Protein AF-A0A5N7ZNZ2-F1 (afdb_monomer_lite)

Radius of gyration: 47.09 Å; chains: 1; bounding box: 98×61×135 Å

pLDDT: mean 89.03, std 13.92, range [23.64, 98.94]

Secondary structure (DSSP, 8-state):
----S-------SSSSSSS-----PPPPPPEE-TTSTT-EEEE-TTS-EEEEPPPP-TTSEEEEEEEE--B-TT-EEEE--TT-EEETTTEEE---GGGTT---SEEEEEE-SSS-EEE-SEEEEESS--EEEEE-TT-EEESSEEEES-SEEEEE-SEEEEETTEEEEEEESS-EEEE-TT-EEEEEEEEEEEEESEEEE-S-EEEEEEEEEESSEEEETTT--EEEPPP-SPPPPSEEEEE-TT--EEESEEEEEE-STT-EEEEEEEEEESSS-EEEEESSEEEEEEEEESS-EEEEESEEEE-S-EEESSEEEEEESSEEEESSEEEESSEEEEEEEEEEESSEEEESB-TTS-B-S--EEEEEEEEEEESSEEEESSEEEEEEEEEE-TT-EEEEEEEEEEEEEEE-TT-EEEEEEEEEEEESEEE-TTT-EEEESSEEEEEESSEEE--SS-EEEESS-EEEE-SEEE-TT-EEEESS-EEEE-SEEE-TT-EEEESS-EEEE-TT--EE-TT-EEEESSEEEEES---EE-TT-EEEESSEEE-SS---TT-EEEEEEE-TTS-EEEEEEE-TT--EEEEE-S-----SHHHHHHHHHHHTT-S-TTS-TTBS-----EEEEEEE-SS---TTSS-SEEEEEEE-SSSGGGGTS--EEEEEE----HHHHHHHHHHSSS---THHHHHHHHHHHHTEEEEEEEE-----TTSEEEEEEEEE-TTSPEEEEEE----HHHHHHHHHHHHHHHS--SHHHHHHHTTSPPSSTTS--------SPPPPSSSPPSS-TTTTT-TT--GGGTTSPPPPEEEETTEEE--TTTT-GGG--

Structure (mmCIF, N/CA/C/O backbone):
data_AF-A0A5N7ZNZ2-F1
#
_entry.id   AF-A0A5N7ZNZ2-F1
#
loop_
_atom_site.group_PDB
_atom_site.id
_atom_site.type_symbol
_atom_site.label_atom_id
_atom_site.label_alt_id
_atom_site.label_comp_id
_atom_site.label_asym_id
_atom_site.label_entity_id
_atom_site.label_seq_id
_atom_site.pdbx_PDB_ins_code
_atom_site.Cartn_x
_atom_site.Cartn_y
_atom_site.Cartn_z
_atom_site.occupancy
_atom_site.B_iso_or_equiv
_atom_site.auth_seq_id
_atom_site.auth_comp_id
_atom_site.auth_asym_id
_atom_site.auth_atom_id
_atom_site.pdbx_PDB_model_num
ATOM 1 N N . MET A 1 1 ? 37.853 -30.680 23.975 1.00 35.12 1 MET A N 1
ATOM 2 C CA . MET A 1 1 ? 36.609 -31.463 24.114 1.00 35.12 1 MET A CA 1
ATOM 3 C C . MET A 1 1 ? 35.555 -30.789 23.258 1.00 35.12 1 MET A C 1
ATOM 5 O O . MET A 1 1 ? 34.639 -30.162 23.763 1.00 35.12 1 MET A O 1
ATOM 9 N N . ASP A 1 2 ? 35.855 -30.598 21.981 1.00 25.61 2 ASP A N 1
ATOM 10 C CA . ASP A 1 2 ? 35.909 -31.630 20.929 1.00 25.61 2 ASP A CA 1
ATOM 11 C C . ASP A 1 2 ? 34.486 -31.968 20.499 1.00 25.61 2 ASP A C 1
ATOM 13 O O . ASP A 1 2 ? 33.646 -32.247 21.343 1.00 25.61 2 ASP A O 1
ATOM 17 N N . MET A 1 3 ? 34.132 -32.053 19.230 1.00 23.64 3 MET A N 1
ATOM 18 C CA . MET A 1 3 ? 34.713 -31.676 17.944 1.00 23.64 3 MET A CA 1
ATOM 19 C C . MET A 1 3 ? 33.673 -32.210 16.938 1.00 23.64 3 MET A C 1
ATOM 21 O O . MET A 1 3 ? 32.916 -33.122 17.261 1.00 23.64 3 MET A O 1
ATOM 25 N N . GLU A 1 4 ? 33.689 -31.696 15.713 1.00 26.95 4 GLU A N 1
ATOM 26 C CA . GLU A 1 4 ? 33.139 -32.367 14.525 1.00 26.95 4 GLU A CA 1
ATOM 27 C C . GLU A 1 4 ? 31.609 -32.479 14.389 1.00 26.95 4 GLU A C 1
ATOM 29 O O . GLU A 1 4 ? 30.967 -33.437 14.812 1.00 26.95 4 GLU A O 1
ATOM 34 N N . ARG A 1 5 ? 31.045 -31.597 13.558 1.00 27.83 5 ARG A N 1
ATOM 35 C CA . ARG A 1 5 ? 30.730 -31.962 12.164 1.00 27.83 5 ARG A CA 1
ATOM 36 C C . ARG A 1 5 ? 30.298 -30.733 11.363 1.00 27.83 5 ARG A C 1
ATOM 38 O O . ARG A 1 5 ? 29.478 -29.944 11.815 1.00 27.83 5 ARG A O 1
ATOM 45 N N . ASN A 1 6 ? 30.837 -30.656 10.147 1.00 27.77 6 ASN A N 1
ATOM 46 C CA . ASN A 1 6 ? 30.476 -29.774 9.028 1.00 27.77 6 ASN A CA 1
ATOM 47 C C . ASN A 1 6 ? 31.319 -28.503 8.842 1.00 27.77 6 ASN A C 1
ATOM 49 O O . ASN A 1 6 ? 30.806 -27.401 8.682 1.00 27.77 6 ASN A O 1
ATOM 53 N N . ALA A 1 7 ? 32.630 -28.712 8.724 1.00 28.34 7 ALA A N 1
ATOM 54 C CA . ALA A 1 7 ? 33.482 -27.945 7.823 1.00 28.34 7 ALA A CA 1
ATOM 55 C C . ALA A 1 7 ? 33.935 -28.880 6.691 1.00 28.34 7 ALA A C 1
ATOM 57 O O . ALA A 1 7 ? 34.848 -29.667 6.895 1.00 28.34 7 ALA A O 1
ATOM 58 N N . LEU A 1 8 ? 33.276 -28.840 5.529 1.00 28.53 8 LEU A N 1
ATOM 59 C CA . LEU A 1 8 ? 33.817 -29.305 4.244 1.00 28.53 8 LEU A CA 1
ATOM 60 C C . LEU A 1 8 ? 32.889 -28.838 3.109 1.00 28.53 8 LEU A C 1
ATOM 62 O O . LEU A 1 8 ? 31.674 -28.975 3.205 1.00 28.53 8 LEU A O 1
ATOM 66 N N . HIS A 1 9 ? 33.507 -28.308 2.047 1.00 27.06 9 HIS A N 1
ATOM 67 C CA . HIS A 1 9 ? 32.933 -27.802 0.785 1.00 27.06 9 HIS A CA 1
ATOM 68 C C . HIS A 1 9 ? 32.663 -26.288 0.661 1.00 27.06 9 HIS A C 1
ATOM 70 O O . HIS A 1 9 ? 31.628 -25.848 0.174 1.00 27.06 9 HIS A O 1
ATOM 76 N N . PHE A 1 10 ? 33.689 -25.490 0.969 1.00 32.69 10 PHE A N 1
ATOM 77 C CA . PHE A 1 10 ? 34.067 -24.316 0.167 1.00 32.69 10 PHE A CA 1
ATOM 78 C C . PHE A 1 10 ? 35.216 -24.777 -0.756 1.00 32.69 10 PHE A C 1
ATOM 80 O O . PHE A 1 10 ? 36.362 -24.815 -0.310 1.00 32.69 10 PHE A O 1
ATOM 87 N N . PRO A 1 11 ? 34.924 -25.341 -1.947 1.00 30.41 11 PRO A N 1
ATOM 88 C CA . PRO A 1 11 ? 35.205 -24.603 -3.184 1.00 30.41 11 PRO A CA 1
ATOM 89 C C . PRO A 1 11 ? 34.279 -25.033 -4.347 1.00 30.41 11 PRO A C 1
ATOM 91 O O . PRO A 1 11 ? 34.526 -26.029 -5.018 1.00 30.41 11 PRO A O 1
ATOM 94 N N . ALA A 1 12 ? 33.216 -24.275 -4.624 1.00 29.36 12 ALA A N 1
ATOM 95 C CA . ALA A 1 12 ? 32.423 -24.445 -5.855 1.00 29.36 12 ALA A CA 1
ATOM 96 C C . ALA A 1 12 ? 31.863 -23.119 -6.409 1.00 29.36 12 ALA A C 1
ATOM 98 O O . ALA A 1 12 ? 30.965 -23.120 -7.242 1.00 29.36 12 ALA A O 1
ATOM 99 N N . VAL A 1 13 ? 32.403 -21.976 -5.967 1.00 34.12 13 VAL A N 1
ATOM 100 C CA . VAL A 1 13 ? 31.957 -20.634 -6.400 1.00 34.12 13 VAL A CA 1
ATOM 101 C C . VAL A 1 13 ? 32.888 -20.018 -7.461 1.00 34.12 13 VAL A C 1
ATOM 103 O O . VAL A 1 13 ? 32.553 -19.008 -8.064 1.00 34.12 13 VAL A O 1
ATOM 106 N N . LEU A 1 14 ? 34.009 -20.669 -7.800 1.00 29.91 14 LEU A N 1
ATOM 107 C CA . LEU A 1 14 ? 34.929 -20.185 -8.845 1.00 29.91 14 LEU A CA 1
ATOM 108 C C . LEU A 1 14 ? 34.781 -20.893 -10.209 1.00 29.91 14 LEU A C 1
ATOM 110 O O . LEU A 1 14 ? 35.432 -20.500 -11.169 1.00 29.91 14 LEU A O 1
ATOM 114 N N . ALA A 1 15 ? 33.908 -21.901 -10.329 1.00 28.52 15 ALA A N 1
ATOM 115 C CA . ALA A 1 15 ? 33.717 -22.666 -11.572 1.00 28.52 15 ALA A CA 1
ATOM 116 C C . ALA A 1 15 ? 32.475 -22.250 -12.395 1.00 28.52 15 ALA A C 1
ATOM 118 O O . ALA A 1 15 ? 32.305 -22.710 -13.519 1.00 28.52 15 ALA A O 1
ATOM 119 N N . GLY A 1 16 ? 31.623 -21.359 -11.870 1.00 28.38 16 GLY A N 1
ATOM 120 C CA . GLY A 1 16 ? 30.408 -20.875 -12.550 1.00 28.38 16 GLY A CA 1
ATOM 121 C C . GLY A 1 16 ? 30.561 -19.558 -13.325 1.00 28.38 16 GLY A C 1
ATOM 122 O O . GLY A 1 16 ? 29.616 -19.131 -13.979 1.00 28.38 16 GLY A O 1
ATOM 123 N N . LEU A 1 17 ? 31.731 -18.911 -13.264 1.00 33.12 17 LEU A N 1
ATOM 124 C CA . LEU A 1 17 ? 32.000 -17.595 -13.871 1.00 33.12 17 LEU A CA 1
ATOM 125 C C . LEU A 1 17 ? 32.788 -17.655 -15.195 1.00 33.12 17 LEU A C 1
ATOM 127 O O . LEU A 1 17 ? 33.138 -16.613 -15.738 1.00 33.12 17 LEU A O 1
ATOM 131 N N . LEU A 1 18 ? 33.056 -18.849 -15.741 1.00 29.39 18 LEU A N 1
ATOM 132 C CA . LEU A 1 18 ? 33.894 -19.024 -16.943 1.00 29.39 18 LEU A CA 1
ATOM 133 C C . LEU A 1 18 ? 33.196 -19.656 -18.159 1.00 29.39 18 LEU A C 1
ATOM 135 O O . LEU A 1 18 ? 33.851 -19.909 -19.164 1.00 29.39 18 LEU A O 1
ATOM 139 N N . PHE A 1 19 ? 31.875 -19.847 -18.140 1.00 35.25 19 PHE A N 1
ATOM 140 C CA . PHE A 1 19 ? 31.144 -20.423 -19.278 1.00 35.25 19 PHE A CA 1
ATOM 141 C C . PHE A 1 19 ? 30.035 -19.503 -19.800 1.00 35.25 19 PHE A C 1
ATOM 143 O O . PHE A 1 19 ? 28.869 -19.849 -19.720 1.00 35.25 19 PHE A O 1
ATOM 150 N N . PHE A 1 20 ? 30.412 -18.336 -20.338 1.00 36.81 20 PHE A N 1
ATOM 151 C CA . PHE A 1 20 ? 29.726 -17.654 -21.459 1.00 36.81 20 PHE A CA 1
ATOM 152 C C . PHE A 1 20 ? 30.643 -16.652 -22.191 1.00 36.81 20 PHE A C 1
ATOM 154 O O . PHE A 1 20 ? 30.159 -15.762 -22.887 1.00 36.81 20 PHE A O 1
ATOM 161 N N . ALA A 1 21 ? 31.972 -16.801 -22.113 1.00 31.41 21 ALA A N 1
ATOM 162 C CA . ALA A 1 21 ? 32.845 -16.136 -23.076 1.00 31.41 21 ALA A CA 1
ATOM 163 C C . ALA A 1 21 ? 32.678 -16.857 -24.421 1.00 31.41 21 ALA A C 1
ATOM 165 O O . ALA A 1 21 ? 33.382 -17.819 -24.723 1.00 31.41 21 ALA A O 1
ATOM 166 N N . HIS A 1 22 ? 31.690 -16.429 -25.209 1.00 35.78 22 HIS A N 1
ATOM 167 C CA . HIS A 1 22 ? 31.670 -16.756 -26.627 1.00 35.78 22 HIS A CA 1
ATOM 168 C C . HIS A 1 22 ? 33.010 -16.279 -27.192 1.00 35.78 22 HIS A C 1
ATOM 170 O O . HIS A 1 22 ? 33.364 -15.118 -26.945 1.00 35.78 22 HIS A O 1
ATOM 176 N N . PRO A 1 23 ? 33.774 -17.123 -27.908 1.00 33.56 23 PRO A N 1
ATOM 177 C CA . PRO A 1 23 ? 34.955 -16.645 -28.604 1.00 33.56 23 PRO A CA 1
ATOM 178 C C . PRO A 1 23 ? 34.503 -15.470 -29.468 1.00 33.56 23 PRO A C 1
ATOM 180 O O . PRO A 1 23 ? 33.624 -15.619 -30.316 1.00 33.56 23 PRO A O 1
ATOM 183 N N . HIS A 1 24 ? 35.029 -14.279 -29.178 1.00 42.50 24 HIS A N 1
ATOM 184 C CA . HIS A 1 24 ? 34.807 -13.093 -29.988 1.00 42.50 24 HIS A CA 1
ATOM 185 C C . HIS A 1 24 ? 35.516 -13.343 -31.317 1.00 42.50 24 HIS A C 1
ATOM 187 O O . HIS A 1 24 ? 36.673 -12.972 -31.502 1.00 42.50 24 HIS A O 1
ATOM 193 N N . ALA A 1 25 ? 34.853 -14.063 -32.223 1.00 44.03 25 ALA A N 1
ATOM 194 C CA . ALA A 1 25 ? 35.240 -14.079 -33.617 1.00 44.03 25 ALA A CA 1
ATOM 195 C C . ALA A 1 25 ? 35.281 -12.616 -34.063 1.00 44.03 25 ALA A C 1
ATOM 197 O O . ALA A 1 25 ? 34.319 -11.879 -33.831 1.00 44.03 25 ALA A O 1
ATOM 198 N N . ALA A 1 26 ? 36.409 -12.183 -34.629 1.00 54.25 26 ALA A N 1
ATOM 199 C CA . ALA A 1 26 ? 36.518 -10.852 -35.203 1.00 54.25 26 ALA A CA 1
ATOM 200 C C . ALA A 1 26 ? 35.339 -10.655 -36.167 1.00 54.25 26 ALA A C 1
ATOM 202 O O . ALA A 1 26 ? 35.155 -11.461 -37.084 1.00 54.25 26 ALA A O 1
ATOM 203 N N . ALA A 1 27 ? 34.502 -9.646 -35.912 1.00 62.41 27 ALA A N 1
ATOM 204 C CA . ALA A 1 27 ? 33.362 -9.367 -36.769 1.00 62.41 27 ALA A CA 1
ATOM 205 C C . ALA A 1 27 ? 33.850 -9.129 -38.200 1.00 62.41 27 ALA A C 1
ATOM 207 O O . ALA A 1 27 ? 34.858 -8.452 -38.420 1.00 62.41 27 ALA A O 1
ATOM 208 N N . ALA A 1 28 ? 33.138 -9.693 -39.175 1.00 73.19 28 ALA A N 1
ATOM 209 C CA . ALA A 1 28 ? 33.431 -9.439 -40.576 1.00 73.19 28 ALA A CA 1
ATOM 210 C C . ALA A 1 28 ? 33.364 -7.922 -40.854 1.00 73.19 28 ALA A C 1
ATOM 212 O O . ALA A 1 28 ? 32.512 -7.234 -40.283 1.00 73.19 28 ALA A O 1
ATOM 213 N N . PRO A 1 29 ? 34.241 -7.373 -41.707 1.00 81.44 29 PRO A N 1
ATOM 214 C CA . PRO A 1 29 ? 34.249 -5.941 -41.978 1.00 81.44 29 PRO A CA 1
ATOM 215 C C . PRO A 1 29 ? 32.922 -5.483 -42.600 1.00 81.44 29 PRO A C 1
ATOM 217 O O . PRO A 1 29 ? 32.229 -6.254 -43.271 1.00 81.44 29 PRO A O 1
ATOM 220 N N . LEU A 1 30 ? 32.580 -4.211 -42.380 1.00 92.69 30 LEU A N 1
ATOM 221 C CA . LEU A 1 30 ? 31.444 -3.535 -43.011 1.00 92.69 30 LEU A CA 1
ATOM 222 C C . LEU A 1 30 ? 31.459 -3.767 -44.533 1.00 92.69 30 LEU A C 1
ATOM 224 O O . LEU A 1 30 ? 32.468 -3.517 -45.191 1.00 92.69 30 LEU A O 1
ATOM 228 N N . SER A 1 31 ? 30.346 -4.234 -45.101 1.00 94.62 31 SER A N 1
ATOM 229 C CA . SER A 1 31 ? 30.234 -4.519 -46.537 1.00 94.62 31 SER A CA 1
ATOM 230 C C . SER A 1 31 ? 28.839 -4.217 -47.077 1.00 94.62 31 SER A C 1
ATOM 232 O O . SER A 1 31 ? 27.827 -4.528 -46.447 1.00 94.62 31 SER A O 1
ATOM 234 N N . LEU A 1 32 ? 28.784 -3.620 -48.269 1.00 94.81 32 LEU A N 1
ATOM 235 C CA . LEU A 1 32 ? 27.533 -3.374 -48.985 1.00 94.81 32 LEU A CA 1
ATOM 236 C C . LEU A 1 32 ? 27.066 -4.638 -49.706 1.00 94.81 32 LEU A C 1
ATOM 238 O O . LEU A 1 32 ? 27.868 -5.402 -50.241 1.00 94.81 32 LEU A O 1
ATOM 242 N N . ASP A 1 33 ? 25.754 -4.839 -49.728 1.00 93.50 33 ASP A N 1
ATOM 243 C CA . ASP A 1 33 ? 25.126 -5.861 -50.560 1.00 93.50 33 ASP A CA 1
ATOM 244 C C . ASP A 1 33 ? 25.162 -5.417 -52.038 1.00 93.50 33 ASP A C 1
ATOM 246 O O . ASP A 1 33 ? 24.949 -4.231 -52.314 1.00 93.50 33 ASP A O 1
ATOM 250 N N . PRO A 1 34 ? 25.376 -6.321 -53.013 1.00 86.62 34 PRO A N 1
ATOM 251 C CA . PRO A 1 34 ? 25.319 -5.971 -54.436 1.00 86.62 34 PRO A CA 1
ATOM 252 C C . PRO A 1 34 ? 23.996 -5.305 -54.864 1.00 86.62 34 PRO A C 1
ATOM 254 O O . PRO A 1 34 ? 23.964 -4.543 -55.826 1.00 86.62 34 PRO A O 1
ATOM 257 N N . GLY A 1 35 ? 22.903 -5.564 -54.143 1.00 85.88 35 GLY A N 1
ATOM 258 C CA . GLY A 1 35 ? 21.587 -4.957 -54.319 1.00 85.88 35 GLY A CA 1
ATOM 259 C C . GLY A 1 35 ? 21.371 -3.631 -53.575 1.00 85.88 35 GLY A C 1
ATOM 260 O O . GLY A 1 35 ? 20.227 -3.185 -53.489 1.00 85.88 35 GLY A O 1
ATOM 261 N N . SER A 1 36 ? 22.418 -2.996 -53.034 1.00 85.81 36 SER A N 1
ATOM 262 C CA . SER A 1 36 ? 22.360 -1.714 -52.298 1.00 85.81 36 SER A CA 1
ATOM 263 C C . SER A 1 36 ? 22.228 -0.467 -53.196 1.00 85.81 36 SER A C 1
ATOM 265 O O . SER A 1 36 ? 22.301 0.672 -52.733 1.00 85.81 36 SER A O 1
ATOM 267 N N . GLY A 1 37 ? 22.021 -0.655 -54.502 1.00 86.94 37 GLY A N 1
ATOM 268 C CA . GLY A 1 37 ? 21.868 0.442 -55.457 1.00 86.94 37 GLY A CA 1
ATOM 269 C C . GLY A 1 37 ? 23.177 1.201 -55.676 1.00 86.94 37 GLY A C 1
ATOM 270 O O . GLY A 1 37 ? 24.203 0.592 -55.962 1.00 86.94 37 GLY A O 1
ATOM 271 N N . ASN A 1 38 ? 23.141 2.533 -55.570 1.00 92.25 38 ASN A N 1
ATOM 272 C CA . ASN A 1 38 ? 24.313 3.395 -55.757 1.00 92.25 38 ASN A CA 1
ATOM 273 C C . ASN A 1 38 ? 25.069 3.725 -54.459 1.00 92.25 38 ASN A C 1
ATOM 275 O O . ASN A 1 38 ? 25.960 4.573 -54.489 1.00 92.25 38 ASN A O 1
ATOM 279 N N . ALA A 1 39 ? 24.735 3.095 -53.328 1.00 95.31 39 ALA A N 1
ATOM 280 C CA . ALA A 1 39 ? 25.502 3.268 -52.096 1.00 95.31 39 ALA A CA 1
ATOM 281 C C . ALA A 1 39 ? 26.981 2.890 -52.305 1.00 95.31 39 ALA A C 1
ATOM 283 O O . ALA A 1 39 ? 27.296 1.954 -53.040 1.00 95.31 39 ALA A O 1
ATOM 284 N N . GLY A 1 40 ? 27.891 3.607 -51.645 1.00 95.25 40 GLY A N 1
ATOM 285 C CA . GLY A 1 40 ? 29.333 3.389 -51.770 1.00 95.25 40 GLY A CA 1
ATOM 286 C C . GLY A 1 40 ? 30.051 3.398 -50.425 1.00 95.25 40 GLY A C 1
ATOM 287 O O . GLY A 1 40 ? 29.650 4.114 -49.509 1.00 95.25 40 GLY A O 1
ATOM 288 N N . LEU A 1 41 ? 31.127 2.618 -50.319 1.00 95.44 41 LEU A N 1
ATOM 289 C CA . LEU A 1 41 ? 32.038 2.624 -49.173 1.00 95.44 41 LEU A CA 1
ATOM 290 C C . LEU A 1 41 ? 33.310 3.402 -49.510 1.00 95.44 41 LEU A C 1
ATOM 292 O O . LEU A 1 41 ? 33.876 3.252 -50.591 1.00 95.44 41 LEU A O 1
ATOM 296 N N . GLY A 1 42 ? 33.764 4.203 -48.557 1.00 93.50 42 GLY A N 1
ATOM 297 C CA . GLY A 1 42 ? 35.041 4.900 -48.579 1.00 93.50 42 GLY A CA 1
ATOM 298 C C . GLY A 1 42 ? 35.561 5.105 -47.159 1.00 93.50 42 GLY A C 1
ATOM 299 O O . GLY A 1 42 ? 35.106 4.459 -46.215 1.00 93.50 42 GLY A O 1
ATOM 300 N N . SER A 1 43 ? 36.500 6.029 -47.000 1.00 94.12 43 SER A N 1
ATOM 301 C CA . SER A 1 43 ? 37.065 6.399 -45.703 1.00 94.12 43 SER A CA 1
ATOM 302 C C . SER A 1 43 ? 37.302 7.903 -45.630 1.00 94.12 43 SER A C 1
ATOM 304 O O . SER A 1 43 ? 37.616 8.542 -46.636 1.00 94.12 43 SER A O 1
ATOM 306 N N . ALA A 1 44 ? 37.181 8.466 -44.433 1.00 94.12 44 ALA A N 1
ATOM 307 C CA . ALA A 1 44 ? 37.608 9.825 -44.140 1.00 94.12 44 ALA A CA 1
ATOM 308 C C . ALA A 1 44 ? 39.145 9.923 -44.131 1.00 94.12 44 ALA A C 1
ATOM 310 O O . ALA A 1 44 ? 39.849 8.910 -44.104 1.00 94.12 44 ALA A O 1
ATOM 311 N N . GLY A 1 45 ? 39.678 11.149 -44.124 1.00 88.75 45 GLY A N 1
ATOM 312 C CA . GLY A 1 45 ? 41.129 11.387 -44.155 1.00 88.75 45 GLY A CA 1
ATOM 313 C C . GLY A 1 45 ? 41.891 10.806 -42.956 1.00 88.75 45 GLY A C 1
ATOM 314 O O . GLY A 1 45 ? 43.085 10.546 -43.060 1.00 88.75 45 GLY A O 1
ATOM 315 N N . ASN A 1 46 ? 41.202 10.562 -41.839 1.00 91.19 46 ASN A N 1
ATOM 316 C CA . ASN A 1 46 ? 41.744 9.941 -40.629 1.00 91.19 46 ASN A CA 1
ATOM 317 C C . ASN A 1 46 ? 41.471 8.425 -40.526 1.00 91.19 46 ASN A C 1
ATOM 319 O O . ASN A 1 46 ? 41.767 7.828 -39.494 1.00 91.19 46 ASN A O 1
ATOM 323 N N . GLY A 1 47 ? 40.909 7.803 -41.568 1.00 91.81 47 GLY A N 1
ATOM 324 C CA . GLY A 1 47 ? 40.682 6.358 -41.638 1.00 91.81 47 GLY A CA 1
ATOM 325 C C . GLY A 1 47 ? 39.322 5.867 -41.134 1.00 91.81 47 GLY A C 1
ATOM 326 O O . GLY A 1 47 ? 39.041 4.681 -41.284 1.00 91.81 47 GLY A O 1
ATOM 327 N N . VAL A 1 48 ? 38.453 6.738 -40.601 1.00 96.56 48 VAL A N 1
ATOM 328 C CA . VAL A 1 48 ? 37.084 6.343 -40.214 1.00 96.56 48 VAL A CA 1
ATOM 329 C C . VAL A 1 48 ? 36.291 5.923 -41.463 1.00 96.56 48 VAL A C 1
ATOM 331 O O . VAL A 1 48 ? 36.274 6.680 -42.441 1.00 96.56 48 VAL A O 1
ATOM 334 N N . PRO A 1 49 ? 35.624 4.753 -41.477 1.00 97.25 49 PRO A N 1
ATOM 335 C CA . PRO A 1 49 ? 34.790 4.330 -42.598 1.00 97.25 49 PRO A CA 1
ATOM 336 C C . PRO A 1 49 ? 33.659 5.323 -42.903 1.00 97.25 49 PRO A C 1
ATOM 338 O O . PRO A 1 49 ? 32.980 5.819 -42.002 1.00 97.25 49 PRO A O 1
ATOM 341 N N . VAL A 1 50 ? 33.424 5.580 -44.191 1.00 97.75 50 VAL A N 1
ATOM 342 C CA . VAL A 1 50 ? 32.359 6.462 -44.688 1.00 97.75 50 VAL A CA 1
ATOM 343 C C . VAL A 1 50 ? 31.451 5.679 -45.632 1.00 97.75 50 VAL A C 1
ATOM 345 O O . VAL A 1 50 ? 31.901 5.153 -46.648 1.00 97.75 50 VAL A O 1
ATOM 348 N N . VAL A 1 51 ? 30.156 5.641 -45.330 1.00 98.06 51 VAL A N 1
ATOM 349 C CA . VAL A 1 51 ? 29.110 5.161 -46.237 1.00 98.06 51 VAL A CA 1
ATOM 350 C C . VAL A 1 51 ? 28.510 6.366 -46.949 1.00 98.06 51 VAL A C 1
ATOM 352 O O . VAL A 1 51 ? 27.771 7.154 -46.356 1.00 98.06 51 VAL A O 1
ATOM 355 N N . ASN A 1 52 ? 28.783 6.487 -48.243 1.00 97.69 52 ASN A N 1
ATOM 356 C CA . ASN A 1 52 ? 28.001 7.341 -49.126 1.00 97.69 52 ASN A CA 1
ATOM 357 C C . ASN A 1 52 ? 26.653 6.660 -49.354 1.00 97.69 52 ASN A C 1
ATOM 359 O O . ASN A 1 52 ? 26.542 5.749 -50.174 1.00 97.69 52 ASN A O 1
ATOM 363 N N . ILE A 1 53 ? 25.642 7.078 -48.592 1.00 98.00 53 ILE A N 1
ATOM 364 C CA . ILE A 1 53 ? 24.303 6.488 -48.646 1.00 98.00 53 ILE A CA 1
ATOM 365 C C . ILE A 1 53 ? 23.705 6.584 -50.059 1.00 98.00 53 ILE A C 1
ATOM 367 O O . ILE A 1 53 ? 24.031 7.500 -50.823 1.00 98.00 53 ILE A O 1
ATOM 371 N N . ALA A 1 54 ? 22.821 5.647 -50.396 1.00 97.06 54 ALA A N 1
ATOM 372 C CA . ALA A 1 54 ? 22.084 5.626 -51.652 1.00 97.06 54 ALA A CA 1
ATOM 373 C C . ALA A 1 54 ? 21.191 6.866 -51.807 1.00 97.06 54 ALA A C 1
ATOM 375 O O . ALA A 1 54 ? 20.779 7.491 -50.821 1.00 97.06 54 ALA A O 1
ATOM 376 N N . SER A 1 55 ? 20.843 7.197 -53.050 1.00 96.00 55 SER A N 1
ATOM 377 C CA . SER A 1 55 ? 19.921 8.300 -53.335 1.00 96.00 55 SER A CA 1
ATOM 378 C C . SER A 1 55 ? 18.577 8.097 -52.614 1.00 96.00 55 SER A C 1
ATOM 380 O O . SER A 1 55 ? 17.992 7.017 -52.725 1.00 96.00 55 SER A O 1
ATOM 382 N N . PRO A 1 56 ? 18.051 9.106 -51.895 1.00 96.25 56 PRO A N 1
ATOM 383 C CA . PRO A 1 56 ? 16.746 8.988 -51.264 1.00 96.25 56 PRO A CA 1
ATOM 384 C C . PRO A 1 56 ? 15.626 8.912 -52.310 1.00 96.25 56 PRO A C 1
ATOM 386 O O . PRO A 1 56 ? 15.676 9.567 -53.355 1.00 96.25 56 PRO A O 1
ATOM 389 N N . ASN A 1 57 ? 14.592 8.128 -52.009 1.00 93.69 57 ASN A N 1
ATOM 390 C CA . ASN A 1 57 ? 13.384 8.035 -52.827 1.00 93.69 57 ASN A CA 1
ATOM 391 C C . ASN A 1 57 ? 12.459 9.257 -52.643 1.00 93.69 57 ASN A C 1
ATOM 393 O O . ASN A 1 57 ? 12.765 10.178 -51.882 1.00 93.69 57 ASN A O 1
ATOM 397 N N . ALA A 1 58 ? 11.294 9.269 -53.304 1.00 92.19 58 ALA A N 1
ATOM 398 C CA . ALA A 1 58 ? 10.341 10.387 -53.222 1.00 92.19 58 ALA A CA 1
ATOM 399 C C . ALA A 1 58 ? 9.835 10.663 -51.787 1.00 92.19 58 ALA A C 1
ATOM 401 O O . ALA A 1 58 ? 9.496 11.797 -51.444 1.00 92.19 58 ALA A O 1
ATOM 402 N N . ASN A 1 59 ? 9.850 9.649 -50.917 1.00 91.62 59 ASN A N 1
ATOM 403 C CA . ASN A 1 59 ? 9.487 9.767 -49.504 1.00 91.62 59 ASN A CA 1
ATOM 404 C C . ASN A 1 59 ? 10.651 10.255 -48.619 1.00 91.62 59 ASN A C 1
ATOM 406 O O . ASN A 1 59 ? 10.465 10.484 -47.421 1.00 91.62 59 ASN A O 1
ATOM 410 N N . GLY A 1 60 ? 11.838 10.482 -49.190 1.00 94.19 60 GLY A N 1
ATOM 411 C CA . GLY A 1 60 ? 13.039 10.908 -48.470 1.00 94.19 60 GLY A CA 1
ATOM 412 C C . GLY A 1 60 ? 13.748 9.774 -47.726 1.00 94.19 60 GLY A C 1
ATOM 413 O O . GLY A 1 60 ? 14.558 10.056 -46.841 1.00 94.19 60 GLY A O 1
ATOM 414 N N . LEU A 1 61 ? 13.434 8.513 -48.045 1.00 96.56 61 LEU A N 1
ATOM 415 C CA . LEU A 1 61 ? 14.099 7.333 -47.496 1.00 96.56 61 LEU A CA 1
ATOM 416 C C . LEU A 1 61 ? 15.285 6.941 -48.382 1.00 96.56 61 LEU A C 1
ATOM 418 O O . LEU A 1 61 ? 15.103 6.650 -49.562 1.00 96.56 61 LEU A O 1
ATOM 422 N N . SER A 1 62 ? 16.478 6.888 -47.797 1.00 97.44 62 SER A N 1
ATOM 423 C CA . SER A 1 62 ? 17.648 6.221 -48.367 1.00 97.44 62 SER A CA 1
ATOM 424 C C . SER A 1 62 ? 17.711 4.789 -47.831 1.00 97.44 62 SER A C 1
ATOM 426 O O . SER A 1 62 ? 17.864 4.580 -46.625 1.00 97.44 62 SER A O 1
ATOM 428 N N . HIS A 1 63 ? 17.547 3.800 -48.713 1.00 96.75 63 HIS A N 1
ATOM 429 C CA . HIS A 1 63 ? 17.573 2.376 -48.364 1.00 96.75 63 HIS A CA 1
ATOM 430 C C . HIS A 1 63 ? 18.901 1.761 -48.797 1.00 96.75 63 HIS A C 1
ATOM 432 O O . HIS A 1 63 ? 19.195 1.666 -49.983 1.00 96.75 63 HIS A O 1
ATOM 438 N N . ASN A 1 64 ? 19.695 1.355 -47.813 1.00 97.56 64 ASN A N 1
ATOM 439 C CA . ASN A 1 64 ? 21.046 0.842 -47.973 1.00 97.56 64 ASN A CA 1
ATOM 440 C C . ASN A 1 64 ? 21.063 -0.605 -47.484 1.00 97.56 64 ASN A C 1
ATOM 442 O O . ASN A 1 64 ? 20.712 -0.878 -46.335 1.00 97.56 64 ASN A O 1
ATOM 446 N N . LYS A 1 65 ? 21.456 -1.535 -48.351 1.00 97.38 65 LYS A N 1
ATOM 447 C CA . LYS A 1 65 ? 21.568 -2.958 -48.025 1.00 97.38 65 LYS A CA 1
ATOM 448 C C . LYS A 1 65 ? 23.019 -3.336 -47.750 1.00 97.38 65 LYS A C 1
ATOM 450 O O . LYS A 1 65 ? 23.924 -2.918 -48.475 1.00 97.38 65 LYS A O 1
ATOM 455 N N . PHE A 1 66 ? 23.236 -4.131 -46.711 1.00 97.44 66 PHE A N 1
ATOM 456 C CA . PHE A 1 66 ? 24.561 -4.534 -46.250 1.00 97.44 66 PHE A CA 1
ATOM 457 C C . PHE A 1 66 ? 24.666 -6.053 -46.153 1.00 97.44 66 PHE A C 1
ATOM 459 O O . PHE A 1 66 ? 23.837 -6.694 -45.509 1.00 97.44 66 PHE A O 1
ATOM 466 N N . GLY A 1 67 ? 25.734 -6.620 -46.716 1.00 95.19 67 GLY A N 1
ATOM 467 C CA . GLY A 1 67 ? 26.095 -8.015 -46.460 1.00 95.19 67 GLY A CA 1
ATOM 468 C C . GLY A 1 67 ? 26.562 -8.216 -45.014 1.00 95.19 67 GLY A C 1
ATOM 469 O O . GLY A 1 67 ? 26.276 -9.244 -44.405 1.00 95.19 67 GLY A O 1
ATOM 470 N N . GLN A 1 68 ? 27.241 -7.215 -44.445 1.00 95.25 68 GLN A N 1
ATOM 471 C CA . GLN A 1 68 ? 27.625 -7.126 -43.033 1.00 95.25 68 GLN A CA 1
ATOM 472 C C . GLN A 1 68 ? 27.576 -5.660 -42.597 1.00 95.25 68 GLN A C 1
ATOM 474 O O . GLN A 1 68 ? 28.145 -4.804 -43.275 1.00 95.25 68 GLN A O 1
ATOM 479 N N . PHE A 1 69 ? 26.954 -5.370 -41.455 1.00 97.44 69 PHE A N 1
ATOM 480 C CA . PHE A 1 69 ? 26.973 -4.038 -40.847 1.00 97.44 69 PHE A CA 1
ATOM 481 C C . PHE A 1 69 ? 27.581 -4.125 -39.452 1.00 97.44 69 PHE A C 1
ATOM 483 O O . PHE A 1 69 ? 26.910 -4.544 -38.510 1.00 97.44 69 PHE A O 1
ATOM 490 N N . ASN A 1 70 ? 28.851 -3.745 -39.337 1.00 97.00 70 ASN A N 1
ATOM 491 C CA . ASN A 1 70 ? 29.602 -3.709 -38.087 1.00 97.00 70 ASN A CA 1
ATOM 492 C C . ASN A 1 70 ? 30.294 -2.350 -37.968 1.00 97.00 70 ASN A C 1
ATOM 494 O O . ASN A 1 70 ? 30.678 -1.762 -38.980 1.00 97.00 70 ASN A O 1
ATOM 498 N N . VAL A 1 71 ? 30.441 -1.858 -36.742 1.00 97.31 71 VAL A N 1
ATOM 499 C CA . VAL A 1 71 ? 31.064 -0.563 -36.446 1.00 97.31 71 VAL A CA 1
ATOM 500 C C . VAL A 1 71 ? 32.219 -0.807 -35.491 1.00 97.31 71 VAL A C 1
ATOM 502 O O . VAL A 1 71 ? 32.010 -1.317 -34.389 1.00 97.31 71 VAL A O 1
ATOM 505 N N . GLY A 1 72 ? 33.432 -0.475 -35.931 1.00 94.88 72 GLY A N 1
ATOM 506 C CA . GLY A 1 72 ? 34.627 -0.536 -35.099 1.00 94.88 72 GLY A CA 1
ATOM 507 C C . GLY A 1 72 ? 34.666 0.587 -34.060 1.00 94.88 72 GLY A C 1
ATOM 508 O O . GLY A 1 72 ? 33.769 1.427 -33.979 1.00 94.88 72 GLY A O 1
ATOM 509 N N . ARG A 1 73 ? 35.721 0.610 -33.242 1.00 94.56 73 ARG A N 1
ATOM 510 C CA . ARG A 1 73 ? 35.894 1.631 -32.188 1.00 94.56 73 ARG A CA 1
ATOM 511 C C . ARG A 1 73 ? 36.153 3.024 -32.759 1.00 94.56 73 ARG A C 1
ATOM 513 O O . ARG A 1 73 ? 35.868 4.016 -32.102 1.00 94.56 73 ARG A O 1
ATOM 520 N N . GLU A 1 74 ? 36.681 3.080 -33.975 1.00 94.12 74 GLU A N 1
ATOM 521 C CA . GLU A 1 74 ? 36.860 4.283 -34.782 1.00 94.12 74 GLU A CA 1
ATOM 522 C C . GLU A 1 74 ? 35.531 4.933 -35.203 1.00 94.12 74 GLU A C 1
ATOM 524 O O . GLU A 1 74 ? 35.512 6.108 -35.559 1.00 94.12 74 GLU A O 1
ATOM 529 N N . GLY A 1 75 ? 34.420 4.195 -35.120 1.00 96.62 75 GLY A N 1
ATOM 530 C CA . GLY A 1 75 ? 33.092 4.659 -35.502 1.00 96.62 75 GLY A CA 1
ATOM 531 C C . GLY A 1 75 ? 32.780 4.496 -36.992 1.00 96.62 75 GLY A C 1
ATOM 532 O O . GLY A 1 75 ? 33.503 3.841 -37.741 1.00 96.62 75 GLY A O 1
ATOM 533 N N . LEU A 1 76 ? 31.646 5.051 -37.415 1.00 98.19 76 LEU A N 1
ATOM 534 C CA . LEU A 1 76 ? 31.141 4.981 -38.787 1.00 98.19 76 LEU A CA 1
ATOM 535 C C . LEU A 1 76 ? 30.450 6.289 -39.163 1.00 98.19 76 LEU A C 1
ATOM 537 O O . LEU A 1 76 ? 29.606 6.783 -38.418 1.00 98.19 76 LEU A O 1
ATOM 541 N N . ILE A 1 77 ? 30.733 6.801 -40.359 1.00 98.56 77 ILE A N 1
ATOM 542 C CA . ILE A 1 77 ? 30.081 7.997 -40.894 1.00 98.56 77 ILE A CA 1
ATOM 543 C C . ILE A 1 77 ? 29.099 7.606 -41.997 1.00 98.56 77 ILE A C 1
ATOM 545 O O . ILE A 1 77 ? 29.470 6.995 -42.997 1.00 98.56 77 ILE A O 1
ATOM 549 N N . LEU A 1 78 ? 27.845 8.015 -41.852 1.00 98.44 78 LEU A N 1
ATOM 550 C CA . LEU A 1 78 ? 26.822 7.988 -42.890 1.00 98.44 78 LEU A CA 1
ATOM 551 C C . LEU A 1 78 ? 26.793 9.368 -43.557 1.00 98.44 78 LEU A C 1
ATOM 553 O O . LEU A 1 78 ? 26.333 10.350 -42.972 1.00 98.44 78 LEU A O 1
ATOM 557 N N . ASN A 1 79 ? 27.315 9.468 -44.778 1.00 97.69 79 ASN A N 1
ATOM 558 C CA . ASN A 1 79 ? 27.442 10.742 -45.477 1.00 97.69 79 ASN A CA 1
ATOM 559 C C . ASN A 1 79 ? 26.108 11.157 -46.111 1.00 97.69 79 ASN A C 1
ATOM 561 O O . ASN A 1 79 ? 25.761 10.712 -47.209 1.00 97.69 79 ASN A O 1
ATOM 565 N N . ASN A 1 80 ? 25.368 12.023 -45.419 1.00 97.88 80 ASN A N 1
ATOM 566 C CA . ASN A 1 80 ? 24.103 12.598 -45.868 1.00 97.88 80 ASN A CA 1
ATOM 567 C C . ASN A 1 80 ? 24.269 14.023 -46.436 1.00 97.88 80 ASN A C 1
ATOM 569 O O . ASN A 1 80 ? 23.287 14.753 -46.570 1.00 97.88 80 ASN A O 1
ATOM 573 N N . SER A 1 81 ? 25.496 14.455 -46.757 1.00 96.75 81 SER A N 1
ATOM 574 C CA . SER A 1 81 ? 25.752 15.815 -47.239 1.00 96.75 81 SER A CA 1
ATOM 575 C C . SER A 1 81 ? 25.940 15.883 -48.758 1.00 96.75 81 SER A C 1
ATOM 577 O O . SER A 1 81 ? 26.911 15.325 -49.262 1.00 96.75 81 SER A O 1
ATOM 579 N N . PRO A 1 82 ? 25.103 16.624 -49.511 1.00 93.06 82 PRO A N 1
ATOM 580 C CA . PRO A 1 82 ? 25.317 16.840 -50.946 1.00 93.06 82 PRO A CA 1
ATOM 581 C C . PRO A 1 82 ? 26.556 17.696 -51.267 1.00 93.06 82 PRO A C 1
ATOM 583 O O . PRO A 1 82 ? 27.153 17.538 -52.326 1.00 93.06 82 PRO A O 1
ATOM 586 N N . GLY A 1 83 ? 26.937 18.610 -50.364 1.00 90.31 83 GLY A N 1
ATOM 587 C CA . GLY A 1 83 ? 27.979 19.626 -50.587 1.00 90.31 83 GLY A CA 1
ATOM 588 C C . GLY A 1 83 ? 29.249 19.456 -49.746 1.00 90.31 83 GLY A C 1
ATOM 589 O O . GLY A 1 83 ? 30.064 20.371 -49.699 1.00 90.31 83 GLY A O 1
ATOM 590 N N . GLY A 1 84 ? 29.410 18.316 -49.067 1.00 90.81 84 GLY A N 1
ATOM 591 C CA . GLY A 1 84 ? 30.468 18.088 -48.074 1.00 90.81 84 GLY A CA 1
ATOM 592 C C . GLY A 1 84 ? 30.052 18.526 -46.671 1.00 90.81 84 GLY A C 1
ATOM 593 O O . GLY A 1 84 ? 29.080 19.261 -46.493 1.00 90.81 84 GLY A O 1
ATOM 594 N N . ALA A 1 85 ? 30.717 18.005 -45.648 1.00 94.62 85 ALA A N 1
ATOM 595 C CA . ALA A 1 85 ? 30.381 18.293 -44.256 1.00 94.62 85 ALA A CA 1
ATOM 596 C C . ALA A 1 85 ? 31.620 18.216 -43.365 1.00 94.62 85 ALA A C 1
ATOM 598 O O . ALA A 1 85 ? 32.586 17.522 -43.681 1.00 94.62 85 ALA A O 1
ATOM 599 N N . GLN A 1 86 ? 31.563 18.909 -42.231 1.00 96.25 86 GLN A N 1
ATOM 600 C CA . GLN A 1 86 ? 32.511 18.710 -41.144 1.00 96.25 86 GLN A CA 1
ATOM 601 C C . GLN A 1 86 ? 31.952 17.626 -40.218 1.00 96.25 86 GLN A C 1
ATOM 603 O O . GLN A 1 86 ? 31.001 17.879 -39.484 1.00 96.25 86 GLN A O 1
ATOM 608 N N . SER A 1 87 ? 32.519 16.424 -40.290 1.00 96.44 87 SER A N 1
ATOM 609 C CA . SER A 1 87 ? 32.182 15.300 -39.416 1.00 96.44 87 SER A CA 1
ATOM 610 C C . SER A 1 87 ? 32.952 15.389 -38.095 1.00 96.44 87 SER A C 1
ATOM 612 O O . SER A 1 87 ? 34.122 15.782 -38.068 1.00 96.44 87 SER A O 1
ATOM 614 N N . GLN A 1 88 ? 32.296 15.011 -37.001 1.00 95.88 88 GLN A N 1
ATOM 615 C CA . GLN A 1 88 ? 32.893 14.904 -35.672 1.00 95.88 88 GLN A CA 1
ATOM 616 C C . GLN A 1 88 ? 33.890 13.743 -35.592 1.00 95.88 88 GLN A C 1
ATOM 618 O O . GLN A 1 88 ? 34.946 13.887 -34.980 1.00 95.88 88 GLN A O 1
ATOM 623 N N . LEU A 1 89 ? 33.582 12.611 -36.233 1.00 96.06 89 LEU A N 1
ATOM 624 C CA . LEU A 1 89 ? 34.439 11.424 -36.242 1.00 96.06 89 LEU A CA 1
ATOM 625 C C . LEU A 1 89 ? 35.567 11.517 -37.279 1.00 96.06 89 LEU A C 1
ATOM 627 O O . LEU A 1 89 ? 36.685 11.092 -37.006 1.00 96.06 89 LEU A O 1
ATOM 631 N N . GLY A 1 90 ? 35.287 12.051 -38.471 1.00 93.88 90 GLY A N 1
ATOM 632 C CA . GLY A 1 90 ? 36.161 11.977 -39.650 1.00 93.88 90 GLY A CA 1
ATOM 633 C C . GLY A 1 90 ? 36.826 13.285 -40.078 1.00 93.88 90 GLY A C 1
ATOM 634 O O . GLY A 1 90 ? 37.648 13.278 -40.996 1.00 93.88 90 GLY A O 1
ATOM 635 N N . GLY A 1 91 ? 36.474 14.415 -39.457 1.00 94.81 91 GLY A N 1
ATOM 636 C CA . GLY A 1 91 ? 36.889 15.740 -39.917 1.00 94.81 91 GLY A CA 1
ATOM 637 C C . GLY A 1 91 ? 36.177 16.162 -41.208 1.00 94.81 91 GLY A C 1
ATOM 638 O O . GLY A 1 91 ? 35.017 15.822 -41.432 1.00 94.81 91 GLY A O 1
ATOM 639 N N . ALA A 1 92 ? 36.848 16.931 -42.067 1.00 94.38 92 ALA A N 1
ATOM 640 C CA . ALA A 1 92 ? 36.258 17.373 -43.330 1.00 94.38 92 ALA A CA 1
ATOM 641 C C . ALA A 1 92 ? 36.064 16.183 -44.288 1.00 94.38 92 ALA A C 1
ATOM 643 O O . ALA A 1 92 ? 37.031 15.511 -44.653 1.00 94.38 92 ALA A O 1
ATOM 644 N N . ILE A 1 93 ? 34.825 15.948 -44.725 1.00 95.75 93 ILE A N 1
ATOM 645 C CA . ILE A 1 93 ? 34.483 14.909 -45.703 1.00 95.75 93 ILE A CA 1
ATOM 646 C C . ILE A 1 93 ? 33.899 15.521 -46.981 1.00 95.75 93 ILE A C 1
ATOM 648 O O . ILE A 1 93 ? 33.189 16.531 -46.949 1.00 95.75 93 ILE A O 1
ATOM 652 N N . ALA A 1 94 ? 34.183 14.887 -48.121 1.00 94.69 94 ALA A N 1
ATOM 653 C CA . ALA A 1 94 ? 33.617 15.278 -49.409 1.00 94.69 94 ALA A CA 1
ATOM 654 C C . ALA A 1 94 ? 32.097 15.036 -49.462 1.00 94.69 94 ALA A C 1
ATOM 656 O O . ALA A 1 94 ? 31.555 14.209 -48.727 1.00 94.69 94 ALA A O 1
ATOM 657 N N . GLY A 1 95 ? 31.403 15.753 -50.349 1.00 94.56 95 GLY A N 1
ATOM 658 C CA . GLY A 1 95 ? 29.971 15.549 -50.571 1.00 94.56 95 GLY A CA 1
ATOM 659 C C . GLY A 1 95 ? 29.665 14.154 -51.108 1.00 94.56 95 GLY A C 1
ATOM 660 O O . GLY A 1 95 ? 30.437 13.591 -51.884 1.00 94.56 95 GLY A O 1
ATOM 661 N N . ASN A 1 96 ? 28.533 13.595 -50.695 1.00 96.94 96 ASN A N 1
ATOM 662 C CA . ASN A 1 96 ? 28.034 12.337 -51.215 1.00 96.94 96 ASN A CA 1
ATOM 663 C C . ASN A 1 96 ? 27.488 12.552 -52.644 1.00 96.94 96 ASN A C 1
ATOM 665 O O . ASN A 1 96 ? 26.453 13.212 -52.808 1.00 96.94 96 ASN A O 1
ATOM 669 N N . PRO A 1 97 ? 28.122 11.961 -53.677 1.00 94.81 97 PRO A N 1
ATOM 670 C CA . PRO A 1 97 ? 27.734 12.165 -55.074 1.00 94.81 97 PRO A CA 1
ATOM 671 C C . PRO A 1 97 ? 26.333 11.622 -55.401 1.00 94.81 97 PRO A C 1
ATOM 673 O O . PRO A 1 97 ? 25.730 12.021 -56.396 1.00 94.81 97 PRO A O 1
ATOM 676 N N . ASN A 1 98 ? 25.776 10.751 -54.556 1.00 96.06 98 ASN A N 1
ATOM 677 C CA . ASN A 1 98 ? 24.454 10.157 -54.751 1.00 96.06 98 ASN A CA 1
ATOM 678 C C . ASN A 1 98 ? 23.300 11.117 -54.419 1.00 96.06 98 ASN A C 1
ATOM 680 O O . ASN A 1 98 ? 22.151 10.846 -54.777 1.00 96.06 98 ASN A O 1
ATOM 684 N N . LEU A 1 99 ? 23.563 12.231 -53.726 1.00 93.75 99 LEU A N 1
ATOM 685 C CA . LEU A 1 99 ? 22.529 13.095 -53.141 1.00 93.75 99 LEU A CA 1
ATOM 686 C C . LEU A 1 99 ? 22.129 14.286 -54.023 1.00 93.75 99 LEU A C 1
ATOM 688 O O . LEU A 1 99 ? 21.616 15.282 -53.518 1.00 93.75 99 LEU A O 1
ATOM 692 N N . GLY A 1 100 ? 22.285 14.189 -55.347 1.00 75.19 100 GLY A N 1
ATOM 693 C CA . GLY A 1 100 ? 21.920 15.258 -56.293 1.00 75.19 100 GLY A CA 1
ATOM 694 C C . GLY A 1 100 ? 20.453 15.731 -56.235 1.00 75.19 100 GLY A C 1
ATOM 695 O O . GLY A 1 100 ? 20.137 16.788 -56.771 1.00 75.19 100 GLY A O 1
ATOM 696 N N . LYS A 1 101 ? 19.558 14.981 -55.569 1.00 70.44 101 LYS A N 1
ATOM 697 C CA . LYS A 1 101 ? 18.144 15.334 -55.314 1.00 70.44 101 LYS A CA 1
ATOM 698 C C . LYS A 1 101 ? 17.873 15.864 -53.891 1.00 70.44 101 LYS A C 1
ATOM 700 O O . LYS A 1 101 ? 16.717 16.097 -53.546 1.00 70.44 101 LYS A O 1
ATOM 705 N N . GLY A 1 102 ? 18.910 16.051 -53.075 1.00 89.06 102 GLY A N 1
ATOM 706 C CA . GLY A 1 102 ? 18.824 16.476 -51.676 1.00 89.06 102 GLY A CA 1
ATOM 707 C C . GLY A 1 102 ? 19.171 15.369 -50.674 1.00 89.06 102 GLY A C 1
ATOM 708 O O . GLY A 1 102 ? 19.297 14.196 -51.025 1.00 89.06 102 GLY A O 1
ATOM 709 N N . ALA A 1 103 ? 19.342 15.766 -49.412 1.00 96.25 103 ALA A N 1
ATOM 710 C CA . ALA A 1 103 ? 19.659 14.869 -48.303 1.00 96.25 103 ALA A CA 1
ATOM 711 C C . ALA A 1 103 ? 18.467 13.970 -47.919 1.00 96.25 103 ALA A C 1
ATOM 713 O O . ALA A 1 103 ? 17.300 14.349 -48.061 1.00 96.25 103 ALA A O 1
ATOM 714 N N . ALA A 1 104 ? 18.756 12.778 -47.400 1.00 97.19 104 ALA A N 1
ATOM 715 C CA . ALA A 1 104 ? 17.755 11.856 -46.880 1.00 97.19 104 ALA A CA 1
ATOM 716 C C . ALA A 1 104 ? 17.162 12.366 -45.556 1.00 97.19 104 ALA A C 1
ATOM 718 O O . ALA A 1 104 ? 17.864 12.954 -44.736 1.00 97.19 104 ALA A O 1
ATOM 719 N N . ARG A 1 105 ? 15.872 12.088 -45.326 1.00 96.38 105 ARG A N 1
ATOM 720 C CA . ARG A 1 105 ? 15.191 12.292 -44.030 1.00 96.38 105 ARG A CA 1
ATOM 721 C C . ARG A 1 105 ? 15.179 11.025 -43.176 1.00 96.38 105 ARG A C 1
ATOM 723 O O . ARG A 1 105 ? 15.085 11.105 -41.952 1.00 96.38 105 ARG A O 1
ATOM 730 N N . LYS A 1 106 ? 15.270 9.860 -43.824 1.00 97.62 106 LYS A N 1
ATOM 731 C CA . LYS A 1 106 ? 15.398 8.541 -43.199 1.00 97.62 106 LYS A CA 1
ATOM 732 C C . LYS A 1 106 ? 16.508 7.756 -43.878 1.00 97.62 106 LYS A C 1
ATOM 734 O O . LYS A 1 106 ? 16.571 7.738 -45.105 1.00 97.62 106 LYS A O 1
ATOM 739 N N . ILE A 1 107 ? 17.336 7.083 -43.093 1.00 98.44 107 ILE A N 1
ATOM 740 C CA . ILE A 1 107 ? 18.413 6.220 -43.576 1.00 98.44 107 ILE A CA 1
ATOM 741 C C . ILE A 1 107 ? 18.184 4.835 -42.984 1.00 98.44 107 ILE A C 1
ATOM 743 O O . ILE A 1 107 ? 18.338 4.639 -41.781 1.00 98.44 107 ILE A O 1
ATOM 747 N N . LEU A 1 108 ? 17.801 3.881 -43.828 1.00 98.38 108 LEU A N 1
ATOM 748 C CA . LEU A 1 108 ? 17.642 2.481 -43.451 1.00 98.38 108 LEU A CA 1
ATOM 749 C C . LEU A 1 108 ? 18.881 1.700 -43.884 1.00 98.38 108 LEU A C 1
ATOM 751 O O . LEU A 1 108 ? 19.148 1.597 -45.080 1.00 98.38 108 LEU A O 1
ATOM 755 N N . GLY A 1 109 ? 19.603 1.143 -42.917 1.00 97.88 109 GLY A N 1
ATOM 756 C CA . GLY A 1 109 ? 20.567 0.068 -43.112 1.00 97.88 109 GLY A CA 1
ATOM 757 C C . GLY A 1 109 ? 19.893 -1.280 -42.880 1.00 97.88 109 GLY A C 1
ATOM 758 O O . GLY A 1 109 ? 19.622 -1.645 -41.739 1.00 97.88 109 GLY A O 1
ATOM 759 N N . GLU A 1 110 ? 19.605 -2.015 -43.950 1.00 97.88 110 GLU A N 1
ATOM 760 C CA . GLU A 1 110 ? 19.067 -3.378 -43.883 1.00 97.88 110 GLU A CA 1
ATOM 761 C C . GLU A 1 110 ? 20.204 -4.387 -44.074 1.00 97.88 110 GLU A C 1
ATOM 763 O O . GLU A 1 110 ? 20.885 -4.372 -45.101 1.00 97.88 110 GLU A O 1
ATOM 768 N N . VAL A 1 111 ? 20.413 -5.273 -43.100 1.00 97.75 111 VAL A N 1
ATOM 769 C CA . VAL A 1 111 ? 21.393 -6.359 -43.215 1.00 97.75 111 VAL A CA 1
ATOM 770 C C . VAL A 1 111 ? 20.741 -7.556 -43.901 1.00 97.75 111 VAL A C 1
ATOM 772 O O . VAL A 1 111 ? 19.762 -8.110 -43.404 1.00 97.75 111 VAL A O 1
ATOM 775 N N . THR A 1 112 ? 21.288 -7.947 -45.050 1.00 95.19 112 THR A N 1
ATOM 776 C CA . THR A 1 112 ? 20.829 -9.085 -45.864 1.00 95.19 112 THR A CA 1
ATOM 777 C C . THR A 1 112 ? 21.635 -10.359 -45.603 1.00 95.19 112 THR A C 1
ATOM 779 O O . THR A 1 112 ? 21.174 -11.451 -45.933 1.00 95.19 112 THR A O 1
ATOM 782 N N . GLY A 1 113 ? 22.829 -10.237 -45.012 1.00 91.50 113 GLY A N 1
ATOM 783 C CA . GLY A 1 113 ? 23.667 -11.370 -44.620 1.00 91.50 113 GLY A CA 1
ATOM 784 C C . GLY A 1 113 ? 23.208 -12.065 -43.334 1.00 91.50 113 GLY A C 1
ATOM 785 O O . GLY A 1 113 ? 22.466 -11.509 -42.533 1.00 91.50 113 GLY A O 1
ATOM 786 N N . GLY A 1 114 ? 23.696 -13.291 -43.118 1.00 91.00 114 GLY A N 1
ATOM 787 C CA . GLY A 1 114 ? 23.251 -14.183 -42.036 1.00 91.00 114 GLY A CA 1
ATOM 788 C C . GLY A 1 114 ? 23.840 -13.935 -40.639 1.00 91.00 114 GLY A C 1
ATOM 789 O O . GLY A 1 114 ? 23.652 -14.775 -39.759 1.00 91.00 114 GLY A O 1
ATOM 790 N N . SER A 1 115 ? 24.587 -12.846 -40.435 1.00 92.69 115 SER A N 1
ATOM 791 C CA . SER A 1 115 ? 25.358 -12.599 -39.205 1.00 92.69 115 SER A CA 1
ATOM 792 C C . SER A 1 115 ? 24.794 -11.429 -38.389 1.00 92.69 115 SER A C 1
ATOM 794 O O . SER A 1 115 ? 24.330 -10.447 -38.976 1.00 92.69 115 SER A O 1
ATOM 796 N N . PRO A 1 116 ? 24.869 -11.479 -37.045 1.00 95.75 116 PRO A N 1
ATOM 797 C CA . PRO A 1 116 ? 24.506 -10.348 -36.196 1.00 95.75 116 PRO A CA 1
ATOM 798 C C . PRO A 1 116 ? 25.472 -9.169 -36.372 1.00 95.75 116 PRO A C 1
ATOM 800 O O . PRO A 1 116 ? 26.642 -9.350 -36.712 1.00 95.75 116 PRO A O 1
ATOM 803 N N . SER A 1 117 ? 24.981 -7.964 -36.090 1.00 98.00 117 SER A N 1
ATOM 804 C CA . SER A 1 117 ? 25.766 -6.726 -36.107 1.00 98.00 117 SER A CA 1
ATOM 805 C C . SER A 1 117 ? 26.460 -6.479 -34.768 1.00 98.00 117 SER A C 1
ATOM 807 O O . SER A 1 117 ? 25.830 -6.588 -33.720 1.00 98.00 117 SER A O 1
ATOM 809 N N . GLN A 1 118 ? 27.728 -6.073 -34.794 1.00 97.12 118 GLN A N 1
ATOM 810 C CA . GLN A 1 118 ? 28.492 -5.604 -33.636 1.00 97.12 118 GLN A CA 1
ATOM 811 C C . GLN A 1 118 ? 28.797 -4.112 -33.770 1.00 97.12 118 GLN A C 1
ATOM 813 O O . GLN A 1 118 ? 29.393 -3.675 -34.755 1.00 97.12 118 GLN A O 1
ATOM 818 N N . LEU A 1 119 ? 28.393 -3.333 -32.768 1.00 97.81 119 LEU A N 1
ATOM 819 C CA . LEU A 1 119 ? 28.566 -1.886 -32.715 1.00 97.81 119 LEU A CA 1
ATOM 820 C C . LEU A 1 119 ? 29.490 -1.530 -31.542 1.00 97.81 119 LEU A C 1
ATOM 822 O O . LEU A 1 119 ? 29.074 -1.579 -30.383 1.00 97.81 119 LEU A O 1
ATOM 826 N N . LEU A 1 120 ? 30.744 -1.197 -31.849 1.00 96.69 120 LEU A N 1
ATOM 827 C CA . LEU A 1 120 ? 31.809 -0.927 -30.871 1.00 96.69 120 LEU A CA 1
ATOM 828 C C . LEU A 1 120 ? 32.190 0.559 -30.765 1.00 96.69 120 LEU A C 1
ATOM 830 O O . LEU A 1 120 ? 33.103 0.904 -30.017 1.00 96.69 120 LEU A O 1
ATOM 834 N N . GLY A 1 121 ? 31.533 1.423 -31.538 1.00 95.50 121 GLY A N 1
ATOM 835 C CA . GLY A 1 121 ? 31.813 2.853 -31.608 1.00 95.50 121 GLY A CA 1
ATOM 836 C C . GLY A 1 121 ? 30.614 3.650 -32.115 1.00 95.50 121 GLY A C 1
ATOM 837 O O . GLY A 1 121 ? 29.535 3.100 -32.360 1.00 95.50 121 GLY A O 1
ATOM 838 N N . ALA A 1 122 ? 30.793 4.963 -32.241 1.00 97.19 122 ALA A N 1
ATOM 839 C CA . ALA A 1 122 ? 29.720 5.874 -32.620 1.00 97.19 122 ALA A CA 1
ATOM 840 C C . ALA A 1 122 ? 29.370 5.792 -34.114 1.00 97.19 122 ALA A C 1
ATOM 842 O O . ALA A 1 122 ? 30.237 5.599 -34.965 1.00 97.19 122 ALA A O 1
ATOM 843 N N . ILE A 1 123 ? 28.092 5.987 -34.428 1.00 98.44 123 ILE A N 1
ATOM 844 C CA . ILE A 1 123 ? 27.586 6.180 -35.785 1.00 98.44 123 ILE A CA 1
ATOM 845 C C . ILE A 1 123 ? 27.193 7.648 -35.919 1.00 98.44 123 ILE A C 1
ATOM 847 O O . ILE A 1 123 ? 26.370 8.152 -35.154 1.00 98.44 123 ILE A O 1
ATOM 851 N N . GLU A 1 124 ? 27.762 8.333 -36.899 1.00 98.19 124 GLU A N 1
ATOM 852 C CA . GLU A 1 124 ? 27.496 9.739 -37.182 1.00 98.19 124 GLU A CA 1
ATOM 853 C C . GLU A 1 124 ? 26.758 9.895 -38.510 1.00 98.19 124 GLU A C 1
ATOM 855 O O . GLU A 1 124 ? 27.135 9.283 -39.507 1.00 98.19 124 GLU A O 1
ATOM 860 N N . ILE A 1 125 ? 25.746 10.766 -38.560 1.00 98.31 125 ILE A N 1
ATOM 861 C CA . ILE A 1 125 ? 25.241 11.298 -39.832 1.00 98.31 125 ILE A CA 1
ATOM 862 C C . ILE A 1 125 ? 25.950 12.616 -40.124 1.00 98.31 125 ILE A C 1
ATOM 864 O O . ILE A 1 125 ? 25.751 13.599 -39.417 1.00 98.31 125 ILE A O 1
ATOM 868 N N . ALA A 1 126 ? 26.740 12.667 -41.192 1.00 97.31 126 ALA A N 1
ATOM 869 C CA . ALA A 1 126 ? 27.392 13.901 -41.615 1.00 97.31 126 ALA A CA 1
ATOM 870 C C . ALA A 1 126 ? 26.498 14.689 -42.588 1.00 97.31 126 ALA A C 1
ATOM 872 O O . ALA A 1 126 ? 25.996 14.133 -43.567 1.00 97.31 126 ALA A O 1
ATOM 873 N N . GLY A 1 127 ? 26.318 15.990 -42.339 1.00 95.81 127 GLY A N 1
ATOM 874 C CA . GLY A 1 127 ? 25.377 16.847 -43.073 1.00 95.81 127 GLY A CA 1
ATOM 875 C C . GLY A 1 127 ? 24.036 17.013 -42.342 1.00 95.81 127 GLY A C 1
ATOM 876 O O . GLY A 1 127 ? 24.008 16.983 -41.111 1.00 95.81 127 GLY A O 1
ATOM 877 N N . PRO A 1 128 ? 22.915 17.220 -43.058 1.00 96.50 128 PRO A N 1
ATOM 878 C CA . PRO A 1 128 ? 21.589 17.273 -42.441 1.00 96.50 128 PRO A CA 1
ATOM 879 C C . PRO A 1 128 ? 21.265 15.988 -41.661 1.00 96.50 128 PRO A C 1
ATOM 881 O O . PRO A 1 128 ? 21.389 14.886 -42.198 1.00 96.50 128 PRO A O 1
ATOM 884 N N . GLY A 1 129 ? 20.836 16.128 -40.403 1.00 96.94 129 GLY A N 1
ATOM 885 C CA . GLY A 1 129 ? 20.450 14.994 -39.558 1.00 96.94 129 GLY A CA 1
ATOM 886 C C . GLY A 1 129 ? 19.220 14.253 -40.095 1.00 96.94 129 GLY A C 1
ATOM 887 O O . GLY A 1 129 ? 18.320 14.852 -40.688 1.00 96.94 129 GLY A O 1
ATOM 888 N N . ALA A 1 130 ? 19.169 12.939 -39.877 1.00 97.81 130 ALA A N 1
ATOM 889 C CA . ALA A 1 130 ? 18.091 12.071 -40.352 1.00 97.81 130 ALA A CA 1
ATOM 890 C C . ALA A 1 130 ? 17.758 10.976 -39.329 1.00 97.81 130 ALA A C 1
ATOM 892 O O . ALA A 1 130 ? 18.541 10.685 -38.427 1.00 97.81 130 ALA A O 1
ATOM 893 N N . HIS A 1 131 ? 16.590 10.347 -39.469 1.00 98.25 131 HIS A N 1
ATOM 894 C CA . HIS A 1 131 ? 16.252 9.158 -38.683 1.00 98.25 131 HIS A CA 1
ATOM 895 C C . HIS A 1 131 ? 17.049 7.959 -39.202 1.00 98.25 131 HIS A C 1
ATOM 897 O O . HIS A 1 131 ? 16.848 7.537 -40.342 1.00 98.25 131 HIS A O 1
ATOM 903 N N . PHE A 1 132 ? 17.942 7.419 -38.375 1.00 98.50 132 PHE A N 1
ATOM 904 C CA . PHE A 1 132 ? 18.714 6.221 -38.703 1.00 98.50 132 PHE A CA 1
ATOM 905 C C . PHE A 1 132 ? 18.023 4.951 -38.202 1.00 98.50 132 PHE A C 1
ATOM 907 O O . PHE A 1 132 ? 17.589 4.886 -37.053 1.00 98.50 132 PHE A O 1
ATOM 914 N N . ILE A 1 133 ? 17.949 3.927 -39.049 1.00 98.75 133 ILE A N 1
ATOM 915 C CA . ILE A 1 133 ? 17.424 2.606 -38.704 1.00 98.75 133 ILE A CA 1
ATOM 916 C C . ILE A 1 133 ? 18.450 1.549 -39.096 1.00 98.75 133 ILE A C 1
ATOM 918 O O . ILE A 1 133 ? 18.803 1.456 -40.270 1.00 98.75 133 ILE A O 1
ATOM 922 N N . LEU A 1 134 ? 18.863 0.712 -38.146 1.00 98.62 134 LEU A N 1
ATOM 923 C CA . LEU A 1 134 ? 19.590 -0.525 -38.422 1.00 98.62 134 LEU A CA 1
ATOM 924 C C . LEU A 1 134 ? 18.649 -1.714 -38.223 1.00 98.62 134 LEU A C 1
ATOM 926 O O . LEU A 1 134 ? 18.242 -1.998 -37.095 1.00 98.62 134 LEU A O 1
ATOM 930 N N . ALA A 1 135 ? 18.323 -2.410 -39.310 1.00 98.50 135 ALA A N 1
ATOM 931 C CA . ALA A 1 135 ? 17.495 -3.608 -39.301 1.00 98.50 135 ALA A CA 1
ATOM 932 C C . ALA A 1 135 ? 18.347 -4.852 -39.574 1.00 98.50 135 ALA A C 1
ATOM 934 O O . ALA A 1 135 ? 18.802 -5.064 -40.699 1.00 98.50 135 ALA A O 1
ATOM 935 N N . ASN A 1 136 ? 18.549 -5.682 -38.549 1.00 98.06 136 ASN A N 1
ATOM 936 C CA . ASN A 1 136 ? 19.260 -6.954 -38.659 1.00 98.06 136 ASN A CA 1
ATOM 937 C C . ASN A 1 136 ? 18.508 -8.075 -37.913 1.00 98.06 136 ASN A C 1
ATOM 939 O O . ASN A 1 136 ? 18.636 -8.196 -36.689 1.00 98.06 136 ASN A O 1
ATOM 943 N N . PRO A 1 137 ? 17.759 -8.939 -38.626 1.00 97.00 137 PRO A N 1
ATOM 944 C CA . PRO A 1 137 ? 17.031 -10.057 -38.023 1.00 97.00 137 PRO A CA 1
ATOM 945 C C . PRO A 1 137 ? 17.885 -11.072 -37.256 1.00 97.00 137 PRO A C 1
ATOM 947 O O . PRO A 1 137 ? 17.356 -11.795 -36.409 1.00 97.00 137 PRO A O 1
ATOM 950 N N . HIS A 1 138 ? 19.194 -11.117 -37.511 1.00 96.00 138 HIS A N 1
ATOM 951 C CA . HIS A 1 138 ? 20.128 -12.018 -36.835 1.00 96.00 138 HIS A CA 1
ATOM 952 C C . HIS A 1 138 ? 20.605 -11.486 -35.477 1.00 96.00 138 HIS A C 1
ATOM 954 O O . HIS A 1 138 ? 21.123 -12.260 -34.674 1.00 96.00 138 HIS A O 1
ATOM 960 N N . GLY A 1 139 ? 20.370 -10.205 -35.184 1.00 96.88 139 GLY A N 1
ATOM 961 C CA . GLY A 1 139 ? 20.673 -9.578 -33.901 1.00 96.88 139 GLY A CA 1
ATOM 962 C C . GLY A 1 139 ? 21.627 -8.392 -34.000 1.00 96.88 139 GLY A C 1
ATOM 963 O O . GLY A 1 139 ? 22.276 -8.168 -35.023 1.00 96.88 139 GLY A O 1
ATOM 964 N N . VAL A 1 140 ? 21.699 -7.624 -32.915 1.00 98.19 140 VAL A N 1
ATOM 965 C CA . VAL A 1 140 ? 22.569 -6.449 -32.782 1.00 98.19 140 VAL A CA 1
ATOM 966 C C . VAL A 1 140 ? 23.173 -6.429 -31.380 1.00 98.19 140 VAL A C 1
ATOM 968 O O . VAL A 1 140 ? 22.444 -6.445 -30.395 1.00 98.19 140 VAL A O 1
ATOM 971 N N . THR A 1 141 ? 24.491 -6.335 -31.272 1.00 98.06 141 THR A N 1
ATOM 972 C CA . THR A 1 141 ? 25.184 -6.128 -29.997 1.00 98.06 141 THR A CA 1
ATOM 973 C C . THR A 1 141 ? 25.825 -4.748 -29.990 1.00 98.06 141 THR A C 1
ATOM 975 O O . THR A 1 141 ? 26.591 -4.411 -30.891 1.00 98.06 141 THR A O 1
ATOM 978 N N . CYS A 1 142 ? 25.528 -3.956 -28.966 1.00 97.69 142 CYS A N 1
ATOM 979 C CA . CYS A 1 142 ? 26.152 -2.666 -28.704 1.00 97.69 142 CYS A CA 1
ATOM 980 C C . CYS A 1 142 ? 27.080 -2.776 -27.493 1.00 97.69 142 CYS A C 1
ATOM 982 O O . CYS A 1 142 ? 26.655 -3.200 -26.418 1.00 97.69 142 CYS A O 1
ATOM 984 N N . ASN A 1 143 ? 28.334 -2.367 -27.671 1.00 96.31 143 ASN A N 1
ATOM 985 C CA . ASN A 1 143 ? 29.330 -2.289 -26.610 1.00 96.31 143 ASN A CA 1
ATOM 986 C C . ASN A 1 143 ? 30.135 -0.995 -26.773 1.00 96.31 143 ASN A C 1
ATOM 988 O O . ASN A 1 143 ? 31.171 -0.975 -27.436 1.00 96.31 143 ASN A O 1
ATOM 992 N N . GLY A 1 144 ? 29.618 0.093 -26.201 1.00 95.31 144 GLY A N 1
ATOM 993 C CA . GLY A 1 144 ? 30.158 1.442 -26.377 1.00 95.31 144 GLY A CA 1
ATOM 994 C C . GLY A 1 144 ? 29.691 2.124 -27.662 1.00 95.31 144 GLY A C 1
ATOM 995 O O . GLY A 1 144 ? 30.375 3.015 -28.160 1.00 95.31 144 GLY A O 1
ATOM 996 N N . CYS A 1 145 ? 28.555 1.703 -28.224 1.00 96.94 145 CYS A N 1
ATOM 997 C CA . CYS A 1 145 ? 27.996 2.376 -29.389 1.00 96.94 145 CYS A CA 1
ATOM 998 C C . CYS A 1 145 ? 27.328 3.702 -28.998 1.00 96.94 145 CYS A C 1
ATOM 1000 O O . CYS A 1 145 ? 26.811 3.862 -27.889 1.00 96.94 145 CYS A O 1
ATOM 1002 N N . GLY A 1 146 ? 27.313 4.643 -29.940 1.00 97.00 146 GLY A N 1
ATOM 1003 C CA . GLY A 1 146 ? 26.641 5.927 -29.781 1.00 97.00 146 GLY A CA 1
ATOM 1004 C C . GLY A 1 146 ? 2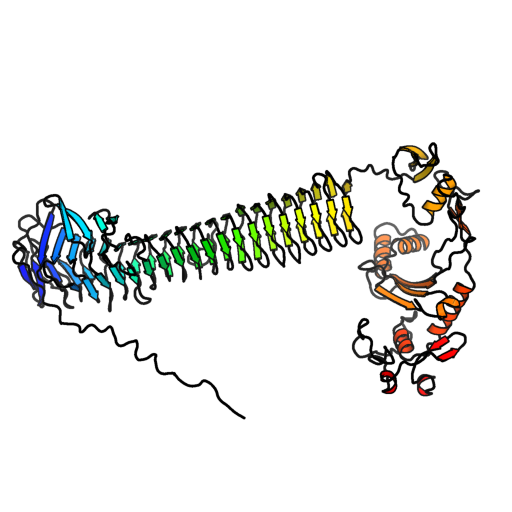6.126 6.477 -31.103 1.00 97.00 146 GLY A C 1
ATOM 1005 O O . GLY A 1 146 ? 26.426 5.934 -32.167 1.00 97.00 146 GLY A O 1
ATOM 1006 N N . PHE A 1 147 ? 25.332 7.540 -31.039 1.00 97.62 147 PHE A N 1
ATOM 1007 C CA . PHE A 1 147 ? 24.632 8.093 -32.198 1.00 97.62 147 PHE A CA 1
ATOM 1008 C C . PHE A 1 147 ? 24.767 9.613 -32.221 1.00 97.62 147 PHE A C 1
ATOM 1010 O O . PHE A 1 147 ? 24.363 10.280 -31.271 1.00 97.62 147 PHE A O 1
ATOM 1017 N N . ILE A 1 148 ? 25.316 10.147 -33.312 1.00 96.81 148 ILE A N 1
ATOM 1018 C CA . ILE A 1 148 ? 25.670 11.564 -33.449 1.00 96.81 148 ILE A CA 1
ATOM 1019 C C . ILE A 1 148 ? 24.867 12.186 -34.593 1.00 96.81 148 ILE A C 1
ATOM 1021 O O . ILE A 1 148 ? 24.785 11.618 -35.688 1.00 96.81 148 ILE A O 1
ATOM 1025 N N . ASN A 1 149 ? 24.310 13.377 -34.348 1.00 95.75 149 ASN A N 1
ATOM 1026 C CA . ASN A 1 149 ? 23.512 14.148 -35.312 1.00 95.75 149 ASN A CA 1
ATOM 1027 C C . ASN A 1 149 ? 22.276 13.385 -35.840 1.00 95.75 149 ASN A C 1
ATOM 1029 O O . ASN A 1 149 ? 21.948 13.401 -37.030 1.00 95.75 149 ASN A O 1
ATOM 1033 N N . MET A 1 150 ? 21.577 12.692 -34.937 1.00 97.19 150 MET A N 1
ATOM 1034 C CA . MET A 1 150 ? 20.373 11.926 -35.259 1.00 97.19 150 MET A CA 1
ATOM 1035 C C . MET A 1 150 ? 19.196 12.411 -34.407 1.00 97.19 150 MET A C 1
ATOM 1037 O O . MET A 1 150 ? 19.202 12.194 -33.200 1.00 97.19 150 MET A O 1
ATOM 1041 N N . PRO A 1 151 ? 18.134 13.004 -34.984 1.00 96.88 151 PRO A N 1
ATOM 1042 C CA . PRO A 1 151 ? 16.924 13.309 -34.215 1.00 96.88 151 PRO A CA 1
ATOM 1043 C C . PRO A 1 151 ? 16.227 12.040 -33.695 1.00 96.88 151 PRO A C 1
ATOM 1045 O O . PRO A 1 151 ? 15.529 12.083 -32.682 1.00 96.88 151 PRO A O 1
ATOM 1048 N N . ARG A 1 152 ? 16.417 10.907 -34.383 1.00 98.12 152 ARG A N 1
ATOM 1049 C CA . ARG A 1 152 ? 15.842 9.606 -34.038 1.00 98.12 152 ARG A CA 1
ATOM 1050 C C . ARG A 1 152 ? 16.766 8.480 -34.492 1.00 98.12 152 ARG A C 1
ATOM 1052 O O . ARG A 1 152 ? 17.303 8.551 -35.598 1.00 98.12 152 ARG A O 1
ATOM 1059 N N . ALA A 1 153 ? 16.906 7.436 -33.683 1.00 98.38 153 ALA A N 1
ATOM 1060 C CA . ALA A 1 153 ? 17.658 6.239 -34.052 1.00 98.38 153 ALA A CA 1
ATOM 1061 C C . ALA A 1 153 ? 16.937 4.966 -33.590 1.00 98.38 153 ALA A C 1
ATOM 1063 O O . ALA A 1 153 ? 16.429 4.905 -32.471 1.00 98.38 153 ALA A O 1
ATOM 1064 N N . THR A 1 154 ? 16.900 3.955 -34.458 1.00 98.69 154 THR A N 1
ATOM 1065 C CA . THR A 1 154 ? 16.212 2.680 -34.221 1.00 98.69 154 THR A CA 1
ATOM 1066 C C . THR A 1 154 ? 17.163 1.517 -34.475 1.00 98.69 154 THR A C 1
ATOM 1068 O O . THR A 1 154 ? 17.697 1.375 -35.576 1.00 98.69 154 THR A O 1
ATOM 1071 N N . LEU A 1 155 ? 17.327 0.641 -33.487 1.00 98.69 155 LEU A N 1
ATOM 1072 C CA . LEU A 1 155 ? 17.917 -0.681 -33.683 1.00 98.69 155 LEU A CA 1
ATOM 1073 C C . LEU A 1 155 ? 16.794 -1.712 -33.688 1.00 98.69 155 LEU A C 1
ATOM 1075 O O . LEU A 1 155 ? 15.992 -1.773 -32.751 1.00 98.69 155 LEU A O 1
ATOM 1079 N N . THR A 1 156 ? 16.721 -2.531 -34.734 1.00 98.69 156 THR A N 1
ATOM 1080 C CA . THR A 1 156 ? 15.674 -3.541 -34.839 1.00 98.69 156 THR A CA 1
ATOM 1081 C C . THR A 1 156 ? 16.158 -4.881 -35.370 1.00 98.69 156 THR A C 1
ATOM 1083 O O . THR A 1 156 ? 17.003 -4.953 -36.257 1.00 98.69 156 THR A O 1
ATOM 1086 N N . THR A 1 157 ? 15.575 -5.958 -34.846 1.00 98.38 157 THR A N 1
ATOM 1087 C CA . THR A 1 157 ? 15.658 -7.302 -35.440 1.00 98.38 157 THR A CA 1
ATOM 1088 C C . THR A 1 157 ? 14.432 -7.637 -36.286 1.00 98.38 157 THR A C 1
ATOM 1090 O O . THR A 1 157 ? 14.293 -8.742 -36.806 1.00 98.38 157 THR A O 1
ATOM 1093 N N . GLY A 1 158 ? 13.505 -6.691 -36.420 1.00 97.62 158 GLY A N 1
ATOM 1094 C CA . GLY A 1 158 ? 12.365 -6.826 -37.300 1.00 97.62 158 GLY A CA 1
ATOM 1095 C C . GLY A 1 158 ? 12.769 -6.619 -38.751 1.00 97.62 158 GLY A C 1
ATOM 1096 O O . GLY A 1 158 ? 13.555 -5.730 -39.081 1.00 97.62 158 GLY A O 1
ATOM 1097 N N . LYS A 1 159 ? 12.188 -7.422 -39.639 1.00 97.38 159 LYS A N 1
ATOM 1098 C CA . LYS A 1 159 ? 12.305 -7.202 -41.076 1.00 97.38 159 LYS A CA 1
ATOM 1099 C C . LYS A 1 159 ? 11.526 -5.932 -41.455 1.00 97.38 159 LYS A C 1
ATOM 1101 O O . LYS A 1 159 ? 10.358 -5.827 -41.069 1.00 97.38 159 LYS A O 1
ATOM 1106 N N . PRO A 1 160 ? 12.114 -4.983 -42.205 1.00 97.56 160 PRO A N 1
ATOM 1107 C CA . PRO A 1 160 ? 11.401 -3.796 -42.667 1.00 97.56 160 PRO A CA 1
ATOM 1108 C C . PRO A 1 160 ? 10.174 -4.158 -43.516 1.00 97.56 160 PRO A C 1
ATOM 1110 O O . PRO A 1 160 ? 10.236 -5.014 -44.400 1.00 97.56 160 PRO A O 1
ATOM 1113 N N . ILE A 1 161 ? 9.053 -3.491 -43.254 1.00 97.19 161 ILE A N 1
ATOM 1114 C CA . ILE A 1 161 ? 7.797 -3.633 -43.993 1.00 97.19 161 ILE A CA 1
ATOM 1115 C C . ILE A 1 161 ? 7.581 -2.368 -44.809 1.00 97.19 161 ILE A C 1
ATOM 1117 O O . ILE A 1 161 ? 7.584 -1.269 -44.254 1.00 97.19 161 ILE A O 1
ATOM 1121 N N . PHE A 1 162 ? 7.321 -2.523 -46.102 1.00 95.94 162 PHE A N 1
ATOM 1122 C CA . PHE A 1 162 ? 7.102 -1.409 -47.015 1.00 95.94 162 PHE A CA 1
ATOM 1123 C C . PHE A 1 162 ? 5.655 -1.340 -47.507 1.00 95.94 162 PHE A C 1
ATOM 1125 O O . PHE A 1 162 ? 5.011 -2.365 -47.728 1.00 95.94 162 PHE A O 1
ATOM 1132 N N . ASP A 1 163 ? 5.173 -0.115 -47.683 1.00 93.00 163 ASP A N 1
ATOM 1133 C CA . ASP A 1 163 ? 3.938 0.243 -48.379 1.00 93.00 163 ASP A CA 1
ATOM 1134 C C . ASP A 1 163 ? 4.335 1.083 -49.603 1.00 93.00 163 ASP A C 1
ATOM 1136 O O . ASP A 1 163 ? 4.695 2.259 -49.483 1.00 93.00 163 ASP A O 1
ATOM 1140 N N . GLY A 1 164 ? 4.427 0.432 -50.765 1.00 92.25 164 GLY A N 1
ATOM 1141 C CA . GLY A 1 164 ? 5.154 0.977 -51.914 1.00 92.25 164 GLY A CA 1
ATOM 1142 C C . GLY A 1 164 ? 6.628 1.228 -51.569 1.00 92.25 164 GLY A C 1
ATOM 1143 O O . GLY A 1 164 ? 7.325 0.327 -51.112 1.00 92.25 164 GLY A O 1
ATOM 1144 N N . GLU A 1 165 ? 7.105 2.461 -51.756 1.00 90.38 165 GLU A N 1
ATOM 1145 C CA . GLU A 1 165 ? 8.478 2.872 -51.409 1.00 90.38 165 GLU A CA 1
ATOM 1146 C C . GLU A 1 165 ? 8.618 3.437 -49.977 1.00 90.38 165 GLU A C 1
ATOM 1148 O O . GLU A 1 165 ? 9.692 3.895 -49.573 1.00 90.38 165 GLU A O 1
ATOM 1153 N N . ARG A 1 166 ? 7.535 3.465 -49.193 1.00 93.38 166 ARG A N 1
ATOM 1154 C CA . ARG A 1 166 ? 7.526 4.022 -47.835 1.00 93.38 166 ARG A CA 1
ATOM 1155 C C . ARG A 1 166 ? 7.746 2.916 -46.805 1.00 93.38 166 ARG A C 1
ATOM 1157 O O . ARG A 1 166 ? 7.047 1.908 -46.818 1.00 93.38 166 ARG A O 1
ATOM 1164 N N . LEU A 1 167 ? 8.662 3.131 -45.861 1.00 96.06 167 LEU A N 1
ATOM 1165 C CA . LEU A 1 167 ? 8.816 2.257 -44.694 1.00 96.06 167 LEU A CA 1
ATOM 1166 C C . LEU A 1 167 ? 7.592 2.404 -43.775 1.00 96.06 167 LEU A C 1
ATOM 1168 O O . LEU A 1 167 ? 7.362 3.477 -43.216 1.00 96.06 167 LEU A O 1
ATOM 1172 N N . ALA A 1 168 ? 6.809 1.335 -43.643 1.00 96.25 168 ALA A N 1
ATOM 1173 C CA . ALA A 1 168 ? 5.579 1.293 -42.858 1.00 96.25 168 ALA A CA 1
ATOM 1174 C C . ALA A 1 168 ? 5.793 0.755 -41.434 1.00 96.25 168 ALA A C 1
ATOM 1176 O O . ALA A 1 168 ? 5.088 1.162 -40.517 1.00 96.25 168 ALA A O 1
ATOM 1177 N N . GLY A 1 169 ? 6.757 -0.142 -41.223 1.00 97.56 169 GLY A N 1
ATOM 1178 C CA . GLY A 1 169 ? 7.005 -0.729 -39.907 1.00 97.56 169 GLY A CA 1
ATOM 1179 C C . GLY A 1 169 ? 7.964 -1.908 -39.945 1.00 97.56 169 GLY A C 1
ATOM 1180 O O . GLY A 1 169 ? 8.753 -2.036 -40.881 1.00 97.56 169 GLY A O 1
ATOM 1181 N N . TYR A 1 170 ? 7.874 -2.771 -38.937 1.00 98.31 170 TYR A N 1
ATOM 1182 C CA . TYR A 1 170 ? 8.795 -3.887 -38.727 1.00 98.31 170 TYR A CA 1
ATOM 1183 C C . TYR A 1 170 ? 8.040 -5.172 -38.380 1.00 98.31 170 TYR A C 1
ATOM 1185 O O . TYR A 1 170 ? 7.129 -5.159 -37.547 1.00 98.31 170 TYR A O 1
ATOM 1193 N N . ASP A 1 171 ? 8.427 -6.283 -39.007 1.00 97.75 171 ASP A N 1
ATOM 1194 C CA . ASP A 1 171 ? 7.940 -7.627 -38.685 1.00 97.75 171 ASP A CA 1
ATOM 1195 C C . ASP A 1 171 ? 8.988 -8.378 -37.855 1.00 97.75 171 ASP A C 1
ATOM 1197 O O . ASP A 1 171 ? 10.042 -8.767 -38.361 1.00 97.75 171 ASP A O 1
ATOM 1201 N N . VAL A 1 172 ? 8.720 -8.549 -36.563 1.00 97.38 172 VAL A N 1
ATOM 1202 C CA . VAL A 1 172 ? 9.635 -9.130 -35.578 1.00 97.38 172 VAL A CA 1
ATOM 1203 C C . VAL A 1 172 ? 9.271 -10.592 -35.335 1.00 97.38 172 VAL A C 1
ATOM 1205 O O . VAL A 1 172 ? 8.329 -10.909 -34.608 1.00 97.38 172 VAL A O 1
ATOM 1208 N N . ASP A 1 173 ? 10.057 -11.501 -35.911 1.00 93.44 173 ASP A N 1
ATOM 1209 C CA . ASP A 1 173 ? 9.925 -12.951 -35.714 1.00 93.44 173 ASP A CA 1
ATOM 1210 C C . ASP A 1 173 ? 10.974 -13.552 -34.765 1.00 93.44 173 ASP A C 1
ATOM 1212 O O . ASP A 1 173 ? 10.746 -14.609 -34.163 1.00 93.44 173 ASP A O 1
ATOM 1216 N N . GLY A 1 174 ? 12.124 -12.897 -34.631 1.00 92.56 174 GLY A N 1
ATOM 1217 C CA . GLY A 1 174 ? 13.315 -13.431 -33.982 1.00 92.56 174 GLY A CA 1
ATOM 1218 C C . GLY A 1 174 ? 14.352 -12.352 -33.699 1.00 92.56 174 GLY A C 1
ATOM 1219 O O . GLY A 1 174 ? 14.050 -11.160 -33.738 1.00 92.56 174 GLY A O 1
ATOM 1220 N N . GLY A 1 175 ? 15.570 -12.794 -33.405 1.00 94.06 175 GLY A N 1
ATOM 1221 C CA . GLY A 1 175 ? 16.703 -11.921 -33.134 1.00 94.06 175 GLY A CA 1
ATOM 1222 C C . GLY A 1 175 ? 16.795 -11.445 -31.685 1.00 94.06 175 GLY A C 1
ATOM 1223 O O . GLY A 1 175 ? 15.855 -11.531 -30.884 1.00 94.06 175 GLY A O 1
ATOM 1224 N N . HIS A 1 176 ? 17.993 -10.980 -31.358 1.00 96.62 176 HIS A N 1
ATOM 1225 C CA . HIS A 1 176 ? 18.370 -10.518 -30.037 1.00 96.62 176 HIS A CA 1
ATOM 1226 C C . HIS A 1 176 ? 19.093 -9.175 -30.136 1.00 96.62 176 HIS A C 1
ATOM 1228 O O . HIS A 1 176 ? 19.937 -9.009 -31.016 1.00 96.62 176 HIS A O 1
ATOM 1234 N N . ILE A 1 177 ? 18.784 -8.240 -29.235 1.00 98.31 177 ILE A N 1
ATOM 1235 C CA . ILE A 1 177 ? 19.586 -7.025 -29.054 1.00 98.31 177 ILE A CA 1
ATOM 1236 C C . ILE A 1 177 ? 20.264 -7.069 -27.686 1.00 98.31 177 ILE A C 1
ATOM 1238 O O . ILE A 1 177 ? 19.579 -7.137 -26.667 1.00 98.31 177 ILE A O 1
ATOM 1242 N N . GLY A 1 178 ? 21.593 -7.020 -27.672 1.00 97.19 178 GLY A N 1
ATOM 1243 C CA . GLY A 1 178 ? 22.400 -6.995 -26.452 1.00 97.19 178 GLY A CA 1
ATOM 1244 C C . GLY A 1 178 ? 23.049 -5.632 -26.236 1.00 97.19 178 GLY A C 1
ATOM 1245 O O . GLY A 1 178 ? 23.716 -5.119 -27.134 1.00 97.19 178 GLY A O 1
ATOM 1246 N N . ILE A 1 179 ? 22.871 -5.049 -25.051 1.00 97.38 179 ILE A N 1
ATOM 1247 C CA . ILE A 1 179 ? 23.614 -3.870 -24.588 1.00 97.38 179 ILE A CA 1
ATOM 1248 C C . ILE A 1 179 ? 24.607 -4.334 -23.528 1.00 97.38 179 ILE A C 1
ATOM 1250 O O . ILE A 1 179 ? 24.213 -4.781 -22.451 1.00 97.38 179 ILE A O 1
ATOM 1254 N N . GLU A 1 180 ? 25.894 -4.258 -23.840 1.00 95.00 180 GLU A N 1
ATOM 1255 C CA . GLU A 1 180 ? 26.960 -4.909 -23.080 1.00 95.00 180 GLU A CA 1
ATOM 1256 C C . GLU A 1 180 ? 28.154 -3.973 -22.859 1.00 95.00 180 GLU A C 1
ATOM 1258 O O . GLU A 1 180 ? 28.232 -2.886 -23.430 1.00 95.00 180 GLU A O 1
ATOM 1263 N N . GLY A 1 181 ? 29.101 -4.403 -22.019 1.00 93.75 181 GLY A N 1
ATOM 1264 C CA . GLY A 1 181 ? 30.378 -3.720 -21.805 1.00 93.75 181 GLY A CA 1
ATOM 1265 C C . GLY A 1 181 ? 30.231 -2.234 -21.466 1.00 93.75 181 GLY A C 1
ATOM 1266 O O . GLY A 1 181 ? 29.731 -1.893 -20.398 1.00 93.75 181 GLY A O 1
ATOM 1267 N N . ALA A 1 182 ? 30.686 -1.356 -22.364 1.00 93.94 182 ALA A N 1
ATOM 1268 C CA . ALA A 1 182 ? 30.655 0.097 -22.180 1.00 93.94 182 ALA A CA 1
ATOM 1269 C C . ALA A 1 182 ? 29.255 0.732 -22.337 1.00 93.94 182 ALA A C 1
ATOM 1271 O O . ALA A 1 182 ? 29.107 1.930 -22.101 1.00 93.94 182 ALA A O 1
ATOM 1272 N N . GLY A 1 183 ? 28.228 -0.048 -22.687 1.00 96.12 183 GLY A N 1
ATOM 1273 C CA . GLY A 1 183 ? 26.844 0.422 -22.766 1.00 96.12 183 GLY A CA 1
ATOM 1274 C C . GLY A 1 183 ? 26.489 1.101 -24.087 1.00 96.12 183 GLY A C 1
ATOM 1275 O O . GLY A 1 183 ? 27.135 0.873 -25.110 1.00 96.12 183 GLY A O 1
ATOM 1276 N N . LEU A 1 184 ? 25.423 1.902 -24.056 1.00 97.62 184 LEU A N 1
ATOM 1277 C CA . LEU A 1 184 ? 24.878 2.632 -25.203 1.00 97.62 184 LEU A CA 1
ATOM 1278 C C . LEU A 1 184 ? 24.656 4.103 -24.840 1.00 97.62 184 LEU A C 1
ATOM 1280 O O . LEU A 1 184 ? 23.968 4.403 -23.858 1.00 97.62 184 LEU A O 1
ATOM 1284 N N . ASP A 1 185 ? 25.183 5.011 -25.663 1.00 97.31 185 ASP A N 1
ATOM 1285 C CA . ASP A 1 185 ? 24.995 6.457 -25.510 1.00 97.31 185 ASP A CA 1
ATOM 1286 C C . ASP A 1 185 ? 24.134 7.050 -26.636 1.00 97.31 185 ASP A C 1
ATOM 1288 O O . ASP A 1 185 ? 24.566 7.220 -27.775 1.00 97.31 185 ASP A O 1
ATOM 1292 N N . ALA A 1 186 ? 22.889 7.381 -26.307 1.00 97.19 186 ALA A N 1
ATOM 1293 C CA . ALA A 1 186 ? 21.943 8.069 -27.176 1.00 97.19 186 ALA A CA 1
ATOM 1294 C C . ALA A 1 186 ? 21.482 9.406 -26.566 1.00 97.19 186 ALA A C 1
ATOM 1296 O O . ALA A 1 186 ? 20.365 9.855 -26.829 1.00 97.19 186 ALA A O 1
ATOM 1297 N N . ARG A 1 187 ? 22.312 10.067 -25.741 1.00 95.50 187 ARG A N 1
ATOM 1298 C CA . ARG A 1 187 ? 21.959 11.369 -25.132 1.00 95.50 187 ARG A CA 1
ATOM 1299 C C . ARG A 1 187 ? 21.781 12.488 -26.157 1.00 95.50 187 ARG A C 1
ATOM 1301 O O . ARG A 1 187 ? 21.030 13.425 -25.903 1.00 95.50 187 ARG A O 1
ATOM 1308 N N . GLU A 1 188 ? 22.431 12.384 -27.311 1.00 93.12 188 GLU A N 1
ATOM 1309 C CA . GLU A 1 188 ? 22.276 13.336 -28.419 1.00 93.12 188 GLU A CA 1
ATOM 1310 C C . GLU A 1 188 ? 21.111 12.988 -29.359 1.00 93.12 188 GLU A C 1
ATOM 1312 O O . GLU A 1 188 ? 20.815 13.744 -30.283 1.00 93.12 188 GLU A O 1
ATOM 1317 N N . VAL A 1 189 ? 20.420 11.869 -29.114 1.00 96.38 189 VAL A N 1
ATOM 1318 C CA . VAL A 1 189 ? 19.264 11.438 -29.902 1.00 96.38 189 VAL A CA 1
ATOM 1319 C C . VAL A 1 189 ? 17.980 11.877 -29.212 1.00 96.38 189 VAL A C 1
ATOM 1321 O O . VAL A 1 189 ? 17.746 11.539 -28.052 1.00 96.38 189 VAL A O 1
ATOM 1324 N N . GLY A 1 190 ? 17.109 12.578 -29.943 1.00 94.62 190 GLY A N 1
ATOM 1325 C CA . GLY A 1 190 ? 15.804 12.999 -29.423 1.00 94.62 190 GLY A CA 1
ATOM 1326 C C . GLY A 1 190 ? 14.931 11.811 -29.003 1.00 94.62 190 GLY A C 1
ATOM 1327 O O . GLY A 1 190 ? 14.361 11.813 -27.915 1.00 94.62 190 GLY A O 1
ATOM 1328 N N . ARG A 1 191 ? 14.879 10.760 -29.835 1.00 97.44 191 ARG A N 1
ATOM 1329 C CA . ARG A 1 191 ? 14.190 9.492 -29.536 1.00 97.44 191 ARG A CA 1
ATOM 1330 C C . ARG A 1 191 ? 15.002 8.276 -29.978 1.00 97.44 191 ARG A C 1
ATOM 1332 O O . ARG A 1 191 ? 15.317 8.137 -31.160 1.00 97.44 191 ARG A O 1
ATOM 1339 N N . PHE A 1 192 ? 15.283 7.377 -29.042 1.00 98.44 192 PHE A N 1
ATOM 1340 C CA . PHE A 1 192 ? 15.979 6.120 -29.288 1.00 98.44 192 PHE A CA 1
ATOM 1341 C C . PHE A 1 192 ? 15.041 4.918 -29.137 1.00 98.44 192 PHE A C 1
ATOM 1343 O O . PHE A 1 192 ? 14.250 4.846 -28.194 1.00 98.44 192 PHE A O 1
ATOM 1350 N N . GLU A 1 193 ? 15.132 3.971 -30.070 1.00 98.56 193 GLU A N 1
ATOM 1351 C CA . GLU A 1 193 ? 14.185 2.863 -30.197 1.00 98.56 193 GLU A CA 1
ATOM 1352 C C . GLU A 1 193 ? 14.894 1.513 -30.308 1.00 98.56 193 GLU A C 1
ATOM 1354 O O . GLU A 1 193 ? 15.771 1.320 -31.152 1.00 98.56 193 GLU A O 1
ATOM 1359 N N . LEU A 1 194 ? 14.452 0.549 -29.502 1.00 98.38 194 LEU A N 1
ATOM 1360 C CA . LEU A 1 194 ? 14.847 -0.853 -29.597 1.00 98.38 194 LEU A CA 1
ATOM 1361 C C . LEU A 1 194 ? 13.629 -1.699 -29.958 1.00 98.38 194 LEU A C 1
ATOM 1363 O O . LEU A 1 194 ? 12.669 -1.762 -29.194 1.00 98.38 194 LEU A O 1
ATOM 1367 N N . ILE A 1 195 ? 13.660 -2.371 -31.106 1.00 98.62 195 ILE A N 1
ATOM 1368 C CA . ILE A 1 195 ? 12.537 -3.188 -31.586 1.00 98.62 195 ILE A CA 1
ATOM 1369 C C . ILE A 1 195 ? 13.041 -4.599 -31.880 1.00 98.62 195 ILE A C 1
ATOM 1371 O O . ILE A 1 195 ? 13.648 -4.846 -32.919 1.00 98.62 195 ILE A O 1
ATOM 1375 N N . THR A 1 196 ? 12.811 -5.543 -30.976 1.00 98.19 196 THR A N 1
ATOM 1376 C CA . THR A 1 196 ? 13.428 -6.877 -31.046 1.00 98.19 196 THR A CA 1
ATOM 1377 C C . THR A 1 196 ? 12.506 -7.961 -30.519 1.00 98.19 196 THR A C 1
ATOM 1379 O O . THR A 1 196 ? 11.538 -7.671 -29.827 1.00 98.19 196 THR A O 1
ATOM 1382 N N . ARG A 1 197 ? 12.789 -9.237 -30.796 1.00 95.69 197 ARG A N 1
ATOM 1383 C CA . ARG A 1 197 ? 12.082 -10.313 -30.091 1.00 95.69 197 ARG A CA 1
ATOM 1384 C C . ARG A 1 197 ? 12.546 -10.423 -28.641 1.00 95.69 197 ARG A C 1
ATOM 1386 O O . ARG A 1 197 ? 11.719 -10.623 -27.757 1.00 95.69 197 ARG A O 1
ATOM 1393 N N . SER A 1 198 ? 13.849 -10.288 -28.402 1.00 96.50 198 SER A N 1
ATOM 1394 C CA . SER A 1 198 ? 14.434 -10.326 -27.058 1.00 96.50 198 SER A CA 1
ATOM 1395 C C . SER A 1 198 ? 15.545 -9.292 -26.893 1.00 96.50 198 SER A C 1
ATOM 1397 O O . SER A 1 198 ? 16.304 -9.041 -27.833 1.00 96.50 198 SER A O 1
ATOM 1399 N N . ALA A 1 199 ? 15.657 -8.714 -25.700 1.00 96.62 199 ALA A N 1
ATOM 1400 C CA . ALA A 1 199 ? 16.710 -7.771 -25.345 1.00 96.62 199 ALA A CA 1
ATOM 1401 C C . ALA A 1 199 ? 17.433 -8.202 -24.063 1.00 96.62 199 ALA A C 1
ATOM 1403 O O . ALA A 1 199 ? 16.782 -8.583 -23.087 1.00 96.62 199 ALA A O 1
ATOM 1404 N N . THR A 1 200 ? 18.763 -8.106 -24.049 1.00 96.06 200 THR A N 1
ATOM 1405 C CA . THR A 1 200 ? 19.558 -8.153 -22.815 1.00 96.06 200 THR A CA 1
ATOM 1406 C C . THR A 1 200 ? 20.189 -6.793 -22.580 1.00 96.06 200 THR A C 1
ATOM 1408 O O . THR A 1 200 ? 20.785 -6.203 -23.479 1.00 96.06 200 THR A O 1
ATOM 1411 N N . LEU A 1 201 ? 20.035 -6.278 -21.366 1.00 95.81 201 LEU A N 1
ATOM 1412 C CA . LEU A 1 201 ? 20.614 -5.004 -20.955 1.00 95.81 201 LEU A CA 1
ATOM 1413 C C . LEU A 1 201 ? 21.576 -5.297 -19.804 1.00 95.81 201 LEU A C 1
ATOM 1415 O O . LEU A 1 201 ? 21.167 -5.438 -18.655 1.00 95.81 201 LEU A O 1
ATOM 1419 N N . ASN A 1 202 ? 22.854 -5.456 -20.124 1.00 94.31 202 ASN A N 1
ATOM 1420 C CA . ASN A 1 202 ? 23.914 -5.782 -19.170 1.00 94.31 202 ASN A CA 1
ATOM 1421 C C . ASN A 1 202 ? 24.851 -4.604 -18.874 1.00 94.31 202 ASN A C 1
ATOM 1423 O O . ASN A 1 202 ? 25.764 -4.747 -18.064 1.00 94.31 202 ASN A O 1
ATOM 1427 N N . ALA A 1 203 ? 24.618 -3.459 -19.509 1.00 95.44 203 ALA A N 1
ATOM 1428 C CA . ALA A 1 203 ? 25.342 -2.212 -19.308 1.00 95.44 203 ALA A CA 1
ATOM 1429 C C . ALA A 1 203 ? 24.388 -1.011 -19.414 1.00 95.44 203 ALA A C 1
ATOM 1431 O O . ALA A 1 203 ? 23.237 -1.159 -19.837 1.00 95.44 203 ALA A O 1
ATOM 1432 N N . ALA A 1 204 ? 24.858 0.169 -19.007 1.00 95.75 204 ALA A N 1
ATOM 1433 C CA . ALA A 1 204 ? 24.045 1.379 -18.970 1.00 95.75 204 ALA A CA 1
ATOM 1434 C C . ALA A 1 204 ? 23.565 1.805 -20.370 1.00 95.75 204 ALA A C 1
ATOM 1436 O O . ALA A 1 204 ? 24.336 1.828 -21.331 1.00 95.75 204 ALA A O 1
ATOM 1437 N N . LEU A 1 205 ? 22.292 2.188 -20.459 1.00 97.31 205 LEU A N 1
ATOM 1438 C CA . LEU A 1 205 ? 21.669 2.784 -21.636 1.00 97.31 205 LEU A CA 1
ATOM 1439 C C . LEU A 1 205 ? 21.241 4.210 -21.283 1.00 97.31 205 LEU A C 1
ATOM 1441 O O . LEU A 1 205 ? 20.404 4.410 -20.398 1.00 97.31 205 LEU A O 1
ATOM 1445 N N . HIS A 1 206 ? 21.796 5.195 -21.986 1.00 97.75 206 HIS A N 1
ATOM 1446 C CA . HIS A 1 206 ? 21.423 6.601 -21.843 1.00 97.75 206 HIS A CA 1
ATOM 1447 C C . HIS A 1 206 ? 20.679 7.103 -23.083 1.00 97.75 206 HIS A C 1
ATOM 1449 O O . HIS A 1 206 ? 21.148 6.884 -24.194 1.00 97.75 206 HIS A O 1
ATOM 1455 N N . ALA A 1 207 ? 19.557 7.799 -22.912 1.00 97.44 207 ALA A N 1
ATOM 1456 C CA . ALA A 1 207 ? 18.787 8.392 -24.011 1.00 97.44 207 ALA A CA 1
ATOM 1457 C C . ALA A 1 207 ? 18.063 9.671 -23.560 1.00 97.44 207 ALA A C 1
ATOM 1459 O O . ALA A 1 207 ? 17.974 9.934 -22.367 1.00 97.44 207 ALA A O 1
ATOM 1460 N N . GLN A 1 208 ? 17.500 10.461 -24.480 1.00 96.62 208 GLN A N 1
ATOM 1461 C CA . GLN A 1 208 ? 16.498 11.470 -24.099 1.00 96.62 208 GLN A CA 1
ATOM 1462 C C . GLN A 1 208 ? 15.121 10.818 -23.948 1.00 96.62 208 GLN A C 1
ATOM 1464 O O . GLN A 1 208 ? 14.553 10.809 -22.864 1.00 96.62 208 GLN A O 1
ATOM 1469 N N . GLN A 1 209 ? 14.601 10.195 -25.001 1.00 98.06 209 GLN A N 1
ATOM 1470 C CA . GLN A 1 209 ? 13.411 9.348 -24.940 1.00 98.06 209 GLN A CA 1
ATOM 1471 C C . GLN A 1 209 ? 13.790 7.921 -25.326 1.00 98.06 209 GLN A C 1
ATOM 1473 O O . GLN A 1 209 ? 14.403 7.715 -26.373 1.00 98.06 209 GLN A O 1
ATOM 1478 N N . LEU A 1 210 ? 13.411 6.950 -24.494 1.00 98.44 210 LEU A N 1
ATOM 1479 C CA . LEU A 1 210 ? 13.663 5.531 -24.732 1.00 98.44 210 LEU A CA 1
ATOM 1480 C C . LEU A 1 210 ? 12.353 4.777 -24.961 1.00 98.44 210 LEU A C 1
ATOM 1482 O O . LEU A 1 210 ? 11.509 4.707 -24.068 1.00 98.44 210 LEU A O 1
ATOM 1486 N N . ASP A 1 211 ? 12.232 4.140 -26.122 1.00 98.44 211 ASP A N 1
ATOM 1487 C CA . ASP A 1 211 ? 11.168 3.189 -26.434 1.00 98.44 211 ASP A CA 1
ATOM 1488 C C . ASP A 1 211 ? 11.762 1.795 -26.700 1.00 98.44 211 ASP A C 1
ATOM 1490 O O . ASP A 1 211 ? 12.583 1.617 -27.599 1.00 98.44 211 ASP A O 1
ATOM 1494 N N . VAL A 1 212 ? 11.321 0.779 -25.957 1.00 98.25 212 VAL A N 1
ATOM 1495 C CA . VAL A 1 212 ? 11.684 -0.626 -26.196 1.00 98.25 212 VAL A CA 1
ATOM 1496 C C . VAL A 1 212 ? 10.420 -1.425 -26.475 1.00 98.25 212 VAL A C 1
ATOM 1498 O O . VAL A 1 212 ? 9.527 -1.510 -25.633 1.00 98.25 212 VAL A O 1
ATOM 1501 N N . VAL A 1 213 ? 10.352 -2.046 -27.647 1.00 98.25 213 VAL A N 1
ATOM 1502 C CA . VAL A 1 213 ? 9.285 -2.968 -28.033 1.00 98.25 213 VAL A CA 1
ATOM 1503 C C . VAL A 1 213 ? 9.891 -4.354 -28.206 1.00 98.25 213 VAL A C 1
ATOM 1505 O O . VAL A 1 213 ? 10.701 -4.588 -29.103 1.00 98.25 213 VAL A O 1
ATOM 1508 N N . ALA A 1 214 ? 9.496 -5.265 -27.325 1.00 97.31 214 ALA A N 1
ATOM 1509 C CA . ALA A 1 214 ? 9.999 -6.622 -27.230 1.00 97.31 214 ALA A CA 1
ATOM 1510 C C . ALA A 1 214 ? 8.898 -7.672 -27.469 1.00 97.31 214 ALA A C 1
ATOM 1512 O O . ALA A 1 214 ? 7.707 -7.438 -27.238 1.00 97.31 214 ALA A O 1
ATOM 1513 N N . GLY A 1 215 ? 9.311 -8.862 -27.895 1.00 95.75 215 GLY A N 1
ATOM 1514 C CA . GLY A 1 215 ? 8.437 -9.988 -28.216 1.00 95.75 215 GLY A CA 1
ATOM 1515 C C . GLY A 1 215 ? 8.155 -10.134 -29.711 1.00 95.75 215 GLY A C 1
ATOM 1516 O O . GLY A 1 215 ? 8.581 -9.332 -30.546 1.00 95.75 215 GLY A O 1
ATOM 1517 N N . ARG A 1 216 ? 7.440 -11.201 -30.061 1.00 94.88 216 ARG A N 1
ATOM 1518 C CA . ARG A 1 216 ? 7.085 -11.513 -31.446 1.00 94.88 216 ARG A CA 1
ATOM 1519 C C . ARG A 1 216 ? 5.887 -10.689 -31.947 1.00 94.88 216 ARG A C 1
ATOM 1521 O O . ARG A 1 216 ? 4.748 -10.949 -31.558 1.00 94.88 216 ARG A O 1
ATOM 1528 N N . ASN A 1 217 ? 6.138 -9.729 -32.843 1.00 96.12 217 ASN A N 1
ATOM 1529 C CA . ASN A 1 217 ? 5.199 -8.644 -33.159 1.00 96.12 217 ASN A CA 1
ATOM 1530 C C . ASN A 1 217 ? 5.271 -8.116 -34.578 1.00 96.12 217 ASN A C 1
ATOM 1532 O O . ASN A 1 217 ? 6.313 -8.180 -35.218 1.00 96.12 217 ASN A O 1
ATOM 1536 N N . ARG A 1 218 ? 4.212 -7.413 -34.979 1.00 97.19 218 ARG A N 1
ATOM 1537 C CA . ARG A 1 218 ? 4.294 -6.359 -35.990 1.00 97.19 218 ARG A CA 1
ATOM 1538 C C . ARG A 1 218 ? 4.240 -4.991 -35.316 1.00 97.19 218 ARG A C 1
ATOM 1540 O O . ARG A 1 218 ? 3.336 -4.741 -34.518 1.00 97.19 218 ARG A O 1
ATOM 1547 N N . VAL A 1 219 ? 5.202 -4.131 -35.634 1.00 98.06 219 VAL A N 1
ATOM 1548 C CA . VAL A 1 219 ? 5.379 -2.811 -35.011 1.00 98.06 219 VAL A CA 1
ATOM 1549 C C . VAL A 1 219 ? 5.252 -1.723 -36.070 1.00 98.06 219 VAL A C 1
ATOM 1551 O O . VAL A 1 219 ? 5.900 -1.800 -37.113 1.00 98.06 219 VAL A O 1
ATOM 1554 N N . ASP A 1 220 ? 4.416 -0.722 -35.816 1.00 97.69 220 ASP A N 1
ATOM 1555 C CA . ASP A 1 220 ? 4.283 0.452 -36.682 1.00 97.69 220 ASP A CA 1
ATOM 1556 C C . ASP A 1 220 ? 5.542 1.333 -36.631 1.00 97.69 220 ASP A C 1
ATOM 1558 O O . ASP A 1 220 ? 6.100 1.578 -35.560 1.00 97.69 220 ASP A O 1
ATOM 1562 N N . GLY A 1 221 ? 5.991 1.817 -37.790 1.00 93.31 221 GLY A N 1
ATOM 1563 C CA . GLY A 1 221 ? 7.268 2.520 -37.932 1.00 93.31 221 GLY A CA 1
ATOM 1564 C C . GLY A 1 221 ? 7.309 3.927 -37.329 1.00 93.31 221 GLY A C 1
ATOM 1565 O O . GLY A 1 221 ? 8.401 4.471 -37.166 1.00 93.31 221 GLY A O 1
ATOM 1566 N N . GLU A 1 222 ? 6.165 4.524 -36.985 1.00 92.75 222 GLU A N 1
ATOM 1567 C CA . GLU A 1 222 ? 6.093 5.879 -36.419 1.00 92.75 222 GLU A CA 1
ATOM 1568 C C . GLU A 1 222 ? 5.594 5.874 -34.974 1.00 92.75 222 GLU A C 1
ATOM 1570 O O . GLU A 1 222 ? 6.277 6.339 -34.057 1.00 92.75 222 GLU A O 1
ATOM 1575 N N . SER A 1 223 ? 4.408 5.310 -34.763 1.00 95.25 223 SER A N 1
ATOM 1576 C CA . SER A 1 223 ? 3.734 5.278 -33.464 1.00 95.25 223 SER A CA 1
ATOM 1577 C C . SER A 1 223 ? 4.344 4.264 -32.499 1.00 95.25 223 SER A C 1
ATOM 1579 O O . SER A 1 223 ? 4.142 4.376 -31.291 1.00 95.25 223 SER A O 1
ATOM 1581 N N . LEU A 1 224 ? 5.078 3.269 -33.014 1.00 96.75 224 LEU A N 1
ATOM 1582 C CA . LEU A 1 224 ? 5.522 2.087 -32.269 1.00 96.75 224 LEU A CA 1
ATOM 1583 C C . LEU A 1 224 ? 4.369 1.309 -31.617 1.00 96.75 224 LEU A C 1
ATOM 1585 O O . LEU A 1 224 ? 4.560 0.606 -30.616 1.00 96.75 224 LEU A O 1
ATOM 1589 N N . ALA A 1 225 ? 3.159 1.430 -32.170 1.00 96.44 225 ALA A N 1
ATOM 1590 C CA . ALA A 1 225 ? 2.066 0.538 -31.833 1.00 96.44 225 ALA A CA 1
ATOM 1591 C C . ALA A 1 225 ? 2.470 -0.891 -32.218 1.00 96.44 225 ALA A C 1
ATOM 1593 O O . ALA A 1 225 ? 2.855 -1.155 -33.359 1.00 96.44 225 ALA A O 1
ATOM 1594 N N . ALA A 1 226 ? 2.414 -1.802 -31.249 1.00 95.81 226 ALA A N 1
ATOM 1595 C CA . ALA A 1 226 ? 2.825 -3.186 -31.418 1.00 95.81 226 ALA A CA 1
ATOM 1596 C C . ALA A 1 226 ? 1.601 -4.101 -31.375 1.00 95.81 226 ALA A C 1
ATOM 1598 O O . ALA A 1 226 ? 0.789 -4.029 -30.455 1.00 95.81 226 ALA A O 1
ATOM 1599 N N . SER A 1 227 ? 1.492 -4.978 -32.367 1.00 94.25 227 SER A N 1
ATOM 1600 C CA . SER A 1 227 ? 0.484 -6.035 -32.425 1.00 94.25 227 SER A CA 1
ATOM 1601 C C . SER A 1 227 ? 1.171 -7.387 -32.279 1.00 94.25 227 SER A C 1
ATOM 1603 O O . SER A 1 227 ? 2.061 -7.729 -33.062 1.00 94.25 227 SER A O 1
ATOM 1605 N N . ALA A 1 228 ? 0.779 -8.140 -31.250 1.00 93.38 228 ALA A N 1
ATOM 1606 C CA . ALA A 1 228 ? 1.305 -9.476 -31.004 1.00 93.38 228 ALA A CA 1
ATOM 1607 C C . ALA A 1 228 ? 0.953 -10.412 -32.165 1.00 93.38 228 ALA A C 1
ATOM 1609 O O . ALA A 1 228 ? -0.193 -10.446 -32.619 1.00 93.38 228 ALA A O 1
ATOM 1610 N N . LYS A 1 229 ? 1.932 -11.190 -32.636 1.00 93.06 229 LYS A N 1
ATOM 1611 C CA . LYS A 1 229 ? 1.675 -12.274 -33.594 1.00 93.06 229 LYS A CA 1
ATOM 1612 C C . LYS A 1 229 ? 1.125 -13.485 -32.835 1.00 93.06 229 LYS A C 1
ATOM 1614 O O . LYS A 1 229 ? 1.489 -13.713 -31.682 1.00 93.06 229 LYS A O 1
ATOM 1619 N N . ALA A 1 230 ? 0.263 -14.266 -33.486 1.00 88.62 230 ALA A N 1
ATOM 1620 C CA . ALA A 1 230 ? -0.259 -15.506 -32.913 1.00 88.62 230 ALA A CA 1
ATOM 1621 C C . ALA A 1 230 ? 0.879 -16.474 -32.557 1.00 88.62 230 ALA A C 1
ATOM 1623 O O . ALA A 1 230 ? 1.923 -16.466 -33.209 1.00 88.62 230 ALA A O 1
ATOM 1624 N N . ASP A 1 231 ? 0.675 -17.316 -31.547 1.00 86.19 231 ASP A N 1
ATOM 1625 C CA . ASP A 1 231 ? 1.603 -18.414 -31.293 1.00 86.19 231 ASP A CA 1
ATOM 1626 C C . ASP A 1 231 ? 1.637 -19.352 -32.506 1.00 86.19 231 ASP A C 1
ATOM 1628 O O . ASP A 1 231 ? 0.598 -19.703 -33.062 1.00 86.19 231 ASP A O 1
ATOM 1632 N N . ASP A 1 232 ? 2.835 -19.733 -32.926 1.00 87.44 232 ASP A N 1
ATOM 1633 C CA . ASP A 1 232 ? 3.062 -20.643 -34.046 1.00 87.44 232 ASP A CA 1
ATOM 1634 C C . ASP A 1 232 ? 3.894 -21.869 -33.648 1.00 87.44 232 ASP A C 1
ATOM 1636 O O . ASP A 1 232 ? 4.462 -22.547 -34.503 1.00 87.44 232 ASP A O 1
ATOM 1640 N N . GLY A 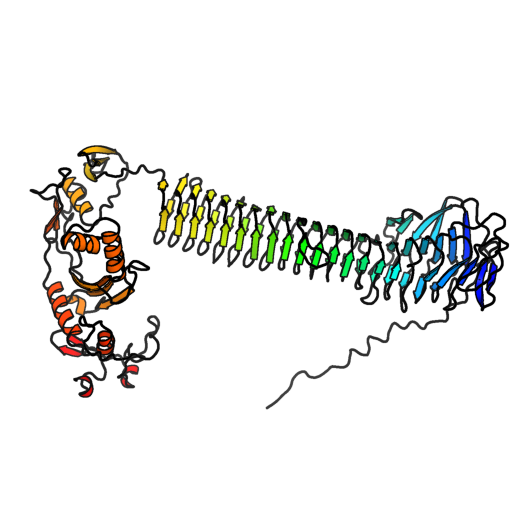1 233 ? 3.962 -22.163 -32.344 1.00 84.44 233 GLY A N 1
ATOM 1641 C CA . GLY A 1 233 ? 4.587 -23.368 -31.800 1.00 84.44 233 GLY A CA 1
ATOM 1642 C C . GLY A 1 233 ? 6.107 -23.284 -31.660 1.00 84.44 233 GLY A C 1
ATOM 1643 O O . GLY A 1 233 ? 6.726 -24.232 -31.174 1.00 84.44 233 GLY A O 1
ATOM 1644 N N . ARG A 1 234 ? 6.733 -22.163 -32.045 1.00 87.12 234 ARG A N 1
ATOM 1645 C CA . ARG A 1 234 ? 8.169 -21.951 -31.816 1.00 87.12 234 ARG A CA 1
ATOM 1646 C C . ARG A 1 234 ? 8.473 -21.813 -30.323 1.00 87.12 234 ARG A C 1
ATOM 1648 O O . ARG A 1 234 ? 7.681 -21.266 -29.558 1.00 87.12 234 ARG A O 1
ATOM 1655 N N . LEU A 1 235 ? 9.673 -22.234 -29.913 1.00 85.62 235 LEU A N 1
ATOM 1656 C CA . LEU A 1 235 ? 10.138 -22.023 -28.540 1.00 85.62 235 LEU A CA 1
ATOM 1657 C C . LEU A 1 235 ? 10.096 -20.527 -28.190 1.00 85.62 235 LEU A C 1
ATOM 1659 O O . LEU A 1 235 ? 10.576 -19.669 -28.945 1.00 85.62 235 LEU A O 1
ATOM 1663 N N . ARG A 1 236 ? 9.488 -20.225 -27.041 1.00 87.06 236 ARG A N 1
ATOM 1664 C CA . ARG A 1 236 ? 9.382 -18.869 -26.501 1.00 87.06 236 ARG A CA 1
ATOM 1665 C C . ARG A 1 236 ? 10.627 -18.553 -25.668 1.00 87.06 236 ARG A C 1
ATOM 1667 O O . ARG A 1 236 ? 11.087 -19.426 -24.927 1.00 87.06 236 ARG A O 1
ATOM 1674 N N . PRO A 1 237 ? 11.185 -17.334 -25.755 1.00 87.31 237 PRO A N 1
ATOM 1675 C CA . PRO A 1 237 ? 12.216 -16.914 -24.819 1.00 87.31 237 PRO A CA 1
ATOM 1676 C C . PRO A 1 237 ? 11.639 -16.874 -23.399 1.00 87.31 237 PRO A C 1
ATOM 1678 O O . PRO A 1 237 ? 10.449 -16.639 -23.201 1.00 87.31 237 PRO A O 1
ATOM 1681 N N . ARG A 1 238 ? 12.490 -17.074 -22.387 1.00 84.31 238 ARG A N 1
ATOM 1682 C CA . ARG A 1 238 ? 12.062 -16.963 -20.982 1.00 84.31 238 ARG A CA 1
ATOM 1683 C C . ARG A 1 238 ? 11.681 -15.523 -20.623 1.00 84.31 238 ARG A C 1
ATOM 1685 O O . ARG A 1 238 ? 10.759 -15.303 -19.841 1.00 84.31 238 ARG A O 1
ATOM 1692 N N . LEU A 1 239 ? 12.416 -14.560 -21.177 1.00 92.50 239 LEU A N 1
ATOM 1693 C CA . LEU A 1 239 ? 12.241 -13.131 -20.954 1.00 92.50 239 LEU A CA 1
ATOM 1694 C C . LEU A 1 239 ? 12.335 -12.380 -22.285 1.00 92.50 239 LEU A C 1
ATOM 1696 O O . LEU A 1 239 ? 13.206 -12.669 -23.104 1.00 92.50 239 LEU A O 1
ATOM 1700 N N . ALA A 1 240 ? 11.446 -11.410 -22.480 1.00 94.31 240 ALA A N 1
ATOM 1701 C CA . ALA A 1 240 ? 11.458 -10.495 -23.615 1.00 94.31 240 ALA A CA 1
ATOM 1702 C C . ALA A 1 240 ? 12.499 -9.393 -23.385 1.00 94.31 240 ALA A C 1
ATOM 1704 O O . ALA A 1 240 ? 13.163 -8.954 -24.319 1.00 94.31 240 ALA A O 1
ATOM 1705 N N . ILE A 1 241 ? 12.668 -8.984 -22.127 1.00 96.06 241 ILE A N 1
ATOM 1706 C CA . ILE A 1 241 ? 13.699 -8.049 -21.682 1.00 96.06 241 ILE A CA 1
ATOM 1707 C C . ILE A 1 241 ? 14.312 -8.623 -20.404 1.00 96.06 241 ILE A C 1
ATOM 1709 O O . ILE A 1 241 ? 13.585 -8.905 -19.446 1.00 96.06 241 ILE A O 1
ATOM 1713 N N . ASP A 1 242 ? 15.629 -8.807 -20.400 1.00 95.38 242 ASP A N 1
ATOM 1714 C CA . ASP A 1 242 ? 16.412 -9.221 -19.232 1.00 95.38 242 ASP A CA 1
ATOM 1715 C C . ASP A 1 242 ? 17.511 -8.185 -18.974 1.00 95.38 242 ASP A C 1
ATOM 1717 O O . ASP A 1 242 ? 18.505 -8.112 -19.696 1.00 95.38 242 ASP A O 1
ATOM 1721 N N . SER A 1 243 ? 17.302 -7.339 -17.970 1.00 93.06 243 SER A N 1
ATOM 1722 C CA . SER A 1 243 ? 18.300 -6.388 -17.484 1.00 93.06 243 SER A CA 1
ATOM 1723 C C . SER A 1 243 ? 18.992 -6.962 -16.250 1.00 93.06 243 SER A C 1
ATOM 1725 O O . SER A 1 243 ? 18.329 -7.437 -15.319 1.00 93.06 243 SER A O 1
ATOM 1727 N N . SER A 1 244 ? 20.327 -6.919 -16.236 1.00 89.56 244 SER A N 1
ATOM 1728 C CA . SER A 1 244 ? 21.135 -7.236 -15.054 1.00 89.56 244 SER A CA 1
ATOM 1729 C C . SER A 1 244 ? 21.269 -6.023 -14.131 1.00 89.56 244 SER A C 1
ATOM 1731 O O . SER A 1 244 ? 20.928 -4.905 -14.505 1.00 89.56 244 SER A O 1
ATOM 1733 N N . ALA A 1 245 ? 21.813 -6.219 -12.925 1.00 73.56 245 ALA A N 1
ATOM 1734 C CA . ALA A 1 245 ? 22.062 -5.118 -11.988 1.00 73.56 245 ALA A CA 1
ATOM 1735 C C . ALA A 1 245 ? 23.014 -4.040 -12.548 1.00 73.56 245 ALA A C 1
ATOM 1737 O O . ALA A 1 245 ? 22.960 -2.891 -12.120 1.00 73.56 245 ALA A O 1
ATOM 1738 N N . LEU A 1 246 ? 23.864 -4.396 -13.519 1.00 77.81 246 LEU A N 1
ATOM 1739 C CA . LEU A 1 246 ? 24.766 -3.466 -14.208 1.00 77.81 246 LEU A CA 1
ATOM 1740 C C . LEU A 1 246 ? 24.083 -2.742 -15.386 1.00 77.81 246 LEU A C 1
ATOM 1742 O O . LEU A 1 246 ? 24.595 -1.737 -15.877 1.00 77.81 246 LEU A O 1
ATOM 1746 N N . GLY A 1 247 ? 22.927 -3.233 -15.840 1.00 78.62 247 GLY A N 1
ATOM 1747 C CA . GLY A 1 247 ? 22.192 -2.713 -16.988 1.00 78.62 247 GLY A CA 1
ATOM 1748 C C . GLY A 1 247 ? 21.084 -1.736 -16.624 1.00 78.62 247 GLY A C 1
ATOM 1749 O O . GLY A 1 247 ? 19.905 -2.092 -16.697 1.00 78.62 247 GLY A O 1
ATOM 1750 N N . GLY A 1 248 ? 21.461 -0.519 -16.226 1.00 91.75 248 GLY A N 1
ATOM 1751 C CA . GLY A 1 248 ? 20.523 0.571 -15.939 1.00 91.75 248 GLY A CA 1
ATOM 1752 C C . GLY A 1 248 ? 20.023 1.304 -17.192 1.00 91.75 248 GLY A C 1
ATOM 1753 O O . GLY A 1 248 ? 20.709 1.356 -18.211 1.00 91.75 248 GLY A O 1
ATOM 1754 N N . MET A 1 249 ? 18.837 1.903 -17.104 1.00 97.38 249 MET A N 1
ATOM 1755 C CA . MET A 1 249 ? 18.241 2.751 -18.142 1.00 97.38 249 MET A CA 1
ATOM 1756 C C . MET A 1 249 ? 18.031 4.164 -17.602 1.00 97.38 249 MET A C 1
ATOM 1758 O O . MET A 1 249 ? 17.374 4.348 -16.576 1.00 97.38 249 MET A O 1
ATOM 1762 N N . TYR A 1 250 ? 18.557 5.159 -18.312 1.00 97.50 250 TYR A N 1
ATOM 1763 C CA . TYR A 1 250 ? 18.541 6.559 -17.895 1.00 97.50 250 TYR A CA 1
ATOM 1764 C C . TYR A 1 250 ? 18.044 7.426 -19.048 1.00 97.50 250 TYR A C 1
ATOM 1766 O O . TYR A 1 250 ? 18.733 7.560 -20.063 1.00 97.50 250 TYR A O 1
ATOM 1774 N N . ALA A 1 251 ? 16.856 8.006 -18.901 1.00 98.00 251 ALA A N 1
ATOM 1775 C CA . ALA A 1 251 ? 16.268 8.861 -19.924 1.00 98.00 251 ALA A CA 1
ATOM 1776 C C . ALA A 1 251 ? 15.398 9.974 -19.333 1.00 98.00 251 ALA A C 1
ATOM 1778 O O . ALA A 1 251 ? 15.144 9.993 -18.136 1.00 98.00 251 ALA A O 1
ATOM 1779 N N . ASN A 1 252 ? 14.908 10.898 -20.158 1.00 97.81 252 ASN A N 1
ATOM 1780 C CA . ASN A 1 252 ? 13.841 11.820 -19.757 1.00 97.81 252 ASN A CA 1
ATOM 1781 C C . ASN A 1 252 ? 12.516 11.063 -19.615 1.00 97.81 252 ASN A C 1
ATOM 1783 O O . ASN A 1 252 ? 11.776 11.309 -18.668 1.00 97.81 252 ASN A O 1
ATOM 1787 N N . THR A 1 253 ? 12.235 10.131 -20.533 1.00 98.38 253 THR A N 1
ATOM 1788 C CA . THR A 1 253 ? 11.065 9.238 -20.495 1.00 98.38 253 THR A CA 1
ATOM 1789 C C . THR A 1 253 ? 11.446 7.826 -20.931 1.00 98.38 253 THR A C 1
ATOM 1791 O O . THR A 1 253 ? 12.308 7.648 -21.799 1.00 98.38 253 THR A O 1
ATOM 1794 N N . ILE A 1 254 ? 10.806 6.817 -20.334 1.00 98.56 254 ILE A N 1
ATOM 1795 C CA . ILE A 1 254 ? 11.044 5.404 -20.649 1.00 98.56 254 ILE A CA 1
ATOM 1796 C C . ILE A 1 254 ? 9.711 4.709 -20.923 1.00 98.56 254 ILE A C 1
ATOM 1798 O O . ILE A 1 254 ? 8.802 4.728 -20.091 1.00 98.56 254 ILE A O 1
ATOM 1802 N N . ARG A 1 255 ? 9.608 4.033 -22.067 1.00 98.44 255 ARG A N 1
ATOM 1803 C CA . ARG A 1 255 ? 8.472 3.182 -22.422 1.00 98.44 255 ARG A CA 1
ATOM 1804 C C . ARG A 1 255 ? 8.950 1.797 -22.843 1.00 98.44 255 ARG A C 1
ATOM 1806 O O . ARG A 1 255 ? 9.707 1.664 -23.798 1.00 98.44 255 ARG A O 1
ATOM 1813 N N . LEU A 1 256 ? 8.467 0.761 -22.161 1.00 98.19 256 LEU A N 1
ATOM 1814 C CA . LEU A 1 256 ? 8.767 -0.639 -22.457 1.00 98.19 256 LEU A CA 1
ATOM 1815 C C . LEU A 1 256 ? 7.472 -1.399 -22.762 1.00 98.19 256 LEU A C 1
ATOM 1817 O O . LEU A 1 256 ? 6.497 -1.303 -22.018 1.00 98.19 256 LEU A O 1
ATOM 1821 N N . VAL A 1 257 ? 7.468 -2.184 -23.834 1.00 97.56 257 VAL A N 1
ATOM 1822 C CA . VAL A 1 257 ? 6.332 -3.024 -24.228 1.00 97.56 257 VAL A CA 1
ATOM 1823 C C . VAL A 1 257 ? 6.825 -4.439 -24.492 1.00 97.56 257 VAL A C 1
ATOM 1825 O O . VAL A 1 257 ? 7.628 -4.647 -25.394 1.00 97.56 257 VAL A O 1
ATOM 1828 N N . GLY A 1 258 ? 6.343 -5.413 -23.725 1.00 95.31 258 GLY A N 1
ATOM 1829 C CA . GLY A 1 258 ? 6.574 -6.840 -23.925 1.00 95.31 258 GLY A CA 1
ATOM 1830 C C . GLY A 1 258 ? 5.272 -7.527 -24.311 1.00 95.31 258 GLY A C 1
ATOM 1831 O O . GLY A 1 258 ? 4.374 -7.684 -23.493 1.00 95.31 258 GLY A O 1
ATOM 1832 N N . THR A 1 259 ? 5.143 -7.944 -25.559 1.00 92.75 259 THR A N 1
ATOM 1833 C CA . THR A 1 259 ? 3.848 -8.376 -26.114 1.00 92.75 259 THR A CA 1
ATOM 1834 C C . THR A 1 259 ? 3.635 -9.893 -26.151 1.00 92.75 259 THR A C 1
ATOM 1836 O O . THR A 1 259 ? 2.496 -10.345 -26.285 1.00 92.75 259 THR A O 1
ATOM 1839 N N . GLU A 1 260 ? 4.708 -10.688 -26.106 1.00 90.94 260 GLU A N 1
ATOM 1840 C CA . GLU A 1 260 ? 4.635 -12.137 -26.298 1.00 90.94 260 GLU A CA 1
ATOM 1841 C C . GLU A 1 260 ? 4.008 -12.758 -25.045 1.00 90.94 260 GLU A C 1
ATOM 1843 O O . GLU A 1 260 ? 4.538 -12.647 -23.940 1.00 90.94 260 GLU A O 1
ATOM 1848 N N . GLN A 1 261 ? 2.830 -13.365 -25.208 1.00 87.31 261 GLN A N 1
ATOM 1849 C CA . GLN A 1 261 ? 2.024 -13.871 -24.097 1.00 87.31 261 GLN A CA 1
ATOM 1850 C C . GLN A 1 261 ? 2.810 -14.867 -23.234 1.00 87.31 261 GLN A C 1
ATOM 1852 O O . GLN A 1 261 ? 3.384 -15.840 -23.737 1.00 87.31 261 GLN A O 1
ATOM 1857 N N . GLY A 1 262 ? 2.821 -14.629 -21.921 1.00 84.50 262 GLY A N 1
ATOM 1858 C CA . GLY A 1 262 ? 3.531 -15.454 -20.941 1.00 84.50 262 GLY A CA 1
ATOM 1859 C C . GLY A 1 262 ? 5.050 -15.254 -20.897 1.00 84.50 262 GLY A C 1
ATOM 1860 O O . GLY A 1 262 ? 5.706 -15.849 -20.044 1.00 84.50 262 GLY A O 1
ATOM 1861 N N . VAL A 1 263 ? 5.623 -14.411 -21.760 1.00 91.00 263 VAL A N 1
ATOM 1862 C CA . VAL A 1 263 ? 7.051 -14.074 -21.723 1.00 91.00 263 VAL A CA 1
ATOM 1863 C C . VAL A 1 263 ? 7.269 -12.911 -20.755 1.00 91.00 263 VAL A C 1
ATOM 1865 O O . VAL A 1 263 ? 6.604 -11.880 -20.836 1.00 91.00 263 VAL A O 1
ATOM 1868 N N . GLY A 1 264 ? 8.188 -13.081 -19.803 1.00 92.12 264 GLY A N 1
ATOM 1869 C CA . GLY A 1 264 ? 8.398 -12.101 -18.737 1.00 92.12 264 GLY A CA 1
ATOM 1870 C C . GLY A 1 264 ? 9.284 -10.914 -19.124 1.00 92.12 264 GLY A C 1
ATOM 1871 O O . GLY A 1 264 ? 10.013 -10.940 -20.114 1.00 92.12 264 GLY A O 1
ATOM 1872 N N . VAL A 1 265 ? 9.271 -9.889 -18.279 1.00 97.19 265 VAL A N 1
ATOM 1873 C CA . VAL A 1 265 ? 10.200 -8.755 -18.288 1.00 97.19 265 VAL A CA 1
ATOM 1874 C C . VAL A 1 265 ? 10.879 -8.711 -16.925 1.00 97.19 265 VAL A C 1
ATOM 1876 O O . VAL A 1 265 ? 10.208 -8.672 -15.893 1.00 97.19 265 VAL A O 1
ATOM 1879 N N . LYS A 1 266 ? 12.211 -8.737 -16.906 1.00 96.88 266 LYS A N 1
ATOM 1880 C CA . LYS A 1 266 ? 13.007 -8.630 -15.683 1.00 96.88 266 LYS A CA 1
ATOM 1881 C C . LYS A 1 266 ? 13.943 -7.439 -15.794 1.00 96.88 266 LYS A C 1
ATOM 1883 O O . LYS A 1 266 ? 14.768 -7.382 -16.698 1.00 96.88 266 LYS A O 1
ATOM 1888 N N . LEU A 1 267 ? 13.824 -6.519 -14.847 1.00 96.69 267 LEU A N 1
ATOM 1889 C CA . LEU A 1 267 ? 14.564 -5.266 -14.808 1.00 96.69 267 LEU A CA 1
ATOM 1890 C C . LEU A 1 267 ? 15.317 -5.191 -13.484 1.00 96.69 267 LEU A C 1
ATOM 1892 O O . LEU A 1 267 ? 14.772 -4.726 -12.483 1.00 96.69 267 LEU A O 1
ATOM 1896 N N . ALA A 1 268 ? 16.530 -5.755 -13.459 1.00 94.31 268 ALA A N 1
ATOM 1897 C CA . ALA A 1 268 ? 17.346 -5.806 -12.247 1.00 94.31 268 ALA A CA 1
ATOM 1898 C C . ALA A 1 268 ? 18.239 -4.571 -12.057 1.00 94.31 268 ALA A C 1
ATOM 1900 O O . ALA A 1 268 ? 18.733 -4.366 -10.951 1.00 94.31 268 ALA A O 1
ATOM 1901 N N . GLY A 1 269 ? 18.459 -3.778 -13.108 1.00 91.44 269 GLY A N 1
ATOM 1902 C CA . GLY A 1 269 ? 19.180 -2.509 -13.044 1.00 91.44 269 GLY A CA 1
ATOM 1903 C C . GLY A 1 269 ? 18.283 -1.324 -12.678 1.00 91.44 269 GLY A C 1
ATOM 1904 O O . GLY A 1 269 ? 17.054 -1.419 -12.681 1.00 91.44 269 GLY A O 1
ATOM 1905 N N . ASN A 1 270 ? 18.916 -0.186 -12.395 1.00 93.75 270 ASN A N 1
ATOM 1906 C CA . ASN A 1 270 ? 18.216 1.054 -12.062 1.00 93.75 270 ASN A CA 1
ATOM 1907 C C . ASN A 1 270 ? 17.500 1.628 -13.286 1.00 93.75 270 ASN A C 1
ATOM 1909 O O . ASN A 1 270 ? 18.100 1.765 -14.352 1.00 93.75 270 ASN A O 1
ATOM 1913 N N . MET A 1 271 ? 16.247 2.040 -13.111 1.00 96.88 271 MET A N 1
ATOM 1914 C CA . MET A 1 271 ? 15.521 2.837 -14.097 1.00 96.88 271 MET A CA 1
ATOM 1915 C C . MET A 1 271 ? 15.319 4.257 -13.584 1.00 96.88 271 MET A C 1
ATOM 1917 O O . MET A 1 271 ? 14.774 4.445 -12.497 1.00 96.88 271 MET A O 1
ATOM 1921 N N . ALA A 1 272 ? 15.729 5.252 -14.364 1.00 97.38 272 ALA A N 1
ATOM 1922 C CA . ALA A 1 272 ? 15.559 6.656 -14.013 1.00 97.38 272 ALA A CA 1
ATOM 1923 C C . ALA A 1 272 ? 14.971 7.449 -15.187 1.00 97.38 272 ALA A C 1
ATOM 1925 O O . ALA A 1 272 ? 15.600 7.546 -16.244 1.00 97.38 272 ALA A O 1
ATOM 1926 N N . ALA A 1 273 ? 13.788 8.028 -14.974 1.00 97.94 273 ALA A N 1
ATOM 1927 C CA . ALA A 1 273 ? 13.175 9.024 -15.845 1.00 97.94 273 ALA A CA 1
ATOM 1928 C C . ALA A 1 273 ? 13.314 10.420 -15.208 1.00 97.94 273 ALA A C 1
ATOM 1930 O O . ALA A 1 273 ? 12.634 10.734 -14.232 1.00 97.94 273 ALA A O 1
ATOM 1931 N N . SER A 1 274 ? 14.228 11.247 -15.719 1.00 95.19 274 SER A N 1
ATOM 1932 C CA . SER A 1 274 ? 14.625 12.522 -15.095 1.00 95.19 274 SER A CA 1
ATOM 1933 C C . SER A 1 274 ? 13.660 13.685 -15.330 1.00 95.19 274 SER A C 1
ATOM 1935 O O . SER A 1 274 ? 13.722 14.663 -14.587 1.00 95.19 274 SER A O 1
ATOM 1937 N N . ALA A 1 275 ? 12.813 13.612 -16.361 1.00 94.81 275 ALA A N 1
ATOM 1938 C CA . ALA A 1 275 ? 11.912 14.709 -16.730 1.00 94.81 275 ALA A CA 1
ATOM 1939 C C . ALA A 1 275 ? 10.456 14.282 -16.994 1.00 94.81 275 ALA A C 1
ATOM 1941 O O . ALA A 1 275 ? 9.590 15.144 -17.131 1.00 94.81 275 ALA A O 1
ATOM 1942 N N . GLY A 1 276 ? 10.160 12.983 -17.039 1.00 96.75 276 GLY A N 1
ATOM 1943 C CA . GLY A 1 276 ? 8.812 12.468 -17.257 1.00 96.75 276 GLY A CA 1
ATOM 1944 C C . GLY A 1 276 ? 8.627 11.052 -16.725 1.00 96.75 276 GLY A C 1
ATOM 1945 O O . GLY A 1 276 ? 9.076 10.731 -15.625 1.00 96.75 276 GLY A O 1
ATOM 1946 N N . ASP A 1 277 ? 7.925 10.226 -17.498 1.00 98.38 277 ASP A N 1
ATOM 1947 C CA . ASP A 1 277 ? 7.301 9.002 -16.991 1.00 98.38 277 ASP A CA 1
ATOM 1948 C C . ASP A 1 277 ? 8.102 7.727 -17.288 1.00 98.38 277 ASP A C 1
ATOM 1950 O O . ASP A 1 277 ? 8.858 7.646 -18.265 1.00 98.38 277 ASP A O 1
ATOM 1954 N N . ILE A 1 278 ? 7.824 6.684 -16.503 1.00 98.75 278 ILE A N 1
ATOM 1955 C CA . ILE A 1 278 ? 8.159 5.290 -16.811 1.00 98.75 278 ILE A CA 1
ATOM 1956 C C . ILE A 1 278 ? 6.858 4.530 -17.086 1.00 98.75 278 ILE A C 1
ATOM 1958 O O . ILE A 1 278 ? 5.997 4.415 -16.215 1.00 98.75 278 ILE A O 1
ATOM 1962 N N . ARG A 1 279 ? 6.717 3.964 -18.287 1.00 98.62 279 ARG A N 1
ATOM 1963 C CA . ARG A 1 279 ? 5.574 3.118 -18.668 1.00 98.62 279 ARG A CA 1
ATOM 1964 C C . ARG A 1 279 ? 6.045 1.730 -19.084 1.00 98.62 279 ARG A C 1
ATOM 1966 O O . ARG A 1 279 ? 6.887 1.614 -19.970 1.00 98.62 279 ARG A O 1
ATOM 1973 N N . ILE A 1 280 ? 5.489 0.682 -18.484 1.00 98.38 280 ILE A N 1
ATOM 1974 C CA . ILE A 1 280 ? 5.829 -0.713 -18.791 1.00 98.38 280 ILE A CA 1
ATOM 1975 C C . ILE A 1 280 ? 4.540 -1.512 -18.986 1.00 98.38 280 ILE A C 1
ATOM 1977 O O . ILE A 1 280 ? 3.752 -1.634 -18.052 1.00 98.38 280 ILE A O 1
ATOM 1981 N N . ASP A 1 281 ? 4.342 -2.079 -20.176 1.00 97.31 281 ASP A N 1
ATOM 1982 C CA . ASP A 1 281 ? 3.244 -3.012 -20.469 1.00 97.31 281 ASP A CA 1
ATOM 1983 C C . ASP A 1 281 ? 3.823 -4.373 -20.862 1.00 97.31 281 ASP A C 1
ATOM 1985 O O . ASP A 1 281 ? 4.442 -4.505 -21.918 1.00 97.31 281 ASP A O 1
ATOM 1989 N N . ALA A 1 282 ? 3.675 -5.373 -19.995 1.00 95.81 282 ALA A N 1
ATOM 1990 C CA . ALA A 1 282 ? 4.153 -6.729 -20.223 1.00 95.81 282 ALA A CA 1
ATOM 1991 C C . ALA A 1 282 ? 2.986 -7.729 -20.225 1.00 95.81 282 ALA A C 1
ATOM 1993 O O . ALA A 1 282 ? 2.258 -7.865 -19.247 1.00 95.81 282 ALA A O 1
ATOM 1994 N N . ASN A 1 283 ? 2.874 -8.546 -21.270 1.00 90.94 283 ASN A N 1
ATOM 1995 C CA . ASN A 1 283 ? 1.897 -9.639 -21.367 1.00 90.94 283 ASN A CA 1
ATOM 1996 C C . ASN A 1 283 ? 2.303 -10.902 -20.569 1.00 90.94 283 ASN A C 1
ATOM 1998 O O . ASN A 1 283 ? 1.851 -12.013 -20.850 1.00 90.94 283 ASN A O 1
ATOM 2002 N N . GLY A 1 284 ? 3.180 -10.751 -19.577 1.00 93.38 284 GLY A N 1
ATOM 2003 C CA . GLY A 1 284 ? 3.710 -11.826 -18.744 1.00 93.38 284 GLY A CA 1
ATOM 2004 C C . GLY A 1 284 ? 4.096 -11.314 -17.359 1.00 93.38 284 GLY A C 1
ATOM 2005 O O . GLY A 1 284 ? 3.574 -10.303 -16.888 1.00 93.38 284 GLY A O 1
ATOM 2006 N N . ARG A 1 285 ? 5.012 -12.015 -16.683 1.00 96.44 285 ARG A N 1
ATOM 2007 C CA . ARG A 1 285 ? 5.514 -11.595 -15.366 1.00 96.44 285 ARG A CA 1
ATOM 2008 C C . ARG A 1 285 ? 6.485 -10.420 -15.499 1.00 96.44 285 ARG A C 1
ATOM 2010 O O . ARG A 1 285 ? 7.502 -10.554 -16.175 1.00 96.44 285 ARG A O 1
ATOM 2017 N N . LEU A 1 286 ? 6.220 -9.328 -14.792 1.00 97.88 286 LEU A N 1
ATOM 2018 C CA . LEU A 1 286 ? 7.094 -8.165 -14.654 1.00 97.88 286 LEU A CA 1
ATOM 2019 C C . LEU A 1 286 ? 7.825 -8.214 -13.306 1.00 97.88 286 LEU A C 1
ATOM 2021 O O . LEU A 1 286 ? 7.200 -8.360 -12.258 1.00 97.88 286 LEU A O 1
ATOM 2025 N N . GLN A 1 287 ? 9.149 -8.086 -13.323 1.00 97.75 287 GLN A N 1
ATOM 2026 C CA . GLN A 1 287 ? 9.976 -7.940 -12.124 1.00 97.75 287 GLN A CA 1
ATOM 2027 C C . GLN A 1 287 ? 10.772 -6.644 -12.218 1.00 97.75 287 GLN A C 1
ATOM 2029 O O . GLN A 1 287 ? 11.518 -6.457 -13.181 1.00 97.75 287 GLN A O 1
ATOM 2034 N N . LEU A 1 288 ? 10.636 -5.786 -11.213 1.00 97.00 288 LEU A N 1
ATOM 2035 C CA . LEU A 1 288 ? 11.286 -4.483 -11.149 1.00 97.00 288 LEU A CA 1
ATOM 2036 C C . LEU A 1 288 ? 12.110 -4.384 -9.865 1.00 97.00 288 LEU A C 1
ATOM 2038 O O . LEU A 1 288 ? 11.578 -4.565 -8.769 1.00 97.00 288 LEU A O 1
ATOM 2042 N N . ALA A 1 289 ? 13.411 -4.129 -10.003 1.00 95.25 289 ALA A N 1
ATOM 2043 C CA . ALA A 1 289 ? 14.307 -3.943 -8.867 1.00 95.25 289 ALA A CA 1
ATOM 2044 C C . ALA A 1 289 ? 14.301 -2.500 -8.361 1.00 95.25 289 ALA A C 1
ATOM 2046 O O . ALA A 1 289 ? 14.135 -2.294 -7.169 1.00 95.25 289 ALA A O 1
ATOM 2047 N N . GLN A 1 290 ? 14.457 -1.505 -9.234 1.00 95.94 290 GLN A N 1
ATOM 2048 C CA . GLN A 1 290 ? 14.445 -0.105 -8.816 1.00 95.94 290 GLN A CA 1
ATOM 2049 C C . GLN A 1 290 ? 13.966 0.812 -9.940 1.00 95.94 290 GLN A C 1
ATOM 2051 O O . GLN A 1 290 ? 14.407 0.684 -11.084 1.00 95.94 290 GLN A O 1
ATOM 2056 N N . ALA A 1 291 ? 13.104 1.772 -9.602 1.00 97.50 291 ALA A N 1
ATOM 2057 C CA . ALA A 1 291 ? 12.642 2.793 -10.535 1.00 97.50 291 ALA A CA 1
ATOM 2058 C C . ALA A 1 291 ? 12.463 4.158 -9.865 1.00 97.50 291 ALA A C 1
ATOM 2060 O O . ALA A 1 291 ? 11.990 4.256 -8.737 1.00 97.50 291 ALA A O 1
ATOM 2061 N N . SER A 1 292 ? 12.807 5.223 -10.580 1.00 98.00 292 SER A N 1
ATOM 2062 C CA . SER A 1 292 ? 12.521 6.598 -10.178 1.00 98.00 292 SER A CA 1
ATOM 2063 C C . SER A 1 292 ? 12.072 7.402 -11.391 1.00 98.00 292 SER A C 1
ATOM 2065 O O . SER A 1 292 ? 12.755 7.396 -12.416 1.00 98.00 292 SER A O 1
ATOM 2067 N N . ALA A 1 293 ? 10.933 8.075 -11.290 1.00 98.50 293 ALA A N 1
ATOM 2068 C CA . ALA A 1 293 ? 10.406 8.957 -12.324 1.00 98.50 293 ALA A CA 1
ATOM 2069 C C . ALA A 1 293 ? 10.074 10.324 -11.723 1.00 98.50 293 ALA A C 1
ATOM 2071 O O . ALA A 1 293 ? 9.460 10.396 -10.659 1.00 98.50 293 ALA A O 1
ATOM 2072 N N . SER A 1 294 ? 10.435 11.415 -12.402 1.00 97.94 294 SER A N 1
ATOM 2073 C CA . SER A 1 294 ? 9.965 12.751 -12.011 1.00 97.94 294 SER A CA 1
ATOM 2074 C C . SER A 1 294 ? 8.465 12.930 -12.275 1.00 97.94 294 SER A C 1
ATOM 2076 O O . SER A 1 294 ? 7.819 13.725 -11.596 1.00 97.94 294 SER A O 1
ATOM 2078 N N . GLY A 1 295 ? 7.928 12.209 -13.266 1.00 98.31 295 GLY A N 1
ATOM 2079 C CA . GLY A 1 295 ? 6.502 12.104 -13.569 1.00 98.31 295 GLY A CA 1
ATOM 2080 C C . GLY A 1 295 ? 5.880 10.843 -12.969 1.00 98.31 295 GLY A C 1
ATOM 2081 O O . GLY A 1 295 ? 6.102 10.519 -11.799 1.00 98.31 295 GLY A O 1
ATOM 2082 N N . ASP A 1 296 ? 5.099 10.136 -13.778 1.00 98.69 296 ASP A N 1
ATOM 2083 C CA . ASP A 1 296 ? 4.344 8.956 -13.362 1.00 98.69 296 ASP A CA 1
ATOM 2084 C C . ASP A 1 296 ? 5.123 7.646 -13.568 1.00 98.69 296 ASP A C 1
ATOM 2086 O O . ASP A 1 296 ? 5.957 7.512 -14.469 1.00 98.69 296 ASP A O 1
ATOM 2090 N N . ILE A 1 297 ? 4.787 6.628 -12.775 1.00 98.81 297 ILE A N 1
ATOM 2091 C CA . ILE A 1 297 ? 5.143 5.230 -13.038 1.00 98.81 297 ILE A CA 1
ATOM 2092 C C . ILE A 1 297 ? 3.855 4.463 -13.341 1.00 98.81 297 ILE A C 1
ATOM 2094 O O . ILE A 1 297 ? 2.967 4.388 -12.499 1.00 98.81 297 ILE A O 1
ATOM 2098 N N . ALA A 1 298 ? 3.755 3.847 -14.518 1.00 98.81 298 ALA A N 1
ATOM 2099 C CA . ALA A 1 298 ? 2.624 2.998 -14.892 1.00 98.81 298 ALA A CA 1
ATOM 2100 C C . ALA A 1 298 ? 3.106 1.603 -15.298 1.00 98.81 298 ALA A C 1
ATOM 2102 O O . ALA A 1 298 ? 3.830 1.449 -16.285 1.00 98.81 298 ALA A O 1
ATOM 2103 N N . LEU A 1 299 ? 2.694 0.585 -14.544 1.00 98.75 299 LEU A N 1
ATOM 2104 C CA . LEU A 1 299 ? 3.114 -0.802 -14.719 1.00 98.75 299 LEU A CA 1
ATOM 2105 C C . LEU A 1 299 ? 1.908 -1.696 -14.997 1.00 98.75 299 LEU A C 1
ATOM 2107 O O . LEU A 1 299 ? 0.923 -1.678 -14.258 1.00 98.75 299 LEU A O 1
ATOM 2111 N N . LYS A 1 300 ? 2.015 -2.537 -16.020 1.00 98.50 300 LYS A N 1
ATOM 2112 C CA . LYS A 1 300 ? 1.010 -3.540 -16.357 1.00 98.50 300 LYS A CA 1
ATOM 2113 C C . LYS A 1 300 ? 1.665 -4.892 -16.615 1.00 98.50 300 LYS A C 1
ATOM 2115 O O . LYS A 1 300 ? 2.685 -4.974 -17.298 1.00 98.50 300 LYS A O 1
ATOM 2120 N N . GLY A 1 301 ? 1.085 -5.937 -16.033 1.00 97.25 301 GLY A N 1
ATOM 2121 C CA . GLY A 1 301 ? 1.619 -7.296 -16.063 1.00 97.25 301 GLY A CA 1
ATOM 2122 C C . GLY A 1 301 ? 0.548 -8.355 -15.820 1.00 97.25 301 GLY A C 1
ATOM 2123 O O . GLY A 1 301 ? -0.507 -8.064 -15.257 1.00 97.25 301 GLY A O 1
ATOM 2124 N N . GLN A 1 302 ? 0.834 -9.611 -16.170 1.00 96.38 302 GLN A N 1
ATOM 2125 C CA . GLN A 1 302 ? 0.061 -10.728 -15.616 1.00 96.38 302 GLN A CA 1
ATOM 2126 C C . GLN A 1 302 ? 0.346 -10.843 -14.115 1.00 96.38 302 GLN A C 1
ATOM 2128 O O . GLN A 1 302 ? -0.577 -10.793 -13.315 1.00 96.38 302 GLN A O 1
ATOM 2133 N N . ASP A 1 303 ? 1.622 -10.895 -13.740 1.00 98.19 303 ASP A N 1
ATOM 2134 C CA . ASP A 1 303 ? 2.081 -10.761 -12.357 1.00 98.19 303 ASP A CA 1
ATOM 2135 C C . ASP A 1 303 ? 3.105 -9.628 -12.290 1.00 98.19 303 ASP A C 1
ATOM 2137 O O . ASP A 1 303 ? 3.926 -9.492 -13.201 1.00 98.19 303 ASP A O 1
ATOM 2141 N N . VAL A 1 304 ? 3.098 -8.840 -11.219 1.00 98.75 304 VAL A N 1
ATOM 2142 C CA . VAL A 1 304 ? 4.035 -7.728 -11.015 1.00 98.75 304 VAL A CA 1
ATOM 2143 C C . VAL A 1 304 ? 4.737 -7.892 -9.670 1.00 98.75 304 VAL A C 1
ATOM 2145 O O . VAL A 1 304 ? 4.101 -7.953 -8.621 1.00 98.75 304 VAL A O 1
ATOM 2148 N N . ALA A 1 305 ? 6.066 -7.953 -9.696 1.00 98.56 305 ALA A N 1
ATOM 2149 C CA . ALA A 1 305 ? 6.899 -8.032 -8.504 1.00 98.56 305 ALA A CA 1
ATOM 2150 C C . ALA A 1 305 ? 7.806 -6.802 -8.398 1.00 98.56 305 ALA A C 1
ATOM 2152 O O . ALA A 1 305 ? 8.722 -6.622 -9.204 1.00 98.56 305 ALA A O 1
ATOM 2153 N N . LEU A 1 306 ? 7.545 -5.977 -7.386 1.00 98.44 306 LEU A N 1
ATOM 2154 C CA . LEU A 1 306 ? 8.362 -4.837 -6.985 1.00 98.44 306 LEU A CA 1
ATOM 2155 C C . LEU A 1 306 ? 9.327 -5.302 -5.892 1.00 98.44 306 LEU A C 1
ATOM 2157 O O . LEU A 1 306 ? 8.961 -5.430 -4.721 1.00 98.44 306 LEU A O 1
ATOM 2161 N N . ASN A 1 307 ? 10.550 -5.629 -6.302 1.00 96.25 307 ASN A N 1
ATOM 2162 C CA . ASN A 1 307 ? 11.560 -6.233 -5.432 1.00 96.25 307 ASN A CA 1
ATOM 2163 C C . ASN A 1 307 ? 12.442 -5.195 -4.726 1.00 96.25 307 ASN A C 1
ATOM 2165 O O . ASN A 1 307 ? 13.126 -5.540 -3.765 1.00 96.25 307 ASN A O 1
ATOM 2169 N N . GLY A 1 308 ? 12.424 -3.946 -5.187 1.00 96.38 308 GLY A N 1
ATOM 2170 C CA . GLY A 1 308 ? 13.089 -2.832 -4.525 1.00 96.38 308 GLY A CA 1
ATOM 2171 C C . GLY A 1 308 ? 12.329 -1.516 -4.704 1.00 96.38 308 GLY A C 1
ATOM 2172 O O . GLY A 1 308 ? 11.132 -1.557 -5.004 1.00 96.38 308 GLY A O 1
ATOM 2173 N N . PRO A 1 309 ? 12.963 -0.358 -4.453 1.00 96.94 309 PRO A N 1
ATOM 2174 C CA . PRO A 1 309 ? 12.250 0.904 -4.325 1.00 96.94 309 PRO A CA 1
ATOM 2175 C C . PRO A 1 309 ? 11.787 1.449 -5.681 1.00 96.94 309 PRO A C 1
ATOM 2177 O O . PRO A 1 309 ? 12.562 1.540 -6.637 1.00 96.94 309 PRO A O 1
ATOM 2180 N N . ALA A 1 310 ? 10.528 1.869 -5.740 1.00 98.00 310 ALA A N 1
ATOM 2181 C CA . ALA A 1 310 ? 9.928 2.572 -6.864 1.00 98.00 310 ALA A CA 1
ATOM 2182 C C . ALA A 1 310 ? 9.362 3.921 -6.396 1.00 98.00 310 ALA A C 1
ATOM 2184 O O . ALA A 1 310 ? 8.542 3.957 -5.478 1.00 98.00 310 ALA A O 1
ATOM 2185 N N . TYR A 1 311 ? 9.789 5.017 -7.026 1.00 98.19 311 TYR A N 1
ATOM 2186 C CA . TYR A 1 311 ? 9.334 6.374 -6.712 1.00 98.19 311 TYR A CA 1
ATOM 2187 C C . TYR A 1 311 ? 8.787 7.098 -7.946 1.00 98.19 311 TYR A C 1
ATOM 2189 O O . TYR A 1 311 ? 9.477 7.194 -8.960 1.00 98.19 311 TYR A O 1
ATOM 2197 N N . ALA A 1 312 ? 7.581 7.653 -7.839 1.00 98.69 312 ALA A N 1
ATOM 2198 C CA . ALA A 1 312 ? 6.991 8.539 -8.840 1.00 98.69 312 ALA A CA 1
ATOM 2199 C C . ALA A 1 312 ? 6.788 9.947 -8.257 1.00 98.69 312 ALA A C 1
ATOM 2201 O O . ALA A 1 312 ? 6.086 10.111 -7.261 1.00 98.69 312 ALA A O 1
ATOM 2202 N N . GLY A 1 313 ? 7.340 10.987 -8.884 1.00 98.00 313 GLY A N 1
ATOM 2203 C CA . GLY A 1 313 ? 7.049 12.375 -8.500 1.00 98.00 313 GLY A CA 1
ATOM 2204 C C . GLY A 1 313 ? 5.567 12.732 -8.684 1.00 98.00 313 GLY A C 1
ATOM 2205 O O . GLY A 1 313 ? 5.002 13.499 -7.901 1.00 98.00 313 GLY A O 1
ATOM 2206 N N . GLY A 1 314 ? 4.923 12.123 -9.683 1.00 98.19 314 GLY A N 1
ATOM 2207 C CA . GLY A 1 314 ? 3.484 12.151 -9.919 1.00 98.19 314 GLY A CA 1
ATOM 2208 C C . GLY A 1 314 ? 2.764 10.995 -9.224 1.00 98.19 314 GLY A C 1
ATOM 2209 O O . GLY A 1 314 ? 2.708 10.932 -7.993 1.00 98.19 314 GLY A O 1
ATOM 2210 N N . SER A 1 315 ? 2.174 10.105 -10.015 1.00 98.62 315 SER A N 1
ATOM 2211 C CA . SER A 1 315 ? 1.389 8.955 -9.562 1.00 98.62 315 SER A CA 1
ATOM 2212 C C . SER A 1 315 ? 2.055 7.628 -9.921 1.00 98.62 315 SER A C 1
ATOM 2214 O O . SER A 1 315 ? 2.712 7.502 -10.953 1.00 98.62 315 SER A O 1
ATOM 2216 N N . ALA A 1 316 ? 1.849 6.611 -9.088 1.00 98.75 316 ALA A N 1
ATOM 2217 C CA . ALA A 1 316 ? 2.259 5.242 -9.368 1.00 98.75 316 ALA A CA 1
ATOM 2218 C C . ALA A 1 316 ? 1.027 4.347 -9.569 1.00 98.75 316 ALA A C 1
ATOM 2220 O O . ALA A 1 316 ? 0.264 4.121 -8.633 1.00 98.75 316 ALA A O 1
ATOM 2221 N N . SER A 1 317 ? 0.834 3.821 -10.779 1.00 98.81 317 SER A N 1
ATOM 2222 C CA . SER A 1 317 ? -0.262 2.909 -11.122 1.00 98.81 317 SER A CA 1
ATOM 2223 C C . SER A 1 317 ? 0.276 1.519 -11.445 1.00 98.81 317 SER A C 1
ATOM 2225 O O . SER A 1 317 ? 1.182 1.372 -12.270 1.00 98.81 317 SER A O 1
ATOM 2227 N N . VAL A 1 318 ? -0.279 0.484 -10.812 1.00 98.88 318 VAL A N 1
ATOM 2228 C CA . VAL A 1 318 ? 0.105 -0.912 -11.051 1.00 98.88 318 VAL A CA 1
ATOM 2229 C C . VAL A 1 318 ? -1.128 -1.771 -11.294 1.00 98.88 318 VAL A C 1
ATOM 2231 O O . VAL A 1 318 ? -1.999 -1.894 -10.435 1.00 98.88 318 VAL A O 1
ATOM 2234 N N . GLN A 1 319 ? -1.178 -2.405 -12.464 1.00 98.69 319 GLN A N 1
ATOM 2235 C CA . GLN A 1 319 ? -2.257 -3.299 -12.876 1.00 98.69 319 GLN A CA 1
ATOM 2236 C C . GLN A 1 319 ? -1.706 -4.707 -13.116 1.00 98.69 319 GLN A C 1
ATOM 2238 O O . GLN A 1 319 ? -1.027 -4.960 -14.112 1.00 98.69 319 GLN A O 1
ATOM 2243 N N . ALA A 1 320 ? -2.014 -5.628 -12.206 1.00 98.50 320 ALA A N 1
ATOM 2244 C CA . ALA A 1 320 ? -1.690 -7.043 -12.322 1.00 98.50 320 ALA A CA 1
ATOM 2245 C C . ALA A 1 320 ? -2.958 -7.863 -12.615 1.00 98.50 320 ALA A C 1
ATOM 2247 O O . ALA A 1 320 ? -3.963 -7.741 -11.916 1.00 98.50 320 ALA A O 1
ATOM 2248 N N . GLY A 1 321 ? -2.920 -8.734 -13.625 1.00 96.62 321 GLY A N 1
ATOM 2249 C CA . GLY A 1 321 ? -4.008 -9.693 -13.875 1.00 96.62 321 GLY A CA 1
ATOM 2250 C C . GLY A 1 321 ? -4.130 -10.771 -12.784 1.00 96.62 321 GLY A C 1
ATOM 2251 O O . GLY A 1 321 ? -5.216 -11.288 -12.524 1.00 96.62 321 GLY A O 1
ATOM 2252 N N . GLY A 1 322 ? -3.012 -11.098 -12.136 1.00 98.00 322 GLY A N 1
ATOM 2253 C CA . GLY A 1 322 ? -2.844 -12.099 -11.089 1.00 98.00 322 GLY A CA 1
ATOM 2254 C C . GLY A 1 322 ? -2.292 -11.476 -9.809 1.00 98.00 322 GLY A C 1
ATOM 2255 O O . GLY A 1 322 ? -3.031 -10.812 -9.075 1.00 98.00 322 GLY A O 1
ATOM 2256 N N . ALA A 1 323 ? -1.016 -11.726 -9.517 1.00 98.56 323 ALA A N 1
ATOM 2257 C CA . ALA A 1 323 ? -0.366 -11.306 -8.281 1.00 98.56 323 ALA A CA 1
ATOM 2258 C C . ALA A 1 323 ? 0.401 -9.980 -8.419 1.00 98.56 323 ALA A C 1
ATOM 2260 O O . ALA A 1 323 ? 1.156 -9.774 -9.368 1.00 98.56 323 ALA A O 1
ATOM 2261 N N . LEU A 1 324 ? 0.268 -9.117 -7.413 1.00 98.81 324 LEU A N 1
ATOM 2262 C CA . LEU A 1 324 ? 1.110 -7.950 -7.169 1.00 98.81 324 LEU A CA 1
ATOM 2263 C C . LEU A 1 324 ? 1.829 -8.127 -5.829 1.00 98.81 324 LEU A C 1
ATOM 2265 O O . LEU A 1 324 ? 1.179 -8.248 -4.791 1.00 98.81 324 LEU A O 1
ATOM 2269 N N . SER A 1 325 ? 3.162 -8.117 -5.833 1.00 98.81 325 SER A N 1
ATOM 2270 C CA . SER A 1 325 ? 3.968 -8.146 -4.609 1.00 98.81 325 SER A CA 1
ATOM 2271 C C . SER A 1 325 ? 4.840 -6.901 -4.481 1.00 98.81 325 SER A C 1
ATOM 2273 O O . SER A 1 325 ? 5.645 -6.635 -5.374 1.00 98.81 325 SER A O 1
ATOM 2275 N N . ASN A 1 326 ? 4.732 -6.196 -3.354 1.00 98.75 326 ASN A N 1
ATOM 2276 C CA . ASN A 1 326 ? 5.648 -5.130 -2.955 1.00 98.75 326 ASN A CA 1
ATOM 2277 C C . ASN A 1 326 ? 6.506 -5.587 -1.771 1.00 98.75 326 ASN A C 1
ATOM 2279 O O . ASN A 1 326 ? 5.985 -5.815 -0.675 1.00 98.75 326 ASN A O 1
ATOM 2283 N N . ALA A 1 327 ? 7.813 -5.724 -2.007 1.00 97.88 327 ALA A N 1
ATOM 2284 C CA . ALA A 1 327 ? 8.765 -6.203 -1.008 1.00 97.88 327 ALA A CA 1
ATOM 2285 C C . ALA A 1 327 ? 9.465 -5.073 -0.236 1.00 97.88 327 ALA A C 1
ATOM 2287 O O . ALA A 1 327 ? 9.902 -5.306 0.888 1.00 97.88 327 ALA A O 1
ATOM 2288 N N . GLN A 1 328 ? 9.588 -3.877 -0.829 1.00 97.50 328 GLN A N 1
ATOM 2289 C CA . GLN A 1 328 ? 10.323 -2.751 -0.243 1.00 97.50 328 GLN A CA 1
ATOM 2290 C C . GLN A 1 328 ? 9.515 -1.458 -0.228 1.00 97.50 328 GLN A C 1
ATOM 2292 O O . GLN A 1 328 ? 8.878 -1.190 0.779 1.00 97.50 328 GLN A O 1
ATOM 2297 N N . SER A 1 329 ? 9.541 -0.636 -1.279 1.00 97.31 329 SER A N 1
ATOM 2298 C CA . SER A 1 329 ? 8.833 0.647 -1.278 1.00 97.31 329 SER A CA 1
ATOM 2299 C C . SER A 1 329 ? 8.218 0.952 -2.637 1.00 97.31 329 SER A C 1
ATOM 2301 O O . SER A 1 329 ? 8.898 0.859 -3.658 1.00 97.31 329 SER A O 1
ATOM 2303 N N . LEU A 1 330 ? 6.950 1.353 -2.628 1.00 98.62 330 LEU A N 1
ATOM 2304 C CA . LEU A 1 330 ? 6.268 2.002 -3.738 1.00 98.62 330 LEU A CA 1
ATOM 2305 C C . LEU A 1 330 ? 5.731 3.341 -3.233 1.00 98.62 330 LEU A C 1
ATOM 2307 O O . LEU A 1 330 ? 4.735 3.378 -2.509 1.00 98.62 330 LEU A O 1
ATOM 2311 N N . ALA A 1 331 ? 6.398 4.426 -3.609 1.00 98.38 331 ALA A N 1
ATOM 2312 C CA . ALA A 1 331 ? 6.082 5.767 -3.146 1.00 98.38 331 ALA A CA 1
ATOM 2313 C C . ALA A 1 331 ? 5.691 6.685 -4.309 1.00 98.38 331 ALA A C 1
ATOM 2315 O O . ALA A 1 331 ? 6.261 6.606 -5.401 1.00 98.38 331 ALA A O 1
ATOM 2316 N N . ALA A 1 332 ? 4.736 7.581 -4.068 1.00 98.75 332 ALA A N 1
ATOM 2317 C CA . ALA A 1 332 ? 4.332 8.583 -5.044 1.00 98.75 332 ALA A CA 1
ATOM 2318 C C . ALA A 1 332 ? 4.086 9.962 -4.419 1.00 98.75 332 ALA A C 1
ATOM 2320 O O . ALA A 1 332 ? 3.603 10.078 -3.289 1.00 98.75 332 ALA A O 1
ATOM 2321 N N . GLY A 1 333 ? 4.355 11.024 -5.177 1.00 98.38 333 GLY A N 1
ATOM 2322 C CA . GLY A 1 333 ? 4.073 12.397 -4.763 1.00 98.38 333 GLY A CA 1
ATOM 2323 C C . GLY A 1 333 ? 2.582 12.732 -4.736 1.00 98.38 333 GLY A C 1
ATOM 2324 O O . GLY A 1 333 ? 2.161 13.517 -3.888 1.00 98.38 333 GLY A O 1
ATOM 2325 N N . SER A 1 334 ? 1.778 12.131 -5.619 1.00 98.06 334 SER A N 1
ATOM 2326 C CA . SER A 1 334 ? 0.355 12.464 -5.796 1.00 98.06 334 SER A CA 1
ATOM 2327 C C . SER A 1 334 ? -0.596 11.318 -5.459 1.00 98.06 334 SER A C 1
ATOM 2329 O O . SER A 1 334 ? -1.490 11.512 -4.635 1.00 98.06 334 SER A O 1
ATOM 2331 N N . ALA A 1 335 ? -0.432 10.143 -6.072 1.00 98.62 335 ALA A N 1
ATOM 2332 C CA . ALA A 1 335 ? -1.331 9.011 -5.854 1.00 98.62 335 ALA A CA 1
ATOM 2333 C C . ALA A 1 335 ? -0.652 7.657 -6.087 1.00 98.62 335 ALA A C 1
ATOM 2335 O O . ALA A 1 335 ? 0.249 7.543 -6.918 1.00 98.62 335 ALA A O 1
ATOM 2336 N N . VAL A 1 336 ? -1.121 6.624 -5.389 1.00 98.94 336 VAL A N 1
ATOM 2337 C CA . VAL A 1 336 ? -0.790 5.224 -5.674 1.00 98.94 336 VAL A CA 1
ATOM 2338 C C . VAL A 1 336 ? -2.075 4.453 -5.970 1.00 98.94 336 VAL A C 1
ATOM 2340 O O . VAL A 1 336 ? -2.965 4.383 -5.125 1.00 98.94 336 VAL A O 1
ATOM 2343 N N . GLU A 1 337 ? -2.163 3.853 -7.154 1.00 98.88 337 GLU A N 1
ATOM 2344 C CA . GLU A 1 337 ? -3.336 3.113 -7.631 1.00 98.88 337 GLU A CA 1
ATOM 2345 C C . GLU A 1 337 ? -2.968 1.668 -7.965 1.00 98.88 337 GLU A C 1
ATOM 2347 O O . GLU A 1 337 ? -2.196 1.410 -8.890 1.00 98.88 337 GLU A O 1
ATOM 2352 N N . LEU A 1 338 ? -3.530 0.708 -7.233 1.00 98.94 338 LEU A N 1
ATOM 2353 C CA . LEU A 1 338 ? -3.163 -0.702 -7.349 1.00 98.94 338 LEU A CA 1
ATOM 2354 C C . LEU A 1 338 ? -4.383 -1.555 -7.666 1.00 98.94 338 LEU A C 1
ATOM 2356 O O . LEU A 1 338 ? -5.379 -1.536 -6.943 1.00 98.94 338 LEU A O 1
ATOM 2360 N N . LYS A 1 339 ? -4.272 -2.361 -8.719 1.00 98.88 339 LYS A N 1
ATOM 2361 C CA . LYS A 1 339 ? -5.281 -3.345 -9.097 1.00 98.88 339 LYS A CA 1
ATOM 2362 C C . LYS A 1 339 ? -4.639 -4.710 -9.285 1.00 98.88 339 LYS A C 1
ATOM 2364 O O . LYS A 1 339 ? -3.737 -4.851 -10.108 1.00 98.88 339 LYS A O 1
ATOM 2369 N N . ALA A 1 340 ? -5.106 -5.709 -8.545 1.00 98.62 340 ALA A N 1
ATOM 2370 C CA . ALA A 1 340 ? -4.609 -7.081 -8.639 1.00 98.62 340 ALA A CA 1
ATOM 2371 C C . ALA A 1 340 ? -5.683 -8.094 -8.231 1.00 98.62 340 ALA A C 1
ATOM 2373 O O . ALA A 1 340 ? -6.647 -7.746 -7.565 1.00 98.62 340 ALA A O 1
ATOM 2374 N N . ASN A 1 341 ? -5.531 -9.374 -8.565 1.00 98.31 341 ASN A N 1
ATOM 2375 C CA . ASN A 1 341 ? -6.341 -10.408 -7.911 1.00 98.31 341 ASN A CA 1
ATOM 2376 C C . ASN A 1 341 ? -5.813 -10.648 -6.483 1.00 98.31 341 ASN A C 1
ATOM 2378 O O . ASN A 1 341 ? -6.559 -10.583 -5.505 1.00 98.31 341 ASN A O 1
ATOM 2382 N N . GLN A 1 342 ? -4.502 -10.866 -6.373 1.00 98.75 342 GLN A N 1
ATOM 2383 C CA . GLN A 1 342 ? -3.787 -11.063 -5.114 1.00 98.75 342 GLN A CA 1
ATOM 2384 C C . GLN A 1 342 ? -2.794 -9.919 -4.928 1.00 98.75 342 GLN A C 1
ATOM 2386 O O . GLN A 1 342 ? -1.896 -9.759 -5.751 1.00 98.75 342 GLN A O 1
ATOM 2391 N N . LEU A 1 343 ? -2.921 -9.141 -3.858 1.00 98.88 343 LEU A N 1
ATOM 2392 C CA . LEU A 1 343 ? -1.960 -8.102 -3.504 1.00 98.88 343 LEU A CA 1
ATOM 2393 C C . LEU A 1 343 ? -1.280 -8.473 -2.190 1.00 98.88 343 LEU A C 1
ATOM 2395 O O . LEU A 1 343 ? -1.950 -8.678 -1.182 1.00 98.88 343 LEU A O 1
ATOM 2399 N N . SER A 1 344 ? 0.050 -8.523 -2.192 1.00 98.81 344 SER A N 1
ATOM 2400 C CA . SER A 1 344 ? 0.859 -8.715 -0.991 1.00 98.81 344 SER A CA 1
ATOM 2401 C C . SER A 1 344 ? 1.801 -7.536 -0.802 1.00 98.81 344 SER A C 1
ATOM 2403 O O . SER A 1 344 ? 2.693 -7.309 -1.620 1.00 98.81 344 SER A O 1
ATOM 2405 N N . ASN A 1 345 ? 1.643 -6.824 0.306 1.00 98.81 345 ASN A N 1
ATOM 2406 C CA . ASN A 1 345 ? 2.558 -5.786 0.745 1.00 98.81 345 ASN A CA 1
ATOM 2407 C C . ASN A 1 345 ? 3.291 -6.229 2.015 1.00 98.81 345 ASN A C 1
ATOM 2409 O O . ASN A 1 345 ? 2.673 -6.373 3.070 1.00 98.81 345 ASN A O 1
ATOM 2413 N N . SER A 1 346 ? 4.606 -6.419 1.914 1.00 98.44 346 SER A N 1
ATOM 2414 C CA . SER A 1 346 ? 5.493 -6.611 3.071 1.00 98.44 346 SER A CA 1
ATOM 2415 C C . SER A 1 346 ? 6.421 -5.418 3.311 1.00 98.44 346 SER A C 1
ATOM 2417 O O . SER A 1 346 ? 7.189 -5.437 4.267 1.00 98.44 346 SER A O 1
ATOM 2419 N N . GLY A 1 347 ? 6.371 -4.414 2.433 1.00 98.38 347 GLY A N 1
ATOM 2420 C CA . GLY A 1 347 ? 7.138 -3.178 2.518 1.00 98.38 347 GLY A CA 1
ATOM 2421 C C . GLY A 1 347 ? 6.248 -1.967 2.808 1.00 98.38 347 GLY A C 1
ATOM 2422 O O . GLY A 1 347 ? 5.264 -2.055 3.540 1.00 98.38 347 GLY A O 1
ATOM 2423 N N . VAL A 1 348 ? 6.577 -0.829 2.210 1.00 98.62 348 VAL A N 1
ATOM 2424 C CA . VAL A 1 348 ? 5.842 0.432 2.307 1.00 98.62 348 VAL A CA 1
ATOM 2425 C C . VAL A 1 348 ? 5.162 0.726 0.976 1.00 98.62 348 VAL A C 1
ATOM 2427 O O . VAL A 1 348 ? 5.779 0.641 -0.085 1.00 98.62 348 VAL A O 1
ATOM 2430 N N . ILE A 1 349 ? 3.886 1.077 1.029 1.00 98.81 349 ILE A N 1
ATOM 2431 C CA . ILE A 1 349 ? 3.159 1.691 -0.077 1.00 98.81 349 ILE A CA 1
ATOM 2432 C C . ILE A 1 349 ? 2.664 3.027 0.441 1.00 98.81 349 ILE A C 1
ATOM 2434 O O . ILE A 1 349 ? 1.880 3.060 1.394 1.00 98.81 349 ILE A O 1
ATOM 2438 N N . GLU A 1 350 ? 3.127 4.122 -0.155 1.00 98.50 350 GLU A N 1
ATOM 2439 C CA . GLU A 1 350 ? 2.753 5.445 0.325 1.00 98.50 350 GLU A CA 1
ATOM 2440 C C . GLU A 1 350 ? 2.541 6.503 -0.754 1.00 98.50 350 GLU A C 1
ATOM 2442 O O . GLU A 1 350 ? 3.239 6.559 -1.762 1.00 98.50 350 GLU A O 1
ATOM 2447 N N . ALA A 1 351 ? 1.564 7.374 -0.515 1.00 98.69 351 ALA A N 1
ATOM 2448 C CA . ALA A 1 351 ? 1.264 8.511 -1.372 1.00 98.69 351 ALA A CA 1
ATOM 2449 C C . ALA A 1 351 ? 1.356 9.823 -0.585 1.00 98.69 351 ALA A C 1
ATOM 2451 O O . ALA A 1 351 ? 0.947 9.896 0.578 1.00 98.69 351 ALA A O 1
ATOM 2452 N N . GLY A 1 352 ? 1.844 10.869 -1.252 1.00 98.12 352 GLY A N 1
ATOM 2453 C CA . GLY A 1 352 ? 2.050 12.194 -0.672 1.00 98.12 352 GLY A CA 1
ATOM 2454 C C . GLY A 1 352 ? 3.474 12.428 -0.179 1.00 98.12 352 GLY A C 1
ATOM 2455 O O . GLY A 1 352 ? 3.657 13.141 0.807 1.00 98.12 352 GLY A O 1
ATOM 2456 N N . VAL A 1 353 ? 4.470 11.815 -0.829 1.00 96.94 353 VAL A N 1
ATOM 2457 C CA . VAL A 1 353 ? 5.894 11.936 -0.477 1.00 96.94 353 VAL A CA 1
ATOM 2458 C C . VAL A 1 353 ? 6.669 12.622 -1.603 1.00 96.94 353 VAL A C 1
ATOM 2460 O O . VAL A 1 353 ? 6.634 12.206 -2.762 1.00 96.94 353 VAL A O 1
ATOM 2463 N N . ASN A 1 354 ? 7.366 13.701 -1.269 1.00 94.62 354 ASN A N 1
ATOM 2464 C CA . ASN A 1 354 ? 8.235 14.437 -2.182 1.00 94.62 354 ASN A CA 1
ATOM 2465 C C . ASN A 1 354 ? 9.590 13.730 -2.347 1.00 94.62 354 ASN A C 1
ATOM 2467 O O . ASN A 1 354 ? 9.958 12.870 -1.552 1.00 94.62 354 ASN A O 1
ATOM 2471 N N . ALA A 1 355 ? 10.367 14.134 -3.353 1.00 91.12 355 ALA A N 1
ATOM 2472 C CA . ALA A 1 355 ? 11.671 13.531 -3.642 1.00 91.12 355 ALA A CA 1
ATOM 2473 C C . ALA A 1 355 ? 12.708 13.721 -2.514 1.00 91.12 355 ALA A C 1
ATOM 2475 O O . ALA A 1 355 ? 13.686 12.983 -2.446 1.00 91.12 355 ALA A O 1
ATOM 2476 N N . ASP A 1 356 ? 12.497 14.696 -1.625 1.00 91.81 356 ASP A N 1
ATOM 2477 C CA . ASP A 1 356 ? 13.303 14.945 -0.424 1.00 91.81 356 ASP A CA 1
ATOM 2478 C C . ASP A 1 356 ? 12.798 14.179 0.818 1.00 91.81 356 ASP A C 1
ATOM 2480 O O . ASP A 1 356 ? 13.222 14.462 1.938 1.00 91.81 356 ASP A O 1
ATOM 2484 N N . ASN A 1 357 ? 11.884 13.218 0.629 1.00 89.25 357 ASN A N 1
ATOM 2485 C CA . ASN A 1 357 ? 11.177 12.454 1.662 1.00 89.25 357 ASN A CA 1
ATOM 2486 C C . ASN A 1 357 ? 10.271 13.284 2.591 1.00 89.25 357 ASN A C 1
ATOM 2488 O O . ASN A 1 357 ? 9.738 12.749 3.567 1.00 89.25 357 ASN A O 1
ATOM 2492 N N . SER A 1 358 ? 10.045 14.570 2.309 1.00 95.00 358 SER A N 1
ATOM 2493 C CA . SER A 1 358 ? 9.027 15.344 3.021 1.00 95.00 358 SER A CA 1
ATOM 2494 C C . SER A 1 358 ? 7.620 14.934 2.576 1.00 95.00 358 SER A C 1
ATOM 2496 O O . SER A 1 358 ? 7.394 14.550 1.426 1.00 95.00 358 SER A O 1
ATOM 2498 N N . ARG A 1 359 ? 6.643 15.019 3.485 1.00 94.75 359 ARG A N 1
ATOM 2499 C CA . ARG A 1 359 ? 5.234 14.809 3.131 1.00 94.75 359 ARG A CA 1
ATOM 2500 C C . ARG A 1 359 ? 4.639 16.077 2.530 1.00 94.75 359 ARG A C 1
ATOM 2502 O O . ARG A 1 359 ? 4.874 17.176 3.028 1.00 94.75 359 ARG A O 1
ATOM 2509 N N . ASN A 1 360 ? 3.825 15.921 1.494 1.00 95.38 360 ASN A N 1
ATOM 2510 C CA . ASN A 1 360 ? 3.011 16.992 0.926 1.00 95.38 360 ASN A CA 1
ATOM 2511 C C . ASN A 1 360 ? 1.527 16.804 1.288 1.00 95.38 360 ASN A C 1
ATOM 2513 O O . ASN A 1 360 ? 1.167 15.817 1.916 1.00 95.38 360 ASN A O 1
ATOM 2517 N N . ALA A 1 361 ? 0.674 17.773 0.934 1.00 93.88 361 ALA A N 1
ATOM 2518 C CA . ALA A 1 361 ? -0.764 17.757 1.245 1.00 93.88 361 ALA A CA 1
ATOM 2519 C C . ALA A 1 361 ? -1.625 16.959 0.241 1.00 93.88 361 ALA A C 1
ATOM 2521 O O . ALA A 1 361 ? -2.834 16.813 0.433 1.00 93.88 361 ALA A O 1
ATOM 2522 N N . ARG A 1 362 ? -1.020 16.486 -0.852 1.00 91.56 362 ARG A N 1
ATOM 2523 C CA . ARG A 1 362 ? -1.609 15.527 -1.796 1.00 91.56 362 ARG A CA 1
ATOM 2524 C C . ARG A 1 362 ? -1.219 14.120 -1.320 1.00 91.56 362 ARG A C 1
ATOM 2526 O O . ARG A 1 362 ? -0.501 13.989 -0.335 1.00 91.56 362 ARG A O 1
ATOM 2533 N N . GLY A 1 363 ? -1.708 13.068 -1.965 1.00 97.06 363 GLY A N 1
ATOM 2534 C CA . GLY A 1 363 ? -1.363 11.701 -1.575 1.00 97.06 363 GLY A CA 1
ATOM 2535 C C . GLY A 1 363 ? -2.579 10.865 -1.247 1.00 97.06 363 GLY A C 1
ATOM 2536 O O . GLY A 1 363 ? -2.970 10.781 -0.080 1.00 97.06 363 GLY A O 1
ATOM 2537 N N . ASP A 1 364 ? -3.135 10.229 -2.272 1.00 98.69 364 ASP A N 1
ATOM 2538 C CA . ASP A 1 364 ? -4.186 9.229 -2.113 1.00 98.69 364 ASP A CA 1
ATOM 2539 C C . ASP A 1 364 ? -3.669 7.832 -2.459 1.00 98.69 364 ASP A C 1
ATOM 2541 O O . ASP A 1 364 ? -2.876 7.658 -3.383 1.00 98.69 364 ASP A O 1
ATOM 2545 N N . VAL A 1 365 ? -4.137 6.826 -1.729 1.00 98.88 365 VAL A N 1
ATOM 2546 C CA . VAL A 1 365 ? -3.886 5.415 -2.029 1.00 98.88 365 VAL A CA 1
ATOM 2547 C C . VAL A 1 365 ? -5.222 4.761 -2.361 1.00 98.88 365 VAL A C 1
ATOM 2549 O O . VAL A 1 365 ? -6.140 4.794 -1.542 1.00 98.88 365 VAL A O 1
ATOM 2552 N N . ALA A 1 366 ? -5.326 4.155 -3.541 1.00 98.88 366 ALA A N 1
ATOM 2553 C CA . ALA A 1 366 ? -6.495 3.405 -3.988 1.00 98.88 366 ALA A CA 1
ATOM 2554 C C . ALA A 1 366 ? -6.097 1.967 -4.334 1.00 98.88 366 ALA A C 1
ATOM 2556 O O . ALA A 1 366 ? -5.209 1.738 -5.156 1.00 98.88 366 ALA A O 1
ATOM 2557 N N . ILE A 1 367 ? -6.755 0.989 -3.710 1.00 98.94 367 ILE A N 1
ATOM 2558 C CA . ILE A 1 367 ? -6.468 -0.435 -3.906 1.00 98.94 367 ILE A CA 1
ATOM 2559 C C . ILE A 1 367 ? -7.755 -1.192 -4.243 1.00 98.94 367 ILE A C 1
ATOM 2561 O O . ILE A 1 367 ? -8.723 -1.147 -3.486 1.00 98.94 367 ILE A O 1
ATOM 2565 N N . ASP A 1 368 ? -7.742 -1.943 -5.342 1.00 98.81 368 ASP A N 1
ATOM 2566 C CA . ASP A 1 368 ? -8.789 -2.898 -5.719 1.00 98.81 368 ASP A CA 1
ATOM 2567 C C . ASP A 1 368 ? -8.171 -4.294 -5.859 1.00 98.81 368 ASP A C 1
ATOM 2569 O O . ASP A 1 368 ? -7.409 -4.564 -6.794 1.00 98.81 368 ASP A O 1
ATOM 2573 N N . ALA A 1 369 ? -8.479 -5.179 -4.909 1.00 98.56 369 ALA A N 1
ATOM 2574 C CA . ALA A 1 369 ? -8.003 -6.556 -4.919 1.00 98.56 369 ALA A CA 1
ATOM 2575 C C . ALA A 1 369 ? -9.092 -7.560 -4.533 1.00 98.56 369 ALA A C 1
ATOM 2577 O O . ALA A 1 369 ? -10.081 -7.208 -3.903 1.00 98.56 369 ALA A O 1
ATOM 2578 N N . GLN A 1 370 ? -8.934 -8.841 -4.877 1.00 98.25 370 GLN A N 1
ATOM 2579 C CA . GLN A 1 370 ? -9.759 -9.881 -4.242 1.00 98.25 370 GLN A CA 1
ATOM 2580 C C . GLN A 1 370 ? -9.205 -10.200 -2.856 1.00 98.25 370 GLN A C 1
ATOM 2582 O O . GLN A 1 370 ? -9.948 -10.209 -1.878 1.00 98.25 370 GLN A O 1
ATOM 2587 N N . ASN A 1 371 ? -7.892 -10.411 -2.770 1.00 98.75 371 ASN A N 1
ATOM 2588 C CA . ASN A 1 371 ? -7.194 -10.669 -1.517 1.00 98.75 371 ASN A CA 1
ATOM 2589 C C . ASN A 1 371 ? -6.076 -9.644 -1.352 1.00 98.75 371 ASN A C 1
ATOM 2591 O O . ASN A 1 371 ? -5.196 -9.544 -2.210 1.00 98.75 371 ASN A O 1
ATOM 2595 N N . LEU A 1 372 ? -6.112 -8.903 -0.251 1.00 98.88 372 LEU A N 1
ATOM 2596 C CA . LEU A 1 372 ? -5.090 -7.941 0.135 1.00 98.88 372 LEU A CA 1
ATOM 2597 C C . LEU A 1 372 ? -4.436 -8.424 1.430 1.00 98.88 372 LEU A C 1
ATOM 2599 O O . LEU A 1 372 ? -5.073 -8.468 2.478 1.00 98.88 372 LEU A O 1
ATOM 2603 N N . ARG A 1 373 ? -3.157 -8.786 1.355 1.00 98.88 373 ARG A N 1
ATOM 2604 C CA . ARG A 1 373 ? -2.314 -9.083 2.511 1.00 98.88 373 ARG A CA 1
ATOM 2605 C C . ARG A 1 373 ? -1.376 -7.909 2.750 1.00 98.88 373 ARG A C 1
ATOM 2607 O O . ARG A 1 373 ? -0.539 -7.612 1.900 1.00 98.88 373 ARG A O 1
ATOM 2614 N N . ASN A 1 374 ? -1.483 -7.278 3.909 1.00 98.81 374 ASN A N 1
ATOM 2615 C CA . ASN A 1 374 ? -0.598 -6.215 4.354 1.00 98.81 374 ASN A CA 1
ATOM 2616 C C . ASN A 1 374 ? 0.089 -6.617 5.662 1.00 98.81 374 ASN A C 1
ATOM 2618 O O . ASN A 1 374 ? -0.537 -6.644 6.715 1.00 98.81 374 ASN A O 1
ATOM 2622 N N . THR A 1 375 ? 1.387 -6.903 5.591 1.00 98.56 375 THR A N 1
ATOM 2623 C CA . THR A 1 375 ? 2.252 -7.094 6.770 1.00 98.56 375 THR A CA 1
ATOM 2624 C C . THR A 1 375 ? 3.278 -5.969 6.917 1.00 98.56 375 THR A C 1
ATOM 2626 O O . THR A 1 375 ? 4.165 -6.062 7.757 1.00 98.56 375 THR A O 1
ATOM 2629 N N . GLY A 1 376 ? 3.209 -4.956 6.048 1.00 98.50 376 GLY A N 1
ATOM 2630 C CA . GLY A 1 376 ? 4.022 -3.744 6.092 1.00 98.50 376 GLY A CA 1
ATOM 2631 C C . GLY A 1 376 ? 3.146 -2.512 6.327 1.00 98.50 376 GLY A C 1
ATOM 2632 O O . GLY A 1 376 ? 2.226 -2.548 7.146 1.00 98.50 376 GLY A O 1
ATOM 2633 N N . SER A 1 377 ? 3.396 -1.428 5.595 1.00 98.69 377 SER A N 1
ATOM 2634 C CA . SER A 1 377 ? 2.688 -0.151 5.756 1.00 98.69 377 SER A CA 1
ATOM 2635 C C . SER A 1 377 ? 1.945 0.265 4.486 1.00 98.69 377 SER A C 1
ATOM 2637 O O . SER A 1 377 ? 2.535 0.292 3.408 1.00 98.69 377 SER A O 1
ATOM 2639 N N . LEU A 1 378 ? 0.674 0.652 4.628 1.00 98.88 378 LEU A N 1
ATOM 2640 C CA . LEU A 1 378 ? -0.105 1.379 3.621 1.00 98.88 378 LEU A CA 1
ATOM 2641 C C . LEU A 1 378 ? -0.414 2.774 4.170 1.00 98.88 378 LEU A C 1
ATOM 2643 O O . LEU A 1 378 ? -1.112 2.894 5.179 1.00 98.88 378 LEU A O 1
ATOM 2647 N N . ILE A 1 379 ? 0.118 3.824 3.547 1.00 98.56 379 ILE A N 1
ATOM 2648 C CA . ILE A 1 379 ? 0.020 5.187 4.083 1.00 98.56 379 ILE A CA 1
ATOM 2649 C C . ILE A 1 379 ? -0.423 6.164 2.996 1.00 98.56 379 ILE A C 1
ATOM 2651 O O . ILE A 1 379 ? 0.258 6.354 1.995 1.00 98.56 379 ILE A O 1
ATOM 2655 N N . ALA A 1 380 ? -1.528 6.862 3.219 1.00 98.62 380 ALA A N 1
ATOM 2656 C CA . ALA A 1 380 ? -1.909 8.013 2.408 1.00 98.62 380 ALA A CA 1
ATOM 2657 C C . ALA A 1 380 ? -1.797 9.279 3.253 1.00 98.62 380 ALA A C 1
ATOM 2659 O O . ALA A 1 380 ? -2.232 9.287 4.402 1.00 98.62 380 ALA A O 1
ATOM 2660 N N . THR A 1 381 ? -1.288 10.381 2.705 1.00 98.25 381 THR A N 1
ATOM 2661 C CA . THR A 1 381 ? -1.431 11.673 3.392 1.00 98.25 381 THR A CA 1
ATOM 2662 C C . THR A 1 381 ? -2.911 12.021 3.579 1.00 98.25 381 THR A C 1
ATOM 2664 O O . THR A 1 381 ? -3.289 12.508 4.644 1.00 98.25 381 THR A O 1
ATOM 2667 N N . ARG A 1 382 ? -3.763 11.772 2.573 1.00 97.94 382 ARG A N 1
ATOM 2668 C CA . ARG A 1 382 ? -5.144 12.266 2.547 1.00 97.94 382 ARG A CA 1
ATOM 2669 C C . ARG A 1 382 ? -6.180 11.142 2.569 1.00 97.94 382 ARG A C 1
ATOM 2671 O O . ARG A 1 382 ? -6.756 10.893 3.625 1.00 97.94 382 ARG A O 1
ATOM 2678 N N . GLN A 1 383 ? -6.437 10.476 1.444 1.00 98.50 383 GLN A N 1
ATOM 2679 C CA . GLN A 1 383 ? -7.428 9.395 1.355 1.00 98.50 383 GLN A CA 1
ATOM 2680 C C . GLN A 1 383 ? -6.746 8.046 1.133 1.00 98.50 383 GLN A C 1
ATOM 2682 O O . GLN A 1 383 ? -6.019 7.875 0.159 1.00 98.50 383 GLN A O 1
ATOM 2687 N N . LEU A 1 384 ? -7.031 7.068 1.988 1.00 98.81 384 LEU A N 1
ATOM 2688 C CA . LEU A 1 384 ? -6.713 5.664 1.742 1.00 98.81 384 LEU A CA 1
ATOM 2689 C C . LEU A 1 384 ? -8.017 4.899 1.528 1.00 98.81 384 LEU A C 1
ATOM 2691 O O . LEU A 1 384 ? -8.825 4.779 2.447 1.00 98.81 384 LEU A O 1
ATOM 2695 N N . GLN A 1 385 ? -8.212 4.371 0.324 1.00 98.88 385 GLN A N 1
ATOM 2696 C CA . GLN A 1 385 ? -9.361 3.550 -0.042 1.00 98.88 385 GLN A CA 1
ATOM 2697 C C . GLN A 1 385 ? -8.888 2.157 -0.448 1.00 98.88 385 GLN A C 1
ATOM 2699 O O . GLN A 1 385 ? -8.061 2.017 -1.349 1.00 98.88 385 GLN A O 1
ATOM 2704 N N . ALA A 1 386 ? -9.427 1.118 0.187 1.00 98.81 386 ALA A N 1
ATOM 2705 C CA . ALA A 1 386 ? -9.171 -0.257 -0.225 1.00 98.81 386 ALA A CA 1
ATOM 2706 C C . ALA A 1 386 ? -10.471 -1.052 -0.342 1.00 98.81 386 ALA A C 1
ATOM 2708 O O . ALA A 1 386 ? -11.302 -1.067 0.571 1.00 98.81 386 ALA A O 1
ATOM 2709 N N . ARG A 1 387 ? -10.622 -1.747 -1.469 1.00 98.88 387 ARG A N 1
ATOM 2710 C CA . ARG A 1 387 ? -11.694 -2.704 -1.719 1.00 98.88 387 ARG A CA 1
ATOM 2711 C C . ARG A 1 387 ? -11.099 -4.105 -1.798 1.00 98.88 387 ARG A C 1
ATOM 2713 O O . ARG A 1 387 ? -10.275 -4.363 -2.674 1.00 98.88 387 ARG A O 1
ATOM 2720 N N . ALA A 1 388 ? -11.508 -4.994 -0.893 1.00 98.62 388 ALA A N 1
ATOM 2721 C CA . ALA A 1 388 ? -11.037 -6.378 -0.872 1.00 98.62 388 ALA A CA 1
ATOM 2722 C C . ALA A 1 388 ? -12.095 -7.368 -0.374 1.00 98.62 388 ALA A C 1
ATOM 2724 O O . ALA A 1 388 ? -12.807 -7.100 0.591 1.00 98.62 388 ALA A O 1
ATOM 2725 N N . ALA A 1 389 ? -12.190 -8.546 -0.998 1.00 98.44 389 ALA A N 1
ATOM 2726 C CA . ALA A 1 389 ? -13.025 -9.627 -0.467 1.00 98.44 389 ALA A CA 1
ATOM 2727 C C . ALA A 1 389 ? -12.439 -10.175 0.845 1.00 98.44 389 ALA A C 1
ATOM 2729 O O . ALA A 1 389 ? -13.184 -10.488 1.774 1.00 98.44 389 ALA A O 1
ATOM 2730 N N . VAL A 1 390 ? -11.110 -10.234 0.941 1.00 98.75 390 VAL A N 1
ATOM 2731 C CA . VAL A 1 390 ? -10.380 -10.539 2.174 1.00 98.75 390 VAL A CA 1
ATOM 2732 C C . VAL A 1 390 ? -9.233 -9.546 2.342 1.00 98.75 390 VAL A C 1
ATOM 2734 O O . VAL A 1 390 ? -8.404 -9.396 1.442 1.00 98.75 390 VAL A O 1
ATOM 2737 N N . LEU A 1 391 ? -9.181 -8.892 3.500 1.00 98.88 391 LEU A N 1
ATOM 2738 C CA . LEU A 1 391 ? -8.085 -8.030 3.933 1.00 98.88 391 LEU A CA 1
ATOM 2739 C C . LEU A 1 391 ? -7.421 -8.639 5.175 1.00 98.88 391 LEU A C 1
ATOM 2741 O O . LEU A 1 391 ? -8.016 -8.668 6.248 1.00 98.88 391 LEU A O 1
ATOM 2745 N N . ASP A 1 392 ? -6.185 -9.108 5.034 1.00 98.88 392 ASP A N 1
ATOM 2746 C CA . ASP A 1 392 ? -5.336 -9.551 6.145 1.00 98.88 392 ASP A CA 1
ATOM 2747 C C . ASP A 1 392 ? -4.331 -8.439 6.457 1.00 98.88 392 ASP A C 1
ATOM 2749 O O . ASP A 1 392 ? -3.370 -8.250 5.711 1.00 98.88 392 ASP A O 1
ATOM 2753 N N . ASN A 1 393 ? -4.574 -7.691 7.532 1.00 98.81 393 ASN A N 1
ATOM 2754 C CA . ASN A 1 393 ? -3.703 -6.634 8.047 1.00 98.81 393 ASN A CA 1
ATOM 2755 C C . ASN A 1 393 ? -2.937 -7.077 9.307 1.00 98.81 393 ASN A C 1
ATOM 2757 O O . ASN A 1 393 ? -2.523 -6.246 10.119 1.00 98.81 393 ASN A O 1
ATOM 2761 N N . ARG A 1 394 ? -2.759 -8.384 9.530 1.00 98.62 394 ARG A N 1
ATOM 2762 C CA . ARG A 1 394 ? -2.065 -8.854 10.732 1.00 98.62 394 ARG A CA 1
ATOM 2763 C C . ARG A 1 394 ? -0.610 -8.413 10.745 1.00 98.62 394 ARG A C 1
ATOM 2765 O O . ARG A 1 394 ? 0.140 -8.720 9.817 1.00 98.62 394 ARG A O 1
ATOM 2772 N N . ASN A 1 395 ? -0.186 -7.789 11.843 1.00 96.75 395 ASN A N 1
ATOM 2773 C CA . ASN A 1 395 ? 1.131 -7.148 11.994 1.00 96.75 395 ASN A CA 1
ATOM 2774 C C . ASN A 1 395 ? 1.384 -5.993 11.003 1.00 96.75 395 ASN A C 1
ATOM 2776 O O . ASN A 1 395 ? 2.516 -5.529 10.887 1.00 96.75 395 ASN A O 1
ATOM 2780 N N . GLY A 1 396 ? 0.363 -5.558 10.260 1.00 98.44 396 GLY A N 1
ATOM 2781 C CA . GLY A 1 396 ? 0.448 -4.471 9.295 1.00 98.44 396 GLY A CA 1
ATOM 2782 C C . GLY A 1 396 ? -0.055 -3.147 9.862 1.00 98.44 396 GLY A C 1
ATOM 2783 O O . GLY A 1 396 ? -0.767 -3.092 10.868 1.00 98.44 396 GLY A O 1
ATOM 2784 N N . GLN A 1 397 ? 0.292 -2.061 9.177 1.00 98.81 397 GLN A N 1
ATOM 2785 C CA . GLN A 1 397 ? -0.170 -0.711 9.479 1.00 98.81 397 GLN A CA 1
ATOM 2786 C C . GLN A 1 397 ? -0.918 -0.110 8.289 1.00 98.81 397 GLN A C 1
ATOM 2788 O O . GLN A 1 397 ? -0.440 -0.162 7.153 1.00 98.81 397 GLN A O 1
ATOM 2793 N N . ILE A 1 398 ? -2.057 0.523 8.569 1.00 98.88 398 ILE A N 1
ATOM 2794 C CA . ILE A 1 398 ? -2.838 1.309 7.612 1.00 98.88 398 ILE A CA 1
ATOM 2795 C C . ILE A 1 398 ? -3.076 2.703 8.203 1.00 98.88 398 ILE A C 1
ATOM 2797 O O . ILE A 1 398 ? -3.627 2.839 9.297 1.00 98.88 398 ILE A O 1
ATOM 2801 N N . GLY A 1 399 ? -2.640 3.746 7.493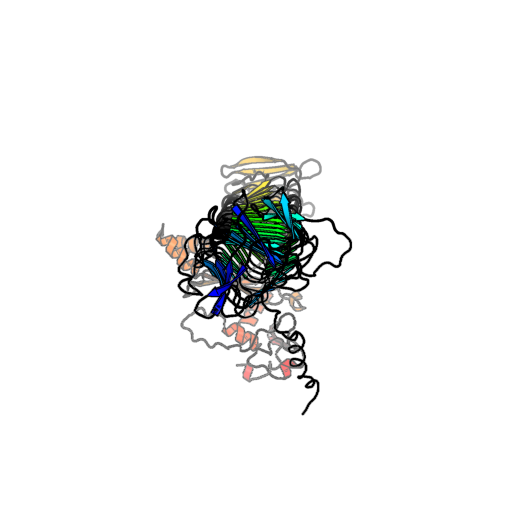 1.00 98.69 399 GLY A N 1
ATOM 2802 C CA . GLY A 1 399 ? -2.658 5.126 7.986 1.00 98.69 399 GLY A CA 1
ATOM 2803 C C . GLY A 1 399 ? -3.107 6.158 6.951 1.00 98.69 399 GLY A C 1
ATOM 2804 O O . GLY A 1 399 ? -2.790 6.045 5.767 1.00 98.69 399 GLY A O 1
ATOM 2805 N N . GLY A 1 400 ? -3.810 7.194 7.410 1.00 98.00 400 GLY A N 1
ATOM 2806 C CA . GLY A 1 400 ? -4.119 8.385 6.614 1.00 98.00 400 GLY A CA 1
ATOM 2807 C C . GLY A 1 400 ? -5.093 9.344 7.292 1.00 98.00 400 GLY A C 1
ATOM 2808 O O . GLY A 1 400 ? -5.556 9.084 8.399 1.00 98.00 400 GLY A O 1
ATOM 2809 N N . GLN A 1 401 ? -5.424 10.478 6.666 1.00 98.44 401 GLN A N 1
ATOM 2810 C CA . GLN A 1 401 ? -6.444 11.375 7.237 1.00 98.44 401 GLN A CA 1
ATOM 2811 C C . GLN A 1 401 ? -7.825 10.724 7.212 1.00 98.44 401 GLN A C 1
ATOM 2813 O O . GLN A 1 401 ? -8.518 10.668 8.231 1.00 98.44 401 GLN A O 1
ATOM 2818 N N . HIS A 1 402 ? -8.189 10.183 6.058 1.00 98.75 402 HIS A N 1
ATOM 2819 C CA . HIS A 1 402 ? -9.412 9.435 5.860 1.00 98.75 402 HIS A CA 1
ATOM 2820 C C . HIS A 1 402 ? -9.071 8.038 5.364 1.00 98.75 402 HIS A C 1
ATOM 2822 O O . HIS A 1 402 ? -8.388 7.881 4.353 1.00 98.75 402 HIS A O 1
ATOM 2828 N N . ILE A 1 403 ? -9.566 7.028 6.068 1.00 98.94 403 ILE A N 1
ATOM 2829 C CA . ILE A 1 403 ? -9.427 5.630 5.678 1.00 98.94 403 ILE A CA 1
ATOM 2830 C C . ILE A 1 403 ? -10.821 5.083 5.393 1.00 98.94 403 ILE A C 1
ATOM 2832 O O . ILE A 1 403 ? -11.704 5.177 6.247 1.00 98.94 403 ILE A O 1
ATOM 2836 N N . HIS A 1 404 ? -11.010 4.488 4.218 1.00 98.88 404 HIS A N 1
ATOM 2837 C CA . HIS A 1 404 ? -12.215 3.750 3.858 1.00 98.88 404 HIS A CA 1
ATOM 2838 C C . HIS A 1 404 ? -11.858 2.347 3.376 1.00 98.88 404 HIS A C 1
ATOM 2840 O O . HIS A 1 404 ? -11.240 2.173 2.326 1.00 98.88 404 HIS A O 1
ATOM 2846 N N . ILE A 1 405 ? -12.271 1.338 4.137 1.00 98.88 405 ILE A N 1
ATOM 2847 C CA . ILE A 1 405 ? -12.142 -0.063 3.736 1.00 98.88 405 ILE A CA 1
ATOM 2848 C C . ILE A 1 405 ? -13.527 -0.611 3.425 1.00 98.88 405 ILE A C 1
ATOM 2850 O O . ILE A 1 405 ? -14.446 -0.476 4.236 1.00 98.88 405 ILE A O 1
ATOM 2854 N N . SER A 1 406 ? -13.666 -1.260 2.272 1.00 98.75 406 SER A N 1
ATOM 2855 C CA . SER A 1 406 ? -14.910 -1.913 1.872 1.00 98.75 406 SER A CA 1
ATOM 2856 C C . SER A 1 406 ? -14.695 -3.343 1.378 1.00 98.75 406 SER A C 1
ATOM 2858 O O . SER A 1 406 ? -13.688 -3.648 0.736 1.00 98.75 406 SER A O 1
ATOM 2860 N N . GLY A 1 407 ? -15.657 -4.228 1.649 1.00 97.12 407 GLY A N 1
ATOM 2861 C CA . GLY A 1 407 ? -15.681 -5.578 1.087 1.00 97.12 407 GLY A CA 1
ATOM 2862 C C . GLY A 1 407 ? -16.090 -6.673 2.070 1.00 97.12 407 GLY A C 1
ATOM 2863 O O . GLY A 1 407 ? -17.139 -6.575 2.700 1.00 97.12 407 GLY A O 1
ATOM 2864 N N . GLY A 1 408 ? -15.325 -7.764 2.119 1.00 98.00 408 GLY A N 1
ATOM 2865 C CA . GLY A 1 408 ? -15.695 -8.974 2.858 1.00 98.00 408 GLY A CA 1
ATOM 2866 C C . GLY A 1 408 ? -15.137 -9.003 4.280 1.00 98.00 408 GLY A C 1
ATOM 2867 O O . GLY A 1 408 ? -15.614 -8.272 5.145 1.00 98.00 408 GLY A O 1
ATOM 2868 N N . ALA A 1 409 ? -14.177 -9.887 4.543 1.00 98.69 409 ALA A N 1
ATOM 2869 C CA . ALA A 1 409 ? -13.608 -10.079 5.878 1.00 98.69 409 ALA A CA 1
ATOM 2870 C C . ALA A 1 409 ? -12.317 -9.268 6.076 1.00 98.69 409 ALA A C 1
ATOM 2872 O O . ALA A 1 409 ? -11.440 -9.288 5.212 1.00 98.69 409 ALA A O 1
ATOM 2873 N N . LEU A 1 410 ? -12.188 -8.609 7.231 1.00 98.88 410 LEU A N 1
ATOM 2874 C CA . LEU A 1 410 ? -10.957 -7.965 7.702 1.00 98.88 410 LEU A CA 1
ATOM 2875 C C . LEU A 1 410 ? -10.406 -8.705 8.928 1.00 98.88 410 LEU A C 1
ATOM 2877 O O . LEU A 1 410 ? -11.114 -8.824 9.923 1.00 98.88 410 LEU A O 1
ATOM 2881 N N . ASP A 1 411 ? -9.151 -9.151 8.863 1.00 98.88 411 ASP A N 1
ATOM 2882 C CA . ASP A 1 411 ? -8.357 -9.636 10.004 1.00 98.88 411 ASP A CA 1
ATOM 2883 C C . ASP A 1 411 ? -7.280 -8.592 10.347 1.00 98.88 411 ASP A C 1
ATOM 2885 O O . ASP A 1 411 ? -6.358 -8.357 9.567 1.00 98.88 411 ASP A O 1
ATOM 2889 N N . ASN A 1 412 ? -7.427 -7.932 11.492 1.00 98.81 412 ASN A N 1
ATOM 2890 C CA . ASN A 1 412 ? -6.544 -6.891 12.017 1.00 98.81 412 ASN A CA 1
ATOM 2891 C C . ASN A 1 412 ? -5.864 -7.310 13.333 1.00 98.81 412 ASN A C 1
ATOM 2893 O O . ASN A 1 412 ? -5.416 -6.461 14.103 1.00 98.81 412 ASN A O 1
ATOM 2897 N N . ARG A 1 413 ? -5.771 -8.607 13.636 1.00 98.75 413 ARG A N 1
ATOM 2898 C CA . ARG A 1 413 ? -5.090 -9.057 14.861 1.00 98.75 413 ARG A CA 1
ATOM 2899 C C . ARG A 1 413 ? -3.618 -8.649 14.834 1.00 98.75 413 ARG A C 1
ATOM 2901 O O . ARG A 1 413 ? -2.954 -8.833 13.814 1.00 98.75 413 ARG A O 1
ATOM 2908 N N . LEU A 1 414 ? -3.096 -8.094 15.929 1.00 98.31 414 LEU A N 1
ATOM 2909 C CA . LEU A 1 414 ? -1.758 -7.467 15.990 1.00 98.31 414 LEU A CA 1
ATOM 2910 C C . LEU A 1 414 ? -1.537 -6.322 14.971 1.00 98.31 414 LEU A C 1
ATOM 2912 O O . LEU A 1 414 ? -0.406 -5.877 14.784 1.00 98.31 414 LEU A O 1
ATOM 2916 N N . GLY A 1 415 ? -2.573 -5.891 14.251 1.00 98.62 415 GLY A N 1
ATOM 2917 C CA . GLY A 1 415 ? -2.511 -4.854 13.225 1.00 98.62 415 GLY A CA 1
ATOM 2918 C C . GLY A 1 415 ? -2.958 -3.490 13.749 1.00 98.62 415 GLY A C 1
ATOM 2919 O O . GLY A 1 415 ? -3.637 -3.384 14.774 1.00 98.62 415 GLY A O 1
ATOM 2920 N N . LEU A 1 416 ? -2.595 -2.433 13.023 1.00 98.75 416 LEU A N 1
ATOM 2921 C CA . LEU A 1 416 ? -2.900 -1.046 13.374 1.00 98.75 416 LEU A CA 1
ATOM 2922 C C . LEU A 1 416 ? -3.624 -0.315 12.239 1.00 98.75 416 LEU A C 1
ATOM 2924 O O . LEU A 1 416 ? -3.111 -0.221 11.123 1.00 98.75 416 LEU A O 1
ATOM 2928 N N . PHE A 1 417 ? -4.751 0.311 12.573 1.00 98.88 417 PHE A N 1
ATOM 2929 C CA . PHE A 1 417 ? -5.347 1.399 11.801 1.00 98.88 417 PHE A CA 1
ATOM 2930 C C . PHE A 1 417 ? -5.246 2.719 12.568 1.00 98.88 417 PHE A C 1
ATOM 2932 O O . PHE A 1 417 ? -5.655 2.805 13.731 1.00 98.88 417 PHE A O 1
ATOM 2939 N N . ALA A 1 418 ? -4.756 3.759 11.896 1.00 98.56 418 ALA A N 1
ATOM 2940 C CA . ALA A 1 418 ? -4.626 5.102 12.456 1.00 98.56 418 ALA A CA 1
ATOM 2941 C C . ALA A 1 418 ? -5.166 6.160 11.483 1.00 98.56 418 ALA A C 1
ATOM 2943 O O . ALA A 1 418 ? -4.522 6.487 10.483 1.00 98.56 418 ALA A O 1
ATOM 2944 N N . ALA A 1 419 ? -6.357 6.689 11.781 1.00 98.75 419 ALA A N 1
ATOM 2945 C CA . ALA A 1 419 ? -6.986 7.760 11.012 1.00 98.75 419 ALA A CA 1
ATOM 2946 C C . ALA A 1 419 ? -6.930 9.113 11.741 1.00 98.75 419 ALA A C 1
ATOM 2948 O O . ALA A 1 419 ? -7.354 9.212 12.892 1.00 98.75 419 ALA A O 1
ATOM 2949 N N . GLU A 1 420 ? -6.518 10.189 11.069 1.00 98.50 420 GLU A N 1
ATOM 2950 C CA . GLU A 1 420 ? -6.497 11.526 11.697 1.00 98.50 420 GLU A CA 1
ATOM 2951 C C . GLU A 1 420 ? -7.876 12.215 11.709 1.00 98.50 420 GLU A C 1
ATOM 2953 O O . GLU A 1 420 ? -8.157 13.005 12.605 1.00 98.50 420 GLU A O 1
ATOM 2958 N N . GLN A 1 421 ? -8.754 11.931 10.741 1.00 98.38 421 GLN A N 1
ATOM 2959 C CA . GLN A 1 421 ? -10.059 12.598 10.603 1.00 98.38 421 GLN A CA 1
ATOM 2960 C C . GLN A 1 421 ? -11.235 11.625 10.538 1.00 98.38 421 GLN A C 1
ATOM 2962 O O . GLN A 1 421 ? -12.266 11.859 11.174 1.00 98.38 421 GLN A O 1
ATOM 2967 N N . SER A 1 422 ? -11.112 10.532 9.783 1.00 98.81 422 SER A N 1
ATOM 2968 C CA . SER A 1 422 ? -12.165 9.519 9.763 1.00 98.81 422 SER A CA 1
ATOM 2969 C C . SER A 1 422 ? -11.674 8.121 9.430 1.00 98.81 422 SER A C 1
ATOM 2971 O O . SER A 1 422 ? -10.970 7.934 8.438 1.00 98.81 422 SER A O 1
ATOM 2973 N N . LEU A 1 423 ? -12.143 7.133 10.185 1.00 98.94 423 LEU A N 1
ATOM 2974 C CA . LEU A 1 423 ? -12.031 5.718 9.840 1.00 98.94 423 LEU A CA 1
ATOM 2975 C C . LEU A 1 423 ? -13.418 5.177 9.484 1.00 98.94 423 LEU A C 1
ATOM 2977 O O . LEU A 1 423 ? -14.308 5.174 10.329 1.00 98.94 423 LEU A O 1
ATOM 2981 N N . ARG A 1 424 ? -13.605 4.718 8.246 1.00 98.94 424 ARG A N 1
ATOM 2982 C CA . ARG A 1 424 ? -14.839 4.091 7.765 1.00 98.94 424 ARG A CA 1
ATOM 2983 C C . ARG A 1 424 ? -14.579 2.648 7.336 1.00 98.94 424 ARG A C 1
ATOM 2985 O O . ARG A 1 424 ? -13.735 2.398 6.480 1.00 98.94 424 ARG A O 1
ATOM 2992 N N . LEU A 1 425 ? -15.344 1.712 7.886 1.00 98.94 425 LEU A N 1
ATOM 2993 C CA . LEU A 1 425 ? -15.294 0.289 7.559 1.00 98.94 425 LEU A CA 1
ATOM 2994 C C . LEU A 1 425 ? -16.686 -0.178 7.108 1.00 98.94 425 LEU A C 1
ATOM 2996 O O . LEU A 1 425 ? -17.623 -0.140 7.900 1.00 98.94 425 LEU A O 1
ATOM 3000 N N . ASP A 1 426 ? -16.826 -0.619 5.858 1.00 98.88 426 ASP A N 1
ATOM 3001 C CA . ASP A 1 426 ? -18.054 -1.216 5.308 1.00 98.88 426 ASP A CA 1
ATOM 3002 C C . ASP A 1 426 ? -17.770 -2.674 4.904 1.00 98.88 426 ASP A C 1
ATOM 3004 O O . ASP A 1 426 ? -17.327 -2.950 3.786 1.00 98.88 426 ASP A O 1
ATOM 3008 N N . LEU A 1 427 ? -17.962 -3.618 5.828 1.00 98.88 427 LEU A N 1
ATOM 3009 C CA . LEU A 1 427 ? -17.436 -4.986 5.698 1.00 98.88 427 LEU A CA 1
ATOM 3010 C C . LEU A 1 427 ? -18.495 -6.057 5.980 1.00 98.88 427 LEU A C 1
ATOM 3012 O O . LEU A 1 427 ? -19.535 -5.804 6.588 1.00 98.88 427 LEU A O 1
ATOM 3016 N N . ALA A 1 428 ? -18.219 -7.298 5.588 1.00 98.75 428 ALA A N 1
ATOM 3017 C CA . ALA A 1 428 ? -19.005 -8.444 6.033 1.00 98.75 428 ALA A CA 1
ATOM 3018 C C . ALA A 1 428 ? -18.696 -8.797 7.497 1.00 98.75 428 ALA A C 1
ATOM 3020 O O . ALA A 1 428 ? -19.614 -9.024 8.285 1.00 98.75 428 ALA A O 1
ATOM 3021 N N . SER A 1 429 ? -17.417 -8.818 7.876 1.00 98.81 429 SER A N 1
ATOM 3022 C CA . SER A 1 429 ? -16.973 -9.124 9.240 1.00 98.81 429 SER A CA 1
ATOM 3023 C C . SER A 1 429 ? -15.623 -8.490 9.556 1.00 98.81 429 SER A C 1
ATOM 3025 O O . SER A 1 429 ? -14.809 -8.263 8.660 1.00 98.81 429 SER A O 1
ATOM 3027 N N . LEU A 1 430 ? -15.375 -8.269 10.843 1.00 98.94 430 LEU A N 1
ATOM 3028 C CA . LEU A 1 430 ? -14.135 -7.711 11.370 1.00 98.94 430 LEU A CA 1
ATOM 3029 C C . LEU A 1 430 ? -13.630 -8.575 12.529 1.00 98.94 430 LEU A C 1
ATOM 3031 O O . LEU A 1 430 ? -14.357 -8.771 13.501 1.00 98.94 430 LEU A O 1
ATOM 3035 N N . ASP A 1 431 ? -12.390 -9.040 12.433 1.00 98.94 431 ASP A N 1
ATOM 3036 C CA . ASP A 1 431 ? -11.611 -9.595 13.537 1.00 98.94 431 ASP A CA 1
ATOM 3037 C C . ASP A 1 431 ? -10.501 -8.603 13.910 1.00 98.94 431 ASP A C 1
ATOM 3039 O O . ASP A 1 431 ? -9.506 -8.459 13.209 1.00 98.94 431 ASP A O 1
ATOM 3043 N N . ASN A 1 432 ? -10.710 -7.878 15.000 1.00 98.81 432 ASN A N 1
ATOM 3044 C CA . ASN A 1 432 ? -9.771 -6.976 15.657 1.00 98.81 432 ASN A CA 1
ATOM 3045 C C . ASN A 1 432 ? -9.302 -7.549 17.009 1.00 98.81 432 ASN A C 1
ATOM 3047 O O . ASN A 1 432 ? -8.896 -6.800 17.896 1.00 98.81 432 ASN A O 1
ATOM 3051 N N . SER A 1 433 ? -9.407 -8.867 17.202 1.00 98.75 433 SER A N 1
ATOM 3052 C CA . SER A 1 433 ? -9.005 -9.504 18.454 1.00 98.75 433 SER A CA 1
ATOM 3053 C C . SER A 1 433 ? -7.480 -9.563 18.619 1.00 98.75 433 SER A C 1
ATOM 3055 O O . SER A 1 433 ? -6.724 -9.140 17.743 1.00 98.75 433 SER A O 1
ATOM 3057 N N . GLY A 1 434 ? -6.989 -10.091 19.740 1.00 95.31 434 GLY A N 1
ATOM 3058 C CA . GLY A 1 434 ? -5.575 -10.453 19.892 1.00 95.31 434 GLY A CA 1
ATOM 3059 C C . GLY A 1 434 ? -4.626 -9.270 19.684 1.00 95.31 434 GLY A C 1
ATOM 3060 O O . GLY A 1 434 ? -3.726 -9.353 18.847 1.00 95.31 434 GLY A O 1
ATOM 3061 N N . GLN A 1 435 ? -4.845 -8.179 20.425 1.00 97.06 435 GLN A N 1
ATOM 3062 C CA . GLN A 1 435 ? -4.083 -6.920 20.338 1.00 97.06 435 GLN A CA 1
ATOM 3063 C C . GLN A 1 435 ? -4.227 -6.161 19.000 1.00 97.06 435 GLN A C 1
ATOM 3065 O O . GLN A 1 435 ? -3.349 -5.384 18.620 1.00 97.06 435 GLN A O 1
ATOM 3070 N N . GLY A 1 436 ? -5.318 -6.370 18.256 1.00 98.69 436 GLY A N 1
ATOM 3071 C CA . GLY A 1 436 ? -5.670 -5.517 17.116 1.00 98.69 436 GLY A CA 1
ATOM 3072 C C . GLY A 1 436 ? -6.066 -4.105 17.558 1.00 98.69 436 GLY A C 1
ATOM 3073 O O . GLY A 1 436 ? -6.741 -3.925 18.569 1.00 98.69 436 GLY A O 1
ATOM 3074 N N . THR A 1 437 ? -5.649 -3.079 16.814 1.00 98.88 437 THR A N 1
ATOM 3075 C CA . THR A 1 437 ? -5.921 -1.672 17.152 1.00 98.88 437 THR A CA 1
ATOM 3076 C C . THR A 1 437 ? -6.552 -0.914 15.985 1.00 98.88 437 THR A C 1
ATOM 3078 O O . THR A 1 437 ? -5.961 -0.804 14.910 1.00 98.88 437 THR A O 1
ATOM 3081 N N . LEU A 1 438 ? -7.721 -0.313 16.222 1.00 98.94 438 LEU A N 1
ATOM 3082 C CA . LEU A 1 438 ? -8.397 0.623 15.322 1.00 98.94 438 LEU A CA 1
ATOM 3083 C C . LEU A 1 438 ? -8.566 1.971 16.019 1.00 98.94 438 LEU A C 1
ATOM 3085 O O . LEU A 1 438 ? -9.290 2.071 17.007 1.00 98.94 438 LEU A O 1
ATOM 3089 N N . THR A 1 439 ? -7.932 3.019 15.499 1.00 98.69 439 THR A N 1
ATOM 3090 C CA . THR A 1 439 ? -8.019 4.363 16.085 1.00 98.69 439 THR A CA 1
ATOM 3091 C C . THR A 1 439 ? -8.417 5.425 15.069 1.00 98.69 439 THR A C 1
ATOM 3093 O O . THR A 1 439 ? -7.950 5.428 13.926 1.00 98.69 439 THR A O 1
ATOM 3096 N N . SER A 1 440 ? -9.258 6.366 15.502 1.00 98.75 440 SER A N 1
ATOM 3097 C CA . SER A 1 440 ? -9.485 7.628 14.800 1.00 98.75 440 SER A CA 1
ATOM 3098 C C . SER A 1 440 ? -9.383 8.824 15.744 1.00 98.75 440 SER A C 1
ATOM 3100 O O . SER A 1 440 ? -9.991 8.835 16.813 1.00 98.75 440 SER A O 1
ATOM 3102 N N . ARG A 1 441 ? -8.653 9.869 15.343 1.00 98.44 441 ARG A N 1
ATOM 3103 C CA . ARG A 1 441 ? -8.648 11.170 16.041 1.00 98.44 441 ARG A CA 1
ATOM 3104 C C . ARG A 1 441 ? -9.842 12.050 15.675 1.00 98.44 441 ARG A C 1
ATOM 3106 O O . ARG A 1 441 ? -10.086 13.056 16.335 1.00 98.44 441 ARG A O 1
ATOM 3113 N N . GLY A 1 442 ? -10.587 11.666 14.646 1.00 98.31 442 GLY A N 1
ATOM 3114 C CA . GLY A 1 442 ? -11.896 12.219 14.352 1.00 98.31 442 GLY A CA 1
ATOM 3115 C C . GLY A 1 442 ? -12.950 11.145 14.547 1.00 98.31 442 GLY A C 1
ATOM 3116 O O . GLY A 1 442 ? -13.079 10.598 15.632 1.00 98.31 442 GLY A O 1
ATOM 3117 N N . THR A 1 443 ? -13.724 10.865 13.512 1.00 98.56 443 THR A N 1
ATOM 3118 C CA . THR A 1 443 ? -14.899 9.985 13.592 1.00 98.56 443 THR A CA 1
ATOM 3119 C C . THR A 1 443 ? -14.579 8.546 13.200 1.00 98.56 443 THR A C 1
ATOM 3121 O O . THR A 1 443 ? -13.842 8.305 12.243 1.00 98.56 443 THR A O 1
ATOM 3124 N N . LEU A 1 444 ? -15.175 7.577 13.891 1.00 98.88 444 LEU A N 1
ATOM 3125 C CA . LEU A 1 444 ? -15.073 6.163 13.534 1.00 98.88 444 LEU A CA 1
ATOM 3126 C C . LEU A 1 444 ? -16.454 5.612 13.189 1.00 98.88 444 LEU A C 1
ATOM 3128 O O . LEU A 1 444 ? -17.377 5.657 13.998 1.00 98.88 444 LEU A O 1
ATOM 3132 N N . TYR A 1 445 ? -16.569 5.044 11.993 1.00 98.81 445 TYR A N 1
ATOM 3133 C CA . TYR A 1 445 ? -17.771 4.395 11.489 1.00 98.81 445 TYR A CA 1
ATOM 3134 C C . TYR A 1 445 ? -17.431 2.956 11.102 1.00 98.81 445 TYR A C 1
ATOM 3136 O O . TYR A 1 445 ? -16.623 2.741 10.199 1.00 98.81 445 TYR A O 1
ATOM 3144 N N . ALA A 1 446 ? -18.067 1.967 11.722 1.00 98.75 446 ALA A N 1
ATOM 3145 C CA . ALA A 1 446 ? -18.001 0.585 11.255 1.00 98.75 446 ALA A CA 1
ATOM 3146 C C . ALA A 1 446 ? -19.411 0.050 11.019 1.00 98.75 446 ALA A C 1
ATOM 3148 O O . ALA A 1 446 ? -20.216 -0.047 11.943 1.00 98.75 446 ALA A O 1
ATOM 3149 N N . ASN A 1 447 ? -19.705 -0.295 9.771 1.00 98.75 447 ASN A N 1
ATOM 3150 C CA . ASN A 1 447 ? -20.950 -0.905 9.345 1.00 98.75 447 ASN A CA 1
ATOM 3151 C C . ASN A 1 447 ? -20.654 -2.316 8.832 1.00 98.75 447 ASN A C 1
ATOM 3153 O O . ASN A 1 447 ? -20.044 -2.496 7.777 1.00 98.75 447 ASN A O 1
ATOM 3157 N N . LEU A 1 448 ? -21.060 -3.313 9.610 1.00 98.75 448 LEU A N 1
ATOM 3158 C CA . LEU A 1 448 ? -20.710 -4.710 9.417 1.00 98.75 448 LEU A CA 1
ATOM 3159 C C . LEU A 1 448 ? -21.968 -5.549 9.200 1.00 98.75 448 LEU A C 1
ATOM 3161 O O . LEU A 1 448 ? -22.912 -5.499 9.989 1.00 98.75 448 LEU A O 1
ATOM 3165 N N . ALA A 1 449 ? -21.977 -6.369 8.150 1.00 98.31 449 ALA A N 1
ATOM 3166 C CA . ALA A 1 449 ? -23.113 -7.251 7.878 1.00 98.31 449 ALA A CA 1
ATOM 3167 C C . ALA A 1 449 ? -23.233 -8.402 8.897 1.00 98.31 449 ALA A C 1
ATOM 3169 O O . ALA A 1 449 ? -24.329 -8.927 9.090 1.00 98.31 449 ALA A O 1
ATOM 3170 N N . GLY A 1 450 ? -22.120 -8.806 9.519 1.00 97.88 450 GLY A N 1
ATOM 3171 C CA . GLY A 1 450 ? -21.984 -9.979 10.385 1.00 97.88 450 GLY A CA 1
ATOM 3172 C C . GLY A 1 450 ? -21.360 -9.666 11.750 1.00 97.88 450 GLY A C 1
ATOM 3173 O O . GLY A 1 450 ? -21.914 -8.879 12.515 1.00 97.88 450 GLY A O 1
ATOM 3174 N N . LYS A 1 451 ? -20.258 -10.347 12.095 1.00 98.31 451 LYS A N 1
ATOM 3175 C CA . LYS A 1 451 ? -19.597 -10.275 13.415 1.00 98.31 451 LYS A CA 1
ATOM 3176 C C . LYS A 1 451 ? -18.517 -9.183 13.460 1.00 98.31 451 LYS A C 1
ATOM 3178 O O . LYS A 1 451 ? -17.743 -9.046 12.511 1.00 98.31 451 LYS A O 1
ATOM 3183 N N . LEU A 1 452 ? -18.442 -8.487 14.594 1.00 98.88 452 LEU A N 1
ATOM 3184 C CA . LEU A 1 452 ? -17.271 -7.753 15.075 1.00 98.88 452 LEU A CA 1
ATOM 3185 C C . LEU A 1 452 ? -16.668 -8.525 16.253 1.00 98.88 452 LEU A C 1
ATOM 3187 O O . LEU A 1 452 ? -17.335 -8.708 17.272 1.00 98.88 452 LEU A O 1
ATOM 3191 N N . ASP A 1 453 ? -15.433 -8.988 16.110 1.00 98.94 453 ASP A N 1
ATOM 3192 C CA . ASP A 1 453 ? -14.634 -9.542 17.200 1.00 98.94 453 ASP A CA 1
ATOM 3193 C C . ASP A 1 453 ? -13.564 -8.524 17.593 1.00 98.94 453 ASP A C 1
ATOM 3195 O O . ASP A 1 453 ? -12.714 -8.172 16.790 1.00 98.94 453 ASP A O 1
ATOM 3199 N N . ASN A 1 454 ? -13.636 -8.010 18.808 1.00 98.81 454 ASN A N 1
ATOM 3200 C CA . ASN A 1 454 ? -12.685 -7.095 19.428 1.00 98.81 454 ASN A CA 1
ATOM 3201 C C . ASN A 1 454 ? -12.232 -7.667 20.779 1.00 98.81 454 ASN A C 1
ATOM 3203 O O . ASN A 1 454 ? -12.002 -6.932 21.735 1.00 98.81 454 ASN A O 1
ATOM 3207 N N . SER A 1 455 ? -12.203 -8.994 20.901 1.00 98.69 455 SER A N 1
ATOM 3208 C CA . SER A 1 455 ? -11.830 -9.671 22.140 1.00 98.69 455 SER A CA 1
ATOM 3209 C C . SER A 1 455 ? -10.310 -9.732 22.350 1.00 98.69 455 SER A C 1
ATOM 3211 O O . SER A 1 455 ? -9.534 -9.367 21.471 1.00 98.69 455 SER A O 1
ATOM 3213 N N . ALA A 1 456 ? -9.864 -10.221 23.510 1.00 96.00 456 ALA A N 1
ATOM 3214 C CA . ALA A 1 456 ? -8.451 -10.520 23.789 1.00 96.00 456 ALA A CA 1
ATOM 3215 C C . ALA A 1 456 ? -7.497 -9.338 23.497 1.00 96.00 456 ALA A C 1
ATOM 3217 O O . ALA A 1 456 ? -6.658 -9.400 22.597 1.00 96.00 456 ALA A O 1
ATOM 3218 N N . ASP A 1 457 ? -7.656 -8.254 24.254 1.00 96.75 457 ASP A N 1
ATOM 3219 C CA . ASP A 1 457 ? -6.893 -7.003 24.158 1.00 96.75 457 ASP A CA 1
ATOM 3220 C C . ASP A 1 457 ? -7.075 -6.234 22.834 1.00 96.75 457 ASP A C 1
ATOM 3222 O O . ASP A 1 457 ? -6.261 -5.380 22.487 1.00 96.75 457 ASP A O 1
ATOM 3226 N N . GLY A 1 458 ? -8.149 -6.512 22.086 1.00 98.69 458 GLY A N 1
ATOM 3227 C CA . GLY A 1 458 ? -8.565 -5.683 20.955 1.00 98.69 458 GLY A CA 1
ATOM 3228 C C . GLY A 1 458 ? -8.984 -4.275 21.397 1.00 98.69 458 GLY A C 1
ATOM 3229 O O . GLY A 1 458 ? -9.687 -4.110 22.399 1.00 98.69 458 GLY A O 1
ATOM 3230 N N . LEU A 1 459 ? -8.573 -3.252 20.644 1.00 98.88 459 LEU A N 1
ATOM 3231 C CA . LEU A 1 459 ? -8.897 -1.845 20.893 1.00 98.88 459 LEU A CA 1
ATOM 3232 C C . LEU A 1 459 ? -9.590 -1.205 19.686 1.00 98.88 459 LEU A C 1
ATOM 3234 O O . LEU A 1 459 ? -9.034 -1.162 18.587 1.00 98.88 459 LEU A O 1
ATOM 3238 N N . ILE A 1 460 ? -10.759 -0.608 19.923 1.00 98.94 460 ILE A N 1
ATOM 3239 C CA . ILE A 1 460 ? -11.431 0.316 19.002 1.00 98.94 460 ILE A CA 1
ATOM 3240 C C . ILE A 1 460 ? -11.600 1.651 19.716 1.00 98.94 460 ILE A C 1
ATOM 3242 O O . ILE A 1 460 ? -12.336 1.736 20.696 1.00 98.94 460 ILE A O 1
ATOM 3246 N N . HIS A 1 461 ? -10.952 2.700 19.217 1.00 98.81 461 HIS A N 1
ATOM 3247 C CA . HIS A 1 461 ? -10.965 4.016 19.845 1.00 98.81 461 HIS A CA 1
ATOM 3248 C C . HIS A 1 461 ? -11.280 5.145 18.859 1.00 98.81 461 HIS A C 1
ATOM 3250 O O . HIS A 1 461 ? -10.739 5.201 17.753 1.00 98.81 461 HIS A O 1
ATOM 3256 N N . SER A 1 462 ? -12.100 6.102 19.290 1.00 98.75 462 SER A N 1
ATOM 3257 C CA . SER A 1 462 ? -12.405 7.322 18.540 1.00 98.75 462 SER A CA 1
ATOM 3258 C C . SER A 1 462 ? -12.322 8.564 19.430 1.00 98.75 462 SER A C 1
ATOM 3260 O O . SER A 1 462 ? -12.918 8.607 20.500 1.00 98.75 462 SER A O 1
ATOM 3262 N N . THR A 1 463 ? -11.627 9.622 19.014 1.00 98.56 463 THR A N 1
ATOM 3263 C CA . THR A 1 463 ? -11.701 10.913 19.732 1.00 98.56 463 THR A CA 1
ATOM 3264 C C . THR A 1 463 ? -12.988 11.678 19.388 1.00 98.56 463 THR A C 1
ATOM 3266 O O . THR A 1 463 ? -13.540 12.382 20.226 1.00 98.56 463 THR A O 1
ATOM 3269 N N . GLY A 1 464 ? -13.501 11.533 18.170 1.00 98.38 464 GLY A N 1
ATOM 3270 C CA . GLY A 1 464 ? -14.819 12.018 17.762 1.00 98.38 464 GLY A CA 1
ATOM 3271 C C . GLY A 1 464 ? -15.890 10.934 17.874 1.00 98.38 464 GLY A C 1
ATOM 3272 O O . GLY A 1 464 ? -15.685 9.898 18.514 1.00 98.38 464 GLY A O 1
ATOM 3273 N N . ASN A 1 465 ? -17.035 11.162 17.227 1.00 98.62 465 ASN A N 1
ATOM 3274 C CA . ASN A 1 465 ? -18.179 10.254 17.321 1.00 98.62 465 ASN A CA 1
ATOM 3275 C C . ASN A 1 465 ? -17.837 8.840 16.839 1.00 98.62 465 ASN A C 1
ATOM 3277 O O . ASN A 1 465 ? -17.118 8.661 15.851 1.00 98.62 465 ASN A O 1
ATOM 3281 N N . LEU A 1 466 ? -18.392 7.853 17.536 1.00 98.81 466 LEU A N 1
ATOM 3282 C CA . LEU A 1 466 ? -18.268 6.437 17.225 1.00 98.81 466 LEU A CA 1
ATOM 3283 C C . LEU A 1 466 ? -19.629 5.885 16.792 1.00 98.81 466 LEU A C 1
ATOM 3285 O O . LEU A 1 466 ? -20.588 5.910 17.556 1.00 98.81 466 LEU A O 1
ATOM 3289 N N . THR A 1 467 ? -19.714 5.329 15.590 1.00 98.88 467 THR A N 1
ATOM 3290 C CA . THR A 1 467 ? -20.894 4.586 15.139 1.00 98.88 467 THR A CA 1
ATOM 3291 C C . THR A 1 467 ? -20.497 3.162 14.791 1.00 98.88 467 THR A C 1
ATOM 3293 O O . THR A 1 467 ? -19.683 2.951 13.892 1.00 98.88 467 THR A O 1
ATOM 3296 N N . LEU A 1 468 ? -21.088 2.179 15.472 1.00 98.81 468 LEU A N 1
ATOM 3297 C CA . LEU A 1 468 ? -20.855 0.758 15.207 1.00 98.81 468 LEU A CA 1
ATOM 3298 C C . LEU A 1 468 ? -22.178 0.050 14.920 1.00 98.81 468 LEU A C 1
ATOM 3300 O O . LEU A 1 468 ? -23.101 0.086 15.728 1.00 98.81 468 LEU A O 1
ATOM 3304 N N . ALA A 1 469 ? -22.258 -0.642 13.791 1.00 98.81 469 ALA A N 1
ATOM 3305 C CA . ALA A 1 469 ? -23.361 -1.527 13.457 1.00 98.81 469 ALA A CA 1
ATOM 3306 C C . ALA A 1 469 ? -22.810 -2.908 13.093 1.00 98.81 469 ALA A C 1
ATOM 3308 O O . ALA A 1 469 ? -21.963 -3.019 12.213 1.00 98.81 469 ALA A O 1
ATOM 3309 N N . ALA A 1 470 ? -23.282 -3.954 13.764 1.00 98.75 470 ALA A N 1
ATOM 3310 C CA . ALA A 1 470 ? -22.954 -5.351 13.470 1.00 98.75 470 ALA A CA 1
ATOM 3311 C C . ALA A 1 470 ? -24.109 -6.249 13.932 1.00 98.75 470 ALA A C 1
ATOM 3313 O O . ALA A 1 470 ? -24.982 -5.796 14.660 1.00 98.75 470 ALA A O 1
ATOM 3314 N N . GLN A 1 471 ? -24.157 -7.524 13.548 1.00 98.19 471 GLN A N 1
ATOM 3315 C CA . GLN A 1 471 ? -25.136 -8.448 14.142 1.00 98.19 471 GLN A CA 1
ATOM 3316 C C . GLN A 1 471 ? -24.714 -8.899 15.542 1.00 98.19 471 GLN A C 1
ATOM 3318 O O . GLN A 1 471 ? -25.557 -9.025 16.426 1.00 98.19 471 GLN A O 1
ATOM 3323 N N . HIS A 1 472 ? -23.419 -9.147 15.728 1.00 98.56 472 HIS A N 1
ATOM 3324 C CA . HIS A 1 472 ? -22.843 -9.607 16.986 1.00 98.56 472 HIS A CA 1
ATOM 3325 C C . HIS A 1 472 ? -21.556 -8.829 17.233 1.00 98.56 472 HIS A C 1
ATOM 3327 O O . HIS A 1 472 ? -20.690 -8.789 16.356 1.00 98.56 472 HIS A O 1
ATOM 3333 N N . ILE A 1 473 ? -21.442 -8.230 18.413 1.00 98.88 473 ILE A N 1
ATOM 3334 C CA . ILE A 1 473 ? -20.243 -7.534 18.870 1.00 98.88 473 ILE A CA 1
ATOM 3335 C C . ILE A 1 473 ? -19.712 -8.283 20.087 1.00 98.88 473 ILE A C 1
ATOM 3337 O O . ILE A 1 473 ? -20.394 -8.378 21.108 1.00 98.88 473 ILE A O 1
ATOM 3341 N N . ASP A 1 474 ? -18.498 -8.808 19.973 1.00 98.88 474 ASP A N 1
ATOM 3342 C CA . ASP A 1 474 ? -17.754 -9.388 21.087 1.00 98.88 474 ASP A CA 1
ATOM 3343 C C . ASP A 1 474 ? -16.562 -8.488 21.402 1.00 98.88 474 ASP A C 1
ATOM 3345 O O . ASP A 1 474 ? -15.690 -8.307 20.565 1.00 98.88 474 ASP A O 1
ATOM 3349 N N . SER A 1 475 ? -16.531 -7.906 22.594 1.00 98.50 475 SER A N 1
ATOM 3350 C CA . SER A 1 475 ? -15.394 -7.153 23.123 1.00 98.50 475 SER A CA 1
ATOM 3351 C C . SER A 1 475 ? -14.961 -7.729 24.475 1.00 98.50 475 SER A C 1
ATOM 3353 O O . SER A 1 475 ? -14.553 -6.991 25.372 1.00 98.50 475 SER A O 1
ATOM 3355 N N . SER A 1 476 ? -15.082 -9.051 24.651 1.00 98.50 476 SER A N 1
ATOM 3356 C CA . SER A 1 476 ? -14.629 -9.764 25.852 1.00 98.50 476 SER A CA 1
ATOM 3357 C C . SER A 1 476 ? -13.119 -9.601 26.042 1.00 98.50 476 SER A C 1
ATOM 3359 O O . SER A 1 476 ? -12.351 -9.924 25.141 1.00 98.50 476 SER A O 1
ATOM 3361 N N . GLN A 1 477 ? -12.671 -9.129 27.208 1.00 97.50 477 GLN A N 1
ATOM 3362 C CA . GLN A 1 477 ? -11.263 -8.757 27.454 1.00 97.50 477 GLN A CA 1
ATOM 3363 C C . GLN A 1 477 ? -10.702 -7.723 26.454 1.00 97.50 477 GLN A C 1
ATOM 3365 O O . GLN A 1 477 ? -9.494 -7.641 26.283 1.00 97.50 477 GLN A O 1
ATOM 3370 N N . GLY A 1 478 ? -11.549 -6.962 25.760 1.00 98.44 478 GLY A N 1
ATOM 3371 C CA . GLY A 1 478 ? -11.135 -5.872 24.873 1.00 98.44 478 GLY A CA 1
ATOM 3372 C C . GLY A 1 478 ? -11.782 -4.548 25.263 1.00 98.44 478 GLY A C 1
ATOM 3373 O O . GLY A 1 478 ? -12.564 -4.483 26.215 1.00 98.44 478 GLY A O 1
ATOM 3374 N N . GLU A 1 479 ? -11.492 -3.491 24.511 1.00 98.69 479 GLU A N 1
ATOM 3375 C CA . GLU A 1 479 ? -12.038 -2.153 24.738 1.00 98.69 479 GLU A CA 1
ATOM 3376 C C . GLU A 1 479 ? -12.618 -1.534 23.461 1.00 98.69 479 GLU A C 1
ATOM 3378 O O . GLU A 1 479 ? -11.971 -1.480 22.414 1.00 98.69 479 GLU A O 1
ATOM 3383 N N . ILE A 1 480 ? -13.829 -0.994 23.589 1.00 98.94 480 ILE A N 1
ATOM 3384 C CA . ILE A 1 480 ? -14.432 -0.057 22.643 1.00 98.94 480 ILE A CA 1
ATOM 3385 C C . ILE A 1 480 ? -14.596 1.281 23.371 1.00 98.94 480 ILE A C 1
ATOM 3387 O O . ILE A 1 480 ? -15.248 1.336 24.416 1.00 98.94 480 ILE A O 1
ATOM 3391 N N . SER A 1 481 ? -14.027 2.370 22.854 1.00 98.62 481 SER A N 1
ATOM 3392 C CA . SER A 1 481 ? -14.094 3.668 23.528 1.00 98.62 481 SER A CA 1
ATOM 3393 C C . SER A 1 481 ? -14.233 4.882 22.608 1.00 98.62 481 SER A C 1
ATOM 3395 O O . SER A 1 481 ? -13.766 4.898 21.468 1.00 98.62 481 SER A O 1
ATOM 3397 N N . THR A 1 482 ? -14.882 5.936 23.115 1.00 98.69 482 THR A N 1
ATOM 3398 C CA . THR A 1 482 ? -14.938 7.248 22.456 1.00 98.69 482 THR A CA 1
ATOM 3399 C C . THR A 1 482 ? -14.844 8.432 23.426 1.00 98.69 482 THR A C 1
ATOM 3401 O O . THR A 1 482 ? -15.326 8.359 24.558 1.00 98.69 482 THR A O 1
ATOM 3404 N N . GLN A 1 483 ? -14.245 9.542 22.974 1.00 97.94 483 GLN A N 1
ATOM 3405 C CA . GLN A 1 483 ? -14.256 10.832 23.686 1.00 97.94 483 GLN A CA 1
ATOM 3406 C C . GLN A 1 483 ? -15.477 11.714 23.360 1.00 97.94 483 GLN A C 1
ATOM 3408 O O . GLN A 1 483 ? -15.668 12.745 24.008 1.00 97.94 483 GLN A O 1
ATOM 3413 N N . ALA A 1 484 ? -16.313 11.311 22.401 1.00 97.88 484 ALA A N 1
ATOM 3414 C CA . ALA A 1 484 ? -17.545 11.998 22.023 1.00 97.88 484 ALA A CA 1
ATOM 3415 C C . ALA A 1 484 ? -18.750 11.049 22.157 1.00 97.88 484 ALA A C 1
ATOM 3417 O O . ALA A 1 484 ? -18.754 10.175 23.029 1.00 97.88 484 ALA A O 1
ATOM 3418 N N . ASP A 1 485 ? -19.784 11.241 21.339 1.00 98.31 485 ASP A N 1
ATOM 3419 C CA . ASP A 1 485 ? -20.977 10.399 21.369 1.00 98.31 485 ASP A CA 1
ATOM 3420 C C . ASP A 1 485 ? -20.717 9.046 20.687 1.00 98.31 485 ASP A C 1
ATOM 3422 O O . ASP A 1 485 ? -19.999 8.954 19.685 1.00 98.31 485 ASP A O 1
ATOM 3426 N N . ALA A 1 486 ? -21.326 7.989 21.219 1.00 98.50 486 ALA A N 1
ATOM 3427 C CA . ALA A 1 486 ? -21.324 6.654 20.639 1.00 98.50 486 ALA A CA 1
ATOM 3428 C C . ALA A 1 486 ? -22.748 6.179 20.351 1.00 98.50 486 ALA A C 1
ATOM 3430 O O . ALA A 1 486 ? -23.588 6.156 21.247 1.00 98.50 486 ALA A O 1
ATOM 3431 N N . ASP A 1 487 ? -22.977 5.703 19.130 1.00 98.62 487 ASP A N 1
ATOM 3432 C CA . ASP A 1 487 ? -24.195 5.009 18.717 1.00 98.62 487 ASP A CA 1
ATOM 3433 C C . ASP A 1 487 ? -23.838 3.596 18.249 1.00 98.62 487 ASP A C 1
ATOM 3435 O O . ASP A 1 487 ? -23.177 3.402 17.225 1.00 98.62 487 ASP A O 1
ATOM 3439 N N . ILE A 1 488 ? -24.279 2.589 18.999 1.00 98.75 488 ILE A N 1
ATOM 3440 C CA . ILE A 1 488 ? -23.999 1.183 18.708 1.00 98.75 488 ILE A CA 1
ATOM 3441 C C . ILE A 1 488 ? -25.311 0.445 18.476 1.00 98.75 488 ILE A C 1
ATOM 3443 O O . ILE A 1 488 ? -26.218 0.469 19.309 1.00 98.75 488 ILE A O 1
ATOM 3447 N N . ARG A 1 489 ? -25.393 -0.254 17.347 1.00 98.75 489 ARG A N 1
ATOM 3448 C CA . ARG A 1 489 ? -26.543 -1.060 16.944 1.00 98.75 489 ARG A CA 1
ATOM 3449 C C . ARG A 1 489 ? -26.109 -2.506 16.723 1.00 98.75 489 ARG A C 1
ATOM 3451 O O . ARG A 1 489 ? -25.317 -2.788 15.829 1.00 98.75 489 ARG A O 1
ATOM 3458 N N . THR A 1 490 ? -26.642 -3.429 17.514 1.00 98.69 490 THR A N 1
ATOM 3459 C CA . THR A 1 490 ? -26.314 -4.859 17.425 1.00 98.69 490 THR A CA 1
ATOM 3460 C C . THR A 1 490 ? -27.490 -5.739 17.831 1.00 98.69 490 THR A C 1
ATOM 3462 O O . THR A 1 490 ? -28.488 -5.218 18.305 1.00 98.69 490 THR A O 1
ATOM 3465 N N . ARG A 1 491 ? -27.424 -7.056 17.605 1.00 96.19 491 ARG A N 1
ATOM 3466 C CA . ARG A 1 491 ? -28.359 -8.018 18.223 1.00 96.19 491 ARG A CA 1
ATOM 3467 C C . ARG A 1 491 ? -27.779 -8.662 19.468 1.00 96.19 491 ARG A C 1
ATOM 3469 O O . ARG A 1 491 ? -28.529 -9.058 20.345 1.00 96.19 491 ARG A O 1
ATOM 3476 N N . GLN A 1 492 ? -26.460 -8.781 19.551 1.00 96.62 492 GLN A N 1
ATOM 3477 C CA . GLN A 1 492 ? -25.790 -9.242 20.761 1.00 96.62 492 GLN A CA 1
ATOM 3478 C C . GLN A 1 492 ? -24.547 -8.410 21.038 1.00 96.62 492 GLN A C 1
ATOM 3480 O O . GLN A 1 492 ? -23.786 -8.086 20.118 1.00 96.62 492 GLN A O 1
ATOM 3485 N N . LEU A 1 493 ? -24.350 -8.078 22.311 1.00 98.62 493 LEU A N 1
ATOM 3486 C CA . LEU A 1 493 ? -23.181 -7.366 22.811 1.00 98.62 493 LEU A CA 1
ATOM 3487 C C . LEU A 1 493 ? -22.580 -8.137 23.990 1.00 98.62 493 LEU A C 1
ATOM 3489 O O . LEU A 1 493 ? -23.219 -8.258 25.032 1.00 98.62 493 LEU A O 1
ATOM 3493 N N . SER A 1 494 ? -21.353 -8.637 23.835 1.00 98.62 494 SER A N 1
ATOM 3494 C CA . SER A 1 494 ? -20.578 -9.245 24.922 1.00 98.62 494 SER A CA 1
ATOM 3495 C C . SER A 1 494 ? -19.413 -8.340 25.316 1.00 98.62 494 SER A C 1
ATOM 3497 O O . SER A 1 494 ? -18.607 -7.951 24.476 1.00 98.62 494 SER A O 1
ATOM 3499 N N . LEU A 1 495 ? -19.327 -8.011 26.601 1.00 98.12 495 LEU A N 1
ATOM 3500 C CA . LEU A 1 495 ? -18.297 -7.192 27.240 1.00 98.12 495 LEU A CA 1
ATOM 3501 C C . LEU A 1 495 ? -17.621 -7.972 28.379 1.00 98.12 495 LEU A C 1
ATOM 3503 O O . LEU A 1 495 ? -17.193 -7.381 29.367 1.00 98.12 495 LEU A O 1
ATOM 3507 N N . ARG A 1 496 ? -17.544 -9.307 28.293 1.00 96.62 496 ARG A N 1
ATOM 3508 C CA . ARG A 1 496 ? -17.073 -10.144 29.408 1.00 96.62 496 ARG A CA 1
ATOM 3509 C C . ARG A 1 496 ? -15.647 -9.812 29.828 1.00 96.62 496 ARG A C 1
ATOM 3511 O O . ARG A 1 496 ? -14.701 -10.081 29.087 1.00 96.62 496 ARG A O 1
ATOM 3518 N N . GLY A 1 497 ? -15.487 -9.217 31.008 1.00 94.00 497 GLY A N 1
ATOM 3519 C CA . GLY A 1 497 ? -14.202 -8.667 31.459 1.00 94.00 497 GLY A CA 1
ATOM 3520 C C . GLY A 1 497 ? -13.577 -7.632 30.512 1.00 94.00 497 GLY A C 1
ATOM 3521 O O . GLY A 1 497 ? -12.388 -7.353 30.613 1.00 94.00 497 GLY A O 1
ATOM 3522 N N . GLY A 1 498 ? -14.361 -7.104 29.572 1.00 97.62 498 GLY A N 1
ATOM 3523 C CA . GLY A 1 498 ? -13.991 -6.051 28.636 1.00 97.62 498 GLY A CA 1
ATOM 3524 C C . GLY A 1 498 ? -14.665 -4.728 28.983 1.00 97.62 498 GLY A C 1
ATOM 3525 O O . GLY A 1 498 ? -15.244 -4.565 30.062 1.00 97.62 498 GLY A O 1
ATOM 3526 N N . ARG A 1 499 ? -14.558 -3.752 28.078 1.00 97.12 499 ARG A N 1
ATOM 3527 C CA . ARG A 1 499 ? -14.952 -2.364 28.338 1.00 97.12 499 ARG A CA 1
ATOM 3528 C C . ARG A 1 499 ? -15.655 -1.726 27.142 1.00 97.12 499 ARG A C 1
ATOM 3530 O O . ARG A 1 499 ? -15.198 -1.840 26.009 1.00 97.12 499 ARG A O 1
ATOM 3537 N N . LEU A 1 500 ? -16.721 -0.986 27.424 1.00 98.69 500 LEU A N 1
ATOM 3538 C CA . LEU A 1 500 ? -17.341 -0.019 26.527 1.00 98.69 500 LEU A CA 1
ATOM 3539 C C . LEU A 1 500 ? -17.405 1.339 27.234 1.00 98.69 500 LEU A C 1
ATOM 3541 O O . LEU A 1 500 ? -18.119 1.490 28.227 1.00 98.69 500 LEU A O 1
ATOM 3545 N N . LEU A 1 501 ? -16.651 2.319 26.740 1.00 97.88 501 LEU A N 1
ATOM 3546 C CA . LEU A 1 501 ? -16.486 3.624 27.384 1.00 97.88 501 LEU A CA 1
ATOM 3547 C C . LEU A 1 501 ? -16.941 4.758 26.457 1.00 97.88 501 LEU A C 1
ATOM 3549 O O . LEU A 1 501 ? -16.459 4.874 25.334 1.00 97.88 501 LEU A O 1
ATOM 3553 N N . GLY A 1 502 ? -17.814 5.641 26.930 1.00 96.06 502 GLY A N 1
ATOM 3554 C CA . GLY A 1 502 ? -18.197 6.855 26.202 1.00 96.06 502 GLY A CA 1
ATOM 3555 C C . GLY A 1 502 ? -18.036 8.100 27.064 1.00 96.06 502 GLY A C 1
ATOM 3556 O O . GLY A 1 502 ? -18.589 8.166 28.156 1.00 96.06 502 GLY A O 1
ATOM 3557 N N . ASN A 1 503 ? -17.305 9.109 26.599 1.00 95.06 503 ASN A N 1
ATOM 3558 C CA . ASN A 1 503 ? -17.235 10.387 27.315 1.00 95.06 503 ASN A CA 1
ATOM 3559 C C . ASN A 1 503 ? -18.425 11.315 26.976 1.00 95.06 503 ASN A C 1
ATOM 3561 O O . ASN A 1 503 ? -18.811 12.148 27.792 1.00 95.06 503 ASN A O 1
ATOM 3565 N N . GLY A 1 504 ? -19.041 11.143 25.802 1.00 95.44 504 GLY A N 1
ATOM 3566 C CA . GLY A 1 504 ? -20.325 11.743 25.436 1.00 95.44 504 GLY A CA 1
ATOM 3567 C C . GLY A 1 504 ? -21.517 10.836 25.752 1.00 95.44 504 GLY A C 1
ATOM 3568 O O . GLY A 1 504 ? -21.451 9.951 26.615 1.00 95.44 504 GLY A O 1
ATOM 3569 N N . ALA A 1 505 ? -22.631 11.061 25.056 1.00 96.62 505 ALA A N 1
ATOM 3570 C CA . ALA A 1 505 ? -23.800 10.195 25.122 1.00 96.62 505 ALA A CA 1
ATOM 3571 C C . ALA A 1 505 ? -23.488 8.815 24.524 1.00 96.62 505 ALA A C 1
ATOM 3573 O O . ALA A 1 505 ? -22.895 8.711 23.455 1.00 96.62 505 ALA A O 1
ATOM 3574 N N . LEU A 1 506 ? -23.913 7.753 25.205 1.00 97.88 506 LEU A N 1
ATOM 3575 C CA . LEU A 1 506 ? -23.776 6.373 24.749 1.00 97.88 506 LEU A CA 1
ATOM 3576 C C . LEU A 1 506 ? -25.167 5.786 24.479 1.00 97.88 506 LEU A C 1
ATOM 3578 O O . LEU A 1 506 ? -25.946 5.536 25.402 1.00 97.88 506 LEU A O 1
ATOM 3582 N N . GLY A 1 507 ? -25.488 5.592 23.203 1.00 97.25 507 GLY A N 1
ATOM 3583 C CA . GLY A 1 507 ? -26.704 4.955 22.717 1.00 97.25 507 GLY A CA 1
ATOM 3584 C C . GLY A 1 507 ? -26.454 3.506 22.308 1.00 97.25 507 GLY A C 1
ATOM 3585 O O . GLY A 1 507 ? -25.599 3.223 21.473 1.00 97.25 507 GLY A O 1
ATOM 3586 N N . LEU A 1 508 ? -27.233 2.586 22.874 1.00 97.62 508 LEU A N 1
ATOM 3587 C CA . LEU A 1 508 ? -27.169 1.157 22.577 1.00 97.62 508 LEU A CA 1
ATOM 3588 C C . LEU A 1 508 ? -28.530 0.663 22.090 1.00 97.62 508 LEU A C 1
ATOM 3590 O O . LEU A 1 508 ? -29.512 0.695 22.829 1.00 97.62 508 LEU A O 1
ATOM 3594 N N . ASP A 1 509 ? -28.594 0.196 20.850 1.00 97.50 509 ASP A N 1
ATOM 3595 C CA . ASP A 1 509 ? -29.771 -0.433 20.256 1.00 97.50 509 ASP A CA 1
ATOM 3596 C C . ASP A 1 509 ? -29.507 -1.922 20.020 1.00 97.50 509 ASP A C 1
ATOM 3598 O O . ASP A 1 509 ? -28.753 -2.287 19.117 1.00 97.50 509 ASP A O 1
ATOM 3602 N N . LEU A 1 510 ? -30.114 -2.773 20.853 1.00 96.25 510 LEU A N 1
ATOM 3603 C CA . LEU A 1 510 ? -29.865 -4.217 20.882 1.00 96.25 510 LEU A CA 1
ATOM 3604 C C . LEU A 1 510 ? -30.844 -5.016 20.006 1.00 96.25 510 LEU A C 1
ATOM 3606 O O . LEU A 1 510 ? -30.788 -6.244 19.990 1.00 96.25 510 LEU A O 1
ATOM 3610 N N . GLN A 1 511 ? -31.749 -4.355 19.271 1.00 96.00 511 GLN A N 1
ATOM 3611 C CA . GLN A 1 511 ? -32.682 -4.994 18.326 1.00 96.00 511 GLN A CA 1
ATOM 3612 C C . GLN A 1 511 ? -33.463 -6.214 18.875 1.00 96.00 511 GLN A C 1
ATOM 3614 O O . GLN A 1 511 ? -33.820 -7.124 18.126 1.00 96.00 511 GLN A O 1
ATOM 3619 N N . GLY A 1 512 ? -33.744 -6.238 20.174 1.00 91.31 512 GLY A N 1
ATOM 3620 C CA . GLY A 1 512 ? -34.445 -7.305 20.890 1.00 91.31 512 GLY A CA 1
ATOM 3621 C C . GLY A 1 512 ? -33.541 -8.393 21.476 1.00 91.31 512 GLY A C 1
ATOM 3622 O O . GLY A 1 512 ? -34.072 -9.350 22.031 1.00 91.31 512 GLY A O 1
ATOM 3623 N N . GLY A 1 513 ? -32.218 -8.284 21.345 1.00 91.44 513 GLY A N 1
ATOM 3624 C CA . GLY A 1 513 ? -31.269 -9.272 21.853 1.00 91.44 513 GLY A CA 1
ATOM 3625 C C . GLY A 1 513 ? -30.464 -8.811 23.070 1.00 91.44 513 GLY A C 1
ATOM 3626 O O . GLY A 1 513 ? -30.818 -7.848 23.751 1.00 91.44 513 GLY A O 1
ATOM 3627 N N . ASP A 1 514 ? -29.415 -9.563 23.389 1.00 90.62 514 ASP A N 1
ATOM 3628 C CA . ASP A 1 514 ? -28.861 -9.624 24.744 1.00 90.62 514 ASP A CA 1
ATOM 3629 C C . ASP A 1 514 ? -27.599 -8.778 24.941 1.00 90.62 514 ASP A C 1
ATOM 3631 O O . ASP A 1 514 ? -26.774 -8.611 24.035 1.00 90.62 514 ASP A O 1
ATOM 3635 N N . LEU A 1 515 ? -27.431 -8.300 26.174 1.00 95.56 515 LEU A N 1
ATOM 3636 C CA . LEU A 1 515 ? -26.215 -7.678 26.683 1.00 95.56 515 LEU A CA 1
ATOM 3637 C C . LEU A 1 515 ? -25.598 -8.563 27.773 1.00 95.56 515 LEU A C 1
ATOM 3639 O O . LEU A 1 515 ? -26.175 -8.727 28.846 1.00 95.56 515 LEU A O 1
ATOM 3643 N N . ASP A 1 516 ? -24.394 -9.070 27.530 1.00 95.56 516 ASP A N 1
ATOM 3644 C CA . ASP A 1 516 ? -23.566 -9.737 28.538 1.00 95.56 516 ASP A CA 1
ATOM 3645 C C . ASP A 1 516 ? -22.412 -8.814 28.942 1.00 95.56 516 ASP A C 1
ATOM 3647 O O . ASP A 1 516 ? -21.402 -8.721 28.252 1.00 95.56 516 ASP A O 1
ATOM 3651 N N . ASN A 1 517 ? -22.570 -8.128 30.067 1.00 95.31 517 ASN A N 1
ATOM 3652 C CA . ASN A 1 517 ? -21.560 -7.302 30.722 1.00 95.31 517 ASN A CA 1
ATOM 3653 C C . ASN A 1 517 ? -21.005 -7.985 31.985 1.00 95.31 517 ASN A C 1
ATOM 3655 O O . ASN A 1 517 ? -20.614 -7.318 32.944 1.00 95.31 517 ASN A O 1
ATOM 3659 N N . SER A 1 518 ? -20.995 -9.321 32.046 1.00 89.69 518 SER A N 1
ATOM 3660 C CA . SER A 1 518 ? -20.471 -10.021 33.221 1.00 89.69 518 SER A CA 1
ATOM 3661 C C . SER A 1 518 ? -18.968 -9.767 33.400 1.00 89.69 518 SER A C 1
ATOM 3663 O O . SER A 1 518 ? -18.172 -9.891 32.472 1.00 89.69 518 SER A O 1
ATOM 3665 N N . GLN A 1 519 ? -18.567 -9.345 34.602 1.00 93.25 519 GLN A N 1
ATOM 3666 C CA . GLN A 1 519 ? -17.214 -8.843 34.910 1.00 93.25 519 GLN A CA 1
ATOM 3667 C C . GLN A 1 519 ? -16.737 -7.660 34.039 1.00 93.25 519 GLN A C 1
ATOM 3669 O O . GLN A 1 519 ? -15.571 -7.286 34.121 1.00 93.25 519 GLN A O 1
ATOM 3674 N N . GLY A 1 520 ? -17.604 -7.088 33.200 1.00 92.38 520 GLY A N 1
ATOM 3675 C CA . GLY A 1 520 ? -17.283 -6.022 32.253 1.00 92.38 520 GLY A CA 1
ATOM 3676 C C . GLY A 1 520 ? -17.544 -4.621 32.795 1.00 92.38 520 GLY A C 1
ATOM 3677 O O . GLY A 1 520 ? -18.069 -4.440 33.896 1.00 92.38 520 GLY A O 1
ATOM 3678 N N . GLY A 1 521 ? -17.193 -3.612 32.002 1.00 94.81 521 GLY A N 1
ATOM 3679 C CA . GLY A 1 521 ? -17.482 -2.211 32.291 1.00 94.81 521 GLY A CA 1
ATOM 3680 C C . GLY A 1 521 ? -18.163 -1.519 31.119 1.00 94.81 521 GLY A C 1
ATOM 3681 O O . GLY A 1 521 ? -17.567 -1.365 30.059 1.00 94.81 521 GLY A O 1
ATOM 3682 N N . LEU A 1 522 ? -19.373 -1.017 31.338 1.00 97.44 522 LEU A N 1
ATOM 3683 C CA . LEU A 1 522 ? -20.106 -0.162 30.415 1.00 97.44 522 LEU A CA 1
ATOM 3684 C C . LEU A 1 522 ? -20.310 1.197 31.090 1.00 97.44 522 LEU A C 1
ATOM 3686 O O . LEU A 1 522 ? -21.168 1.351 31.959 1.00 97.44 522 LEU A O 1
ATOM 3690 N N . LEU A 1 523 ? -19.500 2.184 30.715 1.00 95.56 523 LEU A N 1
ATOM 3691 C CA . LEU A 1 523 ? -19.443 3.470 31.406 1.00 95.56 523 LEU A CA 1
ATOM 3692 C C . LEU A 1 523 ? -19.666 4.620 30.428 1.00 95.56 523 LEU A C 1
ATOM 3694 O O . LEU A 1 523 ? -19.025 4.692 29.379 1.00 95.56 523 LEU A O 1
ATOM 3698 N N . SER A 1 524 ? -20.533 5.557 30.807 1.00 96.12 524 SER A N 1
ATOM 3699 C CA . SER A 1 524 ? -20.738 6.810 30.082 1.00 96.12 524 SER A CA 1
ATOM 3700 C C . SER A 1 524 ? -20.531 8.023 30.996 1.00 96.12 524 SER A C 1
ATOM 3702 O O . SER A 1 524 ? -21.096 8.094 32.085 1.00 96.12 524 SER A O 1
ATOM 3704 N N . ALA A 1 525 ? -19.743 9.016 30.584 1.00 94.00 525 ALA A N 1
ATOM 3705 C CA . ALA A 1 525 ? -19.751 10.318 31.257 1.00 94.00 525 ALA A CA 1
ATOM 3706 C C . ALA A 1 525 ? -20.960 11.171 30.821 1.00 94.00 525 ALA A C 1
ATOM 3708 O O . ALA A 1 525 ? -21.428 12.011 31.586 1.00 94.00 525 ALA A O 1
ATOM 3709 N N . GLY A 1 526 ? -21.514 10.917 29.632 1.00 93.75 526 GLY A N 1
ATOM 3710 C CA . GLY A 1 526 ? -22.769 11.499 29.167 1.00 93.75 526 GLY A CA 1
ATOM 3711 C C . GLY A 1 526 ? -24.002 10.676 29.546 1.00 93.75 526 GLY A C 1
ATOM 3712 O O . GLY A 1 526 ? -24.008 9.911 30.513 1.00 93.75 526 GLY A O 1
ATOM 3713 N N . THR A 1 527 ? -25.086 10.857 28.785 1.00 93.69 527 THR A N 1
ATOM 3714 C CA . THR A 1 527 ? -26.314 10.060 28.943 1.00 93.69 527 THR A CA 1
ATOM 3715 C C . THR A 1 527 ? -26.111 8.647 28.404 1.00 93.69 527 THR A C 1
ATOM 3717 O O . THR A 1 527 ? -25.713 8.492 27.253 1.00 93.69 527 THR A O 1
ATOM 3720 N N . LEU A 1 528 ? -26.496 7.629 29.170 1.00 95.25 528 LEU A N 1
ATOM 3721 C CA . LEU A 1 528 ? -26.564 6.243 28.712 1.00 95.25 528 LEU A CA 1
ATOM 3722 C C . LEU A 1 528 ? -28.009 5.870 28.359 1.00 95.25 528 LEU A C 1
ATOM 3724 O O . LEU A 1 528 ? -28.908 6.003 29.193 1.00 95.25 528 LEU A O 1
ATOM 3728 N N . ARG A 1 529 ? -28.243 5.408 27.125 1.00 94.19 529 ARG A N 1
ATOM 3729 C CA . ARG A 1 529 ? -29.572 5.023 26.620 1.00 94.19 529 ARG A CA 1
ATOM 3730 C C . ARG A 1 529 ? -29.549 3.621 26.044 1.00 94.19 529 ARG A C 1
ATOM 3732 O O . ARG A 1 529 ? -28.699 3.305 25.217 1.00 94.19 529 ARG A O 1
ATOM 3739 N N . PHE A 1 530 ? -30.563 2.839 26.387 1.00 93.06 530 PHE A N 1
ATOM 3740 C CA . PHE A 1 530 ? -30.790 1.528 25.793 1.00 93.06 530 PHE A CA 1
ATOM 3741 C C . PHE A 1 530 ? -32.090 1.490 24.989 1.00 93.06 530 PHE A C 1
ATOM 3743 O O . PHE A 1 530 ? -33.112 2.036 25.409 1.00 93.06 530 PHE A O 1
ATOM 3750 N N . LYS A 1 531 ? -32.071 0.802 23.848 1.00 93.31 531 LYS A N 1
ATOM 3751 C CA . LYS A 1 531 ? -33.231 0.524 22.998 1.00 93.31 531 LYS A CA 1
ATOM 3752 C C . LYS A 1 531 ? -33.304 -0.968 22.710 1.00 93.31 531 LYS A C 1
ATOM 3754 O O . LYS A 1 531 ? -32.281 -1.609 22.496 1.00 93.31 531 LYS A O 1
ATOM 3759 N N . GLN A 1 532 ? -34.532 -1.487 22.691 1.00 90.69 532 GLN A N 1
ATOM 3760 C CA . GLN A 1 532 ? -34.831 -2.867 22.298 1.00 90.69 532 GLN A CA 1
ATOM 3761 C C . GLN A 1 532 ? -33.929 -3.890 23.022 1.00 90.69 532 GLN A C 1
ATOM 3763 O O . GLN A 1 532 ? -33.347 -4.759 22.392 1.00 90.69 532 GLN A O 1
ATOM 3768 N N . LEU A 1 533 ? -33.768 -3.763 24.343 1.00 87.31 533 LEU A N 1
ATOM 3769 C CA . LEU A 1 533 ? -33.025 -4.745 25.137 1.00 87.31 533 LEU A CA 1
ATOM 3770 C C . LEU A 1 533 ? -33.824 -6.045 25.284 1.00 87.31 533 LEU A C 1
ATOM 3772 O O . LEU A 1 533 ? -35.007 -6.001 25.624 1.00 87.31 533 LEU A O 1
ATOM 3776 N N . GLY A 1 534 ? -33.154 -7.173 25.064 1.00 86.75 534 GLY A N 1
ATOM 3777 C CA . GLY A 1 534 ? -33.573 -8.507 25.480 1.00 86.75 534 GLY A CA 1
ATOM 3778 C C . GLY A 1 534 ? -33.177 -8.751 26.937 1.00 86.75 534 GLY A C 1
ATOM 3779 O O . GLY A 1 534 ? -33.726 -8.128 27.848 1.00 86.75 534 GLY A O 1
ATOM 3780 N N . THR A 1 535 ? -32.217 -9.645 27.176 1.00 83.94 535 THR A N 1
ATOM 3781 C CA . THR A 1 535 ? -31.679 -9.902 28.521 1.00 83.94 535 THR A CA 1
ATOM 3782 C C . THR A 1 535 ? -30.421 -9.084 28.815 1.00 83.94 535 THR A C 1
ATOM 3784 O O . THR A 1 535 ? -29.707 -8.650 27.911 1.00 83.94 535 THR A O 1
ATOM 3787 N N . VAL A 1 536 ? -30.160 -8.856 30.104 1.00 90.00 536 VAL A N 1
ATOM 3788 C CA . VAL A 1 536 ? -28.949 -8.185 30.588 1.00 90.00 536 VAL A CA 1
ATOM 3789 C C . VAL A 1 536 ? -28.311 -9.046 31.673 1.00 90.00 536 VAL A C 1
ATOM 3791 O O . VAL A 1 536 ? -28.911 -9.247 32.730 1.00 90.00 536 VAL A O 1
ATOM 3794 N N . ASP A 1 537 ? -27.090 -9.523 31.438 1.00 83.25 537 ASP A N 1
ATOM 3795 C CA . ASP A 1 537 ? -26.224 -10.092 32.472 1.00 83.25 537 ASP A CA 1
ATOM 3796 C C . ASP A 1 537 ? -25.181 -9.049 32.871 1.00 83.25 537 ASP A C 1
ATOM 3798 O O . ASP A 1 537 ? -24.335 -8.666 32.074 1.00 83.25 537 ASP A O 1
ATOM 3802 N N . ASN A 1 538 ? -25.240 -8.577 34.113 1.00 89.19 538 ASN A N 1
ATOM 3803 C CA . ASN A 1 538 ? -24.252 -7.653 34.673 1.00 89.19 538 ASN A CA 1
ATOM 3804 C C . ASN A 1 538 ? -23.575 -8.236 35.927 1.00 89.19 538 ASN A C 1
ATOM 3806 O O . ASN A 1 538 ? -23.180 -7.513 36.844 1.00 89.19 538 ASN A O 1
ATOM 3810 N N . ARG A 1 539 ? -23.491 -9.567 36.043 1.00 83.75 539 ARG A N 1
ATOM 3811 C CA . ARG A 1 539 ? -22.898 -10.211 37.223 1.00 83.75 539 ARG A CA 1
ATOM 3812 C C . ARG A 1 539 ? -21.417 -9.861 37.337 1.00 83.75 539 ARG A C 1
ATOM 3814 O O . ARG A 1 539 ? -20.615 -10.200 36.473 1.00 83.75 539 ARG A O 1
ATOM 3821 N N . GLY A 1 540 ? -21.055 -9.191 38.429 1.00 83.19 540 GLY A N 1
ATOM 3822 C CA . GLY A 1 540 ? -19.684 -8.737 38.678 1.00 83.19 540 GLY A CA 1
ATOM 3823 C C . GLY A 1 540 ? -19.203 -7.619 37.748 1.00 83.19 540 GLY A C 1
ATOM 3824 O O . GLY A 1 540 ? -18.029 -7.280 37.820 1.00 83.19 540 GLY A O 1
ATOM 3825 N N . GLY A 1 541 ? -20.075 -7.079 36.889 1.00 87.69 541 GLY A N 1
ATOM 3826 C CA . GLY A 1 541 ? -19.772 -5.960 36.001 1.00 87.69 541 GLY A CA 1
ATOM 3827 C C . GLY A 1 541 ? -20.375 -4.641 36.479 1.00 87.69 541 GLY A C 1
ATOM 3828 O O . GLY A 1 541 ? -21.143 -4.587 37.445 1.00 87.69 541 GLY A O 1
ATOM 3829 N N . GLU A 1 542 ? -20.048 -3.566 35.774 1.00 92.00 542 GLU A N 1
ATOM 3830 C CA . GLU A 1 542 ? -20.537 -2.215 36.036 1.00 92.00 542 GLU A CA 1
ATOM 3831 C C . GLU A 1 542 ? -21.254 -1.650 34.808 1.00 92.00 542 GLU A C 1
ATOM 3833 O O . GLU A 1 542 ? -20.710 -1.674 33.706 1.00 92.00 542 GLU A O 1
ATOM 3838 N N . ILE A 1 543 ? -22.454 -1.099 35.013 1.00 94.00 543 ILE A N 1
ATOM 3839 C CA . ILE A 1 543 ? -23.150 -0.248 34.043 1.00 94.00 543 ILE A CA 1
ATOM 3840 C C . ILE A 1 543 ? -23.413 1.092 34.735 1.00 94.00 543 ILE A C 1
ATOM 3842 O O . ILE A 1 543 ? -24.171 1.131 35.707 1.00 94.00 543 ILE A O 1
ATOM 3846 N N . SER A 1 544 ? -22.799 2.180 34.270 1.00 90.25 544 SER A N 1
ATOM 3847 C CA . SER A 1 544 ? -22.896 3.487 34.934 1.00 90.25 544 SER A CA 1
ATOM 3848 C C . SER A 1 544 ? -22.943 4.675 33.964 1.00 90.25 544 SER A C 1
ATOM 3850 O O . SER A 1 544 ? -22.470 4.617 32.828 1.00 90.25 544 SER A O 1
ATOM 3852 N N . SER A 1 545 ? -23.567 5.769 34.418 1.00 93.88 545 SER A N 1
ATOM 3853 C CA . SER A 1 545 ? -23.618 7.061 33.724 1.00 93.88 545 SER A CA 1
ATOM 3854 C C . SER A 1 545 ? -23.444 8.216 34.715 1.00 93.88 545 SER A C 1
ATOM 3856 O O . SER A 1 545 ? -23.980 8.143 35.821 1.00 93.88 545 SER A O 1
ATOM 3858 N N . GLN A 1 546 ? -22.729 9.284 34.333 1.00 90.69 546 GLN A N 1
ATOM 3859 C CA . GLN A 1 546 ? -22.562 10.480 35.180 1.00 90.69 546 GLN A CA 1
ATOM 3860 C C . GLN A 1 546 ? -23.665 11.538 35.001 1.00 90.69 546 GLN A C 1
ATOM 3862 O O . GLN A 1 546 ? -23.875 12.338 35.910 1.00 90.69 546 GLN A O 1
ATOM 3867 N N . GLN A 1 547 ? -24.360 11.574 33.856 1.00 86.50 547 GLN A N 1
ATOM 3868 C CA . GLN A 1 547 ? -25.388 12.590 33.578 1.00 86.50 547 GLN A CA 1
ATOM 3869 C C . GLN A 1 547 ? -26.816 12.053 33.675 1.00 86.50 547 GLN A C 1
ATOM 3871 O O . GLN A 1 547 ? -27.677 12.705 34.260 1.00 86.50 547 GLN A O 1
ATOM 3876 N N . SER A 1 548 ? -27.102 10.903 33.061 1.00 76.00 548 SER A N 1
ATOM 3877 C CA . SER A 1 548 ? -28.451 10.338 33.039 1.00 76.00 548 SER A CA 1
ATOM 3878 C C . SER A 1 548 ? -28.433 8.902 32.523 1.00 76.00 548 SER A C 1
ATOM 3880 O O . SER A 1 548 ? -27.841 8.604 31.487 1.00 76.00 548 SER A O 1
ATOM 3882 N N . PHE A 1 549 ? -29.122 8.015 33.233 1.00 78.00 549 PHE A N 1
ATOM 3883 C CA . PHE A 1 549 ? -29.325 6.627 32.843 1.00 78.00 549 PHE A CA 1
ATOM 3884 C C . PHE A 1 549 ? -30.784 6.436 32.419 1.00 78.00 549 PHE A C 1
ATOM 3886 O O . PHE A 1 549 ? -31.679 6.393 33.262 1.00 78.00 549 PHE A O 1
ATOM 3893 N N . ALA A 1 550 ? -31.034 6.342 31.113 1.00 71.88 550 ALA A N 1
ATOM 3894 C CA . ALA A 1 550 ? -32.369 6.145 30.560 1.00 71.88 550 ALA A CA 1
ATOM 3895 C C . ALA A 1 550 ? -32.550 4.680 30.146 1.00 71.88 550 ALA A C 1
ATOM 3897 O O . ALA A 1 550 ? -32.283 4.283 29.007 1.00 71.88 550 ALA A O 1
ATOM 3898 N N . LEU A 1 551 ? -33.020 3.872 31.092 1.00 67.19 551 LEU A N 1
ATOM 3899 C CA . LEU A 1 551 ? -33.652 2.592 30.792 1.00 67.19 551 LEU A CA 1
ATOM 3900 C C . LEU A 1 551 ? -35.112 2.880 30.412 1.00 67.19 551 LEU A C 1
ATOM 3902 O O . LEU A 1 551 ? -35.690 3.833 30.924 1.00 67.19 551 LEU A O 1
ATOM 3906 N N . GLY A 1 552 ? -35.758 2.057 29.583 1.00 61.91 552 GLY A N 1
ATOM 3907 C CA . GLY A 1 552 ? -37.211 2.144 29.328 1.00 61.91 552 GLY A CA 1
ATOM 3908 C C . GLY A 1 552 ? -38.099 1.886 30.564 1.00 61.91 552 GLY A C 1
ATOM 3909 O O . GLY A 1 552 ? -39.256 1.504 30.423 1.00 61.91 552 GLY A O 1
ATOM 3910 N N . ALA A 1 553 ? -37.550 2.046 31.769 1.00 60.00 553 ALA A N 1
ATOM 3911 C CA . ALA A 1 553 ? -38.196 1.966 33.062 1.00 60.00 553 ALA A CA 1
ATOM 3912 C C . ALA A 1 553 ? -38.499 3.383 33.574 1.00 60.00 553 ALA A C 1
ATOM 3914 O O . ALA A 1 553 ? -37.674 4.289 33.469 1.00 60.00 553 ALA A O 1
ATOM 3915 N N . ARG A 1 554 ? -39.677 3.576 34.170 1.00 59.50 554 ARG A N 1
ATOM 3916 C CA . ARG A 1 554 ? -40.025 4.824 34.858 1.00 59.50 554 ARG A CA 1
ATOM 3917 C C . ARG A 1 554 ? -39.445 4.787 36.271 1.00 59.50 554 ARG A C 1
ATOM 3919 O O . ARG A 1 554 ? -39.936 4.029 37.104 1.00 59.50 554 ARG A O 1
ATOM 3926 N N . LEU A 1 555 ? -38.418 5.594 36.529 1.00 62.66 555 LEU A N 1
ATOM 3927 C CA . LEU A 1 555 ? -37.930 5.837 37.884 1.00 62.66 555 LEU A CA 1
ATOM 3928 C C . LEU A 1 555 ? -38.897 6.789 38.597 1.00 62.66 555 LEU A C 1
ATOM 3930 O O . LEU A 1 555 ? -39.241 7.836 38.057 1.00 62.66 555 LEU A O 1
ATOM 3934 N N . LEU A 1 556 ? -39.339 6.404 39.791 1.00 70.25 556 LEU A N 1
ATOM 3935 C CA . LEU A 1 556 ? -40.049 7.284 40.717 1.00 70.25 556 LEU A CA 1
ATOM 3936 C C . LEU A 1 556 ? -39.050 7.690 41.794 1.00 70.25 556 LEU A C 1
ATOM 3938 O O . LEU A 1 556 ? -38.845 6.964 42.767 1.00 70.25 556 LEU A O 1
ATOM 3942 N N . ASP A 1 557 ? -38.349 8.792 41.551 1.00 71.50 557 ASP A N 1
ATOM 3943 C CA . ASP A 1 557 ? -37.401 9.371 42.493 1.00 71.50 557 ASP A CA 1
ATOM 3944 C C . ASP A 1 557 ? -38.127 10.168 43.588 1.00 71.50 557 ASP A C 1
ATOM 3946 O O . ASP A 1 557 ? -39.341 10.376 43.541 1.00 71.50 557 ASP A O 1
ATOM 3950 N N . ASN A 1 558 ? -37.388 10.530 44.643 1.00 75.75 558 ASN A N 1
ATOM 3951 C CA . ASN A 1 558 ? -37.913 11.232 45.823 1.00 75.75 558 ASN A CA 1
ATOM 3952 C C . ASN A 1 558 ? -39.163 10.588 46.449 1.00 75.75 558 ASN A C 1
ATOM 3954 O O . ASN A 1 558 ? -39.942 11.257 47.110 1.00 75.75 558 ASN A O 1
ATOM 3958 N N . SER A 1 559 ? -39.346 9.282 46.264 1.00 83.88 559 SER A N 1
ATOM 3959 C CA . SER A 1 559 ? -40.535 8.558 46.698 1.00 83.88 559 SER A CA 1
ATOM 3960 C C . SER A 1 559 ? -40.162 7.425 47.651 1.00 83.88 559 SER A C 1
ATOM 3962 O O . SER A 1 559 ? -39.185 6.709 47.427 1.00 83.88 559 SER A O 1
ATOM 3964 N N . VAL A 1 560 ? -40.952 7.223 48.704 1.00 90.50 560 VAL A N 1
ATOM 3965 C CA . VAL A 1 560 ? -40.783 6.134 49.675 1.00 90.50 560 VAL A CA 1
ATOM 3966 C C . VAL A 1 560 ? -41.932 5.147 49.533 1.00 90.50 560 VAL A C 1
ATOM 3968 O O . VAL A 1 560 ? -43.087 5.503 49.755 1.00 90.50 560 VAL A O 1
ATOM 3971 N N . VAL A 1 561 ? -41.626 3.891 49.196 1.00 93.00 561 VAL A N 1
ATOM 3972 C CA . VAL A 1 561 ? -42.622 2.811 49.242 1.00 93.00 561 VAL A CA 1
ATOM 3973 C C . VAL A 1 561 ? -42.958 2.537 50.703 1.00 93.00 561 VAL A C 1
ATOM 3975 O O . VAL A 1 561 ? -42.096 2.100 51.465 1.00 93.00 561 VAL A O 1
ATOM 3978 N N . PHE A 1 562 ? -44.205 2.773 51.097 1.00 93.12 562 PHE A N 1
ATOM 3979 C CA . PHE A 1 562 ? -44.644 2.589 52.482 1.00 93.12 562 PHE A CA 1
ATOM 3980 C C . PHE A 1 562 ? -45.615 1.418 52.649 1.00 93.12 562 PHE A C 1
ATOM 3982 O O . PHE A 1 562 ? -45.819 0.957 53.770 1.00 93.12 562 PHE A O 1
ATOM 3989 N N . LYS A 1 563 ? -46.207 0.914 51.559 1.00 94.38 563 LYS A N 1
ATOM 3990 C CA . LYS A 1 563 ? -47.117 -0.234 51.601 1.00 94.38 563 LYS A CA 1
ATOM 3991 C C . LYS A 1 563 ? -47.104 -1.017 50.289 1.00 94.38 563 LYS A C 1
ATOM 3993 O O . LYS A 1 563 ? -47.021 -0.443 49.209 1.00 94.38 563 LYS A O 1
ATOM 3998 N N . LEU A 1 564 ? -47.212 -2.335 50.391 1.00 95.12 564 LEU A N 1
ATOM 3999 C CA . LEU A 1 564 ? -47.455 -3.254 49.282 1.00 95.12 564 LEU A CA 1
ATOM 4000 C C . LEU A 1 564 ? -48.890 -3.773 49.382 1.00 95.12 564 LEU A C 1
ATOM 4002 O O . LEU A 1 564 ? -49.322 -4.231 50.440 1.00 95.12 564 LEU A O 1
ATOM 4006 N N . GLU A 1 565 ? -49.637 -3.693 48.290 1.00 94.31 565 GLU A N 1
ATOM 4007 C CA . GLU A 1 565 ? -51.002 -4.205 48.217 1.00 94.31 565 GLU A CA 1
ATOM 4008 C C . GLU A 1 565 ? -51.012 -5.673 47.803 1.00 94.31 565 GLU A C 1
ATOM 4010 O O . GLU A 1 565 ? -50.344 -6.069 46.846 1.00 94.31 565 GLU A O 1
ATOM 4015 N N . LYS A 1 566 ? -51.818 -6.468 48.507 1.00 91.00 566 LYS A N 1
ATOM 4016 C CA . LYS A 1 566 ? -52.079 -7.874 48.195 1.00 91.00 566 LYS A CA 1
ATOM 4017 C C . LYS A 1 566 ? -53.355 -7.979 47.362 1.00 91.00 566 LYS A C 1
ATOM 4019 O O . LYS A 1 566 ? -54.375 -7.425 47.760 1.00 91.00 566 LYS A O 1
ATOM 4024 N N . GLY A 1 567 ? -53.295 -8.695 46.245 1.00 86.19 567 GLY A N 1
ATOM 4025 C CA . GLY A 1 567 ? -54.467 -9.102 45.473 1.00 86.19 567 GLY A CA 1
ATOM 4026 C C . GLY A 1 567 ? -55.031 -10.447 45.928 1.00 86.19 567 GLY A C 1
ATOM 4027 O O . GLY A 1 567 ? -54.534 -11.072 46.874 1.00 86.19 567 GLY A O 1
ATOM 4028 N N . ASP A 1 568 ? -56.045 -10.921 45.207 1.00 81.50 568 ASP A N 1
ATOM 4029 C CA . ASP A 1 568 ? -56.672 -12.221 45.445 1.00 81.50 568 ASP A CA 1
ATOM 4030 C C . ASP A 1 568 ? -55.639 -13.357 45.329 1.00 81.50 568 ASP A C 1
ATOM 4032 O O . ASP A 1 568 ? -54.866 -13.440 44.377 1.00 81.50 568 ASP A O 1
ATOM 4036 N N . GLY A 1 569 ? -55.567 -14.233 46.334 1.00 77.75 569 GLY A N 1
ATOM 4037 C CA . GLY A 1 569 ? -54.551 -15.295 46.389 1.00 77.75 569 GLY A CA 1
ATOM 4038 C C . GLY A 1 569 ? -53.183 -14.870 46.946 1.00 77.75 569 GLY A C 1
ATOM 4039 O O . GLY A 1 569 ? -52.250 -15.669 46.927 1.00 77.75 569 GLY A O 1
ATOM 4040 N N . GLY A 1 570 ? -53.045 -13.647 47.478 1.00 80.75 570 GLY A N 1
ATOM 4041 C CA . GLY A 1 570 ? -51.897 -13.241 48.303 1.00 80.75 570 GLY A CA 1
ATOM 4042 C C . GLY A 1 570 ? -50.652 -12.769 47.543 1.00 80.75 570 GLY A C 1
ATOM 4043 O O . GLY A 1 570 ? -49.615 -12.544 48.168 1.00 80.75 570 GLY A O 1
ATOM 4044 N N . HIS A 1 571 ? -50.741 -12.593 46.222 1.00 87.75 571 HIS A N 1
ATOM 4045 C CA . HIS A 1 571 ? -49.681 -11.991 45.412 1.00 87.75 571 HIS A CA 1
ATOM 4046 C C . HIS A 1 571 ? -49.711 -10.459 45.513 1.00 87.75 571 HIS A C 1
ATOM 4048 O O . HIS A 1 571 ? -50.759 -9.862 45.752 1.00 87.75 571 HIS A O 1
ATOM 4054 N N . ILE A 1 572 ? -48.556 -9.815 45.342 1.00 93.62 572 ILE A N 1
ATOM 4055 C CA . ILE A 1 572 ? -48.469 -8.350 45.335 1.00 93.62 572 ILE A CA 1
ATOM 4056 C C . ILE A 1 572 ? -49.046 -7.843 44.007 1.00 93.62 572 ILE A C 1
ATOM 4058 O O . ILE A 1 572 ? -48.652 -8.341 42.954 1.00 93.62 572 ILE A O 1
ATOM 4062 N N . VAL A 1 573 ? -49.955 -6.866 44.059 1.00 95.00 573 VAL A N 1
ATOM 4063 C CA . VAL A 1 573 ? -50.586 -6.253 42.868 1.00 95.00 573 VAL A CA 1
ATOM 4064 C C . VAL A 1 573 ? -50.202 -4.792 42.669 1.00 95.00 573 VAL A C 1
ATOM 4066 O O . VAL A 1 573 ? -50.231 -4.296 41.542 1.00 95.00 573 VAL A O 1
ATOM 4069 N N . ALA A 1 574 ? -49.806 -4.104 43.742 1.00 95.88 574 ALA A N 1
ATOM 4070 C CA . ALA A 1 574 ? -49.343 -2.726 43.676 1.00 95.88 574 ALA A CA 1
ATOM 4071 C C . ALA A 1 574 ? -48.368 -2.376 44.807 1.00 95.88 574 ALA A C 1
ATOM 4073 O O . ALA A 1 574 ? -48.355 -3.006 45.866 1.00 95.88 574 ALA A O 1
ATOM 4074 N N . ALA A 1 575 ? -47.583 -1.326 44.586 1.00 95.06 575 ALA A N 1
ATOM 4075 C CA . ALA A 1 575 ? -46.807 -0.626 45.600 1.00 95.06 575 ALA A CA 1
ATOM 4076 C C . ALA A 1 575 ? -47.356 0.798 45.767 1.00 95.06 575 ALA A C 1
ATOM 4078 O O . ALA A 1 575 ? -47.637 1.481 44.783 1.00 95.06 575 ALA A O 1
ATOM 4079 N N . LEU A 1 576 ? -47.511 1.236 47.012 1.00 95.38 576 LEU A N 1
ATOM 4080 C CA . LEU A 1 576 ? -47.930 2.582 47.384 1.00 95.38 576 LEU A CA 1
ATOM 4081 C C . LEU A 1 576 ? -46.707 3.368 47.850 1.00 95.38 576 LEU A C 1
ATOM 4083 O O . LEU A 1 576 ? -45.976 2.935 48.750 1.00 95.38 576 LEU A O 1
ATOM 4087 N N . CYS A 1 577 ? -46.503 4.521 47.231 1.00 92.88 577 CYS A N 1
ATOM 4088 C CA . CYS A 1 577 ? -45.364 5.400 47.445 1.00 92.88 577 CYS A CA 1
ATOM 4089 C C . CYS A 1 577 ? -45.827 6.746 48.008 1.00 92.88 577 CYS A C 1
ATOM 4091 O O . CYS A 1 577 ? -46.897 7.201 47.623 1.00 92.88 577 CYS A O 1
ATOM 4093 N N . LYS A 1 578 ? -45.017 7.394 48.850 1.00 93.50 578 LYS A N 1
ATOM 4094 C CA . LYS A 1 578 ? -45.182 8.797 49.269 1.00 93.50 578 LYS A CA 1
ATOM 4095 C C . LYS A 1 578 ? -44.039 9.660 48.762 1.00 93.50 578 LYS A C 1
ATOM 4097 O O . LYS A 1 578 ? -42.892 9.229 48.871 1.00 93.50 578 LYS A O 1
ATOM 4102 N N . ASP A 1 579 ? -44.336 10.852 48.264 1.00 87.44 579 ASP A N 1
ATOM 4103 C CA . ASP A 1 579 ? -43.332 11.881 47.960 1.00 87.44 579 ASP A CA 1
ATOM 4104 C C . ASP A 1 579 ? -42.925 12.676 49.232 1.00 87.44 579 ASP A C 1
ATOM 4106 O O . ASP A 1 579 ? -43.447 12.397 50.320 1.00 87.44 579 ASP A O 1
ATOM 4110 N N . PRO A 1 580 ? -41.995 13.654 49.165 1.00 85.19 580 PRO A N 1
ATOM 4111 C CA . PRO A 1 580 ? -41.567 14.422 50.338 1.00 85.19 580 PRO A CA 1
ATOM 4112 C C . PRO A 1 580 ? -42.652 15.341 50.918 1.00 85.19 580 PRO A C 1
ATOM 4114 O O . PRO A 1 580 ? -42.514 15.798 52.053 1.00 85.19 580 PRO A O 1
ATOM 4117 N N . GLN A 1 581 ? -43.702 15.638 50.148 1.00 88.69 581 GLN A N 1
ATOM 4118 C CA . GLN A 1 581 ? -44.875 16.401 50.574 1.00 88.69 581 GLN A CA 1
ATOM 4119 C C . GLN A 1 581 ? -45.927 15.498 51.239 1.00 88.69 581 GLN A C 1
ATOM 4121 O O . GLN A 1 581 ? -46.825 16.000 51.914 1.00 88.69 581 GLN A O 1
ATOM 4126 N N . GLY A 1 582 ? -45.772 14.176 51.120 1.00 87.31 582 GLY A N 1
ATOM 4127 C CA . GLY A 1 582 ? -46.662 13.166 51.678 1.00 87.31 582 GLY A CA 1
ATOM 4128 C C . GLY A 1 582 ? -47.748 12.694 50.712 1.00 87.31 582 GLY A C 1
ATOM 4129 O O . GLY A 1 582 ? -48.594 11.903 51.134 1.00 87.31 582 GLY A O 1
ATOM 4130 N N . GLU A 1 583 ? -47.723 13.131 49.451 1.00 90.81 583 GLU A N 1
ATOM 4131 C CA . GLU A 1 583 ? -48.696 12.735 48.433 1.00 90.81 583 GLU A CA 1
ATOM 4132 C C . GLU A 1 583 ? -48.480 11.281 48.009 1.00 90.81 583 GLU A C 1
ATOM 4134 O O . GLU A 1 583 ? -47.352 10.829 47.789 1.00 90.81 583 GLU A O 1
ATOM 4139 N N . GLU A 1 584 ? -49.577 10.530 47.900 1.00 93.94 584 GLU A N 1
ATOM 4140 C CA . GLU A 1 584 ? -49.540 9.091 47.655 1.00 93.94 584 GLU A CA 1
ATOM 4141 C C . GLU A 1 584 ? -49.688 8.748 46.167 1.00 93.94 584 GLU A C 1
ATOM 4143 O O . GLU A 1 584 ? -50.602 9.200 45.482 1.00 93.94 584 GLU A O 1
ATOM 4148 N N . THR A 1 585 ? -48.815 7.875 45.664 1.00 92.19 585 THR A N 1
ATOM 4149 C CA . THR A 1 585 ? -48.894 7.317 44.309 1.00 92.19 585 THR A CA 1
ATOM 4150 C C . THR A 1 585 ? -49.000 5.801 44.367 1.00 92.19 585 THR A C 1
ATOM 4152 O O . THR A 1 585 ? -48.183 5.130 44.997 1.00 92.19 585 THR A O 1
ATOM 4155 N N . ARG A 1 586 ? -49.978 5.245 43.648 1.00 94.50 586 ARG A N 1
ATOM 4156 C CA . ARG A 1 586 ? -50.165 3.800 43.494 1.00 94.50 586 ARG A CA 1
ATOM 4157 C C . ARG A 1 586 ? -49.528 3.302 42.197 1.00 94.50 586 ARG A C 1
ATOM 4159 O O . ARG A 1 586 ? -49.787 3.841 41.123 1.00 94.50 586 ARG A O 1
ATOM 4166 N N . VAL A 1 587 ? -48.706 2.260 42.294 1.00 92.12 587 VAL A N 1
ATOM 4167 C CA . VAL A 1 587 ? -47.948 1.685 41.174 1.00 92.12 587 VAL A CA 1
ATOM 4168 C C . VAL A 1 587 ? -48.302 0.213 41.011 1.00 92.12 587 VAL A C 1
ATOM 4170 O O . VAL A 1 587 ? -47.932 -0.607 41.847 1.00 92.12 587 VAL A O 1
ATOM 4173 N N . GLU A 1 588 ? -48.997 -0.126 39.930 1.00 93.88 588 GLU A N 1
ATOM 4174 C CA . GLU A 1 588 ? -49.341 -1.511 39.588 1.00 93.88 588 GLU A CA 1
ATOM 4175 C C . GLU A 1 588 ? -48.206 -2.222 38.844 1.00 93.88 588 GLU A C 1
ATOM 4177 O O . GLU A 1 588 ? -47.426 -1.606 38.113 1.00 93.88 588 GLU A O 1
ATOM 4182 N N . GLY A 1 589 ? -48.136 -3.543 38.997 1.00 88.25 589 GLY A N 1
ATOM 4183 C CA . GLY A 1 589 ? -47.128 -4.372 38.345 1.00 88.25 589 GLY A CA 1
ATOM 4184 C C . GLY A 1 589 ? -47.515 -5.847 38.329 1.00 88.25 589 GLY A C 1
ATOM 4185 O O . GLY A 1 589 ? -48.343 -6.296 39.112 1.00 88.25 589 GLY A O 1
ATOM 4186 N N . LYS A 1 590 ? -46.907 -6.617 37.419 1.00 87.31 590 LYS A N 1
ATOM 4187 C CA . LYS A 1 590 ? -47.068 -8.084 37.366 1.00 87.31 590 LYS A CA 1
ATOM 4188 C C . LYS A 1 590 ? -46.045 -8.823 38.232 1.00 87.31 590 LYS A C 1
ATOM 4190 O O . LYS A 1 590 ? -46.277 -9.956 38.634 1.00 87.31 590 LYS A O 1
ATOM 4195 N N . VAL A 1 591 ? -44.895 -8.194 38.469 1.00 86.12 591 VAL A N 1
ATOM 4196 C CA . VAL A 1 591 ? -43.770 -8.737 39.234 1.00 86.12 591 VAL A CA 1
ATOM 4197 C C . VAL A 1 591 ? -43.214 -7.616 40.100 1.00 86.12 591 VAL A C 1
ATOM 4199 O O . VAL A 1 591 ? -43.012 -6.505 39.614 1.00 86.12 591 VAL A O 1
ATOM 4202 N N . PHE A 1 592 ? -42.945 -7.924 41.366 1.00 89.12 592 PHE A N 1
ATOM 4203 C CA . PHE A 1 592 ? -42.368 -6.993 42.331 1.00 89.12 592 PHE A CA 1
ATOM 4204 C C . PHE A 1 592 ? -41.068 -7.574 42.874 1.00 89.12 592 PHE A C 1
ATOM 4206 O O . PHE A 1 592 ? -41.042 -8.700 43.369 1.00 89.12 592 PHE A O 1
ATOM 4213 N N . VAL A 1 593 ? -39.992 -6.793 42.794 1.00 89.00 593 VAL A N 1
ATOM 4214 C CA . VAL A 1 593 ? -38.692 -7.129 43.381 1.00 89.00 593 VAL A CA 1
ATOM 4215 C C . VAL A 1 593 ? -38.434 -6.154 44.521 1.00 89.00 593 VAL A C 1
ATOM 4217 O O . VAL A 1 593 ? -38.345 -4.949 44.300 1.00 89.00 593 VAL A O 1
ATOM 4220 N N . LEU A 1 594 ? -38.331 -6.664 45.749 1.00 88.44 594 LEU A N 1
ATOM 4221 C CA . LEU A 1 594 ? -38.019 -5.847 46.919 1.00 88.44 594 LEU A CA 1
ATOM 4222 C C . LEU A 1 594 ? -36.498 -5.790 47.108 1.00 88.44 594 LEU A C 1
ATOM 4224 O O . LEU A 1 594 ? -35.872 -6.807 47.393 1.00 88.44 594 LEU A O 1
ATOM 4228 N N . ALA A 1 595 ? -35.918 -4.596 46.981 1.00 86.94 595 ALA A N 1
ATOM 4229 C CA . ALA A 1 595 ? -34.479 -4.352 47.128 1.00 86.94 595 ALA A CA 1
ATOM 4230 C C . ALA A 1 595 ? -34.181 -3.227 48.140 1.00 86.94 595 ALA A C 1
ATOM 4232 O O . ALA A 1 595 ? -33.323 -2.376 47.920 1.00 86.94 595 ALA A O 1
ATOM 4233 N N . ALA A 1 596 ? -34.896 -3.207 49.266 1.00 83.25 596 ALA A N 1
ATOM 4234 C CA . ALA A 1 596 ? -34.824 -2.148 50.272 1.00 83.25 596 ALA A CA 1
ATOM 4235 C C . ALA A 1 596 ? -33.890 -2.520 51.442 1.00 83.25 596 ALA A C 1
ATOM 4237 O O . ALA A 1 596 ? -34.257 -2.368 52.594 1.00 83.25 596 ALA A O 1
ATOM 4238 N N . ASN A 1 597 ? -32.697 -3.066 51.181 1.00 87.62 597 ASN A N 1
ATOM 4239 C CA . ASN A 1 597 ? -31.710 -3.481 52.201 1.00 87.62 597 ASN A CA 1
ATOM 4240 C C . ASN A 1 597 ? -32.245 -4.422 53.324 1.00 87.62 597 ASN A C 1
ATOM 4242 O O . ASN A 1 597 ? -33.380 -4.897 53.290 1.00 87.62 597 ASN A O 1
ATOM 4246 N N . GLY A 1 598 ? -31.393 -4.761 54.300 1.00 85.69 598 GLY A N 1
ATOM 4247 C CA . GLY A 1 598 ? -31.725 -5.692 55.391 1.00 85.69 598 GLY A CA 1
ATOM 4248 C C . GLY A 1 598 ? -32.633 -5.124 56.491 1.00 85.69 598 GLY A C 1
ATOM 4249 O O . GLY A 1 598 ? -33.097 -5.883 57.337 1.00 85.69 598 GLY A O 1
ATOM 4250 N N . VAL A 1 599 ? -32.892 -3.815 56.484 1.00 91.38 599 VAL A N 1
ATOM 4251 C CA . VAL A 1 599 ? -33.723 -3.100 57.463 1.00 91.38 599 VAL A CA 1
ATOM 4252 C C . VAL A 1 599 ? -35.075 -2.734 56.870 1.00 91.38 599 VAL A C 1
ATOM 4254 O O . VAL A 1 599 ? -36.114 -3.080 57.432 1.00 91.38 599 VAL A O 1
ATOM 4257 N N . GLU A 1 600 ? -35.076 -2.062 55.721 1.00 92.19 600 GLU A N 1
ATOM 4258 C CA . GLU A 1 600 ? -36.304 -1.516 55.143 1.00 92.19 600 GLU A CA 1
ATOM 4259 C C . GLU A 1 600 ? -37.148 -2.609 54.468 1.00 92.19 600 GLU A C 1
ATOM 4261 O O . GLU A 1 600 ? -38.370 -2.586 54.591 1.00 92.19 600 GLU A O 1
ATOM 4266 N N . THR A 1 601 ? -36.535 -3.647 53.880 1.00 92.94 601 THR A N 1
ATOM 4267 C CA . THR A 1 601 ? -37.266 -4.802 53.315 1.00 92.94 601 THR A CA 1
ATOM 4268 C C . THR A 1 601 ? -38.152 -5.508 54.350 1.00 92.94 601 THR A C 1
ATOM 4270 O O . THR A 1 601 ? -39.362 -5.594 54.123 1.00 92.94 601 THR A O 1
ATOM 4273 N N . PRO A 1 602 ? -37.633 -6.007 55.495 1.00 93.62 602 PRO A N 1
ATOM 4274 C CA . PRO A 1 602 ? -38.489 -6.662 56.478 1.00 93.62 602 PRO A CA 1
ATOM 4275 C C . PRO A 1 602 ? -39.492 -5.702 57.120 1.00 93.62 602 PRO A C 1
ATOM 4277 O O . PRO A 1 602 ? -40.617 -6.119 57.391 1.00 93.62 602 PRO A O 1
ATOM 4280 N N . LYS A 1 603 ? -39.134 -4.427 57.330 1.00 94.44 603 LYS A N 1
ATOM 4281 C CA . LYS A 1 603 ? -40.067 -3.415 57.843 1.00 94.44 603 LYS A CA 1
ATOM 4282 C C . LYS A 1 603 ? -41.255 -3.240 56.895 1.00 94.44 603 LYS A C 1
ATOM 4284 O O . LYS A 1 603 ? -42.394 -3.386 57.329 1.00 94.44 603 LYS A O 1
ATOM 4289 N N . LEU A 1 604 ? -40.996 -3.021 55.605 1.00 94.81 604 LEU A N 1
ATOM 4290 C CA . LEU A 1 604 ? -42.026 -2.868 54.578 1.00 94.81 604 LEU A CA 1
ATOM 4291 C C . LEU A 1 604 ? -42.898 -4.122 54.461 1.00 94.81 604 LEU A C 1
ATOM 4293 O O . LEU A 1 604 ? -44.122 -4.015 54.416 1.00 94.81 604 LEU A O 1
ATOM 4297 N N . MET A 1 605 ? -42.290 -5.310 54.460 1.00 94.38 605 MET A N 1
ATOM 4298 C CA . MET A 1 605 ? -43.024 -6.577 54.417 1.00 94.38 605 MET A CA 1
ATOM 4299 C C . MET A 1 605 ? -43.932 -6.769 55.639 1.00 94.38 605 MET A C 1
ATOM 4301 O O . MET A 1 605 ? -45.069 -7.205 55.478 1.00 94.38 605 MET A O 1
ATOM 4305 N N . LEU A 1 606 ? -43.467 -6.418 56.846 1.00 94.50 606 LEU A N 1
ATOM 4306 C CA . LEU A 1 606 ? -44.270 -6.482 58.073 1.00 94.50 606 LEU A CA 1
ATOM 4307 C C . LEU A 1 606 ? -45.402 -5.451 58.069 1.00 94.50 606 LEU A C 1
ATOM 4309 O O . LEU A 1 606 ? -46.531 -5.807 58.386 1.00 94.50 606 LEU A O 1
ATOM 4313 N N . MET A 1 607 ? -45.126 -4.208 57.662 1.00 94.25 607 MET A N 1
ATOM 4314 C CA . MET A 1 607 ? -46.141 -3.151 57.536 1.00 94.25 607 MET A CA 1
ATOM 4315 C C . MET A 1 607 ? -47.214 -3.475 56.494 1.00 94.25 607 MET A C 1
ATOM 4317 O O . MET A 1 607 ? -48.359 -3.059 56.634 1.00 94.25 607 MET A O 1
ATOM 4321 N N . SER A 1 608 ? -46.832 -4.198 55.441 1.00 94.50 608 SER A N 1
ATOM 4322 C CA . SER A 1 608 ? -47.714 -4.568 54.330 1.00 94.50 608 SER A CA 1
ATOM 4323 C C . SER A 1 608 ? -48.360 -5.942 54.508 1.00 94.50 608 SER A C 1
ATOM 4325 O O . SER A 1 608 ? -49.154 -6.365 53.670 1.00 94.50 608 SER A O 1
ATOM 4327 N N . GLU A 1 609 ? -47.994 -6.663 55.572 1.00 91.31 609 GLU A N 1
ATOM 4328 C CA . GLU A 1 609 ? -48.414 -8.040 55.835 1.00 91.31 609 GLU A CA 1
ATOM 4329 C C . GLU A 1 609 ? -48.157 -8.999 54.654 1.00 91.31 609 GLU A C 1
ATOM 4331 O O . GLU A 1 609 ? -49.003 -9.833 54.310 1.00 91.31 609 GLU A O 1
ATOM 4336 N N . VAL A 1 610 ? -46.994 -8.876 54.011 1.00 89.88 610 VAL A N 1
ATOM 4337 C CA . VAL A 1 610 ? -46.597 -9.678 52.843 1.00 89.88 610 VAL A CA 1
ATOM 4338 C C . VAL A 1 610 ? -45.500 -10.668 53.227 1.00 89.88 610 VAL A C 1
ATOM 4340 O O . VAL A 1 610 ? -44.544 -10.322 53.915 1.00 89.88 610 VAL A O 1
ATOM 4343 N N . GLY A 1 611 ? -45.615 -11.916 52.760 1.00 85.50 611 GLY A N 1
ATOM 4344 C CA . GLY A 1 611 ? -44.522 -12.897 52.797 1.00 85.50 611 GLY A CA 1
ATOM 4345 C C . GLY A 1 611 ? -44.070 -13.361 54.190 1.00 85.50 611 GLY A C 1
ATOM 4346 O O . GLY A 1 611 ? -43.007 -13.963 54.306 1.00 85.50 611 GLY A O 1
ATOM 4347 N N . ASN A 1 612 ? -44.854 -13.117 55.248 1.00 90.25 612 ASN A N 1
ATOM 4348 C CA . ASN A 1 612 ? -44.493 -13.457 56.632 1.00 90.25 612 ASN A CA 1
ATOM 4349 C C . ASN A 1 612 ? -45.226 -14.693 57.197 1.00 90.25 612 ASN A C 1
ATOM 4351 O O . ASN A 1 612 ? -45.409 -14.805 58.406 1.00 90.25 612 ASN A O 1
ATOM 4355 N N . ALA A 1 613 ? -45.643 -15.640 56.350 1.00 87.00 613 ALA A N 1
ATOM 4356 C CA . ALA A 1 613 ? -46.376 -16.835 56.792 1.00 87.00 613 ALA A CA 1
ATOM 4357 C C . ALA A 1 613 ? -45.579 -17.716 57.779 1.00 87.00 613 ALA A C 1
ATOM 4359 O O . ALA A 1 613 ? -46.155 -18.319 58.677 1.00 87.00 613 ALA A O 1
ATOM 4360 N N . SER A 1 614 ? -44.247 -17.751 57.662 1.00 89.50 614 SER A N 1
ATOM 4361 C CA . SER A 1 614 ? -43.360 -18.460 58.600 1.00 89.50 614 SER A CA 1
ATOM 4362 C C . SER A 1 614 ? -43.076 -17.682 59.893 1.00 89.50 614 SER A C 1
ATOM 4364 O O . SER A 1 614 ? -42.405 -18.192 60.789 1.00 89.50 614 SER A O 1
ATOM 4366 N N . GLY A 1 615 ? -43.514 -16.421 59.987 1.00 90.19 615 GLY A N 1
ATOM 4367 C CA . GLY A 1 615 ? -43.195 -15.521 61.097 1.00 90.19 615 GLY A CA 1
ATOM 4368 C C . GLY A 1 615 ? -41.730 -15.064 61.156 1.00 90.19 615 GLY A C 1
ATOM 4369 O O . GLY A 1 615 ? -41.329 -14.438 62.144 1.00 90.19 615 GLY A O 1
ATOM 4370 N N . MET A 1 616 ? -40.924 -15.378 60.136 1.00 91.50 616 MET A N 1
ATOM 4371 C CA . MET A 1 616 ? -39.476 -15.134 60.114 1.00 91.50 616 MET A CA 1
ATOM 4372 C C . MET A 1 616 ? -39.084 -13.723 59.672 1.00 91.50 616 MET A C 1
ATOM 4374 O O . MET A 1 616 ? -37.952 -13.313 59.926 1.00 91.50 616 MET A O 1
ATOM 4378 N N . VAL A 1 617 ? -39.987 -12.957 59.053 1.00 93.44 617 VAL A N 1
ATOM 4379 C CA . VAL A 1 617 ? -39.660 -11.614 58.558 1.00 93.44 617 VAL A CA 1
ATOM 4380 C C . VAL A 1 617 ? -39.243 -10.718 59.728 1.00 93.44 617 VAL A C 1
ATOM 4382 O O . VAL A 1 617 ? -39.883 -10.677 60.788 1.00 93.44 617 VAL A O 1
ATOM 4385 N N . GLY A 1 618 ? -38.108 -10.048 59.538 1.00 92.50 618 GLY A N 1
ATOM 4386 C CA . GLY A 1 618 ? -37.470 -9.174 60.515 1.00 92.50 618 GLY A CA 1
ATOM 4387 C C . GLY A 1 618 ? -36.646 -9.883 61.586 1.00 92.50 618 GLY A C 1
ATOM 4388 O O . GLY A 1 618 ? -35.919 -9.187 62.277 1.00 92.50 618 GLY A O 1
ATOM 4389 N N . ARG A 1 619 ? -36.728 -11.213 61.762 1.00 93.94 619 ARG A N 1
ATOM 4390 C CA . ARG A 1 619 ? -35.949 -11.967 62.772 1.00 93.94 619 ARG A CA 1
ATOM 4391 C C . ARG A 1 619 ? -34.535 -12.281 62.291 1.00 93.94 619 ARG A C 1
ATOM 4393 O O . ARG A 1 619 ? -34.250 -12.203 61.101 1.00 93.94 619 ARG A O 1
ATOM 4400 N N . ASN A 1 620 ? -33.686 -12.730 63.217 1.00 92.25 620 ASN A N 1
ATOM 4401 C CA . ASN A 1 620 ? -32.302 -13.119 62.946 1.00 92.25 620 ASN A CA 1
ATOM 4402 C C . ASN A 1 620 ? -31.470 -11.973 62.372 1.00 92.25 620 ASN A C 1
ATOM 4404 O O . ASN A 1 620 ? -30.618 -12.205 61.517 1.00 92.25 620 ASN A O 1
ATOM 4408 N N . LEU A 1 621 ? -31.706 -10.746 62.848 1.00 90.81 621 LEU A N 1
ATOM 4409 C CA . LEU A 1 621 ? -30.888 -9.604 62.467 1.00 90.81 621 LEU A CA 1
ATOM 4410 C C . LEU A 1 621 ? -29.429 -9.872 62.854 1.00 90.81 621 LEU A C 1
ATOM 4412 O O . LEU A 1 621 ? -29.084 -9.982 64.036 1.00 90.81 621 LEU A O 1
ATOM 4416 N N . MET A 1 622 ? -28.588 -9.960 61.830 1.00 88.94 622 MET A N 1
ATOM 4417 C CA . MET A 1 622 ? -27.146 -10.102 61.938 1.00 88.94 622 MET A CA 1
ATOM 4418 C C . MET A 1 622 ? -26.515 -8.856 61.327 1.00 88.94 622 MET A C 1
ATOM 4420 O O . MET A 1 622 ? -26.446 -8.717 60.111 1.00 88.94 622 MET A O 1
ATOM 4424 N N . ASP A 1 623 ? -26.078 -7.950 62.189 1.00 86.06 623 ASP A N 1
ATOM 4425 C CA . ASP A 1 623 ? -25.152 -6.879 61.830 1.00 86.06 623 ASP A CA 1
ATOM 4426 C C . ASP A 1 623 ? -23.865 -7.089 62.626 1.00 86.06 623 ASP A C 1
ATOM 4428 O O . ASP A 1 623 ? -23.921 -7.652 63.718 1.00 86.06 623 ASP A O 1
ATOM 4432 N N . HIS A 1 624 ? -22.713 -6.707 62.087 1.00 87.31 624 HIS A N 1
ATOM 4433 C CA . HIS A 1 624 ? -21.425 -7.032 62.694 1.00 87.31 624 HIS A CA 1
ATOM 4434 C C . HIS A 1 624 ? -21.134 -6.088 63.866 1.00 87.31 624 HIS A C 1
ATOM 4436 O O . HIS A 1 624 ? -20.849 -4.908 63.635 1.00 87.31 624 HIS A O 1
ATOM 4442 N N . PRO A 1 625 ? -21.126 -6.563 65.127 1.00 85.88 625 PRO A N 1
ATOM 4443 C CA . PRO A 1 625 ? -20.678 -5.734 66.229 1.00 85.88 625 PRO A CA 1
ATOM 4444 C C . PRO A 1 625 ? -19.191 -5.433 66.061 1.00 85.88 625 PRO A C 1
ATOM 4446 O O . PRO A 1 625 ? -18.365 -6.325 65.826 1.00 85.88 625 PRO A O 1
ATOM 4449 N N . GLY A 1 626 ? -18.842 -4.159 66.197 1.00 83.00 626 GLY A N 1
ATOM 4450 C CA . GLY A 1 626 ? -17.472 -3.734 66.006 1.00 83.00 626 GLY A CA 1
ATOM 4451 C C . GLY A 1 626 ? -17.095 -2.466 66.738 1.00 83.00 626 GLY A C 1
ATOM 4452 O O . GLY A 1 626 ? -17.935 -1.662 67.139 1.00 83.00 626 GLY A O 1
ATOM 4453 N N . THR A 1 627 ? -15.787 -2.298 66.869 1.00 79.75 627 THR A N 1
ATOM 4454 C CA . THR A 1 627 ? -15.155 -1.117 67.447 1.00 79.75 627 THR A CA 1
ATOM 4455 C C . THR A 1 627 ? -14.233 -0.514 66.405 1.00 79.75 627 THR A C 1
ATOM 4457 O O . THR A 1 627 ? -13.539 -1.232 65.685 1.00 79.75 627 THR A O 1
ATOM 4460 N N . ALA A 1 628 ? -14.212 0.813 66.342 1.00 78.69 628 ALA A N 1
ATOM 4461 C CA . ALA A 1 628 ? -13.360 1.557 65.432 1.00 78.69 628 ALA A CA 1
ATOM 4462 C C . ALA A 1 628 ? -12.378 2.427 66.214 1.00 78.69 628 ALA A C 1
ATOM 4464 O O . ALA A 1 628 ? -12.784 3.138 67.133 1.00 78.69 628 ALA A O 1
ATOM 4465 N N . VAL A 1 629 ? -11.117 2.436 65.792 1.00 81.06 629 VAL A N 1
ATOM 4466 C CA . VAL A 1 629 ? -10.141 3.458 66.178 1.00 81.06 629 VAL A CA 1
ATOM 4467 C C . VAL A 1 629 ? -9.966 4.402 64.998 1.00 81.06 629 VAL A C 1
ATOM 4469 O O . VAL A 1 629 ? -9.799 3.962 63.859 1.00 81.06 629 VAL A O 1
ATOM 4472 N N . ARG A 1 630 ? -10.042 5.705 65.265 1.00 81.38 630 ARG A N 1
ATOM 4473 C CA . ARG A 1 630 ? -9.973 6.761 64.252 1.00 81.38 630 ARG A CA 1
ATOM 4474 C C . ARG A 1 630 ? -8.889 7.749 64.638 1.00 81.38 630 ARG A C 1
ATOM 4476 O O . ARG A 1 630 ? -8.786 8.107 65.808 1.00 81.38 630 ARG A O 1
ATOM 4483 N N . PHE A 1 631 ? -8.107 8.187 63.664 1.00 83.06 631 PHE A N 1
ATOM 4484 C CA . PHE A 1 631 ? -7.102 9.226 63.855 1.00 83.06 631 PHE A CA 1
ATOM 4485 C C . PHE A 1 631 ? -6.776 9.916 62.528 1.00 83.06 631 PHE A C 1
ATOM 4487 O O . PHE A 1 631 ? -7.204 9.473 61.462 1.00 83.06 631 PHE A O 1
ATOM 4494 N N . TYR A 1 632 ? -6.013 11.005 62.601 1.00 85.31 632 TYR A N 1
ATOM 4495 C CA . TYR A 1 632 ? -5.530 11.732 61.432 1.00 85.31 632 TYR A CA 1
ATOM 4496 C C . TYR A 1 632 ? -4.038 11.472 61.231 1.00 85.31 632 TYR A C 1
ATOM 4498 O O . TYR A 1 632 ? -3.247 11.600 62.167 1.00 85.31 632 TYR A O 1
ATOM 4506 N N . ALA A 1 633 ? -3.650 11.099 60.014 1.00 82.44 633 ALA A N 1
ATOM 4507 C CA . ALA A 1 633 ? -2.253 10.939 59.642 1.00 82.44 633 ALA A CA 1
ATOM 4508 C C . ALA A 1 633 ? -1.546 12.298 59.495 1.00 82.44 633 ALA A C 1
ATOM 4510 O O . ALA A 1 633 ? -2.139 13.306 59.097 1.00 82.44 633 ALA A O 1
ATOM 4511 N N . SER A 1 634 ? -0.240 12.313 59.769 1.00 82.38 634 SER A N 1
ATOM 4512 C CA . SER A 1 634 ? 0.616 13.496 59.598 1.00 82.38 634 SER A CA 1
ATOM 4513 C C . SER A 1 634 ? 0.770 13.920 58.132 1.00 82.38 634 SER A C 1
ATOM 4515 O O . SER A 1 634 ? 1.054 15.083 57.847 1.00 82.38 634 SER A O 1
ATOM 4517 N N . GLU A 1 635 ? 0.521 13.011 57.191 1.00 86.06 635 GLU A N 1
ATOM 4518 C CA . GLU A 1 635 ? 0.525 13.238 55.743 1.00 86.06 635 GLU A CA 1
ATOM 4519 C C . GLU A 1 635 ? -0.854 12.960 55.119 1.00 86.06 635 GLU A C 1
ATOM 4521 O O . GLU A 1 635 ? -1.711 12.328 55.737 1.00 86.06 635 GLU A O 1
ATOM 4526 N N . LYS A 1 636 ? -1.091 13.469 53.903 1.00 88.88 636 LYS A N 1
ATOM 4527 C CA . LYS A 1 636 ? -2.346 13.243 53.167 1.00 88.88 636 LYS A CA 1
ATOM 4528 C C . LYS A 1 636 ? -2.294 11.880 52.480 1.00 88.88 636 LYS A C 1
ATOM 4530 O O . LYS A 1 636 ? -1.484 11.679 51.583 1.00 88.88 636 LYS A O 1
ATOM 4535 N N . LEU A 1 637 ? -3.186 10.984 52.882 1.00 84.19 637 LEU A N 1
ATOM 4536 C CA . LEU A 1 637 ? -3.296 9.612 52.384 1.00 84.19 637 LEU A CA 1
ATOM 4537 C C . LEU A 1 637 ? -4.325 9.459 51.256 1.00 84.19 637 LEU A C 1
ATOM 4539 O O . LEU A 1 637 ? -4.278 8.480 50.521 1.00 84.19 637 LEU A O 1
ATOM 4543 N N . TRP A 1 638 ? -5.234 10.428 51.106 1.00 86.31 638 TRP A N 1
ATOM 4544 C CA . TRP A 1 638 ? -6.292 10.440 50.087 1.00 86.31 638 TRP A CA 1
ATOM 4545 C C . TRP A 1 638 ? -7.162 9.167 50.078 1.00 86.31 638 TRP A C 1
ATOM 4547 O O . TRP A 1 638 ? -7.288 8.525 49.029 1.00 86.31 638 TRP A O 1
ATOM 4557 N N . PRO A 1 639 ? -7.787 8.806 51.219 1.00 80.56 639 PRO A N 1
ATOM 4558 C CA . PRO A 1 639 ? -8.670 7.650 51.280 1.00 80.56 639 PRO A CA 1
ATOM 4559 C C . PRO A 1 639 ? -9.869 7.823 50.336 1.00 80.56 639 PRO A C 1
ATOM 4561 O O . PRO A 1 639 ? -10.323 8.941 50.071 1.00 80.56 639 PRO A O 1
ATOM 4564 N N . GLY A 1 640 ? -10.396 6.709 49.835 1.00 73.75 640 GLY A N 1
ATOM 4565 C CA . GLY A 1 640 ? -11.466 6.657 48.832 1.00 73.75 640 GLY A CA 1
ATOM 4566 C C . GLY A 1 640 ? -10.967 6.394 47.410 1.00 73.75 640 GLY A C 1
ATOM 4567 O O . GLY A 1 640 ? -11.753 6.448 46.470 1.00 73.75 640 GLY A O 1
ATOM 4568 N N . ARG A 1 641 ? -9.670 6.111 47.242 1.00 71.81 641 ARG A N 1
ATOM 4569 C CA . ARG A 1 641 ? -9.068 5.674 45.975 1.00 71.81 641 ARG A CA 1
ATOM 4570 C C . ARG A 1 641 ? -8.751 4.182 46.055 1.00 71.81 641 ARG A C 1
ATOM 4572 O O . ARG A 1 641 ? -7.928 3.786 46.875 1.00 71.81 641 ARG A O 1
ATOM 4579 N N . GLY A 1 642 ? -9.385 3.367 45.214 1.00 70.38 642 GLY A N 1
ATOM 4580 C CA . GLY A 1 642 ? -9.219 1.908 45.222 1.00 70.38 642 GLY A CA 1
ATOM 4581 C C . GLY A 1 642 ? -10.239 1.176 46.111 1.00 70.38 642 GLY A C 1
ATOM 4582 O O . GLY A 1 642 ? -11.262 1.759 46.475 1.00 70.38 642 GLY A O 1
ATOM 4583 N N . PRO A 1 643 ? -10.009 -0.110 46.438 1.00 68.62 643 PRO A N 1
ATOM 4584 C CA . PRO A 1 643 ? -10.963 -0.913 47.199 1.00 68.62 643 PRO A CA 1
ATOM 4585 C C . PRO A 1 643 ? -11.189 -0.333 48.600 1.00 68.62 643 PRO A C 1
ATOM 4587 O O . PRO A 1 643 ? -10.292 0.270 49.193 1.00 68.62 643 PRO A O 1
ATOM 4590 N N . GLN A 1 644 ? -12.388 -0.548 49.151 1.00 67.50 644 GLN A N 1
ATOM 4591 C CA . GLN A 1 644 ? -12.770 -0.062 50.488 1.00 67.50 644 GLN A CA 1
ATOM 4592 C C . GLN A 1 644 ? -11.855 -0.595 51.605 1.00 67.50 644 GLN A C 1
ATOM 4594 O O . GLN A 1 644 ? -11.765 0.002 52.679 1.00 67.50 644 GLN A O 1
ATOM 4599 N N . GLU A 1 645 ? -11.153 -1.694 51.342 1.00 71.50 645 GLU A N 1
ATOM 4600 C CA . GLU A 1 645 ? -10.276 -2.383 52.276 1.00 71.50 645 GLU A CA 1
ATOM 4601 C C . GLU A 1 645 ? -8.903 -2.564 51.630 1.00 71.50 645 GLU A C 1
ATOM 4603 O O . GLU A 1 645 ? -8.753 -3.315 50.669 1.00 71.50 645 GLU A O 1
ATOM 4608 N N . MET A 1 646 ? -7.893 -1.868 52.154 1.00 63.59 646 MET A N 1
ATOM 4609 C CA . MET A 1 646 ? -6.534 -1.905 51.588 1.00 63.59 646 MET A CA 1
ATOM 4610 C C . MET A 1 646 ? -5.709 -3.064 52.150 1.00 63.59 646 MET A C 1
ATOM 4612 O O . MET A 1 646 ? -4.795 -3.559 51.499 1.00 63.59 646 MET A O 1
ATOM 4616 N N . THR A 1 647 ? -6.022 -3.499 53.375 1.00 62.25 647 THR A N 1
ATOM 4617 C CA . THR A 1 647 ? -5.451 -4.690 54.012 1.00 62.25 647 THR A CA 1
ATOM 4618 C C . THR A 1 647 ? -6.352 -5.153 55.158 1.00 62.25 647 THR A C 1
ATOM 4620 O O . THR A 1 647 ? -6.925 -4.324 55.876 1.00 62.25 647 THR A O 1
ATOM 4623 N N . SER A 1 648 ? -6.497 -6.468 55.343 1.00 63.69 648 SER A N 1
ATOM 4624 C CA . SER A 1 648 ? -7.261 -7.040 56.455 1.00 63.69 648 SER A CA 1
ATOM 4625 C C . SER A 1 648 ? -6.583 -8.276 57.042 1.00 63.69 648 SER A C 1
ATOM 4627 O O . SER A 1 648 ? -6.018 -9.101 56.329 1.00 63.69 648 SER A O 1
ATOM 4629 N N . MET A 1 649 ? -6.657 -8.404 58.364 1.00 59.94 649 MET A N 1
ATOM 4630 C CA . MET A 1 649 ? -6.376 -9.635 59.089 1.00 59.94 649 MET A CA 1
ATOM 4631 C C . MET A 1 649 ? -7.715 -10.288 59.419 1.00 59.94 649 MET A C 1
ATOM 4633 O O . MET A 1 649 ? -8.432 -9.852 60.326 1.00 59.94 649 MET A O 1
ATOM 4637 N N . VAL A 1 650 ? -8.067 -11.325 58.664 1.00 60.41 650 VAL A N 1
ATOM 4638 C CA . VAL A 1 650 ? -9.238 -12.157 58.950 1.00 60.41 650 VAL A CA 1
ATOM 4639 C C . VAL A 1 650 ? -8.772 -13.294 59.849 1.00 60.41 650 VAL A C 1
ATOM 4641 O O . VAL A 1 650 ? -8.182 -14.270 59.392 1.00 60.41 650 VAL A O 1
ATOM 4644 N N . GLY A 1 651 ? -8.965 -13.134 61.154 1.00 57.78 651 GLY A N 1
ATOM 4645 C CA . GLY A 1 651 ? -8.651 -14.181 62.114 1.00 57.78 651 GLY A CA 1
ATOM 4646 C C . GLY A 1 651 ? -9.769 -15.221 62.134 1.00 57.78 651 GLY A C 1
ATOM 4647 O O . GLY A 1 651 ? -10.915 -14.873 62.411 1.00 57.78 651 GLY A O 1
ATOM 4648 N N . PHE A 1 652 ? -9.409 -16.493 61.935 1.00 59.41 652 PHE A N 1
ATOM 4649 C CA . PHE A 1 652 ? -10.241 -17.669 62.239 1.00 59.41 652 PHE A CA 1
ATOM 4650 C C . PHE A 1 652 ? -11.495 -17.823 61.370 1.00 59.41 652 PHE A C 1
ATOM 4652 O O . PHE A 1 652 ? -12.617 -17.866 61.875 1.00 59.41 652 PHE A O 1
ATOM 4659 N N . ARG A 1 653 ? -11.306 -17.922 60.050 1.00 58.84 653 ARG A N 1
ATOM 4660 C CA . ARG A 1 653 ? -12.398 -18.227 59.111 1.00 58.84 653 ARG A CA 1
ATOM 4661 C C . ARG A 1 653 ? -12.925 -19.665 59.279 1.00 58.84 653 ARG A C 1
ATOM 4663 O O . ARG A 1 653 ? -14.105 -19.907 59.036 1.00 58.84 653 ARG A O 1
ATOM 4670 N N . ASP A 1 654 ? -12.082 -20.590 59.730 1.00 58.78 654 ASP A N 1
ATOM 4671 C CA . ASP A 1 654 ? -12.303 -22.038 59.746 1.00 58.78 654 ASP A CA 1
ATOM 4672 C C . ASP A 1 654 ? -11.617 -22.745 60.943 1.00 58.78 654 ASP A C 1
ATOM 4674 O O . ASP A 1 654 ? -10.771 -22.175 61.633 1.00 58.78 654 ASP A O 1
ATOM 4678 N N . GLY A 1 655 ? -12.030 -23.989 61.231 1.00 68.31 655 GLY A N 1
ATOM 4679 C CA . GLY A 1 655 ? -11.459 -24.853 62.279 1.00 68.31 655 GLY A CA 1
ATOM 4680 C C . GLY A 1 655 ? -12.301 -25.004 63.558 1.00 68.31 655 GLY A C 1
ATOM 4681 O O . GLY A 1 655 ? -13.272 -24.282 63.787 1.00 68.31 655 GLY A O 1
ATOM 4682 N N . ALA A 1 656 ? -11.915 -25.953 64.424 1.00 71.50 656 ALA A N 1
ATOM 4683 C CA . ALA A 1 656 ? -12.662 -26.333 65.635 1.00 71.50 656 ALA A CA 1
ATOM 4684 C C . ALA A 1 656 ? -12.908 -25.170 66.623 1.00 71.50 656 ALA A C 1
ATOM 4686 O O . ALA A 1 656 ? -13.902 -25.166 67.349 1.00 71.50 656 ALA A O 1
ATOM 4687 N N . PHE A 1 657 ? -12.055 -24.141 66.593 1.00 73.00 657 PHE A N 1
ATOM 4688 C CA . PHE A 1 657 ? -12.187 -22.892 67.353 1.00 73.00 657 PHE A CA 1
ATOM 4689 C C . PHE A 1 657 ? -13.525 -22.162 67.121 1.00 73.00 657 PHE A C 1
ATOM 4691 O O . PHE A 1 657 ? -14.069 -21.555 68.049 1.00 73.00 657 PHE A O 1
ATOM 4698 N N . ARG A 1 658 ? -14.106 -22.272 65.914 1.00 80.56 658 ARG A N 1
ATOM 4699 C CA . ARG A 1 658 ? -15.386 -21.640 65.531 1.00 80.56 658 ARG A CA 1
ATOM 4700 C C . ARG A 1 658 ? -16.560 -22.064 66.415 1.00 80.56 658 ARG A C 1
ATOM 4702 O O . ARG A 1 658 ? -17.530 -21.318 66.506 1.00 80.56 658 ARG A O 1
ATOM 4709 N N . SER A 1 659 ? -16.465 -23.223 67.073 1.00 82.62 659 SER A N 1
ATOM 4710 C CA . SER A 1 659 ? -17.483 -23.722 68.008 1.00 82.62 659 SER A CA 1
ATOM 4711 C C . SER A 1 659 ? -17.594 -22.889 69.291 1.00 82.62 659 SER A C 1
ATOM 4713 O O . SER A 1 659 ? -18.647 -22.870 69.922 1.00 82.62 659 SER A O 1
ATOM 4715 N N . GLN A 1 660 ? -16.530 -22.177 69.674 1.00 81.94 660 GLN A N 1
ATOM 4716 C CA . GLN A 1 660 ? -16.465 -21.442 70.941 1.00 81.94 660 GLN A CA 1
ATOM 4717 C C . GLN A 1 660 ? -16.356 -19.924 70.759 1.00 81.94 660 GLN A C 1
ATOM 4719 O O . GLN A 1 660 ? -16.833 -19.184 71.631 1.00 81.94 660 GLN A O 1
ATOM 4724 N N . TYR A 1 661 ? -15.786 -19.472 69.634 1.00 83.38 661 TYR A N 1
ATOM 4725 C CA . TYR A 1 661 ? -15.459 -18.072 69.363 1.00 83.38 661 TYR A CA 1
ATOM 4726 C C . TYR A 1 661 ? -15.897 -17.617 67.961 1.00 83.38 661 TYR A C 1
ATOM 4728 O O . TYR A 1 661 ? -15.641 -18.295 66.962 1.00 83.38 661 TYR A O 1
ATOM 4736 N N . ALA A 1 662 ? -16.504 -16.428 67.895 1.00 86.06 662 ALA A N 1
ATOM 4737 C CA . ALA A 1 662 ? -16.873 -15.755 66.649 1.00 86.06 662 ALA A CA 1
ATOM 4738 C C . ALA A 1 662 ? -15.680 -15.503 65.726 1.00 86.06 662 ALA A C 1
ATOM 4740 O O . ALA A 1 662 ? -14.598 -15.128 66.193 1.00 86.06 662 ALA A O 1
ATOM 4741 N N . ALA A 1 663 ? -15.911 -15.643 64.416 1.00 82.88 663 ALA A N 1
ATOM 4742 C CA . ALA A 1 663 ? -14.975 -15.177 63.403 1.00 82.88 663 ALA A CA 1
ATOM 4743 C C . ALA A 1 663 ? -14.799 -13.662 63.538 1.00 82.88 663 ALA A C 1
ATOM 4745 O O . ALA A 1 663 ? -15.714 -12.949 63.962 1.00 82.88 663 ALA A O 1
ATOM 4746 N N . LYS A 1 664 ? -13.610 -13.165 63.199 1.00 79.88 664 LYS A N 1
ATOM 4747 C CA . LYS A 1 664 ? -13.271 -11.760 63.418 1.00 79.88 664 LYS A CA 1
ATOM 4748 C C . LYS A 1 664 ? -12.425 -11.185 62.301 1.00 79.88 664 LYS A C 1
ATOM 4750 O O . LYS A 1 664 ? -11.625 -11.876 61.667 1.00 79.88 664 LYS A O 1
ATOM 4755 N N . LYS A 1 665 ? -12.563 -9.881 62.112 1.00 78.50 665 LYS A N 1
ATOM 4756 C CA . LYS A 1 665 ? -11.841 -9.122 61.100 1.00 78.50 665 LYS A CA 1
ATOM 4757 C C . LYS A 1 665 ? -11.288 -7.850 61.707 1.00 78.50 665 LYS A C 1
ATOM 4759 O O . LYS A 1 665 ? -12.043 -7.083 62.292 1.00 78.50 665 LYS A O 1
ATOM 4764 N N . ILE A 1 666 ? -9.999 -7.608 61.501 1.00 76.69 666 ILE A N 1
ATOM 4765 C CA . ILE A 1 666 ? -9.394 -6.292 61.701 1.00 76.69 666 ILE A CA 1
ATOM 4766 C C . ILE A 1 666 ? -8.948 -5.782 60.342 1.00 76.69 666 ILE A C 1
ATOM 4768 O O . ILE A 1 666 ? -8.260 -6.499 59.619 1.00 76.69 666 ILE A O 1
ATOM 4772 N N . HIS A 1 667 ? -9.331 -4.567 59.972 1.00 76.94 667 HIS A N 1
ATOM 4773 C CA . HIS A 1 667 ? -8.906 -4.000 58.697 1.00 76.94 667 HIS A CA 1
ATOM 4774 C C . HIS A 1 667 ? -8.631 -2.504 58.790 1.00 76.94 667 HIS A C 1
ATOM 4776 O O . HIS A 1 667 ? -9.182 -1.802 59.643 1.00 76.94 667 HIS A O 1
ATOM 4782 N N . LEU A 1 668 ? -7.760 -2.041 57.894 1.00 80.19 668 LEU A N 1
ATOM 4783 C CA . LEU A 1 668 ? -7.565 -0.626 57.627 1.00 80.19 668 LEU A CA 1
ATOM 4784 C C . LEU A 1 668 ? -8.571 -0.204 56.552 1.00 80.19 668 LEU A C 1
ATOM 4786 O O . LEU A 1 668 ? -8.509 -0.675 55.411 1.00 80.19 668 LEU A O 1
ATOM 4790 N N . SER A 1 669 ? -9.503 0.666 56.929 1.00 78.25 669 SER A N 1
ATOM 4791 C CA . SER A 1 669 ? -10.535 1.167 56.030 1.00 78.25 669 SER A CA 1
ATOM 4792 C C . SER A 1 669 ? -9.978 2.269 55.134 1.00 78.25 669 SER A C 1
ATOM 4794 O O . SER A 1 669 ? -9.316 3.196 55.600 1.00 78.25 669 SER A O 1
ATOM 4796 N N . ASN A 1 670 ? -10.301 2.180 53.849 1.00 79.75 670 ASN A N 1
ATOM 4797 C CA . ASN A 1 670 ? -10.005 3.184 52.831 1.00 79.75 670 ASN A CA 1
ATOM 4798 C C . ASN A 1 670 ? -11.248 4.004 52.465 1.00 79.75 670 ASN A C 1
ATOM 4800 O O . ASN A 1 670 ? -11.312 4.631 51.414 1.00 79.75 670 ASN A O 1
ATOM 4804 N N . LEU A 1 671 ? -12.279 3.981 53.309 1.00 78.00 671 LEU A N 1
ATOM 4805 C CA . LEU A 1 671 ? -13.475 4.782 53.093 1.00 78.00 671 LEU A CA 1
ATOM 4806 C C . LEU A 1 671 ? -13.185 6.251 53.395 1.00 78.00 671 LEU A C 1
ATOM 4808 O O . LEU A 1 671 ? -12.768 6.599 54.501 1.00 78.00 671 LEU A O 1
ATOM 4812 N N . SER A 1 672 ? -13.477 7.120 52.429 1.00 73.50 672 SER A N 1
ATOM 4813 C CA . SER A 1 672 ? -13.490 8.562 52.655 1.00 73.50 672 SER A CA 1
ATOM 4814 C C . SER A 1 672 ? -14.699 8.927 53.521 1.00 73.50 672 SER A C 1
ATOM 4816 O O . SER A 1 672 ? -15.835 8.636 53.155 1.00 73.50 672 SER A O 1
ATOM 4818 N N . ARG A 1 673 ? -14.471 9.528 54.695 1.00 80.19 673 ARG A N 1
ATOM 4819 C CA . ARG A 1 673 ? -15.524 9.876 55.675 1.00 80.19 673 ARG A CA 1
ATOM 4820 C C . ARG A 1 673 ? -15.804 11.366 55.713 1.00 80.19 673 ARG A C 1
ATOM 4822 O O . ARG A 1 673 ? -15.827 11.988 56.773 1.00 80.19 673 ARG A O 1
ATOM 4829 N N . VAL A 1 674 ? -15.981 11.930 54.521 1.00 83.88 674 VAL A N 1
ATOM 4830 C CA . VAL A 1 674 ? -16.270 13.353 54.307 1.00 83.88 674 VAL A CA 1
ATOM 4831 C C . VAL A 1 674 ? -17.500 13.785 55.107 1.00 83.88 674 VAL A C 1
ATOM 4833 O O . VAL A 1 674 ? -17.472 14.831 55.743 1.00 83.88 674 VAL A O 1
ATOM 4836 N N . ASP A 1 675 ? -18.532 12.944 55.145 1.00 81.00 675 ASP A N 1
ATOM 4837 C CA . ASP A 1 675 ? -19.768 13.132 55.907 1.00 81.00 675 ASP A CA 1
ATOM 4838 C C . ASP A 1 675 ? -19.517 13.308 57.414 1.00 81.00 675 ASP A C 1
ATOM 4840 O O . ASP A 1 675 ? -19.999 14.255 58.035 1.00 81.00 675 ASP A O 1
ATOM 4844 N N . GLN A 1 676 ? -18.718 12.422 58.012 1.00 81.81 676 GLN A N 1
ATOM 4845 C CA . GLN A 1 676 ? -18.446 12.443 59.448 1.00 81.81 676 GLN A CA 1
ATOM 4846 C C . GLN A 1 676 ? -17.516 13.581 59.834 1.00 81.81 676 GLN A C 1
ATOM 4848 O O . GLN A 1 676 ? -17.752 14.233 60.849 1.00 81.81 676 GLN A O 1
ATOM 4853 N N . VAL A 1 677 ? -16.489 13.831 59.016 1.00 85.00 677 VAL A N 1
ATOM 4854 C CA . VAL A 1 677 ? -15.573 14.962 59.193 1.00 85.00 677 VAL A CA 1
ATOM 4855 C C . VAL A 1 677 ? -16.345 16.278 59.103 1.00 85.00 677 VAL A C 1
ATOM 4857 O O . VAL A 1 677 ? -16.172 17.138 59.963 1.00 85.00 677 VAL A O 1
ATOM 4860 N N . ALA A 1 678 ? -17.245 16.417 58.124 1.00 83.94 678 ALA A N 1
ATOM 4861 C CA . ALA A 1 678 ? -18.114 17.583 58.007 1.00 83.94 678 ALA A CA 1
ATOM 4862 C C . ALA A 1 678 ? -19.008 17.737 59.245 1.00 83.94 678 ALA A C 1
ATOM 4864 O O . ALA A 1 678 ? -19.023 18.799 59.861 1.00 83.94 678 ALA A O 1
ATOM 4865 N N . ALA A 1 679 ? -19.695 16.673 59.670 1.00 83.81 679 ALA A N 1
ATOM 4866 C CA . ALA A 1 679 ? -20.579 16.712 60.836 1.00 83.81 679 ALA A CA 1
ATOM 4867 C C . ALA A 1 679 ? -19.845 17.003 62.159 1.00 83.81 679 ALA A C 1
ATOM 4869 O O . ALA A 1 679 ? -20.430 17.566 63.084 1.00 83.81 679 ALA A O 1
ATOM 4870 N N . GLU A 1 680 ? -18.590 16.580 62.304 1.00 84.31 680 GLU A N 1
ATOM 4871 C CA . GLU A 1 680 ? -17.756 16.900 63.466 1.00 84.31 680 GLU A CA 1
ATOM 4872 C C . GLU A 1 680 ? -17.317 18.369 63.454 1.00 84.31 680 GLU A C 1
ATOM 4874 O O . GLU A 1 680 ? -17.499 19.061 64.455 1.00 84.31 680 GLU A O 1
ATOM 4879 N N . LEU A 1 681 ? -16.823 18.860 62.314 1.00 81.94 681 LEU A N 1
ATOM 4880 C CA . LEU A 1 681 ? -16.431 20.260 62.130 1.00 81.94 681 LEU A CA 1
ATOM 4881 C C . LEU A 1 681 ? -17.599 21.219 62.379 1.00 81.94 681 LEU A C 1
ATOM 4883 O O . LEU A 1 681 ? -17.437 22.215 63.074 1.00 81.94 681 LEU A O 1
ATOM 4887 N N . ILE A 1 682 ? -18.792 20.876 61.886 1.00 80.25 682 ILE A N 1
ATOM 4888 C CA . ILE A 1 682 ? -20.015 21.662 62.099 1.00 80.25 682 ILE A CA 1
ATOM 4889 C C . ILE A 1 682 ? -20.389 21.728 63.592 1.00 80.25 682 ILE A C 1
ATOM 4891 O O . ILE A 1 682 ? -20.917 22.738 64.051 1.00 80.25 682 ILE A O 1
ATOM 4895 N N . ARG A 1 683 ? -20.104 20.674 64.372 1.00 82.06 683 ARG A N 1
ATOM 4896 C CA . ARG A 1 683 ? -20.449 20.597 65.804 1.00 82.06 683 ARG A CA 1
ATOM 4897 C C . ARG A 1 683 ? -19.444 21.274 66.741 1.00 82.06 683 ARG A C 1
ATOM 4899 O O . ARG A 1 683 ? -19.822 21.581 67.866 1.00 82.06 683 ARG A O 1
ATOM 4906 N N . GLN A 1 684 ? -18.195 21.496 66.324 1.00 72.94 684 GLN A N 1
ATOM 4907 C CA . GLN A 1 684 ? -17.118 22.015 67.189 1.00 72.94 684 GLN A CA 1
ATOM 4908 C C . GLN A 1 684 ? -17.127 23.556 67.377 1.00 72.94 684 GLN A C 1
ATOM 4910 O O . GLN A 1 684 ? -16.315 24.068 68.144 1.00 72.94 684 GLN A O 1
ATOM 4915 N N . GLY A 1 685 ? -18.089 24.275 66.774 1.00 65.69 685 GLY A N 1
ATOM 4916 C CA . GLY A 1 685 ? -18.306 25.730 66.915 1.00 65.69 685 GLY A CA 1
ATOM 4917 C C . GLY A 1 685 ? -17.279 26.603 66.172 1.00 65.69 685 GLY A C 1
ATOM 4918 O O . GLY A 1 685 ? -16.310 26.068 65.642 1.00 65.69 685 GLY A O 1
ATOM 4919 N N . PRO A 1 686 ? -17.442 27.949 66.161 1.00 63.81 686 PRO A N 1
ATOM 4920 C CA . PRO A 1 686 ? -18.577 28.649 65.528 1.00 63.81 686 PRO A CA 1
ATOM 4921 C C . PRO A 1 686 ? -18.829 28.159 64.082 1.00 63.81 686 PRO A C 1
ATOM 4923 O O . PRO A 1 686 ? -18.045 27.396 63.537 1.00 63.81 686 PRO A O 1
ATOM 4926 N N . LEU A 1 687 ? -19.941 28.564 63.458 1.00 62.34 687 LEU A N 1
ATOM 4927 C CA . LEU A 1 687 ? -20.326 28.158 62.094 1.00 62.34 687 LEU A CA 1
ATOM 4928 C C . LEU A 1 687 ? -19.216 28.451 61.061 1.00 62.34 687 LEU A C 1
ATOM 4930 O O . LEU A 1 687 ? -19.159 29.535 60.484 1.00 62.34 687 LEU A O 1
ATOM 4934 N N . LEU A 1 688 ? -18.353 27.468 60.800 1.00 65.56 688 LEU A N 1
ATOM 4935 C CA . LEU A 1 688 ? -17.473 27.453 59.637 1.00 65.56 688 LEU A CA 1
ATOM 4936 C C . LEU A 1 688 ? -18.366 27.304 58.401 1.00 65.56 688 LEU A C 1
ATOM 4938 O O . LEU A 1 688 ? -19.112 26.334 58.290 1.00 65.56 688 LEU A O 1
ATOM 4942 N N . LEU A 1 689 ? -18.313 28.263 57.477 1.00 73.88 689 LEU A N 1
ATOM 4943 C CA . LEU A 1 689 ? -19.118 28.271 56.252 1.00 73.88 689 LEU A CA 1
ATOM 4944 C C . LEU A 1 689 ? -18.235 28.535 55.028 1.00 73.88 689 LEU A C 1
ATOM 4946 O O . LEU A 1 689 ? -17.158 29.124 55.115 1.00 73.88 689 LEU A O 1
ATOM 4950 N N . GLY A 1 690 ? -18.703 28.101 53.858 1.00 80.38 690 GLY A N 1
ATOM 4951 C CA . GLY A 1 690 ? -18.035 28.366 52.584 1.00 80.38 690 GLY A CA 1
ATOM 4952 C C . GLY A 1 690 ? -16.657 27.703 52.454 1.00 80.38 690 GLY A C 1
ATOM 4953 O O . GLY A 1 690 ? -16.458 26.559 52.863 1.00 80.38 690 GLY A O 1
ATOM 4954 N N . ARG A 1 691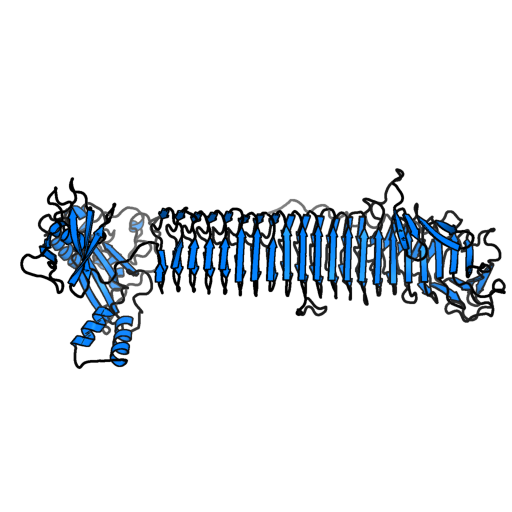 ? -15.699 28.419 51.849 1.00 83.56 691 ARG A N 1
ATOM 4955 C CA . ARG A 1 691 ? -14.384 27.869 51.457 1.00 83.56 691 ARG A CA 1
ATOM 4956 C C . ARG A 1 691 ? -13.539 27.379 52.630 1.00 83.56 691 ARG A C 1
ATOM 4958 O O . ARG A 1 691 ? -12.738 26.468 52.453 1.00 83.56 691 ARG A O 1
ATOM 4965 N N . GLU A 1 692 ? -13.697 27.975 53.808 1.00 82.56 692 GLU A N 1
ATOM 4966 C CA . GLU A 1 692 ? -12.930 27.579 54.989 1.00 82.56 692 GLU A CA 1
ATOM 4967 C C . GLU A 1 692 ? -13.375 26.208 55.508 1.00 82.56 692 GLU A C 1
ATOM 4969 O O . GLU A 1 692 ? -12.538 25.332 55.733 1.00 82.56 692 GLU A O 1
ATOM 4974 N N . LEU A 1 693 ? -14.691 25.983 55.601 1.00 83.81 693 LEU A N 1
ATOM 4975 C CA . LEU A 1 693 ? -15.247 24.669 55.922 1.00 83.81 693 LEU A CA 1
ATOM 4976 C C . LEU A 1 693 ? -14.812 23.630 54.880 1.00 83.81 693 LEU A C 1
ATOM 4978 O O . LEU A 1 693 ? -14.359 22.547 55.243 1.00 83.81 693 LEU A O 1
ATOM 4982 N N . GLU A 1 694 ? -14.890 23.968 53.591 1.00 84.44 694 GLU A N 1
ATOM 4983 C CA . GLU A 1 694 ? -14.470 23.072 52.510 1.00 84.44 694 GLU A CA 1
ATOM 4984 C C . GLU A 1 694 ? -12.980 22.703 52.608 1.00 84.44 694 GLU A C 1
ATOM 4986 O O . GLU A 1 694 ? -12.619 21.531 52.481 1.00 84.44 694 GLU A O 1
ATOM 4991 N N . ALA A 1 695 ? -12.107 23.680 52.873 1.00 88.31 695 ALA A N 1
ATOM 4992 C CA . ALA A 1 695 ? -10.674 23.452 53.025 1.00 88.31 695 ALA A CA 1
ATOM 4993 C C . ALA A 1 695 ? -10.370 22.536 54.219 1.00 88.31 695 ALA A C 1
ATOM 4995 O O . ALA A 1 695 ? -9.564 21.610 54.089 1.00 88.31 695 ALA A O 1
ATOM 4996 N N . GLN A 1 696 ? -11.046 22.743 55.354 1.00 87.44 696 GLN A N 1
ATOM 4997 C CA . GLN A 1 696 ? -10.885 21.898 56.537 1.00 87.44 696 GLN A CA 1
ATOM 4998 C C . GLN A 1 696 ? -11.431 20.483 56.325 1.00 87.44 696 GLN A C 1
ATOM 5000 O O . GLN A 1 696 ? -10.769 19.517 56.711 1.00 87.44 696 GLN A O 1
ATOM 5005 N N . ILE A 1 697 ? -12.586 20.338 55.666 1.00 88.69 697 ILE A N 1
ATOM 5006 C CA . ILE A 1 697 ? -13.132 19.029 55.284 1.00 88.69 697 ILE A CA 1
ATOM 5007 C C . ILE A 1 697 ? -12.140 18.307 54.373 1.00 88.69 697 ILE A C 1
ATOM 5009 O O . ILE A 1 697 ? -11.795 17.158 54.640 1.00 88.69 697 ILE A O 1
ATOM 5013 N N . ARG A 1 698 ? -11.639 18.975 53.328 1.00 87.81 698 ARG A N 1
ATOM 5014 C CA . ARG A 1 698 ? -10.703 18.388 52.361 1.00 87.81 698 ARG A CA 1
ATOM 5015 C C . ARG A 1 698 ? -9.397 17.958 53.023 1.00 87.81 698 ARG A C 1
ATOM 5017 O O . ARG A 1 698 ? -8.915 16.866 52.735 1.00 87.81 698 ARG A O 1
ATOM 5024 N N . ASP A 1 699 ? -8.826 18.785 53.898 1.00 89.94 699 ASP A N 1
ATOM 5025 C CA . ASP A 1 699 ? -7.577 18.448 54.588 1.00 89.94 699 ASP A CA 1
ATOM 5026 C C . ASP A 1 699 ? -7.763 17.294 55.583 1.00 89.94 699 ASP A C 1
ATOM 5028 O O . ASP A 1 699 ? -7.028 16.308 55.510 1.00 89.94 699 ASP A O 1
ATOM 5032 N N . ARG A 1 700 ? -8.783 17.353 56.450 1.00 88.94 700 ARG A N 1
ATOM 5033 C CA . ARG A 1 700 ? -9.045 16.298 57.442 1.00 88.94 700 ARG A CA 1
ATOM 5034 C C . ARG A 1 700 ? -9.471 14.985 56.788 1.00 88.94 700 ARG A C 1
ATOM 5036 O O . ARG A 1 700 ? -8.960 13.933 57.167 1.00 88.94 700 ARG A O 1
ATOM 5043 N N . ALA A 1 701 ? -10.337 15.022 55.773 1.00 89.00 701 ALA A N 1
ATOM 5044 C CA . ALA A 1 701 ? -10.758 13.822 55.047 1.00 89.00 701 ALA A CA 1
ATOM 5045 C C . ALA A 1 701 ? -9.589 13.167 54.299 1.00 89.00 701 ALA A C 1
ATOM 5047 O O . ALA A 1 701 ? -9.459 11.946 54.329 1.00 89.00 701 ALA A O 1
ATOM 5048 N N . ALA A 1 702 ? -8.684 13.956 53.703 1.00 89.62 702 ALA A N 1
ATOM 5049 C CA . ALA A 1 702 ? -7.489 13.427 53.042 1.00 89.62 702 ALA A CA 1
ATOM 5050 C C . ALA A 1 702 ? -6.516 12.729 54.009 1.00 89.62 702 ALA A C 1
ATOM 5052 O O . ALA A 1 702 ? -5.663 11.968 53.560 1.00 89.62 702 ALA A O 1
ATOM 5053 N N . ARG A 1 703 ? -6.620 12.980 55.317 1.00 89.94 703 ARG A N 1
ATOM 5054 C CA . ARG A 1 703 ? -5.746 12.429 56.367 1.00 89.94 703 ARG A CA 1
ATOM 5055 C C . ARG A 1 703 ? -6.441 11.391 57.240 1.00 89.94 703 ARG A C 1
ATOM 5057 O O . ARG A 1 703 ? -5.824 10.878 58.169 1.00 89.94 703 ARG A O 1
ATOM 5064 N N . PHE A 1 704 ? -7.720 11.125 56.997 1.00 87.19 704 PHE A N 1
ATOM 5065 C CA . PHE A 1 704 ? -8.528 10.284 57.864 1.00 87.19 704 PHE A CA 1
ATOM 5066 C C . PHE A 1 704 ? -8.076 8.824 57.785 1.00 87.19 704 PHE A C 1
ATOM 5068 O O . PHE A 1 704 ? -7.995 8.244 56.704 1.00 87.19 704 PHE A O 1
ATOM 5075 N N . VAL A 1 705 ? -7.811 8.226 58.944 1.00 82.69 705 VAL A N 1
ATOM 5076 C CA . VAL A 1 705 ? -7.441 6.819 59.086 1.00 82.69 705 VAL A CA 1
ATOM 5077 C C . VAL A 1 705 ? -8.418 6.146 60.034 1.00 82.69 705 VAL A C 1
ATOM 5079 O O . VAL A 1 705 ? -8.679 6.642 61.134 1.00 82.69 705 VAL A O 1
ATOM 5082 N N . ARG A 1 706 ? -8.939 4.986 59.625 1.00 82.50 706 ARG A N 1
ATOM 5083 C CA . ARG A 1 706 ? -9.826 4.167 60.452 1.00 82.50 706 ARG A CA 1
ATOM 5084 C C . ARG A 1 706 ? -9.375 2.715 60.460 1.00 82.50 706 ARG A C 1
ATOM 5086 O O . ARG A 1 706 ? -9.291 2.080 59.413 1.00 82.50 706 ARG A O 1
ATOM 5093 N N . PHE A 1 707 ? -9.152 2.198 61.661 1.00 80.69 707 PHE A N 1
ATOM 5094 C CA . PHE A 1 707 ? -9.011 0.771 61.913 1.00 80.69 707 PHE A CA 1
ATOM 5095 C C . PHE A 1 707 ? -10.302 0.250 62.513 1.00 80.69 707 PHE A C 1
ATOM 5097 O O . PHE A 1 707 ? -10.776 0.767 63.524 1.00 80.69 707 PHE A O 1
ATOM 5104 N N . ASP A 1 708 ? -10.851 -0.779 61.893 1.00 79.75 708 ASP A N 1
ATOM 5105 C CA . ASP A 1 708 ? -12.102 -1.391 62.306 1.00 79.75 708 ASP A CA 1
ATOM 5106 C C . ASP A 1 708 ? -11.863 -2.827 62.740 1.00 79.75 708 ASP A C 1
ATOM 5108 O O . ASP A 1 708 ? -11.186 -3.586 62.045 1.00 79.75 708 ASP A O 1
ATOM 5112 N N . SER A 1 709 ? -12.456 -3.189 63.874 1.00 80.12 709 SER A N 1
ATOM 5113 C CA . SER A 1 709 ? -12.537 -4.554 64.378 1.00 80.12 709 SER A CA 1
ATOM 5114 C C . SER A 1 709 ? -13.995 -4.987 64.385 1.00 80.12 709 SER A C 1
ATOM 5116 O O . SER A 1 709 ? -14.807 -4.368 65.068 1.00 80.12 709 SER A O 1
ATOM 5118 N N . PHE A 1 710 ? -14.319 -6.038 63.640 1.00 84.56 710 PHE A N 1
ATOM 5119 C CA . PHE A 1 710 ? -15.658 -6.609 63.531 1.00 84.56 710 PHE A CA 1
ATOM 5120 C C . PHE A 1 710 ? -15.661 -8.064 63.975 1.00 84.56 710 PHE A C 1
ATOM 5122 O O . PHE A 1 710 ? -14.702 -8.800 63.726 1.00 84.56 710 PHE A O 1
ATOM 5129 N N . HIS A 1 711 ? -16.766 -8.482 64.582 1.00 86.19 711 HIS A N 1
ATOM 5130 C CA . HIS A 1 711 ? -17.014 -9.871 64.941 1.00 86.19 711 HIS A CA 1
ATOM 5131 C C . HIS A 1 711 ? -18.253 -10.365 64.206 1.00 86.19 711 HIS A C 1
ATOM 5133 O O . HIS A 1 711 ? -19.198 -9.615 63.977 1.00 86.19 711 HIS A O 1
ATOM 5139 N N . GLU A 1 712 ? -18.246 -11.632 63.828 1.00 87.06 712 GLU A N 1
ATOM 5140 C CA . GLU A 1 712 ? -19.451 -12.315 63.381 1.00 87.06 712 GLU A CA 1
ATOM 5141 C C . GLU A 1 712 ? -20.449 -12.430 64.544 1.00 87.06 712 GLU A C 1
ATOM 5143 O O . GLU A 1 712 ? -20.065 -12.573 65.708 1.00 87.06 712 GLU A O 1
ATOM 5148 N N . ILE A 1 713 ? -21.739 -12.411 64.220 1.00 87.50 713 ILE A N 1
ATOM 5149 C CA . ILE A 1 713 ? -22.818 -12.757 65.139 1.00 87.50 713 ILE A CA 1
ATOM 5150 C C . ILE A 1 713 ? -23.653 -13.893 64.543 1.00 87.50 713 ILE A C 1
ATOM 5152 O O . ILE A 1 713 ? -23.898 -13.932 63.341 1.00 87.50 713 ILE A O 1
ATOM 5156 N N . LEU A 1 714 ? -24.087 -14.824 65.393 1.00 86.69 714 LEU A N 1
ATOM 5157 C CA . LEU A 1 714 ? -24.967 -15.917 64.986 1.00 86.69 714 LEU A CA 1
ATOM 5158 C C . LEU A 1 714 ? -26.421 -15.434 64.845 1.00 86.69 714 LEU A C 1
ATOM 5160 O O . LEU A 1 714 ? -26.834 -14.524 65.572 1.00 86.69 714 LEU A O 1
ATOM 5164 N N . PRO A 1 715 ? -27.224 -16.055 63.961 1.00 89.00 715 PRO A N 1
ATOM 5165 C CA . PRO A 1 715 ? -28.626 -15.694 63.795 1.00 89.00 715 PRO A CA 1
ATOM 5166 C C . PRO A 1 715 ? -29.393 -15.933 65.097 1.00 89.00 715 PRO A C 1
ATOM 5168 O O . PRO A 1 715 ? -29.381 -17.031 65.654 1.00 89.00 715 PRO A O 1
ATOM 5171 N N . ARG A 1 716 ? -30.072 -14.890 65.583 1.00 87.62 716 ARG A N 1
ATOM 5172 C CA . ARG A 1 716 ? -30.894 -14.946 66.796 1.00 87.62 716 ARG A CA 1
ATOM 5173 C C . ARG A 1 716 ? -32.327 -14.529 66.509 1.00 87.62 716 ARG A C 1
ATOM 5175 O O . ARG A 1 716 ? -32.533 -13.382 66.116 1.00 87.62 716 ARG A O 1
ATOM 5182 N N . PRO A 1 717 ? -33.331 -15.373 66.793 1.00 86.69 717 PRO A N 1
ATOM 5183 C CA . PRO A 1 717 ? -34.721 -15.024 66.513 1.00 86.69 717 PRO A CA 1
ATOM 5184 C C . PRO A 1 717 ? -35.201 -13.753 67.228 1.00 86.69 717 PRO A C 1
ATOM 5186 O O . PRO A 1 717 ? -36.083 -13.066 66.717 1.00 86.69 717 PRO A O 1
ATOM 5189 N N . GLN A 1 718 ? -34.623 -13.445 68.395 1.00 89.56 718 GLN A N 1
ATOM 5190 C CA . GLN A 1 718 ? -34.918 -12.249 69.190 1.00 89.56 718 GLN A CA 1
ATOM 5191 C C . GLN A 1 718 ? -34.237 -10.991 68.647 1.00 89.56 718 GLN A C 1
ATOM 5193 O O . GLN A 1 718 ? -34.736 -9.896 68.889 1.00 89.56 718 GLN A O 1
ATOM 5198 N N . ASN A 1 719 ? -33.131 -11.130 67.906 1.00 92.94 719 ASN A N 1
ATOM 5199 C CA . ASN A 1 719 ? -32.557 -10.000 67.192 1.00 92.94 719 ASN A CA 1
ATOM 5200 C C . ASN A 1 719 ? -33.489 -9.698 66.024 1.00 92.94 719 ASN A C 1
ATOM 5202 O O . ASN A 1 719 ? -33.578 -10.484 65.075 1.00 92.94 719 ASN A O 1
ATOM 5206 N N . ARG A 1 720 ? -34.246 -8.610 66.135 1.00 93.25 720 ARG A N 1
ATOM 5207 C CA . ARG A 1 720 ? -35.388 -8.362 65.266 1.00 93.25 720 ARG A CA 1
ATOM 5208 C C . ARG A 1 720 ? -35.522 -6.900 64.880 1.00 93.25 720 ARG A C 1
ATOM 5210 O O . ARG A 1 720 ? -35.259 -6.013 65.685 1.00 93.25 720 ARG A O 1
ATOM 5217 N N . ILE A 1 721 ? -36.004 -6.694 63.663 1.00 94.88 721 ILE A N 1
ATOM 5218 C CA . ILE A 1 721 ? -36.517 -5.424 63.160 1.00 94.88 721 ILE A CA 1
ATOM 5219 C C . ILE A 1 721 ? -38.031 -5.525 63.078 1.00 94.88 721 ILE A C 1
ATOM 5221 O O . ILE A 1 721 ? -38.565 -6.460 62.470 1.00 94.88 721 ILE A O 1
ATOM 5225 N N . VAL A 1 722 ? -38.715 -4.561 63.680 1.00 94.69 722 VAL A N 1
ATOM 5226 C CA . VAL A 1 722 ? -40.162 -4.389 63.552 1.00 94.69 722 VAL A CA 1
ATOM 5227 C C . VAL A 1 722 ? -40.488 -2.936 63.202 1.00 94.69 722 VAL A C 1
ATOM 5229 O O . VAL A 1 722 ? -39.688 -2.042 63.478 1.00 94.69 722 VAL A O 1
ATOM 5232 N N . PRO A 1 723 ? -41.642 -2.667 62.578 1.00 95.38 723 PRO A N 1
ATOM 5233 C CA . PRO A 1 723 ? -42.148 -1.305 62.455 1.00 95.38 723 PRO A CA 1
ATOM 5234 C C . PRO A 1 723 ? -42.482 -0.770 63.852 1.00 95.38 723 PRO A C 1
ATOM 5236 O O . PRO A 1 723 ? -43.195 -1.439 64.600 1.00 95.38 723 PRO A O 1
ATOM 5239 N N . SER A 1 724 ? -41.977 0.411 64.210 1.00 95.38 724 SER A N 1
ATOM 5240 C CA . SER A 1 724 ? -42.219 0.985 65.536 1.00 95.38 724 SER A CA 1
ATOM 5241 C C . SER A 1 724 ? -43.708 1.240 65.771 1.00 95.38 724 SER A C 1
ATOM 5243 O O . SER A 1 724 ? -44.420 1.738 64.894 1.00 95.38 724 SER A O 1
ATOM 5245 N N . ALA A 1 725 ? -44.190 0.937 66.975 1.00 91.56 725 ALA A N 1
ATOM 5246 C CA . ALA A 1 725 ? -45.571 1.224 67.358 1.00 91.56 725 ALA A CA 1
ATOM 5247 C C . ALA A 1 725 ? -45.792 2.715 67.672 1.00 91.56 725 ALA A C 1
ATOM 5249 O O . ALA A 1 725 ? -46.860 3.244 67.368 1.00 91.56 725 ALA A O 1
ATOM 5250 N N . SER A 1 726 ? -44.784 3.389 68.233 1.00 91.88 726 SER A N 1
ATOM 5251 C CA . SER A 1 726 ? -44.875 4.753 68.770 1.00 91.88 726 SER A CA 1
ATOM 5252 C C . SER A 1 726 ? -44.178 5.806 67.912 1.00 91.88 726 SER A C 1
ATOM 5254 O O . SER A 1 726 ? -44.596 6.962 67.923 1.00 91.88 726 SER A O 1
ATOM 5256 N N . GLU A 1 727 ? -43.142 5.437 67.155 1.00 95.44 727 GLU A N 1
ATOM 5257 C CA . GLU A 1 727 ? -42.385 6.397 66.357 1.00 95.44 727 GLU A CA 1
ATOM 5258 C C . GLU A 1 727 ? -42.764 6.368 64.875 1.00 95.44 727 GLU A C 1
ATOM 5260 O O . GLU A 1 727 ? -42.965 5.317 64.254 1.00 95.44 727 GLU A O 1
ATOM 5265 N N . ARG A 1 728 ? -42.830 7.561 64.287 1.00 94.00 728 ARG A N 1
ATOM 5266 C CA . ARG A 1 728 ? -43.030 7.792 62.856 1.00 94.00 728 ARG A CA 1
ATOM 5267 C C . ARG A 1 728 ? -41.946 8.731 62.341 1.00 94.00 728 ARG A C 1
ATOM 5269 O O . ARG A 1 728 ? -41.419 9.549 63.099 1.00 94.00 728 ARG A O 1
ATOM 5276 N N . ASP A 1 729 ? -41.567 8.578 61.083 1.00 91.62 729 ASP A N 1
ATOM 5277 C CA . ASP A 1 729 ? -40.733 9.551 60.386 1.00 91.62 729 ASP A CA 1
ATOM 5278 C C . ASP A 1 729 ? -41.556 10.766 59.919 1.00 91.62 729 ASP A C 1
ATOM 5280 O O . ASP A 1 729 ? -42.745 10.889 60.220 1.00 91.62 729 ASP A O 1
ATOM 5284 N N . ALA A 1 730 ? -40.908 11.682 59.197 1.00 89.19 730 ALA A N 1
ATOM 5285 C CA . ALA A 1 730 ? -41.536 12.906 58.708 1.00 89.19 730 ALA A CA 1
ATOM 5286 C C . ALA A 1 730 ? -42.693 12.665 57.712 1.00 89.19 730 ALA A C 1
ATOM 5288 O O . ALA A 1 730 ? -43.508 13.562 57.526 1.00 89.19 730 ALA A O 1
ATOM 5289 N N . LEU A 1 731 ? -42.798 11.471 57.113 1.00 90.19 731 LEU A N 1
ATOM 5290 C CA . LEU A 1 731 ? -43.862 11.086 56.172 1.00 90.19 731 LEU A CA 1
ATOM 5291 C C . LEU A 1 731 ? -44.992 10.292 56.851 1.00 90.19 731 LEU A C 1
ATOM 5293 O O . LEU A 1 731 ? -45.902 9.773 56.190 1.00 90.19 731 LEU A O 1
ATOM 5297 N N . GLY A 1 732 ? -44.941 10.168 58.182 1.00 91.31 732 GLY A N 1
ATOM 5298 C CA . GLY A 1 732 ? -45.894 9.377 58.953 1.00 91.31 732 GLY A CA 1
ATOM 5299 C C . GLY A 1 732 ? -45.689 7.868 58.799 1.00 91.31 732 GLY A C 1
ATOM 5300 O O . GLY A 1 732 ? -46.600 7.097 59.108 1.00 91.31 732 GLY A O 1
ATOM 5301 N N . ILE A 1 733 ? -44.521 7.425 58.328 1.00 93.69 733 ILE A N 1
ATOM 5302 C CA . ILE A 1 733 ? -44.179 6.012 58.144 1.00 93.69 733 ILE A CA 1
ATOM 5303 C C . ILE A 1 733 ? -43.519 5.507 59.441 1.00 93.69 733 ILE A C 1
ATOM 5305 O O . ILE A 1 733 ? -42.658 6.191 60.000 1.00 93.69 733 ILE A O 1
ATOM 5309 N N . PRO A 1 734 ? -43.901 4.331 59.976 1.00 95.38 734 PRO A N 1
ATOM 5310 C CA . PRO A 1 734 ? -43.204 3.699 61.094 1.00 95.38 734 PRO A CA 1
ATOM 5311 C C . PRO A 1 734 ? -41.686 3.658 60.899 1.00 95.38 734 PRO A C 1
ATOM 5313 O O . PRO A 1 734 ? -41.176 3.123 59.907 1.00 95.38 734 PRO A O 1
ATOM 5316 N N . LYS A 1 735 ? -40.950 4.193 61.877 1.00 94.81 735 LYS A N 1
ATOM 5317 C CA . LYS A 1 735 ? -39.495 4.019 61.930 1.00 94.81 735 LYS A CA 1
ATOM 5318 C C . LYS A 1 735 ? -39.153 2.553 62.222 1.00 94.81 735 LYS A C 1
ATOM 5320 O O . LYS A 1 735 ? -39.963 1.857 62.838 1.00 94.81 735 LYS A O 1
ATOM 5325 N N . PRO A 1 736 ? -37.981 2.055 61.795 1.00 94.25 736 PRO A N 1
ATOM 5326 C CA . PRO A 1 736 ? -37.522 0.741 62.222 1.00 94.25 736 PRO A CA 1
ATOM 5327 C C . PRO A 1 736 ? -37.203 0.757 63.722 1.00 94.25 736 PRO A C 1
ATOM 5329 O O . PRO A 1 736 ? -36.451 1.604 64.199 1.00 94.25 736 PRO A O 1
ATOM 5332 N N . GLU A 1 737 ? -37.754 -0.204 64.453 1.00 94.81 737 GLU A N 1
ATOM 5333 C CA . GLU A 1 737 ? -37.423 -0.475 65.847 1.00 94.81 737 GLU A CA 1
ATOM 5334 C C . GLU A 1 737 ? -36.597 -1.760 65.925 1.00 94.81 737 GLU A C 1
ATOM 5336 O O . GLU A 1 737 ? -36.957 -2.793 65.348 1.00 94.81 737 GLU A O 1
ATOM 5341 N N . PHE A 1 738 ? -35.462 -1.681 66.618 1.00 92.62 738 PHE A N 1
ATOM 5342 C CA . PHE A 1 738 ? -34.466 -2.744 66.667 1.00 92.62 738 PHE A CA 1
ATOM 5343 C C . PHE A 1 738 ? -34.418 -3.362 68.060 1.00 92.62 738 PHE A C 1
ATOM 5345 O O . PHE A 1 738 ? -34.137 -2.685 69.046 1.00 92.62 738 PHE A O 1
ATOM 5352 N N . THR A 1 739 ? -34.594 -4.677 68.134 1.00 92.31 739 THR A N 1
ATOM 5353 C CA . THR A 1 739 ? -34.127 -5.475 69.271 1.00 92.31 739 THR A CA 1
ATOM 5354 C C . THR A 1 739 ? -32.823 -6.139 68.858 1.00 92.31 739 THR A C 1
ATOM 5356 O O . THR A 1 739 ? -32.796 -6.865 67.866 1.00 92.31 739 THR A O 1
ATOM 5359 N N . TYR A 1 740 ? -31.732 -5.891 69.581 1.00 90.19 740 TYR A N 1
ATOM 5360 C CA . TYR A 1 740 ? -30.423 -6.433 69.220 1.00 90.19 740 TYR A CA 1
ATOM 5361 C C . TYR A 1 740 ? -29.591 -6.768 70.460 1.00 90.19 740 TYR A C 1
ATOM 5363 O O . TYR A 1 740 ? -29.311 -5.904 71.289 1.00 90.19 740 TYR A O 1
ATOM 5371 N N . ALA A 1 741 ? -29.180 -8.031 70.582 1.00 88.00 741 ALA A N 1
ATOM 5372 C CA . ALA A 1 741 ? -28.385 -8.530 71.696 1.00 88.00 741 ALA A CA 1
ATOM 5373 C C . ALA A 1 741 ? -27.152 -9.308 71.212 1.00 88.00 741 ALA A C 1
ATOM 5375 O O . ALA A 1 741 ? -27.245 -10.203 70.368 1.00 88.00 741 ALA A O 1
ATOM 5376 N N . MET A 1 742 ? -25.999 -9.007 71.816 1.00 86.19 742 MET A N 1
ATOM 5377 C CA . MET A 1 742 ? -24.742 -9.726 71.589 1.00 86.19 742 MET A CA 1
ATOM 5378 C C . MET A 1 742 ? -24.606 -10.924 72.531 1.00 86.19 742 MET A C 1
ATOM 5380 O O . MET A 1 742 ? -24.671 -10.761 73.754 1.00 86.19 742 MET A O 1
ATOM 5384 N N . ASP A 1 743 ? -24.363 -12.102 71.954 1.00 84.69 743 ASP A N 1
ATOM 5385 C CA . ASP A 1 743 ? -24.140 -13.351 72.688 1.00 84.69 743 ASP A CA 1
ATOM 5386 C C . ASP A 1 743 ? -22.775 -13.427 73.380 1.00 84.69 743 ASP A C 1
ATOM 5388 O O . ASP A 1 743 ? -21.801 -12.809 72.942 1.00 84.69 743 ASP A O 1
ATOM 5392 N N . ASP A 1 744 ? -22.674 -14.309 74.370 1.00 87.12 744 ASP A N 1
ATOM 5393 C CA . ASP A 1 744 ? -21.424 -14.750 74.975 1.00 87.12 744 ASP A CA 1
ATOM 5394 C C . ASP A 1 744 ? -20.446 -15.305 73.937 1.00 87.12 744 ASP A C 1
ATOM 5396 O O . ASP A 1 744 ? -19.247 -15.088 74.068 1.00 87.12 744 ASP A O 1
ATOM 5400 N N . TYR A 1 745 ? -20.925 -15.947 72.866 1.00 87.00 745 TYR A N 1
ATOM 5401 C CA . TYR A 1 745 ? -20.096 -16.351 71.724 1.00 87.00 745 TYR A CA 1
ATOM 5402 C C . TYR A 1 745 ? -19.266 -15.196 71.138 1.00 87.00 745 TYR A C 1
ATOM 5404 O O . TYR A 1 745 ? -18.055 -15.318 70.922 1.00 87.00 745 TYR A O 1
ATOM 5412 N N . VAL A 1 746 ? -19.909 -14.045 70.937 1.00 87.94 746 VAL A N 1
ATOM 5413 C CA . VAL A 1 746 ? -19.273 -12.836 70.406 1.00 87.94 746 VAL A CA 1
ATOM 5414 C C . VAL A 1 746 ? -18.407 -12.182 71.480 1.00 87.94 746 VAL A C 1
ATOM 5416 O O . VAL A 1 746 ? -17.257 -11.828 71.218 1.00 87.94 746 VAL A O 1
ATOM 5419 N N . ARG A 1 747 ? -18.919 -12.076 72.713 1.00 87.38 747 ARG A N 1
ATOM 5420 C CA . ARG A 1 747 ? -18.204 -11.461 73.847 1.00 87.38 747 ARG A CA 1
ATOM 5421 C C . ARG A 1 747 ? -16.911 -12.203 74.181 1.00 87.38 747 ARG A C 1
ATOM 5423 O O . ARG A 1 747 ? -15.878 -11.561 74.368 1.00 87.38 747 ARG A O 1
ATOM 5430 N N . ARG A 1 748 ? -16.937 -13.541 74.198 1.00 85.88 748 ARG A N 1
ATOM 5431 C CA . ARG A 1 748 ? -15.743 -14.383 74.378 1.00 85.88 748 ARG A CA 1
ATOM 5432 C C . ARG A 1 748 ? -14.725 -14.131 73.279 1.00 85.88 748 ARG A C 1
ATOM 5434 O O . ARG A 1 748 ? -13.542 -14.009 73.581 1.00 85.88 748 ARG A O 1
ATOM 5441 N N . SER A 1 749 ? -15.169 -14.016 72.025 1.00 81.75 749 SER A N 1
ATOM 5442 C CA . SER A 1 749 ? -14.268 -13.711 70.911 1.00 81.75 749 SER A CA 1
ATOM 5443 C C . SER A 1 749 ? -13.645 -12.328 71.048 1.00 81.75 749 SER A C 1
ATOM 5445 O O . SER A 1 749 ? -12.430 -12.200 70.909 1.00 81.75 749 SER A O 1
ATOM 5447 N N . ALA A 1 750 ? -14.419 -11.310 71.426 1.00 80.31 750 ALA A N 1
ATOM 5448 C CA . ALA A 1 750 ? -13.890 -9.971 71.676 1.00 80.31 750 ALA A CA 1
ATOM 5449 C C . ALA A 1 750 ? -12.836 -9.964 72.801 1.00 80.31 750 ALA A C 1
ATOM 5451 O O . ALA A 1 750 ? -11.756 -9.393 72.634 1.00 80.31 750 ALA A O 1
ATOM 5452 N N . ALA A 1 751 ? -13.101 -10.655 73.915 1.00 82.12 751 ALA A N 1
ATOM 5453 C CA . ALA A 1 751 ? -12.156 -10.775 75.027 1.00 82.12 751 ALA A CA 1
ATOM 5454 C C . ALA A 1 751 ? -10.878 -11.532 74.628 1.00 82.12 751 ALA A C 1
ATOM 5456 O O . ALA A 1 751 ? -9.771 -11.050 74.855 1.00 82.12 751 ALA A O 1
ATOM 5457 N N . HIS A 1 752 ? -11.019 -12.676 73.958 1.00 78.94 752 HIS A N 1
ATOM 5458 C CA . HIS A 1 752 ? -9.890 -13.459 73.459 1.00 78.94 752 HIS A CA 1
ATOM 5459 C C . HIS A 1 752 ? -9.053 -12.680 72.429 1.00 78.94 752 HIS A C 1
ATOM 5461 O O . HIS A 1 752 ? -7.827 -12.746 72.418 1.00 78.94 752 HIS A O 1
ATOM 5467 N N . THR A 1 753 ? -9.703 -11.890 71.576 1.00 75.38 753 THR A N 1
ATOM 5468 C CA . THR A 1 753 ? -9.037 -11.013 70.606 1.00 75.38 753 THR A CA 1
ATOM 5469 C C . THR A 1 753 ? -8.141 -9.999 71.287 1.00 75.38 753 THR A C 1
ATOM 5471 O O . THR A 1 753 ? -6.994 -9.837 70.879 1.00 75.38 753 THR A O 1
ATOM 5474 N N . ARG A 1 754 ? -8.642 -9.359 72.345 1.00 76.44 754 ARG A N 1
ATOM 5475 C CA . ARG A 1 754 ? -7.845 -8.440 73.154 1.00 76.44 754 ARG A CA 1
ATOM 5476 C C . ARG A 1 754 ? -6.589 -9.123 73.702 1.00 76.44 754 ARG A C 1
ATOM 5478 O O . 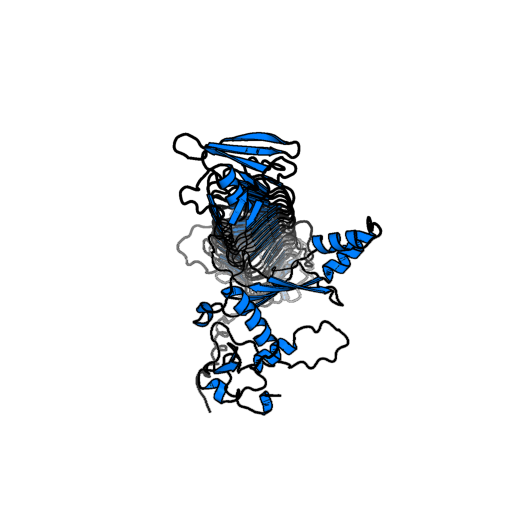ARG A 1 754 ? -5.518 -8.539 73.602 1.00 76.44 754 ARG A O 1
ATOM 5485 N N . GLU A 1 755 ? -6.710 -10.349 74.204 1.00 75.81 755 GLU A N 1
ATOM 5486 C CA . GLU A 1 755 ? -5.588 -11.100 74.783 1.00 75.81 755 GLU A CA 1
ATOM 5487 C C . GLU A 1 755 ? -4.506 -11.462 73.751 1.00 75.81 755 GLU A C 1
ATOM 5489 O O . GLU A 1 755 ? -3.326 -11.193 73.963 1.00 75.81 755 GLU A O 1
ATOM 5494 N N . VAL A 1 756 ? -4.895 -12.007 72.592 1.00 74.75 756 VAL A N 1
ATOM 5495 C CA . VAL A 1 756 ? -3.943 -12.430 71.545 1.00 74.75 756 VAL A CA 1
ATOM 5496 C C . VAL A 1 756 ? -3.140 -11.255 70.980 1.00 74.75 756 VAL A C 1
ATOM 5498 O O . VAL A 1 756 ? -1.956 -11.410 70.679 1.00 74.75 756 VAL A O 1
ATOM 5501 N N . TYR A 1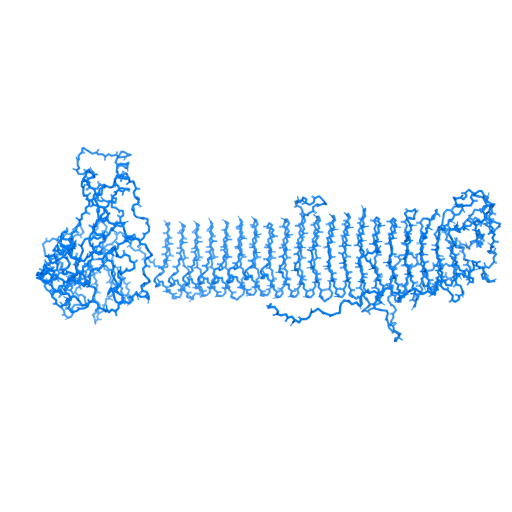 757 ? -3.766 -10.084 70.833 1.00 73.75 757 TYR A N 1
ATOM 5502 C CA . TYR A 1 757 ? -3.095 -8.893 70.306 1.00 73.75 757 TYR A CA 1
ATOM 5503 C C . TYR A 1 757 ? -2.298 -8.123 71.362 1.00 73.75 757 TYR A C 1
ATOM 5505 O O . TYR A 1 757 ? -1.298 -7.502 71.009 1.00 73.75 757 TYR A O 1
ATOM 5513 N N . ALA A 1 758 ? -2.709 -8.162 72.633 1.00 75.25 758 ALA A N 1
ATOM 5514 C CA . ALA A 1 758 ? -1.955 -7.545 73.722 1.00 75.25 758 ALA A CA 1
ATOM 5515 C C . ALA A 1 758 ? -0.697 -8.352 74.084 1.00 75.25 758 ALA A C 1
ATOM 5517 O O . ALA A 1 758 ? 0.333 -7.760 74.397 1.00 75.25 758 ALA A O 1
ATOM 5518 N N . HIS A 1 759 ? -0.758 -9.686 73.991 1.00 78.12 759 HIS A N 1
ATOM 5519 C CA . HIS A 1 759 ? 0.325 -10.581 74.414 1.00 78.12 759 HIS A CA 1
ATOM 5520 C C . HIS A 1 759 ? 0.701 -11.621 73.335 1.00 78.12 759 HIS A C 1
ATOM 5522 O O . HIS A 1 759 ? 0.635 -12.824 73.593 1.00 78.12 759 HIS A O 1
ATOM 5528 N N . PRO A 1 760 ? 1.092 -11.212 72.112 1.00 81.75 760 PRO A N 1
ATOM 5529 C CA . PRO A 1 760 ? 1.358 -12.131 71.000 1.00 81.75 760 PRO A CA 1
ATOM 5530 C C . PRO A 1 760 ? 2.523 -13.089 71.292 1.00 81.75 760 PRO A C 1
ATOM 5532 O O . PRO A 1 760 ? 3.661 -12.662 71.476 1.00 81.75 760 PRO A O 1
ATOM 5535 N N . ARG A 1 761 ? 2.263 -14.404 71.263 1.00 83.88 761 ARG A N 1
ATOM 5536 C CA . ARG A 1 761 ? 3.275 -15.431 71.591 1.00 83.88 761 ARG A CA 1
ATOM 5537 C C . ARG A 1 761 ? 4.090 -15.933 70.396 1.00 83.88 761 ARG A C 1
ATOM 5539 O O . ARG A 1 761 ? 5.190 -16.435 70.583 1.00 83.88 761 ARG A O 1
ATOM 5546 N N . HIS A 1 762 ? 3.594 -15.790 69.164 1.00 86.12 762 HIS A N 1
ATOM 5547 C CA . HIS A 1 762 ? 4.329 -16.215 67.966 1.00 86.12 762 HIS A CA 1
ATOM 5548 C C . HIS A 1 762 ? 5.282 -15.101 67.471 1.00 86.12 762 HIS A C 1
ATOM 5550 O O . HIS A 1 762 ? 4.813 -13.979 67.248 1.00 86.12 762 HIS A O 1
ATOM 5556 N N . PRO A 1 763 ? 6.577 -15.374 67.199 1.00 85.38 763 PRO A N 1
ATOM 5557 C CA . PRO A 1 763 ? 7.555 -14.334 66.838 1.00 85.38 763 PRO A CA 1
ATOM 5558 C C . PRO A 1 763 ? 7.195 -13.560 65.564 1.00 85.38 763 PRO A C 1
ATOM 5560 O O . PRO A 1 763 ? 7.354 -12.345 65.491 1.00 85.38 763 PRO A O 1
ATOM 5563 N N . TYR A 1 764 ? 6.628 -14.247 64.569 1.00 84.75 764 TYR A N 1
ATOM 5564 C CA . TYR A 1 764 ? 6.133 -13.591 63.355 1.00 84.75 764 TYR A CA 1
ATOM 5565 C C . TYR A 1 764 ? 4.957 -12.639 63.636 1.00 84.75 764 TYR A C 1
ATOM 5567 O O . TYR A 1 764 ? 4.904 -11.546 63.083 1.00 84.75 764 TYR A O 1
ATOM 5575 N N . THR A 1 765 ? 4.048 -13.005 64.548 1.00 81.19 765 THR A N 1
ATOM 5576 C CA . THR A 1 765 ? 2.923 -12.148 64.953 1.00 81.19 765 THR A CA 1
ATOM 5577 C C . THR A 1 765 ? 3.414 -10.928 65.731 1.00 81.19 765 THR A C 1
ATOM 5579 O O . THR A 1 765 ? 2.945 -9.823 65.471 1.00 81.19 765 THR A O 1
ATOM 5582 N N . ARG A 1 766 ? 4.413 -11.093 66.616 1.00 81.62 766 ARG A N 1
ATOM 5583 C CA . ARG A 1 766 ? 5.113 -9.972 67.276 1.00 81.62 766 ARG A CA 1
ATOM 5584 C C . ARG A 1 766 ? 5.699 -9.006 66.242 1.00 81.62 766 ARG A C 1
ATOM 5586 O O . ARG A 1 766 ? 5.513 -7.797 66.355 1.00 81.62 766 ARG A O 1
ATOM 5593 N N . ALA A 1 767 ? 6.344 -9.536 65.201 1.00 83.50 767 ALA A N 1
ATOM 5594 C CA . ALA A 1 767 ? 6.919 -8.723 64.135 1.00 83.50 767 ALA A CA 1
ATOM 5595 C C . ALA A 1 767 ? 5.860 -7.939 63.344 1.00 83.50 767 ALA A C 1
ATOM 5597 O O . ALA A 1 767 ? 6.025 -6.737 63.141 1.00 83.50 767 ALA A O 1
ATOM 5598 N N . LEU A 1 768 ? 4.745 -8.575 62.969 1.00 78.06 768 LEU A N 1
ATOM 5599 C CA . LEU A 1 768 ? 3.632 -7.894 62.296 1.00 78.06 768 LEU A CA 1
ATOM 5600 C C . LEU A 1 768 ? 3.019 -6.790 63.169 1.00 78.06 768 LEU A C 1
ATOM 5602 O O . LEU A 1 768 ? 2.764 -5.692 62.680 1.00 78.06 768 LEU A O 1
ATOM 5606 N N . LEU A 1 769 ? 2.832 -7.045 64.466 1.00 74.81 769 LEU A N 1
ATOM 5607 C CA . LEU A 1 769 ? 2.286 -6.050 65.391 1.00 74.81 769 LEU A CA 1
ATOM 5608 C C . LEU A 1 769 ? 3.261 -4.904 65.680 1.00 74.81 769 LEU A C 1
ATOM 5610 O O . LEU A 1 769 ? 2.810 -3.789 65.912 1.00 74.81 769 LEU A O 1
ATOM 5614 N N . SER A 1 770 ? 4.576 -5.115 65.561 1.00 77.94 770 SER A N 1
ATOM 5615 C CA . SER A 1 770 ? 5.563 -4.023 65.647 1.00 77.94 770 SER A CA 1
ATOM 5616 C C . SER A 1 770 ? 5.430 -2.986 64.517 1.00 77.94 770 SER A C 1
ATOM 5618 O O . SER A 1 770 ? 5.938 -1.869 64.628 1.00 77.94 770 SER A O 1
ATOM 5620 N N . ALA A 1 771 ? 4.730 -3.332 63.429 1.00 72.19 771 ALA A N 1
ATOM 5621 C CA . ALA A 1 771 ? 4.397 -2.398 62.358 1.00 72.19 771 ALA A CA 1
ATOM 5622 C C . ALA A 1 771 ? 3.138 -1.562 62.656 1.00 72.19 771 ALA A C 1
ATOM 5624 O O . ALA A 1 771 ? 2.896 -0.575 61.955 1.00 72.19 771 ALA A O 1
ATOM 5625 N N . ALA A 1 772 ? 2.348 -1.925 63.676 1.00 68.25 772 ALA A N 1
ATOM 5626 C CA . ALA A 1 772 ? 1.140 -1.196 64.038 1.00 68.25 772 ALA A CA 1
ATOM 5627 C C . ALA A 1 772 ? 1.484 0.245 64.470 1.00 68.25 772 ALA A C 1
ATOM 5629 O O . ALA A 1 772 ? 2.435 0.459 65.230 1.00 68.25 772 ALA A O 1
ATOM 5630 N N . PRO A 1 773 ? 0.737 1.260 64.001 1.00 60.66 773 PRO A N 1
ATOM 5631 C CA . PRO A 1 773 ? 0.958 2.636 64.423 1.00 60.66 773 PRO A CA 1
ATOM 5632 C C . PRO A 1 773 ? 0.717 2.802 65.929 1.00 60.66 773 PRO A C 1
ATOM 5634 O O . PRO A 1 773 ? -0.325 2.401 66.442 1.00 60.66 773 PRO A O 1
ATOM 5637 N N . VAL A 1 774 ? 1.655 3.445 66.628 1.00 62.97 774 VAL A N 1
ATOM 5638 C CA . VAL A 1 774 ? 1.447 3.902 68.011 1.00 62.97 774 VAL A CA 1
ATOM 5639 C C . VAL A 1 774 ? 0.730 5.260 67.969 1.00 62.97 774 VAL A C 1
ATOM 5641 O O . VAL A 1 774 ? 1.178 6.122 67.204 1.00 62.97 774 VAL A O 1
ATOM 5644 N N . PRO A 1 775 ? -0.349 5.474 68.752 1.00 55.06 775 PRO A N 1
ATOM 5645 C CA . PRO A 1 775 ? -1.112 6.727 68.749 1.00 55.06 775 PRO A CA 1
ATOM 5646 C C . PRO A 1 775 ? -0.294 7.978 69.099 1.00 55.06 775 PRO A C 1
ATOM 5648 O O . PRO A 1 775 ? -0.608 9.057 68.604 1.00 55.06 775 PRO A O 1
ATOM 5651 N N . ASP A 1 776 ? 0.757 7.842 69.916 1.00 66.62 776 ASP A N 1
ATOM 5652 C CA . ASP A 1 776 ? 1.712 8.919 70.190 1.00 66.62 776 ASP A CA 1
ATOM 5653 C C . ASP A 1 776 ? 2.853 8.902 69.149 1.00 66.62 776 ASP A C 1
ATOM 5655 O O . ASP A 1 776 ? 3.662 7.966 69.131 1.00 66.62 776 ASP A O 1
ATOM 5659 N N . PRO A 1 777 ? 2.959 9.922 68.276 1.00 60.31 777 PRO A N 1
ATOM 5660 C CA . PRO A 1 777 ? 4.005 9.995 67.261 1.00 60.31 777 PRO A CA 1
ATOM 5661 C C . PRO A 1 777 ? 5.413 10.218 67.835 1.00 60.31 777 PRO A C 1
ATOM 5663 O O . PRO A 1 777 ? 6.382 10.066 67.093 1.00 60.31 777 PRO A O 1
ATOM 5666 N N . ARG A 1 778 ? 5.545 10.578 69.120 1.00 65.75 778 ARG A N 1
ATOM 5667 C CA . ARG A 1 778 ? 6.831 10.839 69.791 1.00 65.75 778 ARG A CA 1
ATOM 5668 C C . ARG A 1 778 ? 7.374 9.627 70.545 1.00 65.75 778 ARG A C 1
ATOM 5670 O O . ARG A 1 778 ? 8.522 9.657 70.981 1.00 65.75 778 ARG A O 1
ATOM 5677 N N . ALA A 1 779 ? 6.577 8.571 70.696 1.00 72.69 779 ALA A N 1
ATOM 5678 C CA . ALA A 1 779 ? 7.017 7.356 71.364 1.00 72.69 779 ALA A CA 1
ATOM 5679 C C . ALA A 1 779 ? 8.122 6.653 70.542 1.00 72.69 779 ALA A C 1
ATOM 5681 O O . ALA A 1 779 ? 7.955 6.473 69.328 1.00 72.69 779 ALA A O 1
ATOM 5682 N N . PRO A 1 780 ? 9.242 6.234 71.167 1.00 62.59 780 PRO A N 1
ATOM 5683 C CA . PRO A 1 780 ? 10.294 5.492 70.479 1.00 62.59 780 PRO A CA 1
ATOM 5684 C C . PRO A 1 780 ? 9.738 4.179 69.911 1.00 62.59 780 PRO A C 1
ATOM 5686 O O . PRO A 1 780 ? 8.994 3.462 70.577 1.00 62.59 780 PRO A O 1
ATOM 5689 N N . ARG A 1 781 ? 10.088 3.869 68.656 1.00 65.00 781 ARG A N 1
ATOM 5690 C CA . ARG A 1 781 ? 9.584 2.694 67.927 1.00 65.00 781 ARG A CA 1
ATOM 5691 C C . ARG A 1 781 ? 10.692 1.666 67.725 1.00 65.00 781 ARG A C 1
ATOM 5693 O O . ARG A 1 781 ? 11.652 1.942 67.011 1.00 65.00 781 ARG A O 1
ATOM 5700 N N . SER A 1 782 ? 10.515 0.460 68.252 1.00 68.38 782 SER A N 1
ATOM 5701 C CA . SER A 1 782 ? 11.289 -0.720 67.856 1.00 68.38 782 SER A CA 1
ATOM 5702 C C . SER A 1 782 ? 10.496 -1.516 66.813 1.00 68.38 782 SER A C 1
ATOM 5704 O O . SER A 1 782 ? 9.486 -2.145 67.116 1.00 68.38 782 SER A O 1
ATOM 5706 N N . ARG A 1 783 ? 10.922 -1.460 65.544 1.00 76.06 783 ARG A N 1
ATOM 5707 C CA . ARG A 1 783 ? 10.309 -2.236 64.453 1.00 76.06 783 ARG A CA 1
ATOM 5708 C C . ARG A 1 783 ? 11.122 -3.487 64.174 1.00 76.06 783 ARG A C 1
ATOM 5710 O O . ARG A 1 783 ? 12.331 -3.405 63.970 1.00 76.06 783 ARG A O 1
ATOM 5717 N N . ILE A 1 784 ? 10.444 -4.623 64.072 1.00 83.81 784 ILE A N 1
ATOM 5718 C CA . ILE A 1 784 ? 11.053 -5.868 63.612 1.00 83.81 784 ILE A CA 1
ATOM 5719 C C . ILE A 1 784 ? 10.906 -5.914 62.087 1.00 83.81 784 ILE A C 1
ATOM 5721 O O . ILE A 1 784 ? 9.809 -6.084 61.556 1.00 83.81 784 ILE A O 1
ATOM 5725 N N . LEU A 1 785 ? 12.013 -5.721 61.369 1.00 80.81 785 LEU A N 1
ATOM 5726 C CA . LEU A 1 785 ? 12.026 -5.731 59.905 1.00 80.81 785 LEU A CA 1
ATOM 5727 C C . LEU A 1 785 ? 12.008 -7.169 59.374 1.00 80.81 785 LEU A C 1
ATOM 5729 O O . LEU A 1 785 ? 12.985 -7.906 59.506 1.00 80.81 785 LEU A O 1
ATOM 5733 N N . LEU A 1 786 ? 10.904 -7.550 58.732 1.00 82.69 786 LEU A N 1
ATOM 5734 C CA . LEU A 1 786 ? 10.788 -8.821 58.017 1.00 82.69 786 LEU A CA 1
ATOM 5735 C C . LEU A 1 786 ? 11.555 -8.749 56.687 1.00 82.69 786 LEU A C 1
ATOM 5737 O O . LEU A 1 786 ? 11.325 -7.839 55.891 1.00 82.69 786 LEU A O 1
ATOM 5741 N N . LYS A 1 787 ? 12.431 -9.724 56.428 1.00 78.88 787 LYS A N 1
ATOM 5742 C CA . LYS A 1 787 ? 13.210 -9.852 55.180 1.00 78.88 787 LYS A CA 1
ATOM 5743 C C . LYS A 1 787 ? 12.677 -11.009 54.324 1.00 78.88 787 LYS A C 1
ATOM 5745 O O . LYS A 1 787 ? 11.995 -11.887 54.847 1.00 78.88 787 LYS A O 1
ATOM 5750 N N . GLY A 1 788 ? 12.983 -10.999 53.026 1.00 77.12 788 GLY A N 1
ATOM 5751 C CA . GLY A 1 788 ? 12.552 -12.027 52.067 1.00 77.12 788 GLY A CA 1
ATOM 5752 C C . GLY A 1 788 ? 11.140 -11.823 51.504 1.00 77.12 788 GLY A C 1
ATOM 5753 O O . GLY A 1 788 ? 10.362 -11.010 52.020 1.00 77.12 788 GLY A O 1
ATOM 5754 N N . ASP A 1 789 ? 10.830 -12.578 50.449 1.00 71.69 789 ASP A N 1
ATOM 5755 C CA . ASP A 1 789 ? 9.586 -12.475 49.678 1.00 71.69 789 ASP A CA 1
ATOM 5756 C C . ASP A 1 789 ? 8.387 -13.119 50.380 1.00 71.69 789 ASP A C 1
ATOM 5758 O O . ASP A 1 789 ? 8.517 -14.063 51.166 1.00 71.69 789 ASP A O 1
ATOM 5762 N N . ILE A 1 790 ? 7.190 -12.595 50.090 1.00 75.00 790 ILE A N 1
ATOM 5763 C CA . ILE A 1 790 ? 5.924 -13.151 50.581 1.00 75.00 790 ILE A CA 1
ATOM 5764 C C . ILE A 1 790 ? 5.742 -14.550 49.969 1.00 75.00 790 ILE A C 1
ATOM 5766 O O . ILE A 1 790 ? 5.714 -14.666 48.744 1.00 75.00 790 ILE A O 1
ATOM 5770 N N . PRO A 1 791 ? 5.617 -15.614 50.784 1.00 74.69 791 PRO A N 1
ATOM 5771 C CA . PRO A 1 791 ? 5.426 -16.961 50.262 1.00 74.69 791 PRO A CA 1
ATOM 5772 C C . PRO A 1 791 ? 4.121 -17.082 49.464 1.00 74.69 791 PRO A C 1
ATOM 5774 O O . PRO A 1 791 ? 3.115 -16.456 49.804 1.00 74.69 791 PRO A O 1
ATOM 5777 N N . SER A 1 792 ? 4.142 -17.909 48.414 1.00 74.62 792 SER A N 1
ATOM 5778 C CA . SER A 1 792 ? 2.977 -18.150 47.559 1.00 74.62 792 SER A CA 1
ATOM 5779 C C . SER A 1 792 ? 1.803 -18.713 48.373 1.00 74.62 792 SER A C 1
ATOM 5781 O O . SER A 1 792 ? 1.963 -19.752 49.015 1.00 74.62 792 SER A O 1
ATOM 5783 N N . PRO A 1 793 ? 0.606 -18.101 48.308 1.00 69.62 793 PRO A N 1
ATOM 5784 C CA . PRO A 1 793 ? -0.594 -18.660 48.931 1.00 69.62 793 PRO A CA 1
ATOM 5785 C C . PRO A 1 793 ? -1.061 -19.965 48.272 1.00 69.62 793 PRO A C 1
ATOM 5787 O O . PRO A 1 793 ? -1.732 -20.765 48.915 1.00 69.62 793 PRO A O 1
ATOM 5790 N N . VAL A 1 794 ? -0.715 -20.175 46.994 1.00 74.69 794 VAL A N 1
ATOM 5791 C CA . VAL A 1 794 ? -1.080 -21.372 46.212 1.00 74.69 794 VAL A CA 1
ATOM 5792 C C . VAL A 1 794 ? -0.137 -22.537 46.514 1.00 74.69 794 VAL A C 1
ATOM 5794 O O . VAL A 1 794 ? -0.537 -23.694 46.438 1.00 74.69 794 VAL A O 1
ATOM 5797 N N . ASN A 1 795 ? 1.113 -22.235 46.871 1.00 77.50 795 ASN A N 1
ATOM 5798 C CA . ASN A 1 795 ? 2.132 -23.231 47.179 1.00 77.50 795 ASN A CA 1
ATOM 5799 C C . ASN A 1 795 ? 2.880 -22.845 48.469 1.00 77.50 795 ASN A C 1
ATOM 5801 O O . ASN A 1 795 ? 3.990 -22.302 48.399 1.00 77.50 795 ASN A O 1
ATOM 5805 N N . PRO A 1 796 ? 2.254 -23.036 49.645 1.00 80.00 796 PRO A N 1
ATOM 5806 C CA . PRO A 1 796 ? 2.831 -22.601 50.907 1.00 80.00 796 PRO A CA 1
ATOM 5807 C C . PRO A 1 796 ? 4.085 -23.423 51.269 1.00 80.00 796 PRO A C 1
ATOM 5809 O O . PRO A 1 796 ? 4.163 -24.611 50.950 1.00 80.00 796 PRO A O 1
ATOM 5812 N N . PRO A 1 797 ? 5.068 -22.829 51.974 1.00 81.94 797 PRO A N 1
ATOM 5813 C CA . PRO A 1 797 ? 6.226 -23.559 52.481 1.00 81.94 797 PRO A CA 1
ATOM 5814 C C . PRO A 1 797 ? 5.808 -24.737 53.373 1.00 81.94 797 PRO A C 1
ATOM 5816 O O . PRO A 1 797 ? 4.859 -24.618 54.146 1.00 81.94 797 PRO A O 1
ATOM 5819 N N . SER A 1 798 ? 6.547 -25.852 53.320 1.00 82.94 798 SER A N 1
ATOM 5820 C CA . SER A 1 798 ? 6.326 -26.990 54.228 1.00 82.94 798 SER A CA 1
ATOM 5821 C C . SER A 1 798 ? 6.492 -26.600 55.715 1.00 82.94 798 SER A C 1
ATOM 5823 O O . SER A 1 798 ? 7.128 -25.603 56.057 1.00 82.94 798 SER A O 1
ATOM 5825 N N . GLY A 1 799 ? 5.923 -27.364 56.646 1.00 86.06 799 GLY A N 1
ATOM 5826 C CA . GLY A 1 799 ? 6.037 -27.050 58.078 1.00 86.06 799 GLY A CA 1
ATOM 5827 C C . GLY A 1 799 ? 5.408 -25.699 58.461 1.00 86.06 799 GLY A C 1
ATOM 5828 O O . GLY A 1 799 ? 4.211 -25.495 58.274 1.00 86.06 799 GLY A O 1
ATOM 5829 N N . CYS A 1 800 ? 6.191 -24.778 59.031 1.00 86.25 800 CYS A N 1
ATOM 5830 C CA . CYS A 1 800 ? 5.744 -23.429 59.377 1.00 86.25 800 CYS A CA 1
ATOM 5831 C C . CYS A 1 800 ? 5.715 -22.516 58.142 1.00 86.25 800 CYS A C 1
ATOM 5833 O O . CYS A 1 800 ? 6.754 -22.118 57.608 1.00 86.25 800 CYS A O 1
ATOM 5835 N N . VAL A 1 801 ? 4.510 -22.093 57.755 1.00 85.31 801 VAL A N 1
ATOM 5836 C CA . VAL A 1 801 ? 4.259 -21.227 56.587 1.00 85.31 801 VAL A CA 1
ATOM 5837 C C . VAL A 1 801 ? 4.955 -19.863 56.656 1.00 85.31 801 VAL A C 1
ATOM 5839 O O . VAL A 1 801 ? 5.176 -19.224 55.631 1.00 85.31 801 VAL A O 1
ATOM 5842 N N . PHE A 1 802 ? 5.349 -19.420 57.854 1.00 87.31 802 PHE A N 1
ATOM 5843 C CA . PHE A 1 802 ? 6.016 -18.134 58.076 1.00 87.31 802 PHE A CA 1
ATOM 5844 C C . PHE A 1 802 ? 7.549 -18.220 58.056 1.00 87.31 802 PHE A C 1
ATOM 5846 O O . PHE A 1 802 ? 8.219 -17.190 58.165 1.00 87.31 802 PHE A O 1
ATOM 5853 N N . ARG A 1 803 ? 8.133 -19.423 57.927 1.00 86.81 803 ARG A N 1
ATOM 5854 C CA . ARG A 1 803 ? 9.583 -19.649 58.090 1.00 86.81 803 ARG A CA 1
ATOM 5855 C C . ARG A 1 803 ? 10.453 -18.824 57.137 1.00 86.81 803 ARG A C 1
ATOM 5857 O O . ARG A 1 803 ? 11.561 -18.467 57.499 1.00 86.81 803 ARG A O 1
ATOM 5864 N N . THR A 1 804 ? 9.961 -18.508 55.938 1.00 85.81 804 THR A N 1
ATOM 5865 C CA . THR A 1 804 ? 10.742 -17.805 54.904 1.00 85.81 804 THR A CA 1
ATOM 5866 C C . THR A 1 804 ? 10.978 -16.334 55.229 1.00 85.81 804 THR A C 1
ATOM 5868 O O . THR A 1 804 ? 11.851 -15.713 54.630 1.00 85.81 804 THR A O 1
ATOM 5871 N N . ARG A 1 805 ? 10.212 -15.773 56.173 1.00 88.75 805 ARG A N 1
ATOM 5872 C CA . ARG A 1 805 ? 10.304 -14.363 56.577 1.00 88.75 805 ARG A CA 1
ATOM 5873 C C . ARG A 1 805 ? 10.444 -14.162 58.084 1.00 88.75 805 ARG A C 1
ATOM 5875 O O . ARG A 1 805 ? 10.681 -13.041 58.524 1.00 88.75 805 ARG A O 1
ATOM 5882 N N . CYS A 1 806 ? 10.249 -15.207 58.887 1.00 87.06 806 CYS A N 1
ATOM 5883 C CA . CYS A 1 806 ? 10.359 -15.122 60.338 1.00 87.06 806 CYS A CA 1
ATOM 5884 C C . CYS A 1 806 ? 11.819 -14.873 60.753 1.00 87.06 806 CYS A C 1
ATOM 5886 O O . CYS A 1 806 ? 12.678 -15.685 60.418 1.00 87.06 806 CYS A O 1
ATOM 5888 N N . PRO A 1 807 ? 12.114 -13.812 61.530 1.00 83.62 807 PRO A N 1
ATOM 5889 C CA . PRO A 1 807 ? 13.485 -13.502 61.947 1.00 83.62 807 PRO A CA 1
ATOM 5890 C C . PRO A 1 807 ? 14.070 -14.526 62.932 1.00 83.62 807 PRO A C 1
ATOM 5892 O O . PRO A 1 807 ? 15.268 -14.516 63.179 1.00 83.62 807 PRO A O 1
ATOM 5895 N N . HIS A 1 808 ? 13.236 -15.421 63.471 1.00 87.56 808 HIS A N 1
ATOM 5896 C CA . HIS A 1 808 ? 13.626 -16.473 64.413 1.00 87.56 808 HIS A CA 1
ATOM 5897 C C . HIS A 1 808 ? 13.471 -17.884 63.822 1.00 87.56 808 HIS A C 1
ATOM 5899 O O . HIS A 1 808 ? 13.379 -18.853 64.579 1.00 87.56 808 HIS A O 1
ATOM 5905 N N . ALA A 1 809 ? 13.372 -18.008 62.492 1.00 87.50 809 ALA A N 1
ATOM 5906 C CA . ALA A 1 809 ? 13.240 -19.301 61.827 1.00 87.50 809 ALA A CA 1
ATOM 5907 C C . ALA A 1 809 ? 14.465 -20.194 62.086 1.00 87.50 809 ALA A C 1
ATOM 5909 O O . ALA A 1 809 ? 15.604 -19.748 61.981 1.00 87.50 809 ALA A O 1
ATOM 5910 N N . ILE A 1 810 ? 14.206 -21.466 62.388 1.00 87.88 810 ILE A N 1
ATOM 5911 C CA . ILE A 1 810 ? 15.210 -22.526 62.554 1.00 87.88 810 ILE A CA 1
ATOM 5912 C C . ILE A 1 810 ? 14.898 -23.676 61.594 1.00 87.88 810 ILE A C 1
ATOM 5914 O O . ILE A 1 810 ? 13.794 -23.749 61.052 1.00 87.88 810 ILE A O 1
ATOM 5918 N N . GLU A 1 811 ? 15.836 -24.602 61.402 1.00 85.12 811 GLU A N 1
ATOM 5919 C CA . GLU A 1 811 ? 15.669 -25.743 60.488 1.00 85.12 811 GLU A CA 1
ATOM 5920 C C . GLU A 1 811 ? 14.406 -26.572 60.792 1.00 85.12 811 GLU A C 1
ATOM 5922 O O . GLU A 1 811 ? 13.637 -26.898 59.886 1.00 85.12 811 GLU A O 1
ATOM 5927 N N . ALA A 1 812 ? 14.104 -26.794 62.077 1.00 84.12 812 ALA A N 1
ATOM 5928 C CA . ALA A 1 812 ? 12.906 -27.506 62.530 1.00 84.12 812 ALA A CA 1
ATOM 5929 C C . ALA A 1 812 ? 11.579 -26.839 62.110 1.00 84.12 812 ALA A C 1
ATOM 5931 O O . ALA A 1 812 ? 10.533 -27.485 62.104 1.00 84.12 812 ALA A O 1
ATOM 5932 N N . CYS A 1 813 ? 11.587 -25.557 61.725 1.00 86.50 813 CYS A N 1
ATOM 5933 C CA . CYS A 1 813 ? 10.404 -24.900 61.173 1.00 86.50 813 CYS A CA 1
ATOM 5934 C C . CYS A 1 813 ? 10.050 -25.402 59.762 1.00 86.50 813 CYS A C 1
ATOM 5936 O O . CYS A 1 813 ? 8.950 -25.117 59.295 1.00 86.50 813 CYS A O 1
ATOM 5938 N N . GLY A 1 814 ? 10.954 -26.091 59.056 1.00 83.94 814 GLY A N 1
ATOM 5939 C CA . GLY A 1 814 ? 10.738 -26.547 57.680 1.00 83.94 814 GLY A CA 1
ATOM 5940 C C . GLY A 1 814 ? 10.372 -28.023 57.509 1.00 83.94 814 GLY A C 1
ATOM 5941 O O . GLY A 1 814 ? 9.939 -28.412 56.421 1.00 83.94 814 GLY A O 1
ATOM 5942 N N . THR A 1 815 ? 10.532 -28.832 58.558 1.00 76.62 815 THR A N 1
ATOM 5943 C CA . THR A 1 815 ? 10.530 -30.301 58.472 1.00 76.62 815 THR A CA 1
ATOM 5944 C C . THR A 1 815 ? 9.212 -30.956 58.892 1.00 76.62 815 THR A C 1
ATOM 5946 O O . THR A 1 815 ? 8.892 -32.030 58.391 1.00 76.62 815 THR A O 1
ATOM 5949 N N . SER A 1 816 ? 8.396 -30.318 59.737 1.00 66.62 816 SER A N 1
ATOM 5950 C CA . SER A 1 816 ? 7.089 -30.850 60.160 1.00 66.62 816 SER A CA 1
ATOM 5951 C C . SER A 1 816 ? 6.091 -29.746 60.531 1.00 66.62 816 SER A C 1
ATOM 5953 O O . SER A 1 816 ? 6.465 -28.628 60.892 1.00 66.62 816 SER A O 1
ATOM 5955 N N . ALA A 1 817 ? 4.792 -30.033 60.380 1.00 67.12 817 ALA A N 1
ATOM 5956 C CA . ALA A 1 817 ? 3.727 -29.107 60.763 1.00 67.12 817 ALA A CA 1
ATOM 5957 C C . ALA A 1 817 ? 3.714 -28.935 62.289 1.00 67.12 817 ALA A C 1
ATOM 5959 O O . ALA A 1 817 ? 3.533 -29.903 63.028 1.00 67.12 817 ALA A O 1
ATOM 5960 N N . VAL A 1 818 ? 3.912 -27.703 62.759 1.00 74.56 818 VAL A N 1
ATOM 5961 C CA . VAL A 1 818 ? 3.918 -27.392 64.192 1.00 74.56 818 VAL A CA 1
ATOM 5962 C C . VAL A 1 818 ? 2.480 -27.355 64.695 1.00 74.56 818 VAL A C 1
ATOM 5964 O O . VAL A 1 818 ? 1.669 -26.576 64.194 1.00 74.56 818 VAL A O 1
ATOM 5967 N N . GLN A 1 819 ? 2.161 -28.190 65.682 1.00 78.00 819 GLN A N 1
ATOM 5968 C CA . GLN A 1 819 ? 0.830 -28.198 66.281 1.00 78.00 819 GLN A CA 1
ATOM 5969 C C . GLN A 1 819 ? 0.642 -26.982 67.203 1.00 78.00 819 GLN A C 1
ATOM 5971 O O . GLN A 1 819 ? 1.583 -26.596 67.901 1.00 78.00 819 GLN A O 1
ATOM 5976 N N . PRO A 1 820 ? -0.551 -26.363 67.230 1.00 77.69 820 PRO A N 1
ATOM 5977 C CA . PRO A 1 820 ? -0.838 -25.278 68.157 1.00 77.69 820 PRO A CA 1
ATOM 5978 C C . PRO A 1 820 ? -0.818 -25.777 69.607 1.00 77.69 820 PRO A C 1
ATOM 5980 O O . PRO A 1 820 ? -1.528 -26.719 69.953 1.00 77.69 820 PRO A O 1
ATOM 5983 N N . VAL A 1 821 ? -0.060 -25.103 70.468 1.00 80.75 821 VAL A N 1
ATOM 5984 C CA . VAL A 1 821 ? -0.019 -25.346 71.915 1.00 80.75 821 VAL A CA 1
ATOM 5985 C C . VAL A 1 821 ? -0.779 -24.232 72.625 1.00 80.75 821 VAL A C 1
ATOM 5987 O O . VAL A 1 821 ? -0.728 -23.073 72.209 1.00 80.75 821 VAL A O 1
ATOM 5990 N N . ASN A 1 822 ? -1.506 -24.582 73.685 1.00 78.00 822 ASN A N 1
ATOM 5991 C CA . ASN A 1 822 ? -2.185 -23.616 74.541 1.00 78.00 822 ASN A CA 1
ATOM 5992 C C . ASN A 1 822 ? -1.143 -22.849 75.378 1.00 78.00 822 ASN A C 1
ATOM 5994 O O . ASN A 1 822 ? -0.413 -23.448 76.160 1.00 78.00 822 ASN A O 1
ATOM 5998 N N . VAL A 1 823 ? -1.081 -21.532 75.201 1.00 77.81 823 VAL A N 1
ATOM 5999 C CA . VAL A 1 823 ? -0.115 -20.609 75.822 1.00 77.81 823 VAL A CA 1
ATOM 6000 C C . VAL A 1 823 ? -0.786 -19.611 76.781 1.00 77.81 823 VAL A C 1
ATOM 6002 O O . VAL A 1 823 ? -0.169 -18.629 77.191 1.00 77.81 823 VAL A O 1
ATOM 6005 N N . GLY A 1 824 ? -2.056 -19.842 77.129 1.00 72.75 824 GLY A N 1
ATOM 6006 C CA . GLY A 1 824 ? -2.873 -19.005 78.013 1.00 72.75 824 GLY A CA 1
ATOM 6007 C C . GLY A 1 824 ? -4.374 -19.238 77.777 1.00 72.75 824 GLY A C 1
ATOM 6008 O O . GLY A 1 824 ? -4.734 -19.913 76.818 1.00 72.75 824 GLY A O 1
ATOM 6009 N N . PRO A 1 825 ? -5.293 -18.684 78.589 1.00 65.12 825 PRO A N 1
ATOM 6010 C CA . PRO A 1 825 ? -6.732 -18.970 78.494 1.00 65.12 825 PRO A CA 1
ATOM 6011 C C . PRO A 1 825 ? -7.317 -18.779 77.077 1.00 65.12 825 PRO A C 1
ATOM 6013 O O . PRO A 1 825 ? -7.609 -17.668 76.638 1.00 65.12 825 PRO A O 1
ATOM 6016 N N . GLY A 1 826 ? -7.466 -19.884 76.336 1.00 66.94 826 GLY A N 1
ATOM 6017 C CA . GLY A 1 826 ? -7.913 -19.899 74.939 1.00 66.94 826 GLY A CA 1
ATOM 6018 C C . GLY A 1 826 ? -6.904 -19.366 73.909 1.00 66.94 826 GLY A C 1
ATOM 6019 O O . GLY A 1 826 ? -7.248 -19.292 72.734 1.00 66.94 826 GLY A O 1
ATOM 6020 N N . HIS A 1 827 ? -5.682 -18.992 74.300 1.00 75.88 827 HIS A N 1
ATOM 6021 C CA . HIS A 1 827 ? -4.617 -18.518 73.410 1.00 75.88 827 HIS A CA 1
ATOM 6022 C C . HIS A 1 827 ? -3.784 -19.708 72.940 1.00 75.88 827 HIS A C 1
ATOM 6024 O O . HIS A 1 827 ? -3.130 -20.355 73.747 1.00 75.88 827 HIS A O 1
ATOM 6030 N N . TYR A 1 828 ? -3.781 -19.982 71.637 1.00 77.19 828 TYR A N 1
ATOM 6031 C CA . TYR A 1 828 ? -2.932 -21.010 71.039 1.00 77.19 828 TYR A CA 1
ATOM 6032 C C . TYR A 1 828 ? -1.887 -20.385 70.122 1.00 77.19 828 TYR A C 1
ATOM 6034 O O . TYR A 1 828 ? -2.189 -19.458 69.369 1.00 77.19 828 TYR A O 1
ATOM 6042 N N . ALA A 1 829 ? -0.670 -20.914 70.154 1.00 82.44 829 ALA A N 1
ATOM 6043 C CA . ALA A 1 829 ? 0.393 -20.542 69.231 1.00 82.44 829 ALA A CA 1
ATOM 6044 C C . ALA A 1 829 ? 1.058 -21.806 68.681 1.00 82.44 829 ALA A C 1
ATOM 6046 O O . ALA A 1 829 ? 1.174 -22.803 69.384 1.00 82.44 829 ALA A O 1
ATOM 6047 N N . ALA A 1 830 ? 1.486 -21.775 67.422 1.00 84.81 830 ALA A N 1
ATOM 6048 C CA . ALA A 1 830 ? 2.186 -22.881 66.772 1.00 84.81 830 ALA A CA 1
ATOM 6049 C C . ALA A 1 830 ? 3.585 -22.409 66.365 1.00 84.81 830 ALA A C 1
ATOM 6051 O O . ALA A 1 830 ? 3.758 -21.826 65.298 1.00 84.81 830 ALA A O 1
ATOM 6052 N N . CYS A 1 831 ? 4.580 -22.592 67.234 1.00 86.19 831 CYS A N 1
ATOM 6053 C CA . CYS A 1 831 ? 5.973 -22.253 66.939 1.00 86.19 831 CYS A CA 1
ATOM 6054 C C . CYS A 1 831 ? 6.917 -23.307 67.527 1.00 86.19 831 CYS A C 1
ATOM 6056 O O . CYS A 1 831 ? 6.765 -23.706 68.676 1.00 86.19 831 CYS A O 1
ATOM 6058 N N . SER A 1 832 ? 7.921 -23.726 66.752 1.00 85.56 832 SER A N 1
ATOM 6059 C CA . SER A 1 832 ? 8.944 -24.686 67.197 1.00 85.56 832 SER A CA 1
ATOM 6060 C C . SER A 1 832 ? 9.855 -24.143 68.308 1.00 85.56 832 SER A C 1
ATOM 6062 O O . SER A 1 832 ? 10.694 -24.879 68.807 1.00 85.56 832 SER A O 1
ATOM 6064 N N . ARG A 1 833 ? 9.724 -22.858 68.668 1.00 84.81 833 ARG A N 1
ATOM 6065 C CA . ARG A 1 833 ? 10.501 -22.175 69.712 1.00 84.81 833 ARG A CA 1
ATOM 6066 C C . ARG A 1 833 ? 9.617 -21.582 70.826 1.00 84.81 833 ARG A C 1
ATOM 6068 O O . ARG A 1 833 ? 10.003 -20.599 71.441 1.00 84.81 833 ARG A O 1
ATOM 6075 N N . LEU A 1 834 ? 8.410 -22.109 71.070 1.00 79.44 834 LEU A N 1
ATOM 6076 C CA . LEU A 1 834 ? 7.523 -21.547 72.112 1.00 79.44 834 LEU A CA 1
ATOM 6077 C C . LEU A 1 834 ? 8.116 -21.586 73.524 1.00 79.44 834 LEU A C 1
ATOM 6079 O O . LEU A 1 834 ? 7.838 -20.680 74.306 1.00 79.44 834 LEU A O 1
ATOM 6083 N N . ASP A 1 835 ? 8.930 -22.600 73.811 1.00 74.19 835 ASP A N 1
ATOM 6084 C CA . ASP A 1 835 ? 9.569 -22.809 75.115 1.00 74.19 835 ASP A CA 1
ATOM 6085 C C . ASP A 1 835 ? 10.949 -22.137 75.219 1.00 74.19 835 ASP A C 1
ATOM 6087 O O . ASP A 1 835 ? 11.664 -22.322 76.201 1.00 74.19 835 ASP A O 1
ATOM 6091 N N . ASP A 1 836 ? 11.346 -21.368 74.201 1.00 76.56 836 ASP A N 1
ATOM 6092 C CA . ASP A 1 836 ? 12.645 -20.711 74.157 1.00 76.56 836 ASP A CA 1
ATOM 6093 C C . ASP A 1 836 ? 12.668 -19.464 75.065 1.00 76.56 836 ASP A C 1
ATOM 6095 O O . ASP A 1 836 ? 11.904 -18.518 74.824 1.00 76.56 836 ASP A O 1
ATOM 6099 N N . PRO A 1 837 ? 13.546 -19.411 76.085 1.00 66.50 837 PRO A N 1
ATOM 6100 C CA . PRO A 1 837 ? 13.651 -18.268 76.987 1.00 66.50 837 PRO A CA 1
ATOM 6101 C C . PRO A 1 837 ? 13.963 -16.946 76.270 1.00 66.50 837 PRO A C 1
ATOM 6103 O O . PRO A 1 837 ? 13.535 -15.893 76.743 1.00 66.50 837 PRO A O 1
ATOM 6106 N N . GLU A 1 838 ? 14.653 -16.980 75.120 1.00 63.53 838 GLU A N 1
ATOM 6107 C CA . GLU A 1 838 ? 14.960 -15.782 74.321 1.00 63.53 838 GLU A CA 1
ATOM 6108 C C . GLU A 1 838 ? 13.715 -15.154 73.676 1.00 63.53 838 GLU A C 1
ATOM 6110 O O . GLU A 1 838 ? 13.724 -13.972 73.340 1.00 63.53 838 GLU A O 1
ATOM 6115 N N . LEU A 1 839 ? 12.636 -15.925 73.493 1.00 65.69 839 LEU A N 1
ATOM 6116 C CA . LEU A 1 839 ? 11.367 -15.459 72.919 1.00 65.69 839 LEU A CA 1
ATOM 6117 C C . LEU A 1 839 ? 10.317 -15.099 73.980 1.00 65.69 839 LEU A C 1
ATOM 6119 O O . LEU A 1 839 ? 9.252 -14.585 73.622 1.00 65.69 839 LEU A O 1
ATOM 6123 N N . ALA A 1 840 ? 10.594 -15.376 75.257 1.00 55.03 840 ALA A N 1
ATOM 6124 C CA . ALA A 1 840 ? 9.721 -15.064 76.389 1.00 55.03 840 ALA A CA 1
ATOM 6125 C C . ALA A 1 840 ? 9.864 -13.613 76.899 1.00 55.03 840 ALA A C 1
ATOM 6127 O O . ALA A 1 840 ? 8.985 -13.143 77.622 1.00 55.03 840 ALA A O 1
ATOM 6128 N N . GLN A 1 841 ? 10.934 -12.914 76.501 1.00 46.50 841 GLN A N 1
ATOM 6129 C CA . GLN A 1 841 ? 11.131 -11.463 76.654 1.00 46.50 841 GLN A CA 1
ATOM 6130 C C . GLN A 1 841 ? 10.750 -10.743 75.352 1.00 46.50 841 GLN A C 1
ATOM 6132 O O . GLN A 1 841 ? 10.355 -9.559 75.398 1.00 46.50 841 GLN A O 1
#

Sequence (841 aa):
MDMERNALHFPAVLAGLLFFAHPHAAAAPLSLDPGSGNAGLGSAGNGVPVVNIASPNANGLSHNKFGQFNVGREGLILNNSPGGAQSQLGGAIAGNPNLGKGAARKILGEVTGGSPSQLLGAIEIAGPGAHFILANPHGVTCNGCGFINMPRATLTTGKPIFDGERLAGYDVDGGHIGIEGAGLDAREVGRFELITRSATLNAALHAQQLDVVAGRNRVDGESLAASAKADDGRLRPRLAIDSSALGGMYANTIRLVGTEQGVGVKLAGNMAASAGDIRIDANGRLQLAQASASGDIALKGQDVALNGPAYAGGSASVQAGGALSNAQSLAAGSAVELKANQLSNSGVIEAGVNADNSRNARGDVAIDAQNLRNTGSLIATRQLQARAAVLDNRNGQIGGQHIHISGGALDNRLGLFAAEQSLRLDLASLDNSGQGTLTSRGTLYANLAGKLDNSADGLIHSTGNLTLAAQHIDSSQGEISTQADADIRTRQLSLRGGRLLGNGALGLDLQGGDLDNSQGGLLSAGTLRFKQLGTVDNRGGEISSQQSFALGARLLDNSVVFKLEKGDGGHIVAALCKDPQGEETRVEGKVFVLAANGVETPKLMLMSEVGNASGMVGRNLMDHPGTAVRFYASEKLWPGRGPQEMTSMVGFRDGAFRSQYAAKKIHLSNLSRVDQVAAELIRQGPLLLGRELEAQIRDRAARFVRFDSFHEILPRPQNRIVPSASERDALGIPKPEFTYAMDDYVRRSAAHTREVYAHPRHPYTRALLSAAPVPDPRAPRSRILLKGDIPSPVNPPSGCVFRTRCPHAIEACGTSAVQPVNVGPGHYAACSRLDDPELAQ

Foldseek 3Di:
DDDDDDDDDPDDPVPPPPPDPDPPDPFDDWFFDPPQAPWDWDAAPVGAIEILFAEADPVLEGETETLAAEAAALGYEYQQAQAWFQDPSRGTDGGRVRHPVHGGQEYEYEYPHQAEYEANHEYEYTDQAHEYEYEALAEYEYAHYEYYRHQHYEYENFDFDDDVSDGFWGFEDAYEYEADHNGYYACVHNEYEYYYQAYEQAAEYEHAHYEYEYRGFTATPPPRDTDHDDDPPDDHDQARYHYAQRREYYYLEAAYEADHAQREHAHNHEYENPNEEYYYAHNHEYEHAYYEHCAEYAEHHCEYEHNYEYEHQAEYEYAHVAEYEHQAEDEYCAEYHYEHQYYAYLYEYWYQAHPVRDGHQHFEYEEEYQEYEFLEEYETQAEYEYEYQEYEQANGEYEYQEYEYAHEEYEQANGDYEHAAEYEAHYQEYAQANQGEAEYAHEYYHAHAAEYHQDHAREAEYAYEYEEEHAEYAQANYEHEYVEEYAYAYLEYAFNLHEYEYAEEYEYENLQHEYHQALGEYEYQYEYYYHNHHYYHQHNYDHDYNYYYDDVDDDDPQKDFQEFDADPPQDTAWTWIQHLVLDIDIGGDPDDDDDPPLFVRLQRCQSHVHPCPVVQRFFQDWDWDKDKDKDFAPDFQQQPPDDQFPDKDFPDPDDPCVVQAFTKMKTKGSDQPLVVQLVVVCPVDDHDDDPRSVVSSVRRSRGMIMIMMTTTAGGGRQFGWYFDPPDADPSRHGDIDTDDDGDPNHVVNVVVVCVCLVPPQDQVSVQVSLPDDDPDPPDDGDHDDWDDDQADPVDAQAAASCLRGRPPHDPNSRPHHFDWDDPDDSDTDGDPCSVPPVSVD